Protein AF-0000000087226837 (afdb_homodimer)

Radius of gyration: 30.9 Å; Cα contacts (8 Å, |Δi|>4): 1583; chains: 2; bounding box: 68×114×97 Å

Foldseek 3Di:
DDPCPDDCVDDDDPVPPPVPPVPDPPDPPPPPPPVCPVDPVCVVVLVVCAVVNCVVLVPPPPPPDDPPPPPQEQQQLSLQPDALVCQNSQQVSLVVNLVVQQVVLVVVQVVCVVVPDDPVPRDDGDDRDDDSHHSCSNQLHLDCCQAPVDDQNHQYAAQRWGQFFFWFKFWAWKFKDFPDADWWWKADWKFKAEPRHSYTFTQAHGHDSVRTDTDGPVGRTGHTAAGSYIHGHPFKMKIFDWMWTDDPDDRPPIDTQDGDIDIDGPDPPAPDWDWDWDDGDRMIMIIIMHTHGGKWKKKKKKKWFFDAKWFKWKWKDAPPDPGIHTHDTGIDGDGIDIDMHIGIHHAQIKMKMWMDTPPDIDIDIDGQLDFDWDWPPPPVCVNTTTMIMTMDIPPSPNDPPD/DDDPVPDPPPDDDPVPPPPPPVPDPPDPPPPPLPVCPPDPVLVVVLVVQAVVNVCVLVVPPPPPDPPPPDLAAQPQLSLQVDALVCQNSQQVSLVVVLVVQQVVLVVVQVVCVVVPDDPVPRDDGDDRDDDSHHSCSNQLHLDPSQAPSDDQNHQYDEFRWGQFFFWFKFWAWKFKDFPDADWWWKAWWKFKAEPRHSYTFTQAHGHDSVRTDTDGPVGRTGHTAAGSEIHGHPFKMKIFDWMWTDDPDDRPPIDTQDGDIDIDGPDPQAPDWDWDWDDGDRMIMIIIMHTHGGKWKKKKKKKWFFDAKWFKWKWKDAPPDPGIHTHDTGIDGDGIDIDMHIGIHHAQIKMKMWMDTPPDIDIDIDGQLDWDWDWPPDPVCVNTTTMIMTMDIPPSPPPPDD

InterPro domains:
  IPR046533 Domain of unknown function DUF6598 [PF20241] (168-357)

pLDDT: mean 72.35, std 23.46, range [18.05, 97.06]

Structure (mmCIF, N/CA/C/O backbone):
data_AF-0000000087226837-model_v1
#
loop_
_entity.id
_entity.type
_entity.pdbx_description
1 polymer 'DUF6598 domain-containing protein'
#
loop_
_atom_site.group_PDB
_atom_site.id
_atom_site.type_symbol
_atom_site.label_atom_id
_atom_site.label_alt_id
_atom_site.label_comp_id
_atom_site.label_asym_id
_atom_site.label_entity_id
_atom_site.label_seq_id
_atom_site.pdbx_PDB_ins_code
_atom_site.Cartn_x
_atom_site.Cartn_y
_atom_site.Cartn_z
_atom_site.occupancy
_atom_site.B_iso_or_equiv
_atom_site.auth_seq_id
_atom_site.auth_comp_id
_atom_site.auth_asym_id
_atom_site.auth_atom_id
_atom_site.pdbx_PDB_model_num
ATOM 1 N N . MET A 1 1 ? -1.049 -71.375 11.055 1 22.59 1 MET A N 1
ATOM 2 C CA . MET A 1 1 ? 0.025 -70.5 11.508 1 22.59 1 MET A CA 1
ATOM 3 C C . MET A 1 1 ? -0.373 -69.062 11.359 1 22.59 1 MET A C 1
ATOM 5 O O . MET A 1 1 ? -0.849 -68.625 10.305 1 22.59 1 MET A O 1
ATOM 9 N N . VAL A 1 2 ? -0.577 -68.312 12.406 1 21.72 2 VAL A N 1
ATOM 10 C CA . VAL A 1 2 ? -1.498 -67.25 12.883 1 21.72 2 VAL A CA 1
ATOM 11 C C . VAL A 1 2 ? -1.12 -65.938 12.266 1 21.72 2 VAL A C 1
ATOM 13 O O . VAL A 1 2 ? 0.035 -65.5 12.352 1 21.72 2 VAL A O 1
ATOM 16 N N . ALA A 1 3 ? -1.843 -65.438 11.305 1 22.45 3 ALA A N 1
ATOM 17 C CA . ALA A 1 3 ? -2.055 -64.312 10.344 1 22.45 3 ALA A CA 1
ATOM 18 C C . ALA A 1 3 ? -2.141 -62.969 11.039 1 22.45 3 ALA A C 1
ATOM 20 O O . ALA A 1 3 ? -3.223 -62.406 11.148 1 22.45 3 ALA A O 1
ATOM 21 N N . ALA A 1 4 ? -1.572 -62.844 12.211 1 19.31 4 ALA A N 1
ATOM 22 C CA . ALA A 1 4 ? -1.814 -61.844 13.258 1 19.31 4 ALA A CA 1
ATOM 23 C C . ALA A 1 4 ? -1.438 -60.438 12.797 1 19.31 4 ALA A C 1
ATOM 25 O O . ALA A 1 4 ? -0.409 -59.906 13.211 1 19.31 4 ALA A O 1
ATOM 26 N N . ALA A 1 5 ? -1.226 -60.281 11.523 1 22.45 5 ALA A N 1
ATOM 27 C CA . ALA A 1 5 ? -0.581 -59.031 11.172 1 22.45 5 ALA A CA 1
ATOM 28 C C . ALA A 1 5 ? -1.278 -57.844 11.852 1 22.45 5 ALA A C 1
ATOM 30 O O . ALA A 1 5 ? -2.508 -57.75 11.828 1 22.45 5 ALA A O 1
ATOM 31 N N . GLU A 1 6 ? -0.767 -57.219 12.859 1 20.28 6 GLU A N 1
ATOM 32 C CA . GLU A 1 6 ? -0.882 -56.188 13.883 1 20.28 6 GLU A CA 1
ATOM 33 C C . GLU A 1 6 ? -1.591 -54.969 13.344 1 20.28 6 GLU A C 1
ATOM 35 O O . GLU A 1 6 ? -1.675 -54.781 12.133 1 20.28 6 GLU A O 1
ATOM 40 N N . GLU A 1 7 ? -1.897 -54 14.328 1 20.36 7 GLU A N 1
ATOM 41 C CA . GLU A 1 7 ? -2.76 -52.906 14.75 1 20.36 7 GLU A CA 1
ATOM 42 C C . GLU A 1 7 ? -2.51 -51.656 13.914 1 20.36 7 GLU A C 1
ATOM 44 O O . GLU A 1 7 ? -1.391 -51.125 13.883 1 20.36 7 GLU A O 1
ATOM 49 N N . LYS A 1 8 ? -3.15 -51.375 12.867 1 22.52 8 LYS A N 1
ATOM 50 C CA . LYS A 1 8 ? -3.285 -50.25 11.961 1 22.52 8 LYS A CA 1
ATOM 51 C C . LYS A 1 8 ? -3.553 -48.969 12.734 1 22.52 8 LYS A C 1
ATOM 53 O O . LYS A 1 8 ? -4.707 -48.594 12.938 1 22.52 8 LYS A O 1
ATOM 58 N N . GLN A 1 9 ? -2.947 -48.844 13.969 1 21.88 9 GLN A N 1
ATOM 59 C CA . GLN A 1 9 ? -3.271 -47.719 14.844 1 21.88 9 GLN A CA 1
ATOM 60 C C . GLN A 1 9 ? -3.15 -46.406 14.109 1 21.88 9 GLN A C 1
ATOM 62 O O . GLN A 1 9 ? -2.178 -45.656 14.305 1 21.88 9 GLN A O 1
ATOM 67 N N . GLY A 1 10 ? -3.287 -46.5 12.992 1 20.02 10 GLY A N 1
ATOM 68 C CA . GLY A 1 10 ? -2.852 -45.469 12.078 1 20.02 10 GLY A CA 1
ATOM 69 C C . GLY A 1 10 ? -3.389 -44.094 12.438 1 20.02 10 GLY A C 1
ATOM 70 O O . GLY A 1 10 ? -2.637 -43.125 12.469 1 20.02 10 GLY A O 1
ATOM 71 N N . VAL A 1 11 ? -4.625 -43.938 12.18 1 22.05 11 VAL A N 1
ATOM 72 C CA . VAL A 1 11 ? -5.09 -42.75 11.461 1 22.05 11 VAL A CA 1
ATOM 73 C C . VAL A 1 11 ? -5.316 -41.594 12.445 1 22.05 11 VAL A C 1
ATOM 75 O O . VAL A 1 11 ? -5.543 -40.469 12.039 1 22.05 11 VAL A O 1
ATOM 78 N N . GLY A 1 12 ? -5.719 -41.969 13.688 1 21.25 12 GLY A N 1
ATOM 79 C CA . GLY A 1 12 ? -6.539 -41.094 14.531 1 21.25 12 GLY A CA 1
ATOM 80 C C . GLY A 1 12 ? -5.887 -39.781 14.844 1 21.25 12 GLY A C 1
ATOM 81 O O . GLY A 1 12 ? -6.449 -38.719 14.539 1 21.25 12 GLY A O 1
ATOM 82 N N . SER A 1 13 ? -5.383 -39.719 16.156 1 21.5 13 SER A N 1
ATOM 83 C CA . SER A 1 13 ? -5.57 -38.781 17.25 1 21.5 13 SER A CA 1
ATOM 84 C C . SER A 1 13 ? -4.73 -37.531 17.062 1 21.5 13 SER A C 1
ATOM 86 O O . SER A 1 13 ? -4.605 -36.719 17.984 1 21.5 13 SER A O 1
ATOM 88 N N . ILE A 1 14 ? -3.785 -37.625 16.344 1 20.48 14 ILE A N 1
ATOM 89 C CA . ILE A 1 14 ? -2.547 -36.969 16.734 1 20.48 14 ILE A CA 1
ATOM 90 C C . ILE A 1 14 ? -2.783 -35.469 16.844 1 20.48 14 ILE A C 1
ATOM 92 O O . ILE A 1 14 ? -1.889 -34.719 17.25 1 20.48 14 ILE A O 1
ATOM 96 N N . PHE A 1 15 ? -3.729 -35.125 16.281 1 22.67 15 PHE A N 1
ATOM 97 C CA . PHE A 1 15 ? -3.668 -33.656 16.219 1 22.67 15 PHE A CA 1
ATOM 98 C C . PHE A 1 15 ? -3.889 -33.062 17.594 1 22.67 15 PHE A C 1
ATOM 100 O O . PHE A 1 15 ? -4.223 -31.875 17.719 1 22.67 15 PHE A O 1
ATOM 107 N N . SER A 1 16 ? -3.949 -33.938 18.547 1 20.95 16 SER A N 1
ATOM 108 C CA . SER A 1 16 ? -4.379 -33.531 19.891 1 20.95 16 SER A CA 1
ATOM 109 C C . SER A 1 16 ? -3.518 -32.375 20.406 1 20.95 16 SER A C 1
ATOM 111 O O . SER A 1 16 ? -4.039 -31.406 20.969 1 20.95 16 SER A O 1
ATOM 113 N N . CYS A 1 17 ? -2.369 -32.906 20.859 1 18.2 17 CYS A N 1
ATOM 114 C CA . CYS A 1 17 ? -1.691 -32.375 22.047 1 18.2 17 CYS A CA 1
ATOM 115 C C . CYS A 1 17 ? -1.163 -30.953 21.766 1 18.2 17 CYS A C 1
ATOM 117 O O . CYS A 1 17 ? -0.04 -30.797 21.281 1 18.2 17 CYS A O 1
ATOM 119 N N . ILE A 1 18 ? -1.688 -30.422 20.984 1 19.56 18 ILE A N 1
ATOM 120 C CA . ILE A 1 18 ? -1.02 -29.125 20.891 1 19.56 18 ILE A CA 1
ATOM 121 C C . ILE A 1 18 ? -0.966 -28.469 22.266 1 19.56 18 ILE A C 1
ATOM 123 O O . ILE A 1 18 ? -1.991 -28.031 22.781 1 19.56 18 ILE A O 1
ATOM 127 N N . ASP A 1 19 ? -0.394 -29.219 23.125 1 18.98 19 ASP A N 1
ATOM 128 C CA . ASP A 1 19 ? -0.133 -28.547 24.391 1 18.98 19 ASP A CA 1
ATOM 129 C C . ASP A 1 19 ? 0.398 -27.141 24.156 1 18.98 19 ASP A C 1
ATOM 131 O O . ASP A 1 19 ? 1.388 -26.953 23.453 1 18.98 19 ASP A O 1
ATOM 135 N N . LYS A 1 20 ? -0.471 -26.375 24.328 1 22.69 20 LYS A N 1
ATOM 136 C CA . LYS A 1 20 ? -0.302 -24.922 24.234 1 22.69 20 LYS A CA 1
ATOM 137 C C . LYS A 1 20 ? 0.906 -24.469 25.047 1 22.69 20 LYS A C 1
ATOM 139 O O . LYS A 1 20 ? 0.763 -24.047 26.203 1 22.69 20 LYS A O 1
ATOM 144 N N . HIS A 1 21 ? 1.908 -25.328 25.047 1 20.38 21 HIS A N 1
ATOM 145 C CA . HIS A 1 21 ? 2.941 -24.734 25.891 1 20.38 21 HIS A CA 1
ATOM 146 C C . HIS A 1 21 ? 3.223 -23.297 25.484 1 20.38 21 HIS A C 1
ATOM 148 O O . HIS A 1 21 ? 3.314 -22.984 24.297 1 20.38 21 HIS A O 1
ATOM 154 N N . GLY A 1 22 ? 2.83 -22.547 26.312 1 23.22 22 GLY A N 1
ATOM 155 C CA . GLY A 1 22 ? 2.869 -21.094 26.344 1 23.22 22 GLY A CA 1
ATOM 156 C C . GLY A 1 22 ? 4.227 -20.516 25.969 1 23.22 22 GLY A C 1
ATOM 157 O O . GLY A 1 22 ? 4.543 -19.375 26.312 1 23.22 22 GLY A O 1
ATOM 158 N N . ASP A 1 23 ? 5.008 -21.375 25.25 1 21.56 23 ASP A N 1
ATOM 159 C CA . ASP A 1 23 ? 6.281 -20.656 25.312 1 21.56 23 ASP A CA 1
ATOM 160 C C . ASP A 1 23 ? 6.148 -19.234 24.797 1 21.56 23 ASP A C 1
ATOM 162 O O . ASP A 1 23 ? 5.281 -18.938 23.969 1 21.56 23 ASP A O 1
ATOM 166 N N . GLU A 1 24 ? 6.879 -18.375 25.266 1 24.36 24 GLU A N 1
ATOM 167 C CA . GLU A 1 24 ? 7.23 -16.953 25.172 1 24.36 24 GLU A CA 1
ATOM 168 C C . GLU A 1 24 ? 7.527 -16.547 23.734 1 24.36 24 GLU A C 1
ATOM 170 O O . GLU A 1 24 ? 8.414 -17.125 23.094 1 24.36 24 GLU A O 1
ATOM 175 N N . ALA A 1 25 ? 6.449 -16.359 23.078 1 25.39 25 ALA A N 1
ATOM 176 C CA . ALA A 1 25 ? 6.473 -15.773 21.734 1 25.39 25 ALA A CA 1
ATOM 177 C C . ALA A 1 25 ? 7.738 -14.953 21.516 1 25.39 25 ALA A C 1
ATOM 179 O O . ALA A 1 25 ? 7.957 -13.953 22.203 1 25.39 25 ALA A O 1
ATOM 180 N N . SER A 1 26 ? 8.594 -15.562 21.109 1 22.02 26 SER A N 1
ATOM 181 C CA . SER A 1 26 ? 9.844 -14.891 20.797 1 22.02 26 SER A CA 1
ATOM 182 C C . SER A 1 26 ? 9.609 -13.656 19.922 1 22.02 26 SER A C 1
ATOM 184 O O . SER A 1 26 ? 8.859 -13.711 18.953 1 22.02 26 SER A O 1
ATOM 186 N N . GLU A 1 27 ? 9.578 -12.523 20.391 1 25.03 27 GLU A N 1
ATOM 187 C CA . GLU A 1 27 ? 9.516 -11.148 19.891 1 25.03 27 GLU A CA 1
ATOM 188 C C . GLU A 1 27 ? 10.117 -11.055 18.484 1 25.03 27 GLU A C 1
ATOM 190 O O . GLU A 1 27 ? 11.141 -11.68 18.188 1 25.03 27 GLU A O 1
ATOM 195 N N . PRO A 1 28 ? 9.211 -11.055 17.562 1 25.48 28 PRO A N 1
ATOM 196 C CA . PRO A 1 28 ? 10.047 -11.055 16.359 1 25.48 28 PRO A CA 1
ATOM 197 C C . PRO A 1 28 ? 11.414 -10.398 16.594 1 25.48 28 PRO A C 1
ATOM 199 O O . PRO A 1 28 ? 11.547 -9.531 17.469 1 25.48 28 PRO A O 1
ATOM 202 N N . PRO A 1 29 ? 12.32 -11.023 16.297 1 24 29 PRO A N 1
ATOM 203 C CA . PRO A 1 29 ? 13.57 -10.336 16.641 1 24 29 PRO A CA 1
ATOM 204 C C . PRO A 1 29 ? 13.555 -8.859 16.25 1 24 29 PRO A C 1
ATOM 206 O O . PRO A 1 29 ? 13.023 -8.5 15.188 1 24 29 PRO A O 1
ATOM 209 N N . ILE A 1 30 ? 13.055 -7.988 17.109 1 26.41 30 ILE A N 1
ATOM 210 C CA . ILE A 1 30 ? 13.602 -6.641 16.984 1 26.41 30 ILE A CA 1
ATOM 211 C C . ILE A 1 30 ? 14.922 -6.688 16.219 1 26.41 30 ILE A C 1
ATOM 213 O O . ILE A 1 30 ? 15.867 -7.355 16.656 1 26.41 30 ILE A O 1
ATOM 217 N N . LEU A 1 31 ? 14.805 -6.688 15.062 1 26.08 31 LEU A N 1
ATOM 218 C CA . LEU A 1 31 ? 16.172 -6.582 14.578 1 26.08 31 LEU A CA 1
ATOM 219 C C . LEU A 1 31 ? 17.031 -5.805 15.57 1 26.08 31 LEU A C 1
ATOM 221 O O . LEU A 1 31 ? 16.828 -4.605 15.773 1 26.08 31 LEU A O 1
ATOM 225 N N . HIS A 1 32 ? 17.234 -6.449 16.656 1 25.56 32 HIS A N 1
ATOM 226 C CA . HIS A 1 32 ? 18.344 -5.988 17.469 1 25.56 32 HIS A CA 1
ATOM 227 C C . HIS A 1 32 ? 19.578 -5.73 16.609 1 25.56 32 HIS A C 1
ATOM 229 O O . HIS A 1 32 ? 20.109 -6.652 15.992 1 25.56 32 HIS A O 1
ATOM 235 N N . TRP A 1 33 ? 19.625 -4.559 16.078 1 26.97 33 TRP A N 1
ATOM 236 C CA . TRP A 1 33 ? 20.891 -3.994 15.625 1 26.97 33 TRP A CA 1
ATOM 237 C C . TRP A 1 33 ? 22.062 -4.523 16.453 1 26.97 33 TRP A C 1
ATOM 239 O O . TRP A 1 33 ? 23.219 -4.164 16.219 1 26.97 33 TRP A O 1
ATOM 249 N N . ASP A 1 34 ? 21.625 -5.234 17.531 1 28.83 34 ASP A N 1
ATOM 250 C CA . ASP A 1 34 ? 22.688 -5.598 18.469 1 28.83 34 ASP A CA 1
ATOM 251 C C . ASP A 1 34 ? 23.609 -6.656 17.875 1 28.83 34 ASP A C 1
ATOM 253 O O . ASP A 1 34 ? 24.719 -6.879 18.359 1 28.83 34 ASP A O 1
ATOM 257 N N . ASP A 1 35 ? 22.906 -7.59 17.188 1 29.89 35 ASP A N 1
ATOM 258 C CA . ASP A 1 35 ? 23.938 -8.594 16.938 1 29.89 35 ASP A CA 1
ATOM 259 C C . ASP A 1 35 ? 24.984 -8.07 15.945 1 29.89 35 ASP A C 1
ATOM 261 O O . ASP A 1 35 ? 25.781 -8.844 15.422 1 29.89 35 ASP A O 1
ATOM 265 N N . VAL A 1 36 ? 24.594 -7.145 15.242 1 30.31 36 VAL A N 1
ATOM 266 C CA . VAL A 1 36 ? 25.688 -6.699 14.383 1 30.31 36 VAL A CA 1
ATOM 267 C C . VAL A 1 36 ? 26.859 -6.211 15.242 1 30.31 36 VAL A C 1
ATOM 269 O O . VAL A 1 36 ? 26.812 -5.098 15.781 1 30.31 36 VAL A O 1
ATOM 272 N N . CYS A 1 37 ? 27.156 -7.062 16.047 1 28.98 37 CYS A N 1
ATOM 273 C CA . CYS A 1 37 ? 28.484 -6.844 16.625 1 28.98 37 CYS A CA 1
ATOM 274 C C . CYS A 1 37 ? 29.5 -6.492 15.562 1 28.98 37 CYS A C 1
ATOM 276 O O . CYS A 1 37 ? 29.922 -7.359 14.789 1 28.98 37 CYS A O 1
ATOM 278 N N . LEU A 1 38 ? 29.312 -5.336 14.969 1 32.19 38 LEU A N 1
ATOM 279 C CA . LEU A 1 38 ? 30.438 -4.895 14.148 1 32.19 38 LEU A CA 1
ATOM 280 C C . LEU A 1 38 ? 31.75 -5.0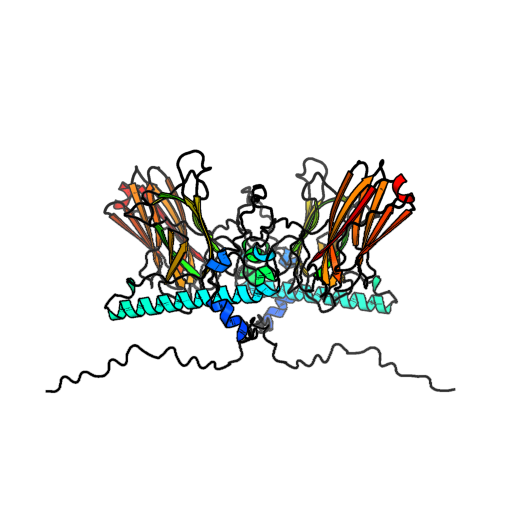59 14.898 1 32.19 38 LEU A C 1
ATOM 282 O O . LEU A 1 38 ? 31.828 -4.789 16.094 1 32.19 38 LEU A O 1
ATOM 286 N N . SER A 1 39 ? 32.406 -5.863 14.492 1 31.33 39 SER A N 1
ATOM 287 C CA . SER A 1 39 ? 33.75 -5.969 15.031 1 31.33 39 SER A CA 1
ATOM 288 C C . SER A 1 39 ? 34.438 -4.605 15.102 1 31.33 39 SER A C 1
ATOM 290 O O . SER A 1 39 ? 34.062 -3.688 14.367 1 31.33 39 SER A O 1
ATOM 292 N N . ASP A 1 40 ? 35.219 -4.305 16.062 1 37.91 40 ASP A N 1
ATOM 293 C CA . ASP A 1 40 ? 36.094 -3.182 16.406 1 37.91 40 ASP A CA 1
ATOM 294 C C . ASP A 1 40 ? 36.781 -2.621 15.172 1 37.91 40 ASP A C 1
ATOM 296 O O . ASP A 1 40 ? 37.094 -1.426 15.109 1 37.91 40 ASP A O 1
ATOM 300 N N . SER A 1 41 ? 37.188 -3.418 14.242 1 37.19 41 SER A N 1
ATOM 301 C CA . SER A 1 41 ? 38 -2.941 13.133 1 37.19 41 SER A CA 1
ATOM 302 C C . SER A 1 41 ? 37.188 -2.119 12.148 1 37.19 41 SER A C 1
ATOM 304 O O . SER A 1 41 ? 37.75 -1.356 11.352 1 37.19 41 SER A O 1
ATOM 306 N N . ASP A 1 42 ? 35.969 -2.311 11.938 1 39.81 42 ASP A N 1
ATOM 307 C CA . ASP A 1 42 ? 35.125 -1.612 10.969 1 39.81 42 ASP A CA 1
ATOM 308 C C . ASP A 1 42 ? 34.688 -0.255 11.508 1 39.81 42 ASP A C 1
ATOM 310 O O . ASP A 1 42 ? 34.062 0.525 10.789 1 39.81 42 ASP A O 1
ATOM 314 N N . ASP A 1 43 ? 34.781 0.035 12.688 1 43.22 43 ASP A N 1
ATOM 315 C CA . ASP A 1 43 ? 34.531 1.312 13.344 1 43.22 43 ASP A CA 1
ATOM 316 C C . ASP A 1 43 ? 35.406 2.42 12.766 1 43.22 43 ASP A C 1
ATOM 318 O O . ASP A 1 43 ? 34.938 3.561 12.625 1 43.22 43 ASP A O 1
ATOM 322 N N . ASP A 1 44 ? 36.562 2.07 12.43 1 44.47 44 ASP A N 1
ATOM 323 C CA . ASP A 1 44 ? 37.406 3.076 11.828 1 44.47 44 ASP A CA 1
ATOM 324 C C . ASP A 1 44 ? 36.906 3.508 10.461 1 44.47 44 ASP A C 1
ATOM 326 O O . ASP A 1 44 ? 37.031 4.668 10.078 1 44.47 44 ASP A O 1
ATOM 330 N N . LEU A 1 45 ? 36.344 2.639 9.711 1 43.78 45 LEU A N 1
ATOM 331 C CA . LEU A 1 45 ? 35.844 2.992 8.391 1 43.78 45 LEU A CA 1
ATOM 332 C C . LEU A 1 45 ? 34.562 3.824 8.508 1 43.78 45 LEU A C 1
ATOM 334 O O . LEU A 1 45 ? 34.344 4.734 7.707 1 43.78 45 LEU A O 1
ATOM 338 N N . VAL A 1 46 ? 33.75 3.529 9.445 1 47.84 46 VAL A N 1
ATOM 339 C CA . VAL A 1 46 ? 32.531 4.301 9.648 1 47.84 46 VAL A CA 1
ATOM 340 C C . VAL A 1 46 ? 32.906 5.742 10.016 1 47.84 46 VAL A C 1
ATOM 342 O O . VAL A 1 46 ? 32.25 6.684 9.57 1 47.84 46 VAL A O 1
ATOM 345 N N . ASP A 1 47 ? 33.875 6.012 10.891 1 49 47 ASP A N 1
ATOM 346 C CA . ASP A 1 47 ? 34.219 7.363 11.297 1 49 47 ASP A CA 1
ATOM 347 C C . ASP A 1 47 ? 34.719 8.18 10.102 1 49 47 ASP A C 1
ATOM 349 O O . ASP A 1 47 ? 34.656 9.414 10.117 1 49 47 ASP A O 1
ATOM 353 N N . ARG A 1 48 ? 35.312 7.539 9.195 1 47.69 48 ARG A N 1
ATOM 354 C CA . ARG A 1 48 ? 35.812 8.234 8.016 1 47.69 48 ARG A CA 1
ATOM 355 C C . ARG A 1 48 ? 34.719 8.391 6.961 1 47.69 48 ARG A C 1
ATOM 357 O O . ARG A 1 48 ? 34.875 9.156 6.008 1 47.69 48 ARG A O 1
ATOM 364 N N . LEU A 1 49 ? 33.719 7.559 6.988 1 44.66 49 LEU A N 1
ATOM 365 C CA . LEU A 1 49 ? 32.688 7.645 5.949 1 44.66 49 LEU A CA 1
ATOM 366 C C . LEU A 1 49 ? 31.578 8.594 6.355 1 44.66 49 LEU A C 1
ATOM 368 O O . LEU A 1 49 ? 30.984 8.445 7.426 1 44.66 49 LEU A O 1
ATOM 372 N N . ASN A 1 50 ? 31.641 9.812 6.188 1 42.53 50 ASN A N 1
ATOM 373 C CA . ASN A 1 50 ? 30.516 10.734 6.242 1 42.53 50 ASN A CA 1
ATOM 374 C C . ASN A 1 50 ? 29.438 10.359 5.234 1 42.53 50 ASN A C 1
ATOM 376 O O . ASN A 1 50 ? 29.719 9.789 4.184 1 42.53 50 ASN A O 1
ATOM 380 N N . LEU A 1 51 ? 28.203 10.352 5.754 1 44.59 51 LEU A N 1
ATOM 381 C CA . LEU A 1 51 ? 27.078 10.156 4.844 1 44.59 51 LEU A CA 1
ATOM 382 C C . LEU A 1 51 ? 27.297 10.906 3.533 1 44.59 51 LEU A C 1
ATOM 384 O O . LEU A 1 51 ? 26.875 10.445 2.471 1 44.59 51 LEU A O 1
ATOM 388 N N . SER A 1 52 ? 27.75 12.172 3.627 1 43.19 52 SER A N 1
ATOM 389 C CA . SER A 1 52 ? 28.094 12.906 2.416 1 43.19 52 SER A CA 1
ATOM 390 C C . SER A 1 52 ? 29.031 12.102 1.521 1 43.19 52 SER A C 1
ATOM 392 O O . SER A 1 52 ? 28.984 12.219 0.296 1 43.19 52 SER A O 1
ATOM 394 N N . ASP A 1 53 ? 29.891 11.422 2.072 1 39.75 53 ASP A N 1
ATOM 395 C CA . ASP A 1 53 ? 30.844 10.578 1.349 1 39.75 53 ASP A CA 1
ATOM 396 C C . ASP A 1 53 ? 30.188 9.305 0.843 1 39.75 53 ASP A C 1
ATOM 398 O O . ASP A 1 53 ? 30.734 8.602 -0.005 1 39.75 53 ASP A O 1
ATOM 402 N N . LEU A 1 54 ? 29.359 8.797 1.498 1 39.28 54 LEU A N 1
ATOM 403 C CA . LEU A 1 54 ? 28.406 7.828 0.939 1 39.28 54 LEU A CA 1
ATOM 404 C C . LEU A 1 54 ? 27.391 8.523 0.038 1 39.28 54 LEU A C 1
ATOM 406 O O . LEU A 1 54 ? 26.484 7.875 -0.499 1 39.28 54 LEU A O 1
ATOM 410 N N . ALA A 1 55 ? 27.141 9.781 0.119 1 36.56 55 ALA A N 1
ATOM 411 C CA . ALA A 1 55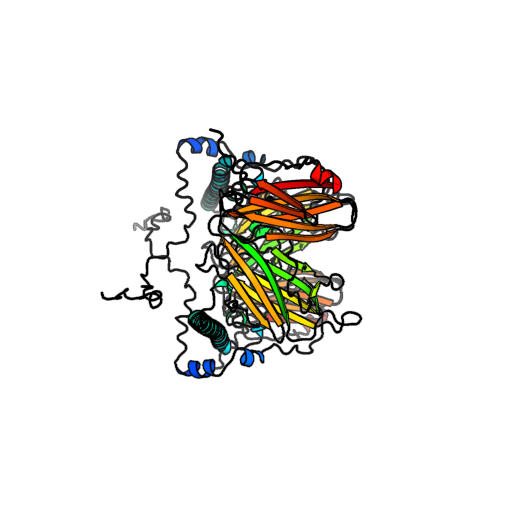 ? 26.453 10.633 -0.85 1 36.56 55 ALA A CA 1
ATOM 412 C C . ALA A 1 55 ? 26.875 10.281 -2.277 1 36.56 55 ALA A C 1
ATOM 414 O O . ALA A 1 55 ? 26.125 10.547 -3.229 1 36.56 55 ALA A O 1
ATOM 415 N N . GLY A 1 56 ? 28.141 10.117 -2.613 1 33.97 56 GLY A N 1
ATOM 416 C CA . GLY A 1 56 ? 28.531 9.562 -3.9 1 33.97 56 GLY A CA 1
ATOM 417 C C . GLY A 1 56 ? 27.828 8.266 -4.238 1 33.97 56 GLY A C 1
ATOM 418 O O . GLY A 1 56 ? 28.078 7.664 -5.281 1 33.97 56 GLY A O 1
ATOM 419 N N . LEU A 1 57 ? 27.5 7.648 -3.312 1 32.88 57 LEU A N 1
ATOM 420 C CA . LEU A 1 57 ? 26.562 6.59 -3.643 1 32.88 57 LEU A CA 1
ATOM 421 C C . LEU A 1 57 ? 25.234 7.176 -4.105 1 32.88 57 LEU A C 1
ATOM 423 O O . LEU A 1 57 ? 24.203 6.5 -4.062 1 32.88 57 LEU A O 1
ATOM 427 N N . ALA A 1 58 ? 24.969 8.43 -3.979 1 32.62 58 ALA A N 1
ATOM 428 C CA . ALA A 1 58 ? 24.016 9.07 -4.883 1 32.62 58 ALA A CA 1
ATOM 429 C C . ALA A 1 58 ? 24.125 8.492 -6.289 1 32.62 58 ALA A C 1
ATOM 431 O O . ALA A 1 58 ? 25.219 8.367 -6.832 1 32.62 58 ALA A O 1
ATOM 432 N N . LEU A 1 59 ? 23.344 7.711 -6.602 1 30.66 59 LEU A N 1
ATOM 433 C CA . LEU A 1 59 ? 23.391 7.312 -8 1 30.66 59 LEU A CA 1
ATOM 434 C C . LEU A 1 59 ? 23.844 8.477 -8.883 1 30.66 59 LEU A C 1
ATOM 436 O O . LEU A 1 59 ? 23.281 9.57 -8.805 1 30.66 59 LEU A O 1
ATOM 440 N N . ALA A 1 60 ? 25.078 8.75 -9.055 1 28.91 60 ALA A N 1
ATOM 441 C CA . ALA A 1 60 ? 25.312 9.461 -10.312 1 28.91 60 ALA A CA 1
ATOM 442 C C . ALA A 1 60 ? 24.172 9.195 -11.305 1 28.91 60 ALA A C 1
ATOM 444 O O . ALA A 1 60 ? 23.75 8.055 -11.484 1 28.91 60 ALA A O 1
ATOM 445 N N . HIS A 1 61 ? 23.281 10.234 -11.406 1 29.25 61 HIS A N 1
ATOM 446 C CA . HIS A 1 61 ? 22.578 10.125 -12.68 1 29.25 61 HIS A CA 1
ATOM 447 C C . HIS A 1 61 ? 23.469 9.523 -13.758 1 29.25 61 HIS A C 1
ATOM 449 O O . HIS A 1 61 ? 24.328 10.203 -14.312 1 29.25 61 HIS A O 1
ATOM 455 N N . SER A 1 62 ? 24.203 8.68 -13.5 1 28.75 62 SER A N 1
ATOM 456 C CA . SER A 1 62 ? 24.781 8.266 -14.781 1 28.75 62 SER A CA 1
ATOM 457 C C . SER A 1 62 ? 23.828 8.578 -15.938 1 28.75 62 SER A C 1
ATOM 459 O O . SER A 1 62 ? 22.609 8.469 -15.789 1 28.75 62 SER A O 1
ATOM 461 N N . ASP A 1 63 ? 24.25 9.484 -16.891 1 29.77 63 ASP A N 1
ATOM 462 C CA . ASP A 1 63 ? 23.812 9.648 -18.281 1 29.77 63 ASP A CA 1
ATOM 463 C C . ASP A 1 63 ? 23.219 8.352 -18.828 1 29.77 63 ASP A C 1
ATOM 465 O O . ASP A 1 63 ? 23.219 8.133 -20.031 1 29.77 63 ASP A O 1
ATOM 469 N N . ASP A 1 64 ? 23.516 7.305 -18.266 1 31.25 64 ASP A N 1
ATOM 470 C CA . ASP A 1 64 ? 22.828 6.352 -19.125 1 31.25 64 ASP A CA 1
ATOM 471 C C . ASP A 1 64 ? 21.422 6.848 -19.484 1 31.25 64 ASP A C 1
ATOM 473 O O . ASP A 1 64 ? 20.703 7.348 -18.625 1 31.25 64 ASP A O 1
ATOM 477 N N . GLU A 1 65 ? 21.125 7.117 -20.828 1 30.44 65 GLU A N 1
ATOM 478 C CA . GLU A 1 65 ? 20 7.52 -21.656 1 30.44 65 GLU A CA 1
ATOM 479 C C . GLU A 1 65 ? 18.672 7.332 -20.922 1 30.44 65 GLU A C 1
ATOM 481 O O . GLU A 1 65 ? 18.625 6.648 -19.891 1 30.44 65 GLU A O 1
ATOM 486 N N . GLU A 1 66 ? 17.516 7.484 -21.781 1 30.7 66 GLU A N 1
ATOM 487 C CA . GLU A 1 66 ? 16.141 7.828 -22.094 1 30.7 66 GLU A CA 1
ATOM 488 C C . GLU A 1 66 ? 15.164 6.91 -21.359 1 30.7 66 GLU A C 1
ATOM 490 O O . GLU A 1 66 ? 13.945 7.031 -21.531 1 30.7 66 GLU A O 1
ATOM 495 N N . GLU A 1 67 ? 15.461 5.586 -21.125 1 31.8 67 GLU A N 1
ATOM 496 C CA . GLU A 1 67 ? 14.086 5.082 -21.109 1 31.8 67 GLU A CA 1
ATOM 497 C C . GLU A 1 67 ? 13.352 5.559 -19.859 1 31.8 67 GLU A C 1
ATOM 499 O O . GLU A 1 67 ? 13.867 5.453 -18.75 1 31.8 67 GLU A O 1
ATOM 504 N N . GLY A 1 68 ? 12.625 6.699 -19.875 1 28.59 68 GLY A N 1
ATOM 505 C CA . GLY A 1 68 ? 11.617 7.285 -19 1 28.59 68 GLY A CA 1
ATOM 506 C C . GLY A 1 68 ? 11.055 6.305 -17.984 1 28.59 68 GLY A C 1
ATOM 507 O O . GLY A 1 68 ? 10.727 5.168 -18.328 1 28.59 68 GLY A O 1
ATOM 508 N N . VAL A 1 69 ? 11.477 6.418 -16.906 1 32.28 69 VAL A N 1
ATOM 509 C CA . VAL A 1 69 ? 10.727 5.742 -15.852 1 32.28 69 VAL A CA 1
ATOM 510 C C . VAL A 1 69 ? 9.227 5.922 -16.078 1 32.28 69 VAL A C 1
ATOM 512 O O . VAL A 1 69 ? 8.719 7.043 -16.031 1 32.28 69 VAL A O 1
ATOM 515 N N . THR A 1 70 ? 8.758 5.418 -17.031 1 31.91 70 THR A N 1
ATOM 516 C CA . THR A 1 70 ? 7.301 5.516 -17.125 1 31.91 70 THR A CA 1
ATOM 517 C C . THR A 1 70 ? 6.645 5.152 -15.805 1 31.91 70 THR A C 1
ATOM 519 O O . THR A 1 70 ? 7.219 4.422 -14.992 1 31.91 70 THR A O 1
ATOM 522 N N . ASP A 1 71 ? 5.719 5.855 -15.281 1 36.44 71 ASP A N 1
ATOM 523 C CA . ASP A 1 71 ? 4.859 5.719 -14.109 1 36.44 71 ASP A CA 1
ATOM 524 C C . ASP A 1 71 ? 4.723 4.258 -13.695 1 36.44 71 ASP A C 1
ATOM 526 O O . ASP A 1 71 ? 4.27 3.959 -12.594 1 36.44 71 ASP A O 1
ATOM 530 N N . GLY A 1 72 ? 4.719 3.338 -14.641 1 36.91 72 GLY A N 1
ATOM 531 C CA . GLY A 1 72 ? 4.43 1.938 -14.375 1 36.91 72 GLY A CA 1
ATOM 532 C C . GLY A 1 72 ? 5.613 1.181 -13.805 1 36.91 72 GLY A C 1
ATOM 533 O O . GLY A 1 72 ? 5.539 -0.034 -13.602 1 36.91 72 GLY A O 1
ATOM 534 N N . GLU A 1 73 ? 6.918 1.547 -14.086 1 39.41 73 GLU A N 1
ATOM 535 C CA . GLU A 1 73 ? 8.039 0.657 -13.812 1 39.41 73 GLU A CA 1
ATOM 536 C C . GLU A 1 73 ? 8.352 0.6 -12.32 1 39.41 73 GLU A C 1
ATOM 538 O O . GLU A 1 73 ? 8.078 1.554 -11.586 1 39.41 73 GLU A O 1
ATOM 543 N N . GLU A 1 74 ? 8.609 -0.605 -11.695 1 47.03 74 GLU A N 1
ATOM 544 C CA . GLU A 1 74 ? 9.047 -0.944 -10.344 1 47.03 74 GLU A CA 1
ATOM 545 C C . GLU A 1 74 ? 10.07 0.063 -9.828 1 47.03 74 GLU A C 1
ATOM 547 O O . GLU A 1 74 ? 10.977 0.462 -10.555 1 47.03 74 GLU A O 1
ATOM 552 N N . THR A 1 75 ? 9.859 0.904 -8.977 1 50.84 75 THR A N 1
ATOM 553 C CA . THR A 1 75 ? 10.844 1.745 -8.305 1 50.84 75 THR A CA 1
ATOM 554 C C . THR A 1 75 ? 12.078 0.933 -7.922 1 50.84 75 THR A C 1
ATOM 556 O O . THR A 1 75 ? 11.969 -0.069 -7.211 1 50.84 75 THR A O 1
ATOM 559 N N . ASN A 1 76 ? 13.078 0.695 -8.773 1 55.69 76 ASN A N 1
ATOM 560 C CA . ASN A 1 76 ? 14.438 0.196 -8.617 1 55.69 76 ASN A CA 1
ATOM 561 C C . ASN A 1 76 ? 15.102 0.761 -7.359 1 55.69 76 ASN A C 1
ATOM 563 O O . ASN A 1 76 ? 15.266 1.975 -7.234 1 55.69 76 ASN A O 1
ATOM 567 N N . CYS A 1 77 ? 14.922 -0.054 -6.277 1 69.25 77 CYS A N 1
ATOM 568 C CA . CYS A 1 77 ? 15.758 0.265 -5.125 1 69.25 77 CYS A CA 1
ATOM 569 C C . CYS A 1 77 ? 17.172 0.622 -5.559 1 69.25 77 CYS A C 1
ATOM 571 O O . CYS A 1 77 ? 17.875 -0.213 -6.121 1 69.25 77 CYS A O 1
ATOM 573 N N . PRO A 1 78 ? 17.531 1.892 -5.574 1 67.25 78 PRO A N 1
ATOM 574 C CA . PRO A 1 78 ? 18.891 2.273 -5.973 1 67.25 78 PRO A CA 1
ATOM 575 C C . PRO A 1 78 ? 19.969 1.502 -5.215 1 67.25 78 PRO A C 1
ATOM 577 O O . PRO A 1 78 ? 21.094 1.348 -5.711 1 67.25 78 PRO A O 1
ATOM 580 N N . GLY A 1 79 ? 19.594 1.017 -4.07 1 69.06 79 GLY A N 1
ATOM 581 C CA . GLY A 1 79 ? 20.547 0.323 -3.221 1 69.06 79 GLY A CA 1
ATOM 582 C C . GLY A 1 79 ? 20.922 -1.051 -3.742 1 69.06 79 GLY A C 1
ATOM 583 O O . GLY A 1 79 ? 21.906 -1.641 -3.299 1 69.06 79 GLY A O 1
ATOM 584 N N . LYS A 1 80 ? 20.25 -1.465 -4.766 1 67.25 80 LYS A N 1
ATOM 585 C CA . LYS A 1 80 ? 20.5 -2.812 -5.266 1 67.25 80 LYS A CA 1
ATOM 586 C C . LYS A 1 80 ? 21.844 -2.883 -5.992 1 67.25 80 LYS A C 1
ATOM 588 O O . LYS A 1 80 ? 22.406 -3.967 -6.176 1 67.25 80 LYS A O 1
ATOM 593 N N . LYS A 1 81 ? 22.344 -1.747 -6.293 1 66.75 81 LYS A N 1
ATOM 594 C CA . LYS A 1 81 ? 23.578 -1.692 -7.066 1 66.75 81 LYS A CA 1
ATOM 595 C C . LYS A 1 81 ? 24.797 -1.811 -6.16 1 66.75 81 LYS A C 1
ATOM 597 O O . LYS A 1 81 ? 25.906 -2.057 -6.633 1 66.75 81 LYS A O 1
ATOM 602 N N . PHE A 1 82 ? 24.625 -1.821 -4.879 1 72.25 82 PHE A N 1
ATOM 603 C CA . PHE A 1 82 ? 25.734 -1.873 -3.938 1 72.25 82 PHE A CA 1
ATOM 604 C C . PHE A 1 82 ? 26.078 -3.316 -3.592 1 72.25 82 PHE A C 1
ATOM 606 O O . PHE A 1 82 ? 25.203 -4.172 -3.502 1 72.25 82 PHE A O 1
ATOM 613 N N . PRO A 1 83 ? 27.422 -3.549 -3.516 1 70.19 83 PRO A N 1
ATOM 614 C CA . PRO A 1 83 ? 27.828 -4.898 -3.107 1 70.19 83 PRO A CA 1
ATOM 615 C C . PRO A 1 83 ? 27.297 -5.281 -1.73 1 70.19 83 PRO A C 1
ATOM 617 O O . PRO A 1 83 ? 27.188 -4.43 -0.844 1 70.19 83 PRO A O 1
ATOM 620 N N . ARG A 1 84 ? 27.125 -6.531 -1.497 1 73.62 84 ARG A N 1
ATOM 621 C CA . ARG A 1 84 ? 26.547 -7.074 -0.275 1 73.62 84 ARG A CA 1
ATOM 622 C C . ARG A 1 84 ? 27.406 -6.734 0.941 1 73.62 84 ARG A C 1
ATOM 624 O O . ARG A 1 84 ? 26.875 -6.477 2.025 1 73.62 84 ARG A O 1
ATOM 631 N N . GLU A 1 85 ? 28.703 -6.773 0.74 1 74.38 85 GLU A N 1
ATOM 632 C CA . GLU A 1 85 ? 29.625 -6.535 1.854 1 74.38 85 GLU A CA 1
ATOM 633 C C . GLU A 1 85 ? 29.484 -5.113 2.391 1 74.38 85 GLU A C 1
ATOM 635 O O . GLU A 1 85 ? 29.828 -4.84 3.539 1 74.38 85 GLU A O 1
ATOM 640 N N . LYS A 1 86 ? 28.859 -4.297 1.55 1 76.56 86 LYS A N 1
ATOM 641 C CA . LYS A 1 86 ? 28.734 -2.889 1.921 1 76.56 86 LYS A CA 1
ATOM 642 C C . LYS A 1 86 ? 27.453 -2.631 2.705 1 76.56 86 LYS A C 1
ATOM 644 O O . LYS A 1 86 ? 27.297 -1.576 3.324 1 76.56 86 LYS A O 1
ATOM 649 N N . ALA A 1 87 ? 26.578 -3.584 2.756 1 78.12 87 ALA A N 1
ATOM 650 C CA . ALA A 1 87 ? 25.25 -3.385 3.33 1 78.12 87 ALA A CA 1
ATOM 651 C C . ALA A 1 87 ? 25.344 -2.934 4.785 1 78.12 87 ALA A C 1
ATOM 653 O O . ALA A 1 87 ? 24.703 -1.958 5.18 1 78.12 87 ALA A O 1
ATOM 654 N N . LYS A 1 88 ? 26.156 -3.607 5.488 1 79.88 88 LYS A N 1
ATOM 655 C CA . LYS A 1 88 ? 26.281 -3.303 6.91 1 79.88 88 LYS A CA 1
ATOM 656 C C . LYS A 1 88 ? 26.906 -1.933 7.125 1 79.88 88 LYS A C 1
ATOM 658 O O . LYS A 1 88 ? 26.5 -1.188 8.016 1 79.88 88 LYS A O 1
ATOM 663 N N . LEU A 1 89 ? 27.906 -1.727 6.316 1 81.81 89 LEU A N 1
ATOM 664 C CA . LEU A 1 89 ? 28.594 -0.445 6.422 1 81.81 89 LEU A CA 1
ATOM 665 C C . LEU A 1 89 ? 27.641 0.709 6.133 1 81.81 89 LEU A C 1
ATOM 667 O O . LEU A 1 89 ? 27.594 1.686 6.887 1 81.81 89 LEU A O 1
ATOM 671 N N . ILE A 1 90 ? 26.875 0.561 5.145 1 81.69 90 ILE A N 1
ATOM 672 C CA . ILE A 1 90 ? 25.938 1.601 4.742 1 81.69 90 ILE A CA 1
ATOM 673 C C . ILE A 1 90 ? 24.906 1.826 5.852 1 81.69 90 ILE A C 1
ATOM 675 O O . ILE A 1 90 ? 24.609 2.969 6.207 1 81.69 90 ILE A O 1
ATOM 679 N N . GLN A 1 91 ? 24.406 0.808 6.355 1 84.62 91 GLN A N 1
ATOM 680 C CA . GLN A 1 91 ? 23.438 0.892 7.434 1 84.62 91 GLN A CA 1
ATOM 681 C C . GLN A 1 91 ? 24.016 1.592 8.656 1 84.62 91 GLN A C 1
ATOM 683 O O . GLN A 1 91 ? 23.359 2.451 9.258 1 84.62 91 GLN A O 1
ATOM 688 N N . ARG A 1 92 ? 25.203 1.268 9.008 1 82.06 92 ARG A N 1
ATOM 689 C CA . ARG A 1 92 ? 25.859 1.845 10.188 1 82.06 92 ARG A CA 1
ATOM 690 C C . ARG A 1 92 ? 26.094 3.342 10 1 82.06 92 ARG A C 1
ATOM 692 O O . ARG A 1 92 ? 25.859 4.129 10.922 1 82.06 92 ARG A O 1
ATOM 699 N N . VAL A 1 93 ? 26.547 3.621 8.867 1 82.31 93 VAL A N 1
ATOM 700 C CA . VAL A 1 93 ? 26.812 5.027 8.578 1 82.31 93 VAL A CA 1
ATOM 701 C C . VAL A 1 93 ? 25.516 5.828 8.672 1 82.31 93 VAL A C 1
ATOM 703 O O . VAL A 1 93 ? 25.5 6.934 9.219 1 82.31 93 VAL A O 1
ATOM 706 N N . TRP A 1 94 ? 24.484 5.328 8.172 1 85.06 94 TRP A N 1
ATOM 707 C CA . TRP A 1 94 ? 23.188 6.004 8.203 1 85.06 94 TRP A CA 1
ATOM 708 C C . TRP A 1 94 ? 22.719 6.227 9.641 1 85.06 94 TRP A C 1
ATOM 710 O O . TRP A 1 94 ? 22.344 7.34 10.016 1 85.06 94 TRP A O 1
ATOM 720 N N . VAL A 1 95 ? 22.781 5.195 10.422 1 83.94 95 VAL A N 1
ATOM 721 C CA . VAL A 1 95 ? 22.328 5.266 11.812 1 83.94 95 VAL A CA 1
ATOM 722 C C . VAL A 1 95 ? 23.219 6.223 12.594 1 83.94 95 VAL A C 1
ATOM 724 O O . VAL A 1 95 ? 22.719 7.062 13.352 1 83.94 95 VAL A O 1
ATOM 727 N N . ARG A 1 96 ? 24.5 6.156 12.414 1 81.81 96 ARG A N 1
ATOM 728 C CA . ARG A 1 96 ? 25.438 7 13.141 1 81.81 96 ARG A CA 1
ATOM 729 C C . ARG A 1 96 ? 25.234 8.469 12.781 1 81.81 96 ARG A C 1
ATOM 731 O O . ARG A 1 96 ? 25.359 9.344 13.641 1 81.81 96 ARG A O 1
ATOM 738 N N . SER A 1 97 ? 25.078 8.664 11.508 1 83.25 97 SER A N 1
ATOM 739 C CA . SER A 1 97 ? 24.828 10.031 11.078 1 83.25 97 SER A CA 1
ATOM 740 C C . SER A 1 97 ? 23.594 10.609 11.75 1 83.25 97 SER A C 1
ATOM 742 O O . SER A 1 97 ? 23.594 11.781 12.156 1 83.25 97 SER A O 1
ATOM 744 N N . ASP A 1 98 ? 22.594 9.859 11.883 1 84.19 98 ASP A N 1
ATOM 745 C CA . ASP A 1 98 ? 21.359 10.289 12.547 1 84.19 98 ASP A CA 1
ATOM 746 C C . ASP A 1 98 ? 21.625 10.602 14.016 1 84.19 98 ASP A C 1
ATOM 748 O O . ASP A 1 98 ? 21.203 11.648 14.516 1 84.19 98 ASP A O 1
ATOM 752 N N . ILE A 1 99 ? 22.328 9.695 14.609 1 84.06 99 ILE A N 1
ATOM 753 C CA . ILE A 1 99 ? 22.641 9.867 16.031 1 84.06 99 ILE A CA 1
ATOM 754 C C . ILE A 1 99 ? 23.484 11.133 16.219 1 84.06 99 ILE A C 1
ATOM 756 O O . ILE A 1 99 ? 23.203 11.945 17.094 1 84.06 99 ILE A O 1
ATOM 760 N N . LYS A 1 100 ? 24.484 11.273 15.398 1 85.81 100 LYS A N 1
ATOM 761 C CA . LYS A 1 100 ? 25.375 12.43 15.492 1 85.81 100 LYS A CA 1
ATOM 762 C C . LYS A 1 100 ? 24.609 13.734 15.312 1 85.81 100 LYS A C 1
ATOM 764 O O . LYS A 1 100 ? 24.797 14.68 16.078 1 85.81 100 LYS A O 1
ATOM 769 N N . GLN A 1 101 ? 23.781 13.836 14.32 1 87.62 101 GLN A N 1
ATOM 770 C CA . GLN A 1 101 ? 23 15.039 14.062 1 87.62 101 GLN A CA 1
ATOM 771 C C . GLN A 1 101 ? 22.094 15.375 15.242 1 87.62 101 GLN A C 1
ATOM 773 O O . GLN A 1 101 ? 21.953 16.531 15.617 1 87.62 101 GLN A O 1
ATOM 778 N N . ASN A 1 102 ? 21.516 14.359 15.789 1 87.69 102 ASN A N 1
ATOM 779 C CA . ASN A 1 102 ? 20.641 14.57 16.938 1 87.69 102 ASN A CA 1
ATOM 780 C C . ASN A 1 102 ? 21.438 15.016 18.172 1 87.69 102 ASN A C 1
ATOM 782 O O . ASN A 1 102 ? 20.969 15.859 18.938 1 87.69 102 ASN A O 1
ATOM 786 N N . GLU A 1 103 ? 22.594 14.438 18.359 1 89.06 103 GLU A N 1
ATOM 787 C CA . GLU A 1 103 ? 23.438 14.836 19.469 1 89.06 103 GLU A CA 1
ATOM 788 C C . GLU A 1 103 ? 23.891 16.297 19.328 1 89.06 103 GLU A C 1
ATOM 790 O O . GLU A 1 103 ? 23.844 17.062 20.297 1 89.06 103 GLU A O 1
ATOM 795 N N . GLU A 1 104 ? 24.312 16.625 18.141 1 90.81 104 GLU A N 1
ATOM 796 C CA . GLU A 1 104 ? 24.703 18.016 17.875 1 90.81 104 GLU A CA 1
ATOM 797 C C . GLU A 1 104 ? 23.547 18.969 18.094 1 90.81 104 GLU A C 1
ATOM 799 O O . GLU A 1 104 ? 23.75 20.062 18.625 1 90.81 104 GLU A O 1
ATOM 804 N N . HIS A 1 105 ? 22.422 18.625 17.688 1 90.88 105 HIS A N 1
ATOM 805 C CA . HIS A 1 105 ? 21.234 19.438 17.906 1 90.88 105 HIS A CA 1
ATOM 806 C C . HIS A 1 105 ? 20.953 19.609 19.406 1 90.88 105 HIS A C 1
ATOM 808 O O . HIS A 1 105 ? 20.625 20.719 19.859 1 90.88 105 HIS A O 1
ATOM 814 N N . ARG A 1 106 ? 21.062 18.547 20.125 1 91.75 106 ARG A N 1
ATOM 815 C CA . ARG A 1 106 ? 20.828 18.594 21.562 1 91.75 106 ARG A CA 1
ATOM 816 C C . ARG A 1 106 ? 21.828 19.531 22.25 1 91.75 106 ARG A C 1
ATOM 818 O O . ARG A 1 106 ? 21.438 20.312 23.125 1 91.75 106 ARG A O 1
ATOM 825 N N . GLU A 1 107 ? 23.031 19.391 21.859 1 93.06 107 GLU A N 1
ATOM 826 C CA . GLU A 1 107 ? 24.047 20.266 22.406 1 93.06 107 GLU A CA 1
ATOM 827 C C . GLU A 1 107 ? 23.766 21.734 22.078 1 93.06 107 GLU A C 1
ATOM 829 O O . GLU A 1 107 ? 23.922 22.609 22.922 1 93.06 107 GLU A O 1
ATOM 834 N N . LEU A 1 108 ? 23.375 21.906 20.859 1 93.25 108 LEU A N 1
ATOM 835 C CA . LEU A 1 108 ? 23.031 23.266 20.438 1 93.25 108 LEU A CA 1
ATOM 836 C C . LEU A 1 108 ? 21.859 23.797 21.266 1 93.25 108 LEU A C 1
ATOM 838 O O . LEU A 1 108 ? 21.891 24.953 21.703 1 93.25 108 LEU A O 1
ATOM 842 N N . CYS A 1 109 ? 20.828 23.031 21.422 1 91.94 109 CYS A N 1
ATOM 843 C CA . CYS A 1 109 ? 19.672 23.438 22.203 1 91.94 109 CYS A CA 1
ATOM 844 C C . CYS A 1 109 ? 20.062 23.766 23.641 1 91.94 109 CYS A C 1
ATOM 846 O O . CYS A 1 109 ? 19.625 24.766 24.203 1 91.94 109 CYS A O 1
ATOM 848 N N . LYS A 1 110 ? 20.906 22.891 24.25 1 92.81 110 LYS A N 1
ATOM 849 C CA . LYS A 1 110 ? 21.375 23.141 25.609 1 92.81 110 LYS A CA 1
ATOM 850 C C . LYS A 1 110 ? 22.125 24.469 25.703 1 92.81 110 LYS A C 1
ATOM 852 O O . LYS A 1 110 ? 21.906 25.234 26.641 1 92.81 110 LYS A O 1
ATOM 857 N N . MET A 1 111 ? 22.969 24.672 24.781 1 93.88 111 MET A N 1
ATOM 858 C CA . MET A 1 111 ? 23.734 25.922 24.734 1 93.88 111 MET A CA 1
ATOM 859 C C . MET A 1 111 ? 22.812 27.125 24.656 1 93.88 111 MET A C 1
ATOM 861 O O . MET A 1 111 ? 23.016 28.109 25.359 1 93.88 111 MET A O 1
ATOM 865 N N . LEU A 1 112 ? 21.828 27 23.828 1 93.25 112 LEU A N 1
ATOM 866 C CA . LEU A 1 112 ? 20.906 28.109 23.625 1 93.25 112 LEU A CA 1
ATOM 867 C C . LEU A 1 112 ? 20.062 28.344 24.875 1 93.25 112 LEU A C 1
ATOM 869 O O . LEU A 1 112 ? 19.812 29.484 25.266 1 93.25 112 LEU A O 1
ATOM 873 N N . LEU A 1 113 ? 19.688 27.281 25.438 1 92.94 113 LEU A N 1
ATOM 874 C CA . LEU A 1 113 ? 18.938 27.391 26.688 1 92.94 113 LEU A CA 1
ATOM 875 C C . LEU A 1 113 ? 19.781 28.016 27.781 1 92.94 113 LEU A C 1
ATOM 877 O O . LEU A 1 113 ? 19.312 28.844 28.562 1 92.94 113 LEU A O 1
ATOM 881 N N . ASP A 1 114 ? 21.016 27.641 27.891 1 93.25 114 ASP A N 1
ATOM 882 C CA . ASP A 1 114 ? 21.953 28.188 28.875 1 93.25 114 ASP A CA 1
ATOM 883 C C . ASP A 1 114 ? 22.172 29.672 28.656 1 93.25 114 ASP A C 1
ATOM 885 O O . ASP A 1 114 ? 22.422 30.422 29.594 1 93.25 114 ASP A O 1
ATOM 889 N N . LEU A 1 115 ? 22.031 30.094 27.438 1 94.25 115 LEU A N 1
ATOM 890 C CA . LEU A 1 115 ? 22.203 31.5 27.078 1 94.25 115 LEU A CA 1
ATOM 891 C C . LEU A 1 115 ? 20.922 32.281 27.328 1 94.25 115 LEU A C 1
ATOM 893 O O . LEU A 1 115 ? 20.875 33.5 27.109 1 94.25 115 LEU A O 1
ATOM 897 N N . GLY A 1 116 ? 19.812 31.562 27.703 1 91.88 116 GLY A N 1
ATOM 898 C CA . GLY A 1 116 ? 18.594 32.25 28.125 1 91.88 116 GLY A CA 1
ATOM 899 C C . GLY A 1 116 ? 17.516 32.219 27.062 1 91.88 116 GLY A C 1
ATOM 900 O O . GLY A 1 116 ? 16.469 32.875 27.219 1 91.88 116 GLY A O 1
ATOM 901 N N . HIS A 1 117 ? 17.797 31.516 25.969 1 89.38 117 HIS A N 1
ATOM 902 C CA . HIS A 1 117 ? 16.781 31.422 24.953 1 89.38 117 HIS A CA 1
ATOM 903 C C . HIS A 1 117 ? 15.586 30.594 25.422 1 89.38 117 HIS A C 1
ATOM 905 O O . HIS A 1 117 ? 15.75 29.672 26.234 1 89.38 117 HIS A O 1
ATOM 911 N N . GLU A 1 118 ? 14.406 31.016 24.953 1 87.94 118 GLU A N 1
ATOM 912 C CA . GLU A 1 118 ? 13.188 30.281 25.281 1 87.94 118 GLU A CA 1
ATOM 913 C C . GLU A 1 118 ? 13.055 29.016 24.453 1 87.94 118 GLU A C 1
ATOM 915 O O . GLU A 1 118 ? 13.633 28.922 23.359 1 87.94 118 GLU A O 1
ATOM 920 N N . TRP A 1 119 ? 12.336 28.078 24.938 1 81.56 119 TRP A N 1
ATOM 921 C CA . TRP A 1 119 ? 12.086 26.797 24.281 1 81.56 119 TRP A CA 1
ATOM 922 C C . TRP A 1 119 ? 11.5 27.016 22.891 1 81.56 119 TRP A C 1
ATOM 924 O O . TRP A 1 119 ? 11.828 26.281 21.953 1 81.56 119 TRP A O 1
ATOM 934 N N . SER A 1 120 ? 10.68 28 22.781 1 79.12 120 SER A N 1
ATOM 935 C CA . SER A 1 120 ? 10 28.281 21.531 1 79.12 120 SER A CA 1
ATOM 936 C C . SER A 1 120 ? 10.977 28.75 20.453 1 79.12 120 S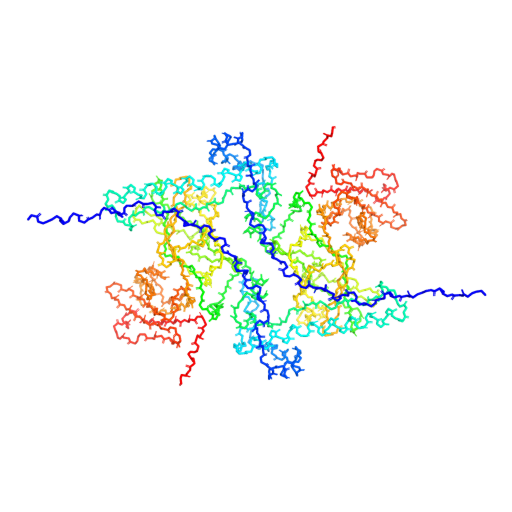ER A C 1
ATOM 938 O O . SER A 1 120 ? 10.664 28.734 19.266 1 79.12 120 SER A O 1
ATOM 940 N N . ALA A 1 121 ? 12.148 29.156 20.922 1 83.5 121 ALA A N 1
ATOM 941 C CA . ALA A 1 121 ? 13.133 29.703 20 1 83.5 121 ALA A CA 1
ATOM 942 C C . ALA A 1 121 ? 14.148 28.641 19.578 1 83.5 121 ALA A C 1
ATOM 944 O O . ALA A 1 121 ? 15.055 28.922 18.781 1 83.5 121 ALA A O 1
ATOM 945 N N . LEU A 1 122 ? 13.984 27.531 20.109 1 89.5 122 LEU A N 1
ATOM 946 C CA . LEU A 1 122 ? 14.945 26.484 19.781 1 89.5 122 LEU A CA 1
ATOM 947 C C . LEU A 1 122 ? 14.82 26.047 18.328 1 89.5 122 LEU A C 1
ATOM 949 O O . LEU A 1 122 ? 13.727 26.094 17.766 1 89.5 122 LEU A O 1
ATOM 953 N N . PRO A 1 123 ? 15.938 25.75 17.719 1 91.38 123 PRO A N 1
ATOM 954 C CA . PRO A 1 123 ? 15.898 25.281 16.328 1 91.38 123 PRO A CA 1
ATOM 955 C C . PRO A 1 123 ? 15.164 23.953 16.172 1 91.38 123 PRO A C 1
ATOM 957 O O . PRO A 1 123 ? 15.078 23.172 17.125 1 91.38 123 PRO A O 1
ATOM 960 N N . PRO A 1 124 ? 14.609 23.766 14.984 1 93 124 PRO A N 1
ATOM 961 C CA . PRO A 1 124 ? 13.977 22.469 14.727 1 93 124 PRO A CA 1
ATOM 962 C C . PRO A 1 124 ? 14.961 21.312 14.773 1 93 124 PRO A C 1
ATOM 964 O O . PRO A 1 124 ? 16.141 21.484 14.492 1 93 124 PRO A O 1
ATOM 967 N N . PHE A 1 125 ? 14.5 20.219 15.227 1 92.06 125 PHE A N 1
ATOM 968 C CA . PHE A 1 125 ? 15.383 19.062 15.258 1 92.06 125 PHE A CA 1
ATOM 969 C C . PHE A 1 125 ? 15.555 18.469 13.859 1 92.06 125 PHE A C 1
ATOM 971 O O . PHE A 1 125 ? 14.672 18.609 13.008 1 92.06 125 PHE A O 1
ATOM 978 N N . PRO A 1 126 ? 16.703 17.844 13.656 1 92.12 126 PRO A N 1
ATOM 979 C CA . PRO A 1 126 ? 16.906 17.188 12.359 1 92.12 126 PRO A CA 1
ATOM 980 C C . PRO A 1 126 ? 16.062 15.93 12.195 1 92.12 126 PRO A C 1
ATOM 982 O O . PRO A 1 126 ? 16.125 15.023 13.039 1 92.12 126 PRO A O 1
ATOM 985 N N . MET A 1 127 ? 15.32 15.852 11.133 1 92.25 127 MET A N 1
ATOM 986 C CA . MET A 1 127 ? 14.523 14.656 10.875 1 92.25 127 MET A CA 1
ATOM 987 C C . MET A 1 127 ? 15.383 13.547 10.281 1 92.25 127 MET A C 1
ATOM 989 O O . MET A 1 127 ? 16.391 13.82 9.633 1 92.25 127 MET A O 1
ATOM 993 N N . LYS A 1 128 ? 14.938 12.398 10.57 1 88.75 128 LYS A N 1
ATOM 994 C CA . LYS A 1 128 ? 15.641 11.234 10.039 1 88.75 128 LYS A CA 1
ATOM 995 C C . LYS A 1 128 ? 15.281 11 8.57 1 88.75 128 LYS A C 1
ATOM 997 O O . LYS A 1 128 ? 14.242 10.406 8.266 1 88.75 128 LYS A O 1
ATOM 1002 N N . VAL A 1 129 ? 16.156 11.344 7.703 1 90.69 129 VAL A N 1
ATOM 1003 C CA . VAL A 1 129 ? 15.922 11.219 6.27 1 90.69 129 VAL A CA 1
ATOM 1004 C C . VAL A 1 129 ? 16.516 9.898 5.77 1 90.69 129 VAL A C 1
ATOM 1006 O O . VAL A 1 129 ? 17.641 9.547 6.117 1 90.69 129 VAL A O 1
ATOM 1009 N N . PHE A 1 130 ? 15.695 9.18 5 1 87.81 130 PHE A N 1
ATOM 1010 C CA . PHE A 1 130 ? 16.203 7.945 4.414 1 87.81 130 PHE A CA 1
ATOM 1011 C C . PHE A 1 130 ? 17.188 8.242 3.297 1 87.81 130 PHE A C 1
ATOM 1013 O O . PHE A 1 130 ? 16.922 9.078 2.43 1 87.81 130 PHE A O 1
ATOM 1020 N N . PRO A 1 131 ? 18.297 7.574 3.432 1 84.5 131 PRO A N 1
ATOM 1021 C CA . PRO A 1 131 ? 19.266 7.762 2.357 1 84.5 131 PRO A CA 1
ATOM 1022 C C . PRO A 1 131 ? 18.875 7.047 1.067 1 84.5 131 PRO A C 1
ATOM 1024 O O . PRO A 1 131 ? 17.844 6.383 1.019 1 84.5 131 PRO A O 1
ATOM 1027 N N . GLN A 1 132 ? 19.609 7.25 0.091 1 76.75 132 GLN A N 1
ATOM 1028 C CA . GLN A 1 132 ? 19.344 6.629 -1.202 1 76.75 132 GLN A CA 1
ATOM 1029 C C . GLN A 1 132 ? 19.438 5.109 -1.113 1 76.75 132 GLN A C 1
ATOM 1031 O O . GLN A 1 132 ? 18.797 4.395 -1.882 1 76.75 132 GLN A O 1
ATOM 1036 N N . ALA A 1 133 ? 20.297 4.703 -0.182 1 80.69 133 ALA A N 1
ATOM 1037 C CA . ALA A 1 133 ? 20.438 3.264 0.031 1 80.69 133 ALA A CA 1
ATOM 1038 C C . ALA A 1 133 ? 20.688 2.949 1.503 1 80.69 133 ALA A C 1
ATOM 1040 O O . ALA A 1 133 ? 21.422 3.678 2.184 1 80.69 133 ALA A O 1
ATOM 1041 N N . ILE A 1 134 ? 20.094 1.968 1.934 1 82.75 134 ILE A N 1
ATOM 1042 C CA . ILE A 1 134 ? 20.375 1.438 3.266 1 82.75 134 ILE A CA 1
ATOM 1043 C C . ILE A 1 134 ? 20.75 -0.038 3.168 1 82.75 134 ILE A C 1
ATOM 1045 O O . ILE A 1 134 ? 20.734 -0.619 2.08 1 82.75 134 ILE A O 1
ATOM 1049 N N . GLY A 1 135 ? 21.125 -0.552 4.297 1 80.56 135 GLY A N 1
ATOM 1050 C CA . GLY A 1 135 ? 21.516 -1.953 4.305 1 80.56 135 GLY A CA 1
ATOM 1051 C C . GLY A 1 135 ? 20.469 -2.869 3.711 1 80.56 135 GLY A C 1
ATOM 1052 O O . GLY A 1 135 ? 20.781 -3.791 2.961 1 80.56 135 GLY A O 1
ATOM 1053 N N . ALA A 1 136 ? 19.234 -2.533 4.012 1 80.81 136 ALA A N 1
ATOM 1054 C CA . ALA A 1 136 ? 18.125 -3.367 3.527 1 80.81 136 ALA A CA 1
ATOM 1055 C C . ALA A 1 136 ? 18.031 -3.305 2.006 1 80.81 136 ALA A C 1
ATOM 1057 O O . ALA A 1 136 ? 17.641 -4.289 1.364 1 80.81 136 ALA A O 1
ATOM 1058 N N . CYS A 1 137 ? 18.344 -2.18 1.461 1 78.62 137 CYS A N 1
ATOM 1059 C CA . CYS A 1 137 ? 18.359 -2.057 0.008 1 78.62 137 CYS A CA 1
ATOM 1060 C C . CYS A 1 137 ? 19.391 -3 -0.608 1 78.62 137 CYS A C 1
ATOM 1062 O O . CYS A 1 137 ? 19.094 -3.697 -1.58 1 78.62 137 CYS A O 1
ATOM 1064 N N . VAL A 1 138 ? 20.5 -3.027 0.012 1 74.38 138 VAL A N 1
ATOM 1065 C CA . VAL A 1 138 ? 21.625 -3.814 -0.493 1 74.38 138 VAL A CA 1
ATOM 1066 C C . VAL A 1 138 ? 21.297 -5.305 -0.381 1 74.38 138 VAL A C 1
ATOM 1068 O O . VAL A 1 138 ? 21.609 -6.082 -1.284 1 74.38 138 VAL A O 1
ATOM 1071 N N . LEU A 1 139 ? 20.609 -5.566 0.641 1 74.31 139 LEU A N 1
ATOM 1072 C CA . LEU A 1 139 ? 20.266 -6.957 0.89 1 74.31 139 LEU A CA 1
ATOM 1073 C C . LEU A 1 139 ? 19 -7.344 0.122 1 74.31 139 LEU A C 1
ATOM 1075 O O . LEU A 1 139 ? 18.578 -8.5 0.159 1 74.31 139 LEU A O 1
ATOM 1079 N N . ARG A 1 140 ? 18.406 -6.367 -0.544 1 74 140 ARG A N 1
ATOM 1080 C CA . ARG A 1 140 ? 17.172 -6.543 -1.294 1 74 140 ARG A CA 1
ATOM 1081 C C . ARG A 1 140 ? 16.047 -7.031 -0.386 1 74 140 ARG A C 1
ATOM 1083 O O . ARG A 1 140 ? 15.312 -7.953 -0.742 1 74 140 ARG A O 1
ATOM 1090 N N . GLY A 1 141 ? 16.156 -6.504 0.846 1 72.19 141 GLY A N 1
ATOM 1091 C CA . GLY A 1 141 ? 15.141 -6.793 1.837 1 72.19 141 GLY A CA 1
ATOM 1092 C C . GLY A 1 141 ? 14.039 -5.754 1.877 1 72.19 141 GLY A C 1
ATOM 1093 O O . GLY A 1 141 ? 13.734 -5.125 0.861 1 72.19 141 GLY A O 1
ATOM 1094 N N . TYR A 1 142 ? 13.336 -5.805 3.004 1 74.62 142 TYR A N 1
ATOM 1095 C CA . TYR A 1 142 ? 12.273 -4.828 3.199 1 74.62 142 TYR A CA 1
ATOM 1096 C C . TYR A 1 142 ? 12.844 -3.434 3.432 1 74.62 142 TYR A C 1
ATOM 1098 O O . TYR A 1 142 ? 13.141 -3.061 4.566 1 74.62 142 TYR A O 1
ATOM 1106 N N . CYS A 1 143 ? 13 -2.779 2.268 1 77.88 143 CYS A N 1
ATOM 1107 C CA . CYS A 1 143 ? 13.547 -1.431 2.357 1 77.88 143 CYS A CA 1
ATOM 1108 C C . CYS A 1 143 ? 12.469 -0.385 2.117 1 77.88 143 CYS A C 1
ATOM 1110 O O . CYS A 1 143 ? 11.352 -0.721 1.707 1 77.88 143 CYS A O 1
ATOM 1112 N N . HIS A 1 144 ? 12.773 0.89 2.414 1 76.31 144 HIS A N 1
ATOM 1113 C CA . HIS A 1 144 ? 11.812 1.977 2.316 1 76.31 144 HIS A CA 1
ATOM 1114 C C . HIS A 1 144 ? 11.367 2.197 0.873 1 76.31 144 HIS A C 1
ATOM 1116 O O . HIS A 1 144 ? 10.258 2.668 0.623 1 76.31 144 HIS A O 1
ATOM 1122 N N . HIS A 1 145 ? 12.219 1.849 -0.075 1 76.5 145 HIS A N 1
ATOM 1123 C CA . HIS A 1 145 ? 11.805 1.964 -1.47 1 76.5 145 HIS A CA 1
ATOM 1124 C C . HIS A 1 145 ? 10.664 1.011 -1.789 1 76.5 145 HIS A C 1
ATOM 1126 O O . HIS A 1 145 ? 9.695 1.396 -2.451 1 76.5 145 HIS A O 1
ATOM 1132 N N . ARG A 1 146 ? 10.781 -0.155 -1.26 1 74.25 146 ARG A N 1
ATOM 1133 C CA . ARG A 1 146 ? 9.758 -1.163 -1.499 1 74.25 146 ARG A CA 1
ATOM 1134 C C . ARG A 1 146 ? 8.469 -0.819 -0.756 1 74.25 146 ARG A C 1
ATOM 1136 O O . ARG A 1 146 ? 7.371 -0.985 -1.294 1 74.25 146 ARG A O 1
ATOM 1143 N N . ILE A 1 147 ? 8.688 -0.331 0.373 1 72.31 147 ILE A N 1
ATOM 1144 C CA . ILE A 1 147 ? 7.539 -0.079 1.241 1 72.31 147 ILE A CA 1
ATOM 1145 C C . ILE A 1 147 ? 6.785 1.156 0.755 1 72.31 147 ILE A C 1
ATOM 1147 O O . ILE A 1 147 ? 5.555 1.155 0.696 1 72.31 147 ILE A O 1
ATOM 1151 N N . TYR A 1 148 ? 7.562 2.057 0.302 1 72.88 148 TYR A N 1
ATOM 1152 C CA . TYR A 1 148 ? 6.891 3.342 0.14 1 72.88 148 TYR A CA 1
ATOM 1153 C C . TYR A 1 148 ? 6.812 3.736 -1.33 1 72.88 148 TYR A C 1
ATOM 1155 O O . TYR A 1 148 ? 6.039 4.621 -1.702 1 72.88 148 TYR A O 1
ATOM 1163 N N . LYS A 1 149 ? 7.559 3.137 -2.119 1 71.69 149 LYS A N 1
ATOM 1164 C CA . LYS A 1 149 ? 7.566 3.545 -3.521 1 71.69 149 LYS A CA 1
ATOM 1165 C C . LYS A 1 149 ? 6.824 2.533 -4.391 1 71.69 149 LYS A C 1
ATOM 1167 O O . LYS A 1 149 ? 6.582 2.783 -5.57 1 71.69 149 LYS A O 1
ATOM 1172 N N . THR A 1 150 ? 6.469 1.436 -3.736 1 73.62 150 THR A N 1
ATOM 1173 C CA . THR A 1 150 ? 5.73 0.43 -4.492 1 73.62 150 THR A CA 1
ATOM 1174 C C . THR A 1 150 ? 4.227 0.697 -4.422 1 73.62 150 THR A C 1
ATOM 1176 O O . THR A 1 150 ? 3.678 0.901 -3.338 1 73.62 150 THR A O 1
ATOM 1179 N N . HIS A 1 151 ? 3.658 0.743 -5.629 1 72.69 151 HIS A N 1
ATOM 1180 C CA . HIS A 1 151 ? 2.211 0.89 -5.742 1 72.69 151 HIS A CA 1
ATOM 1181 C C . HIS A 1 151 ? 1.548 -0.437 -6.094 1 72.69 151 HIS A C 1
ATOM 1183 O O . HIS A 1 151 ? 2.209 -1.357 -6.578 1 72.69 151 HIS A O 1
ATOM 1189 N N . ASP A 1 152 ? 0.249 -0.493 -5.805 1 71.06 152 ASP A N 1
ATOM 1190 C CA . ASP A 1 152 ? -0.466 -1.74 -6.059 1 71.06 152 ASP A CA 1
ATOM 1191 C C . ASP A 1 152 ? -0.441 -2.094 -7.543 1 71.06 152 ASP A C 1
ATOM 1193 O O . ASP A 1 152 ? -0.534 -3.266 -7.91 1 71.06 152 ASP A O 1
ATOM 1197 N N . THR A 1 153 ? -0.266 -1.04 -8.32 1 69.38 153 THR A N 1
ATOM 1198 C CA . THR A 1 153 ? -0.298 -1.294 -9.758 1 69.38 153 THR A CA 1
ATOM 1199 C C . THR A 1 153 ? 1.108 -1.245 -10.352 1 69.38 153 THR A C 1
ATOM 1201 O O . THR A 1 153 ? 1.276 -1.269 -11.57 1 69.38 153 THR A O 1
ATOM 1204 N N . SER A 1 154 ? 2.047 -1.103 -9.414 1 70.38 154 SER A N 1
ATOM 1205 C CA . SER A 1 154 ? 3.422 -1.056 -9.906 1 70.38 154 SER A CA 1
ATOM 1206 C C . SER A 1 154 ? 3.773 -2.318 -10.688 1 70.38 154 SER A C 1
ATOM 1208 O O . SER A 1 154 ? 3.266 -3.402 -10.383 1 70.38 154 SER A O 1
ATOM 1210 N N . THR A 1 155 ? 4.336 -2.068 -11.844 1 63.94 155 THR A N 1
ATOM 1211 C CA . THR A 1 155 ? 4.898 -3.193 -12.586 1 63.94 155 THR A CA 1
ATOM 1212 C C . THR A 1 155 ? 6.41 -3.266 -12.391 1 63.94 155 THR A C 1
ATOM 1214 O O . THR A 1 155 ? 7.078 -2.234 -12.281 1 63.94 155 THR A O 1
ATOM 1217 N N . THR A 1 156 ? 6.906 -4.129 -11.438 1 57.06 156 THR A N 1
ATOM 1218 C CA . THR A 1 156 ? 8.352 -4.207 -11.242 1 57.06 156 THR A CA 1
ATOM 1219 C C . THR A 1 156 ? 8.953 -5.324 -12.086 1 57.06 156 THR A C 1
ATOM 1221 O O . THR A 1 156 ? 8.383 -6.414 -12.172 1 57.06 156 THR A O 1
ATOM 1224 N N . LYS A 1 157 ? 9.844 -4.828 -12.969 1 51.66 157 LYS A N 1
ATOM 1225 C CA . LYS A 1 157 ? 10.602 -5.906 -13.602 1 51.66 157 LYS A CA 1
ATOM 1226 C C . LYS A 1 157 ? 11.406 -6.691 -12.57 1 51.66 157 LYS A C 1
ATOM 1228 O O . LYS A 1 157 ? 11.75 -6.164 -11.508 1 51.66 157 LYS A O 1
ATOM 1233 N N . SER A 1 158 ? 11.359 -8.07 -12.508 1 49.28 158 SER A N 1
ATOM 1234 C CA . SER A 1 158 ? 11.75 -9.25 -11.742 1 49.28 158 SER A CA 1
ATOM 1235 C C . SER A 1 158 ? 13.078 -9.023 -11.023 1 49.28 158 SER A C 1
ATOM 1237 O O . SER A 1 158 ? 13.539 -9.891 -10.281 1 49.28 158 SER A O 1
ATOM 1239 N N . THR A 1 159 ? 13.945 -8.078 -11.375 1 50.25 159 THR A N 1
ATOM 1240 C CA . THR A 1 159 ? 15.273 -8.414 -10.883 1 50.25 159 THR A CA 1
ATOM 1241 C C . THR A 1 159 ? 15.359 -8.203 -9.375 1 50.25 159 THR A C 1
ATOM 1243 O O . THR A 1 159 ? 16.453 -8.18 -8.805 1 50.25 159 THR A O 1
ATOM 1246 N N . LEU A 1 160 ? 14.211 -8.086 -8.68 1 54.34 160 LEU A N 1
ATOM 1247 C CA . LEU A 1 160 ? 14.344 -7.559 -7.328 1 54.34 160 LEU A CA 1
ATOM 1248 C C . LEU A 1 160 ? 14.102 -8.648 -6.293 1 54.34 160 LEU A C 1
ATOM 1250 O O . LEU A 1 160 ? 13.789 -8.352 -5.137 1 54.34 160 LEU A O 1
ATOM 1254 N N . GLY A 1 161 ? 14.469 -9.898 -6.602 1 61.66 161 GLY A N 1
ATOM 1255 C CA . GLY A 1 161 ? 14.203 -10.852 -5.535 1 61.66 161 GLY A CA 1
ATOM 1256 C C . GLY A 1 161 ? 15.133 -10.688 -4.348 1 61.66 161 GLY A C 1
ATOM 1257 O O . GLY A 1 161 ? 16.062 -9.875 -4.379 1 61.66 161 GLY A O 1
ATOM 1258 N N . TYR A 1 162 ? 14.789 -11.164 -3.109 1 68.5 162 TYR A N 1
ATOM 1259 C CA . TYR A 1 162 ? 15.594 -11.188 -1.891 1 68.5 162 TYR A CA 1
ATOM 1260 C C . TYR A 1 162 ? 16.875 -11.969 -2.096 1 68.5 162 TYR A C 1
ATOM 1262 O O . TYR A 1 162 ? 16.922 -12.922 -2.885 1 68.5 162 TYR A O 1
ATOM 1270 N N . ARG A 1 163 ? 17.953 -11.531 -1.494 1 69.81 163 ARG A N 1
ATOM 1271 C CA . ARG A 1 163 ? 19.234 -12.195 -1.633 1 69.81 163 ARG A CA 1
ATOM 1272 C C . ARG A 1 163 ? 19.234 -13.547 -0.926 1 69.81 163 ARG A C 1
ATOM 1274 O O . ARG A 1 163 ? 20.016 -14.438 -1.27 1 69.81 163 ARG A O 1
ATOM 1281 N N . GLU A 1 164 ? 18.359 -13.695 0.095 1 76.06 164 GLU A N 1
ATOM 1282 C CA . GLU A 1 164 ? 18.281 -14.953 0.843 1 76.06 164 GLU A CA 1
ATOM 1283 C C . GLU A 1 164 ? 16.984 -15.695 0.524 1 76.06 164 GLU A C 1
ATOM 1285 O O . GLU A 1 164 ? 15.953 -15.078 0.243 1 76.06 164 GLU A O 1
ATOM 1290 N N . PRO A 1 165 ? 17.141 -17.062 0.504 1 82.44 165 PRO A N 1
ATOM 1291 C CA . PRO A 1 165 ? 15.914 -17.844 0.298 1 82.44 165 PRO A CA 1
ATOM 1292 C C . PRO A 1 165 ? 14.828 -17.531 1.319 1 82.44 165 PRO A C 1
ATOM 1294 O O . PRO A 1 165 ? 15.125 -17.281 2.492 1 82.44 165 PRO A O 1
ATOM 1297 N N . ASN A 1 166 ? 13.602 -17.516 0.841 1 84.25 166 ASN A N 1
ATOM 1298 C CA . ASN A 1 166 ? 12.453 -17.172 1.67 1 84.25 166 ASN A CA 1
ATOM 1299 C C . ASN A 1 166 ? 11.273 -18.094 1.398 1 84.25 166 ASN A C 1
ATOM 1301 O O . ASN A 1 166 ? 11.328 -18.938 0.491 1 84.25 166 ASN A O 1
ATOM 1305 N N . ARG A 1 167 ? 10.273 -17.984 2.271 1 88 167 ARG A N 1
ATOM 1306 C CA . ARG A 1 167 ? 9 -18.625 1.97 1 88 167 ARG A CA 1
ATOM 1307 C C . ARG A 1 167 ? 8.281 -17.922 0.827 1 88 167 ARG A C 1
ATOM 1309 O O . ARG A 1 167 ? 8.156 -16.688 0.834 1 88 167 ARG A O 1
ATOM 1316 N N . MET A 1 168 ? 7.887 -18.688 -0.137 1 89.38 168 MET A N 1
ATOM 1317 C CA . MET A 1 168 ? 7.277 -18.094 -1.318 1 89.38 168 MET A CA 1
ATOM 1318 C C . MET A 1 168 ? 6.055 -18.875 -1.767 1 89.38 168 MET A C 1
ATOM 1320 O O . MET A 1 168 ? 5.945 -20.078 -1.477 1 89.38 168 MET A O 1
ATOM 1324 N N . LEU A 1 169 ? 5.188 -18.203 -2.43 1 92.44 169 LEU A N 1
ATOM 1325 C CA . LEU A 1 169 ? 3.973 -18.812 -2.961 1 92.44 169 LEU A CA 1
ATOM 1326 C C . LEU A 1 169 ? 4.07 -19 -4.473 1 92.44 169 LEU A C 1
ATOM 1328 O O . LEU A 1 169 ? 4.539 -18.109 -5.18 1 92.44 169 LEU A O 1
ATOM 1332 N N . GLN A 1 170 ? 3.766 -20.203 -4.945 1 93.69 170 GLN A N 1
ATOM 1333 C CA . GLN A 1 170 ? 3.658 -20.484 -6.375 1 93.69 170 GLN A CA 1
ATOM 1334 C C . GLN A 1 170 ? 2.266 -21 -6.73 1 93.69 170 GLN A C 1
ATOM 1336 O O . GLN A 1 170 ? 1.782 -21.969 -6.137 1 93.69 170 GLN A O 1
ATOM 1341 N N . VAL A 1 171 ? 1.628 -20.312 -7.645 1 94.5 171 VAL A N 1
ATOM 1342 C CA . VAL A 1 171 ? 0.344 -20.766 -8.164 1 94.5 171 VAL A CA 1
ATOM 1343 C C . VAL A 1 171 ? 0.569 -21.672 -9.375 1 94.5 171 VAL A C 1
ATOM 1345 O O . VAL A 1 171 ? 1.348 -21.344 -10.273 1 94.5 171 VAL A O 1
ATOM 1348 N N . PHE A 1 172 ? -0.185 -22.781 -9.406 1 94.75 172 PHE A N 1
ATOM 1349 C CA . PHE A 1 172 ? 0.029 -23.781 -10.461 1 94.75 172 PHE A CA 1
ATOM 1350 C C . PHE A 1 172 ? -1.182 -23.859 -11.375 1 94.75 172 PHE A C 1
ATOM 1352 O O . PHE A 1 172 ? -1.056 -24.234 -12.547 1 94.75 172 PHE A O 1
ATOM 1359 N N . SER A 1 173 ? -2.25 -23.562 -10.758 1 94.31 173 SER A N 1
ATOM 1360 C CA . SER A 1 173 ? -3.428 -23.75 -11.602 1 94.31 173 SER A CA 1
ATOM 1361 C C . SER A 1 173 ? -4.598 -22.906 -11.094 1 94.31 173 SER A C 1
ATOM 1363 O O . SER A 1 173 ? -4.68 -22.594 -9.898 1 94.31 173 SER A O 1
ATOM 1365 N N . LEU A 1 174 ? -5.445 -22.5 -12.031 1 96.31 174 LEU A N 1
ATOM 1366 C CA . LEU A 1 174 ? -6.75 -21.891 -11.828 1 96.31 174 LEU A CA 1
ATOM 1367 C C . LEU A 1 174 ? -7.828 -22.609 -12.625 1 96.31 174 LEU A C 1
ATOM 1369 O O . LEU A 1 174 ? -7.656 -22.859 -13.82 1 96.31 174 LEU A O 1
ATOM 1373 N N . ARG A 1 175 ? -8.836 -22.984 -11.938 1 95.31 175 ARG A N 1
ATOM 1374 C CA . ARG A 1 175 ? -9.945 -23.656 -12.609 1 95.31 175 ARG A CA 1
ATOM 1375 C C . ARG A 1 175 ? -11.273 -23 -12.25 1 95.31 175 ARG A C 1
ATOM 1377 O O . ARG A 1 175 ? -11.562 -22.781 -11.07 1 95.31 175 ARG A O 1
ATOM 1384 N N . LEU A 1 176 ? -12 -22.641 -13.234 1 95.81 176 LEU A N 1
ATOM 1385 C CA . LEU A 1 176 ? -13.32 -22.047 -13.039 1 95.81 176 LEU A CA 1
ATOM 1386 C C . LEU A 1 176 ? -14.406 -22.969 -13.57 1 95.81 176 LEU A C 1
ATOM 1388 O O . LEU A 1 176 ? -14.438 -23.297 -14.758 1 95.81 176 LEU A O 1
ATOM 1392 N N . SER A 1 177 ? -15.234 -23.422 -12.68 1 92.38 177 SER A N 1
ATOM 1393 C CA . SER A 1 177 ? -16.344 -24.266 -13.086 1 92.38 177 SER A CA 1
ATOM 1394 C C . SER A 1 177 ? -17.688 -23.578 -12.828 1 92.38 177 SER A C 1
ATOM 1396 O O . SER A 1 177 ? -17.766 -22.641 -12.031 1 92.38 177 SER A O 1
ATOM 1398 N N . SER A 1 178 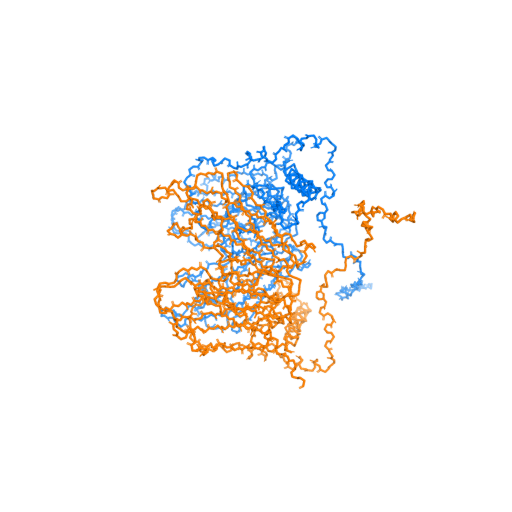? -18.578 -23.906 -13.641 1 88.5 178 SER A N 1
ATOM 1399 C CA . SER A 1 178 ? -19.922 -23.344 -13.516 1 88.5 178 SER A CA 1
ATOM 1400 C C . SER A 1 178 ? -20.984 -24.406 -13.734 1 88.5 178 SER A C 1
ATOM 1402 O O . SER A 1 178 ? -20.766 -25.375 -14.461 1 88.5 178 SER A O 1
ATOM 1404 N N . SER A 1 179 ? -22.094 -24.219 -13.078 1 84.06 179 SER A N 1
ATOM 1405 C CA . SER A 1 179 ? -23.25 -25.078 -13.32 1 84.06 179 SER A CA 1
ATOM 1406 C C . SER A 1 179 ? -24.109 -24.547 -14.453 1 84.06 179 SER A C 1
ATOM 1408 O O . SER A 1 179 ? -25.125 -25.141 -14.797 1 84.06 179 SER A O 1
ATOM 1410 N N . THR A 1 180 ? -23.672 -23.469 -15 1 79.5 180 THR A N 1
ATOM 1411 C CA . THR A 1 180 ? -24.391 -22.906 -16.125 1 79.5 180 THR A CA 1
ATOM 1412 C C . THR A 1 180 ? -24.016 -23.594 -17.438 1 79.5 180 THR A C 1
ATOM 1414 O O . THR A 1 180 ? -23.172 -24.5 -17.438 1 79.5 180 THR A O 1
ATOM 1417 N N . SER A 1 181 ? -24.641 -23.094 -18.484 1 82.94 181 SER A N 1
ATOM 1418 C CA . SER A 1 181 ? -24.359 -23.656 -19.812 1 82.94 181 SER A CA 1
ATOM 1419 C C . SER A 1 181 ? -23.016 -23.156 -20.344 1 82.94 181 SER A C 1
ATOM 1421 O O . SER A 1 181 ? -22.641 -22.016 -20.094 1 82.94 181 SER A O 1
ATOM 1423 N N . TYR A 1 182 ? -22.406 -24.031 -20.953 1 87.5 182 TYR A N 1
ATOM 1424 C CA . TYR A 1 182 ? -21.125 -23.734 -21.609 1 87.5 182 TYR A CA 1
ATOM 1425 C C . TYR A 1 182 ? -21.328 -23.5 -23.094 1 87.5 182 TYR A C 1
ATOM 1427 O O . TYR A 1 182 ? -22.312 -23.969 -23.688 1 87.5 182 TYR A O 1
ATOM 1435 N N . PRO A 1 183 ? -20.484 -22.812 -23.781 1 90.5 183 PRO A N 1
ATOM 1436 C CA . PRO A 1 183 ? -19.281 -22.156 -23.281 1 90.5 183 PRO A CA 1
ATOM 1437 C C . PRO A 1 183 ? -19.562 -20.828 -22.594 1 90.5 183 PRO A C 1
ATOM 1439 O O . PRO A 1 183 ? -20.625 -20.219 -22.828 1 90.5 183 PRO A O 1
ATOM 1442 N N . VAL A 1 184 ? -18.719 -20.391 -21.688 1 91.94 184 VAL A N 1
ATOM 1443 C CA . VAL A 1 184 ? -18.781 -19.094 -21 1 91.94 184 VAL A CA 1
ATOM 1444 C C . VAL A 1 184 ? -17.516 -18.297 -21.266 1 91.94 184 VAL A C 1
ATOM 1446 O O . VAL A 1 184 ? -16.406 -18.828 -21.172 1 91.94 184 VAL A O 1
ATOM 1449 N N . GLY A 1 185 ? -17.672 -17 -21.75 1 93.38 185 GLY A N 1
ATOM 1450 C CA . GLY A 1 185 ? -16.547 -16.094 -21.906 1 93.38 185 GLY A CA 1
ATOM 1451 C C . GLY A 1 185 ? -16.234 -15.305 -20.641 1 93.38 185 GLY A C 1
ATOM 1452 O O . GLY A 1 185 ? -17.078 -14.523 -20.172 1 93.38 185 GLY A O 1
ATOM 1453 N N . VAL A 1 186 ? -15.039 -15.547 -20.141 1 95.56 186 VAL A N 1
ATOM 1454 C CA . VAL A 1 186 ? -14.703 -14.953 -18.844 1 95.56 186 VAL A CA 1
ATOM 1455 C C . VAL A 1 186 ? -13.562 -13.953 -19.016 1 95.56 186 VAL A C 1
ATOM 1457 O O . VAL A 1 186 ? -12.617 -14.203 -19.766 1 95.56 186 VAL A O 1
ATOM 1460 N N . TYR A 1 187 ? -13.688 -12.773 -18.453 1 96.88 187 TYR A N 1
ATOM 1461 C CA . TYR A 1 187 ? -12.617 -11.797 -18.344 1 96.88 187 TYR A CA 1
ATOM 1462 C C . TYR A 1 187 ? -12.508 -11.25 -16.938 1 96.88 187 TYR A C 1
ATOM 1464 O O . TYR A 1 187 ? -13.383 -11.484 -16.094 1 96.88 187 TYR A O 1
ATOM 1472 N N . GLY A 1 188 ? -11.383 -10.633 -16.609 1 96.88 188 GLY A N 1
ATOM 1473 C CA . GLY A 1 188 ? -11.125 -10.117 -15.273 1 96.88 188 GLY A CA 1
ATOM 1474 C C . GLY A 1 188 ? -9.719 -10.414 -14.781 1 96.88 188 GLY A C 1
ATOM 1475 O O . GLY A 1 188 ? -8.797 -10.555 -15.586 1 96.88 188 GLY A O 1
ATOM 1476 N N . ILE A 1 189 ? -9.625 -10.359 -13.43 1 95.94 189 ILE A N 1
ATOM 1477 C CA . ILE A 1 189 ? -8.273 -10.531 -12.898 1 95.94 189 ILE A CA 1
ATOM 1478 C C . ILE A 1 189 ? -8.312 -11.438 -11.672 1 95.94 189 ILE A C 1
ATOM 1480 O O . ILE A 1 189 ? -9.328 -11.516 -10.977 1 95.94 189 ILE A O 1
ATOM 1484 N N . ILE A 1 190 ? -7.254 -12.164 -11.461 1 96.62 190 ILE A N 1
ATOM 1485 C CA . ILE A 1 190 ? -6.891 -12.859 -10.234 1 96.62 190 ILE A CA 1
ATOM 1486 C C . ILE A 1 190 ? -5.465 -12.484 -9.828 1 96.62 190 ILE A C 1
ATOM 1488 O O . ILE A 1 190 ? -4.531 -12.633 -10.617 1 96.62 190 ILE A O 1
ATOM 1492 N N . ALA A 1 191 ? -5.34 -11.984 -8.656 1 94.06 191 ALA A N 1
ATOM 1493 C CA . ALA A 1 191 ? -4.023 -11.523 -8.219 1 94.06 191 ALA A CA 1
ATOM 1494 C C . ALA A 1 191 ? -3.766 -11.93 -6.766 1 94.06 191 ALA A C 1
ATOM 1496 O O . ALA A 1 191 ? -4.703 -12.102 -5.984 1 94.06 191 ALA A O 1
ATOM 1497 N N . VAL A 1 192 ? -2.518 -12.094 -6.5 1 92.56 192 VAL A N 1
ATOM 1498 C CA . VAL A 1 192 ? -2.086 -12.367 -5.137 1 92.56 192 VAL A CA 1
ATOM 1499 C C . VAL A 1 192 ? -1.284 -11.188 -4.598 1 92.56 192 VAL A C 1
ATOM 1501 O O . VAL A 1 192 ? -0.387 -10.68 -5.277 1 92.56 192 VAL A O 1
ATOM 1504 N N . ARG A 1 193 ? -1.672 -10.781 -3.455 1 86.62 193 ARG A N 1
ATOM 1505 C CA . ARG A 1 193 ? -0.907 -9.766 -2.74 1 86.62 193 ARG A CA 1
ATOM 1506 C C . ARG A 1 193 ? -0.208 -10.359 -1.522 1 86.62 193 ARG A C 1
ATOM 1508 O O . ARG A 1 193 ? -0.857 -10.938 -0.651 1 86.62 193 ARG A O 1
ATOM 1515 N N . ASP A 1 194 ? 1.048 -10.234 -1.552 1 78.88 194 ASP A N 1
ATOM 1516 C CA . ASP A 1 194 ? 1.76 -10.805 -0.41 1 78.88 194 ASP A CA 1
ATOM 1517 C C . ASP A 1 194 ? 1.919 -9.766 0.704 1 78.88 194 ASP A C 1
ATOM 1519 O O . ASP A 1 194 ? 1.436 -8.641 0.585 1 78.88 194 ASP A O 1
ATOM 1523 N N . SER A 1 195 ? 2.438 -10.203 1.866 1 68.19 195 SER A N 1
ATOM 1524 C CA . SER A 1 195 ? 2.469 -9.398 3.082 1 68.19 195 SER A CA 1
ATOM 1525 C C . SER A 1 195 ? 3.566 -8.336 3.018 1 68.19 195 SER A C 1
ATOM 1527 O O . SER A 1 195 ? 3.582 -7.402 3.82 1 68.19 195 SER A O 1
ATOM 1529 N N . LEU A 1 196 ? 4.402 -8.484 2.012 1 66 196 LEU A N 1
ATOM 1530 C CA . LEU A 1 196 ? 5.57 -7.609 2.02 1 66 196 LEU A CA 1
ATOM 1531 C C . LEU A 1 196 ? 5.316 -6.352 1.2 1 66 196 LEU A C 1
ATOM 1533 O O . LEU A 1 196 ? 5.855 -5.285 1.507 1 66 196 LEU A O 1
ATOM 1537 N N . GLU A 1 197 ? 4.57 -6.508 0.188 1 67.31 197 GLU A N 1
ATOM 1538 C CA . GLU A 1 197 ? 4.316 -5.375 -0.694 1 67.31 197 GLU A CA 1
ATOM 1539 C C . GLU A 1 197 ? 2.859 -5.34 -1.144 1 67.31 197 GLU A C 1
ATOM 1541 O O . GLU A 1 197 ? 2.213 -6.383 -1.253 1 67.31 197 GLU A O 1
ATOM 1546 N N . PRO A 1 198 ? 2.391 -4.102 -1.338 1 70 198 PRO A N 1
ATOM 1547 C CA . PRO A 1 198 ? 0.996 -3.992 -1.772 1 70 198 PRO A CA 1
ATOM 1548 C C . PRO A 1 198 ? 0.804 -4.359 -3.242 1 70 198 PRO A C 1
ATOM 1550 O O . PRO A 1 198 ? -0.307 -4.254 -3.77 1 70 198 PRO A O 1
ATOM 1553 N N . LEU A 1 199 ? 1.745 -4.887 -3.809 1 78.62 199 LEU A N 1
ATO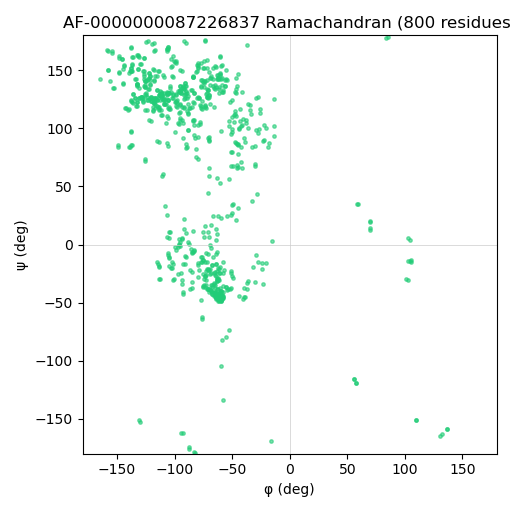M 1554 C CA . LEU A 1 199 ? 1.755 -5.16 -5.242 1 78.62 199 LEU A CA 1
ATOM 1555 C C . LEU A 1 199 ? 0.756 -6.258 -5.59 1 78.62 199 LEU A C 1
ATOM 1557 O O . LEU A 1 199 ? 0.66 -7.266 -4.883 1 78.62 199 LEU A O 1
ATOM 1561 N N . ARG A 1 200 ? 0.031 -5.977 -6.734 1 86.06 200 ARG A N 1
ATOM 1562 C CA . ARG A 1 200 ? -0.817 -7.023 -7.297 1 86.06 200 ARG A CA 1
ATOM 1563 C C . ARG A 1 200 ? -0.011 -7.957 -8.195 1 86.06 200 ARG A C 1
ATOM 1565 O O . ARG A 1 200 ? 0.398 -7.574 -9.289 1 86.06 200 ARG A O 1
ATOM 1572 N N . ASN A 1 201 ? 0.197 -9.094 -7.652 1 90.12 201 ASN A N 1
ATOM 1573 C CA . ASN A 1 201 ? 0.8 -10.125 -8.492 1 90.12 201 ASN A CA 1
ATOM 1574 C C . ASN A 1 201 ? -0.258 -10.922 -9.25 1 90.12 201 ASN A C 1
ATOM 1576 O O . ASN A 1 201 ? -0.812 -11.883 -8.719 1 90.12 201 ASN A O 1
ATOM 1580 N N . TYR A 1 202 ? -0.426 -10.531 -10.461 1 93.12 202 TYR A N 1
ATOM 1581 C CA . TYR A 1 202 ? -1.462 -11.164 -11.266 1 93.12 202 TYR A CA 1
ATOM 1582 C C . TYR A 1 202 ? -1.071 -12.594 -11.625 1 93.12 202 TYR A C 1
ATOM 1584 O O . TYR A 1 202 ? 0.065 -12.844 -12.031 1 93.12 202 TYR A O 1
ATOM 1592 N N . VAL A 1 203 ? -2.014 -13.406 -11.422 1 95.12 203 VAL A N 1
ATOM 1593 C CA . VAL A 1 203 ? -1.823 -14.773 -11.906 1 95.12 203 VAL A CA 1
ATOM 1594 C C . VAL A 1 203 ? -2.805 -15.062 -13.039 1 95.12 203 VAL A C 1
ATOM 1596 O O . VAL A 1 203 ? -2.641 -16.047 -13.773 1 95.12 203 VAL A O 1
ATOM 1599 N N . PHE A 1 204 ? -3.785 -14.328 -13.148 1 96.06 204 PHE A N 1
ATOM 1600 C CA . PHE A 1 204 ? -4.699 -14.203 -14.273 1 96.06 204 PHE A CA 1
ATOM 1601 C C . PHE A 1 204 ? -5.023 -12.742 -14.555 1 96.06 204 PHE A C 1
ATOM 1603 O O . PHE A 1 204 ? -5.477 -12.016 -13.664 1 96.06 204 PHE A O 1
ATOM 1610 N N . ASN A 1 205 ? -4.746 -12.297 -15.812 1 93.5 205 ASN A N 1
ATOM 1611 C CA . ASN A 1 205 ? -4.879 -10.867 -16.094 1 93.5 205 ASN A CA 1
ATOM 1612 C C . ASN A 1 205 ? -5.496 -10.625 -17.469 1 93.5 205 ASN A C 1
ATOM 1614 O O . ASN A 1 205 ? -4.777 -10.414 -18.438 1 93.5 205 ASN A O 1
ATOM 1618 N N . ARG A 1 206 ? -6.758 -10.664 -17.469 1 95.06 206 ARG A N 1
ATOM 1619 C CA . ARG A 1 206 ? -7.555 -10.305 -18.641 1 95.06 206 ARG A CA 1
ATOM 1620 C C . ARG A 1 206 ? -8.586 -9.234 -18.297 1 95.06 206 ARG A C 1
ATOM 1622 O O . ARG A 1 206 ? -9.789 -9.5 -18.312 1 95.06 206 ARG A O 1
ATOM 1629 N N . PRO A 1 207 ? -8.133 -8.008 -18.078 1 92.38 207 PRO A N 1
ATOM 1630 C CA . PRO A 1 207 ? -9.008 -6.98 -17.516 1 92.38 207 PRO A CA 1
ATOM 1631 C C . PRO A 1 207 ? -10 -6.43 -18.547 1 92.38 207 PRO A C 1
ATOM 1633 O O . PRO A 1 207 ? -10.969 -5.766 -18.172 1 92.38 207 PRO A O 1
ATOM 1636 N N . CYS A 1 208 ? -9.734 -6.711 -19.781 1 92.25 208 CYS A N 1
ATOM 1637 C CA . CYS A 1 208 ? -10.562 -6.109 -20.828 1 92.25 208 CYS A CA 1
ATOM 1638 C C . CYS A 1 208 ? -11.57 -7.109 -21.359 1 92.25 208 CYS A C 1
ATOM 1640 O O . CYS A 1 208 ? -11.242 -8.273 -21.594 1 92.25 208 CYS A O 1
ATOM 1642 N N . ARG A 1 209 ? -12.703 -6.691 -21.703 1 93.12 209 ARG A N 1
ATOM 1643 C CA . ARG A 1 209 ? -13.805 -7.492 -22.234 1 93.12 209 ARG A CA 1
ATOM 1644 C C . ARG A 1 209 ? -13.43 -8.117 -23.562 1 93.12 209 ARG A C 1
ATOM 1646 O O . ARG A 1 209 ? -13.93 -9.18 -23.922 1 93.12 209 ARG A O 1
ATOM 1653 N N . ASP A 1 210 ? -12.656 -7.426 -24.188 1 91.69 210 ASP A N 1
ATOM 1654 C CA . ASP A 1 210 ? -12.281 -7.887 -25.531 1 91.69 210 ASP A CA 1
ATOM 1655 C C . ASP A 1 210 ? -11.297 -9.047 -25.453 1 91.69 210 ASP A C 1
ATOM 1657 O O . ASP A 1 210 ? -11.062 -9.742 -26.438 1 91.69 210 ASP A O 1
ATOM 1661 N N . ASP A 1 211 ? -10.703 -9.336 -24.344 1 91.75 211 ASP A N 1
ATOM 1662 C CA . ASP A 1 211 ? -9.727 -10.406 -24.156 1 91.75 211 ASP A CA 1
ATOM 1663 C C . ASP A 1 211 ? -10.305 -11.523 -23.297 1 91.75 211 ASP A C 1
ATOM 1665 O O . ASP A 1 211 ? -9.703 -11.914 -22.297 1 91.75 211 ASP A O 1
ATOM 1669 N N . VAL A 1 212 ? -11.406 -12.102 -23.781 1 93.19 212 VAL A N 1
ATOM 1670 C CA . VAL A 1 212 ? -12.133 -13.094 -22.984 1 93.19 212 VAL A CA 1
ATOM 1671 C C . VAL A 1 212 ? -11.484 -14.461 -23.156 1 93.19 212 VAL A C 1
ATOM 1673 O O . VAL A 1 212 ? -10.938 -14.773 -24.219 1 93.19 212 VAL A O 1
ATOM 1676 N N . VAL A 1 213 ? -11.484 -15.211 -22.109 1 92.62 213 VAL A N 1
ATOM 1677 C CA . VAL A 1 213 ? -11.133 -16.625 -22.141 1 92.62 213 VAL A CA 1
ATOM 1678 C C . VAL A 1 213 ? -12.406 -17.469 -22.172 1 92.62 213 VAL A C 1
ATOM 1680 O O . VAL A 1 213 ? -13.305 -17.281 -21.359 1 92.62 213 VAL A O 1
ATOM 1683 N N . THR A 1 214 ? -12.43 -18.344 -23.094 1 91.62 214 THR A N 1
ATOM 1684 C CA . THR A 1 214 ? -13.602 -19.219 -23.219 1 91.62 214 THR A CA 1
ATOM 1685 C C . THR A 1 214 ? -13.406 -20.5 -22.422 1 91.62 214 THR A C 1
ATOM 1687 O O . THR A 1 214 ? -12.43 -21.219 -22.625 1 91.62 214 THR A O 1
ATOM 1690 N N . ILE A 1 215 ? -14.25 -20.625 -21.531 1 90.75 215 ILE A N 1
ATOM 1691 C CA . ILE A 1 215 ? -14.289 -21.875 -20.766 1 90.75 215 ILE A CA 1
ATOM 1692 C C . ILE A 1 215 ? -15.344 -22.812 -21.344 1 90.75 215 ILE A C 1
ATOM 1694 O O . ILE A 1 215 ? -16.484 -22.406 -21.578 1 90.75 215 ILE A O 1
ATOM 1698 N N . ASP A 1 216 ? -14.922 -24.047 -21.531 1 89.06 216 ASP A N 1
ATOM 1699 C CA . ASP A 1 216 ? -15.836 -25.031 -22.094 1 89.06 216 ASP A CA 1
ATOM 1700 C C . ASP A 1 216 ? -16.047 -26.188 -21.125 1 89.06 216 ASP A C 1
ATOM 1702 O O . ASP A 1 216 ? -15.414 -26.25 -20.062 1 89.06 216 ASP A O 1
ATOM 1706 N N . GLN A 1 217 ? -16.984 -27.031 -21.516 1 83.31 217 GLN A N 1
ATOM 1707 C CA . GLN A 1 217 ? -17.375 -28.156 -20.656 1 83.31 217 GLN A CA 1
ATOM 1708 C C . GLN A 1 217 ? -16.188 -29.094 -20.422 1 83.31 217 GLN A C 1
ATOM 1710 O O . GLN A 1 217 ? -16.141 -29.797 -19.406 1 83.31 217 GLN A O 1
ATOM 1715 N N . ASP A 1 218 ? -15.25 -29.016 -21.281 1 83.38 218 ASP A N 1
ATOM 1716 C CA . ASP A 1 218 ? -14.148 -29.984 -21.219 1 83.38 218 ASP A CA 1
ATOM 1717 C C . ASP A 1 218 ? -12.914 -29.344 -20.578 1 83.38 218 ASP A C 1
ATOM 1719 O O . ASP A 1 218 ? -11.961 -30.047 -20.234 1 83.38 218 ASP A O 1
ATOM 1723 N N . SER A 1 219 ? -12.906 -28.109 -20.484 1 83.75 219 SER A N 1
ATOM 1724 C CA . SER A 1 219 ? -11.727 -27.469 -19.906 1 83.75 219 SER A CA 1
ATOM 1725 C C . SER A 1 219 ? -12.117 -26.266 -19.047 1 83.75 219 SER A C 1
ATOM 1727 O O . SER A 1 219 ? -12.609 -25.266 -19.578 1 83.75 219 SER A O 1
ATOM 1729 N N . PHE A 1 220 ? -11.812 -26.344 -17.766 1 89 220 PHE A N 1
ATOM 1730 C CA . PHE A 1 220 ? -12.164 -25.297 -16.812 1 89 220 PHE A CA 1
ATOM 1731 C C . PHE A 1 220 ? -10.953 -24.469 -16.438 1 89 220 PHE A C 1
ATOM 1733 O O . PHE A 1 220 ? -11.023 -23.594 -15.562 1 89 220 PHE A O 1
ATOM 1740 N N . THR A 1 221 ? -9.953 -24.734 -17.219 1 90.94 221 THR A N 1
ATOM 1741 C CA . THR A 1 221 ? -8.695 -24.125 -16.797 1 90.94 221 THR A CA 1
ATOM 1742 C C . THR A 1 221 ? -8.594 -22.688 -17.266 1 90.94 221 THR A C 1
ATOM 1744 O O . THR A 1 221 ? -8.898 -22.375 -18.422 1 90.94 221 THR A O 1
ATOM 1747 N N . LEU A 1 222 ? -8.266 -21.781 -16.391 1 94 222 LEU A N 1
ATOM 1748 C CA . LEU A 1 222 ? -7.898 -20.406 -16.75 1 94 222 LEU A CA 1
ATOM 1749 C C . LEU A 1 222 ? -6.398 -20.297 -17 1 94 222 LEU A C 1
ATOM 1751 O O . LEU A 1 222 ? -5.598 -20.781 -16.188 1 94 222 LEU A O 1
ATOM 1755 N N . PRO A 1 223 ? -6.004 -19.688 -18.141 1 92.06 223 PRO A N 1
ATOM 1756 C CA . PRO A 1 223 ? -4.57 -19.547 -18.406 1 92.06 223 PRO A CA 1
ATOM 1757 C C . PRO A 1 223 ? -3.867 -18.641 -17.391 1 92.06 223 PRO A C 1
ATOM 1759 O O . PRO A 1 223 ? -4.355 -17.547 -17.094 1 92.06 223 PRO A O 1
ATOM 1762 N N . LEU A 1 224 ? -2.764 -19.078 -16.922 1 93.12 224 LEU A N 1
ATOM 1763 C CA . LEU A 1 224 ? -1.973 -18.297 -15.977 1 93.12 224 LEU A CA 1
ATOM 1764 C C . LEU A 1 224 ? -1.149 -17.234 -16.703 1 93.12 224 LEU A C 1
ATOM 1766 O O . LEU A 1 224 ? -0.81 -17.391 -17.875 1 93.12 224 LEU A O 1
ATOM 1770 N N . CYS A 1 225 ? -0.949 -16.188 -16.031 1 92 225 CYS A N 1
ATOM 1771 C CA . CYS A 1 225 ? 0.059 -15.219 -16.453 1 92 225 CYS A CA 1
ATOM 1772 C C . CYS A 1 225 ? 1.161 -15.078 -15.414 1 92 225 CYS A C 1
ATOM 1774 O O . CYS A 1 225 ? 1.047 -15.617 -14.305 1 92 225 CYS A O 1
ATOM 1776 N N . SER A 1 226 ? 2.221 -14.445 -15.852 1 90.31 226 SER A N 1
ATOM 1777 C CA . SER A 1 226 ? 3.357 -14.297 -14.953 1 90.31 226 SER A CA 1
ATOM 1778 C C . SER A 1 226 ? 3.123 -13.164 -13.953 1 90.31 226 SER A C 1
ATOM 1780 O O . SER A 1 226 ? 2.756 -12.055 -14.336 1 90.31 226 SER A O 1
ATOM 1782 N N . PRO A 1 227 ? 3.271 -13.508 -12.672 1 89.12 227 PRO A N 1
ATOM 1783 C CA . PRO A 1 227 ? 3.314 -12.383 -11.734 1 89.12 227 PRO A CA 1
ATOM 1784 C C . PRO A 1 227 ? 4.477 -11.43 -12.008 1 89.12 227 PRO A C 1
ATOM 1786 O O . PRO A 1 227 ? 5.395 -11.773 -12.758 1 89.12 227 PRO A O 1
ATOM 1789 N N . CYS A 1 228 ? 4.34 -10.258 -11.469 1 81.88 228 CYS A N 1
ATOM 1790 C CA . CYS A 1 228 ? 5.387 -9.266 -11.703 1 81.88 228 CYS A CA 1
ATOM 1791 C C . CYS A 1 228 ? 6.621 -9.57 -10.859 1 81.88 228 CYS A C 1
ATOM 1793 O O . CYS A 1 228 ? 7.73 -9.156 -11.211 1 81.88 228 CYS A O 1
ATOM 1795 N N . ARG A 1 229 ? 6.426 -10.273 -9.734 1 82.75 229 ARG A N 1
ATOM 1796 C CA . ARG A 1 229 ? 7.5 -10.641 -8.82 1 82.75 229 ARG A CA 1
ATOM 1797 C C . ARG A 1 229 ? 7.148 -11.898 -8.031 1 82.75 229 ARG A C 1
ATOM 1799 O O . ARG A 1 229 ? 6.02 -12.391 -8.109 1 82.75 229 ARG A O 1
ATOM 1806 N N . GLY A 1 230 ? 8.258 -12.383 -7.473 1 84.69 230 GLY A N 1
ATOM 1807 C CA . GLY A 1 230 ? 7.977 -13.484 -6.566 1 84.69 230 GLY A CA 1
ATOM 1808 C C . GLY A 1 230 ? 7.059 -13.094 -5.422 1 84.69 230 GLY A C 1
ATOM 1809 O O . GLY A 1 230 ? 7.102 -11.953 -4.945 1 84.69 230 GLY A O 1
ATOM 1810 N N . MET A 1 231 ? 6.219 -14.008 -5.082 1 87.5 231 MET A N 1
ATOM 1811 C CA . MET A 1 231 ? 5.285 -13.781 -3.984 1 87.5 231 MET A CA 1
ATOM 1812 C C . MET A 1 231 ? 5.828 -14.352 -2.68 1 87.5 231 MET A C 1
ATOM 1814 O O . MET A 1 231 ? 5.891 -15.57 -2.506 1 87.5 231 MET A O 1
ATOM 1818 N N . TYR A 1 232 ? 6.234 -13.461 -1.812 1 83.94 232 TYR A N 1
ATOM 1819 C CA . TYR A 1 232 ? 6.891 -13.844 -0.566 1 83.94 232 TYR A CA 1
ATOM 1820 C C . TYR A 1 232 ? 5.883 -13.922 0.576 1 83.94 232 TYR A C 1
ATOM 1822 O O . TYR A 1 232 ? 5.062 -13.023 0.754 1 83.94 232 TYR A O 1
ATOM 1830 N N . LEU A 1 233 ? 5.941 -15.023 1.314 1 82 233 LEU A N 1
ATOM 1831 C CA . LEU A 1 233 ? 4.965 -15.273 2.371 1 82 233 LEU A CA 1
ATOM 1832 C C . LEU A 1 233 ? 5.594 -15.07 3.748 1 82 233 LEU A C 1
ATOM 1834 O O . LEU A 1 233 ? 6.242 -15.969 4.277 1 82 233 LEU A O 1
ATOM 1838 N N . ARG A 1 234 ? 5.598 -13.922 4.27 1 72.5 234 ARG A N 1
ATOM 1839 C CA . ARG A 1 234 ? 5.992 -13.703 5.656 1 72.5 234 ARG A CA 1
ATOM 1840 C C . ARG A 1 234 ? 4.805 -13.875 6.598 1 72.5 234 ARG A C 1
ATOM 1842 O O . ARG A 1 234 ? 4.953 -14.391 7.707 1 72.5 234 ARG A O 1
ATOM 1849 N N . GLN A 1 235 ? 3.697 -13.414 6.113 1 75.31 235 GLN A N 1
ATOM 1850 C CA . GLN A 1 235 ? 2.398 -13.586 6.758 1 75.31 235 GLN A CA 1
ATOM 1851 C C . GLN A 1 235 ? 1.364 -14.125 5.773 1 75.31 235 GLN A C 1
ATOM 1853 O O . GLN A 1 235 ? 1.704 -14.883 4.855 1 75.31 235 GLN A O 1
ATOM 1858 N N . ASP A 1 236 ? 0.13 -13.812 6.023 1 78.44 236 ASP A N 1
ATOM 1859 C CA . ASP A 1 236 ? -0.942 -14.242 5.133 1 78.44 236 ASP A CA 1
ATOM 1860 C C . ASP A 1 236 ? -0.928 -13.445 3.83 1 78.44 236 ASP A C 1
ATOM 1862 O O . ASP A 1 236 ? -0.468 -12.305 3.801 1 78.44 236 ASP A O 1
ATOM 1866 N N . ALA A 1 237 ? -1.193 -14.172 2.801 1 87.56 237 ALA A N 1
ATOM 1867 C CA . ALA A 1 237 ? -1.359 -13.508 1.511 1 87.56 237 ALA A CA 1
ATOM 1868 C C . ALA A 1 237 ? -2.836 -13.312 1.179 1 87.56 237 ALA A C 1
ATOM 1870 O O . ALA A 1 237 ? -3.701 -13.961 1.775 1 87.56 237 ALA A O 1
ATOM 1871 N N . LEU A 1 238 ? -3.043 -12.398 0.347 1 89.75 238 LEU A N 1
ATOM 1872 C CA . LEU A 1 238 ? -4.406 -12.094 -0.074 1 89.75 238 LEU A CA 1
ATOM 1873 C C . LEU A 1 238 ? -4.629 -12.492 -1.529 1 89.75 238 LEU A C 1
ATOM 1875 O O . LEU A 1 238 ? -3.846 -12.109 -2.406 1 89.75 238 LEU A O 1
ATOM 1879 N N . LEU A 1 239 ? -5.652 -13.227 -1.694 1 93.44 239 LEU A N 1
ATOM 1880 C CA . LEU A 1 239 ? -6.121 -13.508 -3.047 1 93.44 239 LEU A CA 1
ATOM 1881 C C . LEU A 1 239 ? -7.227 -12.539 -3.453 1 93.44 239 LEU A C 1
ATOM 1883 O O . LEU A 1 239 ? -8.258 -12.445 -2.777 1 93.44 239 LEU A O 1
ATOM 1887 N N . GLU A 1 240 ? -6.965 -11.82 -4.516 1 92.44 240 GLU A N 1
ATOM 1888 C CA . GLU A 1 240 ? -7.934 -10.891 -5.09 1 92.44 240 GLU A CA 1
ATOM 1889 C C . GLU A 1 240 ? -8.531 -11.445 -6.379 1 92.44 240 GLU A C 1
ATOM 1891 O O . GLU A 1 240 ? -7.801 -11.797 -7.309 1 92.44 240 GLU A O 1
ATOM 1896 N N . VAL A 1 241 ? -9.883 -11.523 -6.383 1 95.38 241 VAL A N 1
ATOM 1897 C CA . VAL A 1 241 ? -10.547 -12.094 -7.555 1 95.38 241 VAL A CA 1
ATOM 1898 C C . VAL A 1 241 ? -11.633 -11.133 -8.047 1 95.38 241 VAL A C 1
ATOM 1900 O O . VAL A 1 241 ? -12.469 -10.68 -7.262 1 95.38 241 VAL A O 1
ATOM 1903 N N . ASP A 1 242 ? -11.578 -10.773 -9.281 1 94.25 242 ASP A N 1
ATOM 1904 C CA . ASP A 1 242 ? -12.609 -10.008 -9.969 1 94.25 242 ASP A CA 1
ATOM 1905 C C . ASP A 1 242 ? -12.859 -10.562 -11.375 1 94.25 242 ASP A C 1
ATOM 1907 O O . ASP A 1 242 ? -12.109 -10.273 -12.305 1 94.25 242 ASP A O 1
ATOM 1911 N N . LEU A 1 243 ? -13.891 -11.367 -11.469 1 96.25 243 LEU A N 1
ATOM 1912 C CA . LEU A 1 243 ? -14.164 -12.062 -12.719 1 96.25 243 LEU A CA 1
ATOM 1913 C C . LEU A 1 243 ? -15.555 -11.719 -13.242 1 96.25 243 LEU A C 1
ATOM 1915 O O . LEU A 1 243 ? -16.5 -11.594 -12.461 1 96.25 243 LEU A O 1
ATOM 1919 N N . TRP A 1 244 ? -15.633 -11.656 -14.531 1 95.75 244 TRP A N 1
ATOM 1920 C CA . TRP A 1 244 ? -16.859 -11.32 -15.234 1 95.75 244 TRP A CA 1
ATOM 1921 C C . TRP A 1 244 ? -17.141 -12.312 -16.359 1 95.75 244 TRP A C 1
ATOM 1923 O O . TRP A 1 244 ? -16.219 -12.867 -16.938 1 95.75 244 TRP A O 1
ATOM 1933 N N . VAL A 1 245 ? -18.391 -12.484 -16.641 1 94.69 245 VAL A N 1
ATOM 1934 C CA . VAL A 1 245 ? -18.812 -13.242 -17.812 1 94.69 245 VAL A CA 1
ATOM 1935 C C . VAL A 1 245 ? -19.312 -12.289 -18.906 1 94.69 245 VAL A C 1
ATOM 1937 O O . VAL A 1 245 ? -20.109 -11.391 -18.641 1 94.69 245 VAL A O 1
ATOM 1940 N N . LYS A 1 246 ? -18.781 -12.539 -20.016 1 94.06 246 LYS A N 1
ATOM 1941 C CA . LYS A 1 246 ? -19.188 -11.734 -21.156 1 94.06 246 LYS A CA 1
ATOM 1942 C C . LYS A 1 246 ? -20.516 -12.219 -21.734 1 94.06 246 LYS A C 1
ATOM 1944 O O . LYS A 1 246 ? -20.656 -13.391 -22.078 1 94.06 246 LYS A O 1
ATOM 1949 N N . GLU A 1 247 ? -21.406 -11.336 -21.844 1 92 247 GLU A N 1
ATOM 1950 C CA . GLU A 1 247 ? -22.688 -11.602 -22.5 1 92 247 GLU A CA 1
ATOM 1951 C C . GLU A 1 247 ? -22.75 -10.938 -23.875 1 92 247 GLU A C 1
ATOM 1953 O O . GLU A 1 247 ? -21.844 -10.195 -24.25 1 92 247 GLU A O 1
ATOM 1958 N N . GLU A 1 248 ? -23.766 -11.375 -24.562 1 89.69 248 GLU A N 1
ATOM 1959 C CA . GLU A 1 248 ? -23.953 -10.789 -25.891 1 89.69 248 GLU A CA 1
ATOM 1960 C C . GLU A 1 248 ? -24.219 -9.289 -25.797 1 89.69 248 GLU A C 1
ATOM 1962 O O . GLU A 1 248 ? -24.844 -8.828 -24.828 1 89.69 248 GLU A O 1
ATOM 1967 N N . GLY A 1 249 ? -23.656 -8.516 -26.797 1 87.69 249 GLY A N 1
ATOM 1968 C CA . GLY A 1 249 ? -23.953 -7.094 -26.828 1 87.69 249 GLY A CA 1
ATOM 1969 C C . GLY A 1 249 ? -22.766 -6.227 -26.453 1 87.69 249 GLY A C 1
ATOM 1970 O O . GLY A 1 249 ? -21.609 -6.586 -26.719 1 87.69 249 GLY A O 1
ATOM 1971 N N . ASP A 1 250 ? -23.016 -4.977 -25.844 1 87.5 250 ASP A N 1
ATOM 1972 C CA . ASP A 1 250 ? -22.016 -3.936 -25.625 1 87.5 250 ASP A CA 1
ATOM 1973 C C . ASP A 1 250 ? -21.391 -4.039 -24.234 1 87.5 250 ASP A C 1
ATOM 1975 O O . ASP A 1 250 ? -20.578 -3.201 -23.859 1 87.5 250 ASP A O 1
ATOM 1979 N N . GLY A 1 251 ? -21.766 -5.062 -23.547 1 86.38 251 GLY A N 1
ATOM 1980 C CA . GLY A 1 251 ? -21.141 -5.23 -22.25 1 86.38 251 GLY A CA 1
ATOM 1981 C C . GLY A 1 251 ? -22.047 -4.871 -21.094 1 86.38 251 GLY A C 1
ATOM 1982 O O . GLY A 1 251 ? -21.766 -5.215 -19.938 1 86.38 251 GLY A O 1
ATOM 1983 N N . SER A 1 252 ? -23.172 -4.207 -21.281 1 85.81 252 SER A N 1
ATOM 1984 C CA . SER A 1 252 ? -24.078 -3.781 -20.219 1 85.81 252 SER A CA 1
ATOM 1985 C C . SER A 1 252 ? -24.703 -4.98 -19.516 1 85.81 252 SER A C 1
ATOM 1987 O O . SER A 1 252 ? -25.062 -4.895 -18.344 1 85.81 252 SER A O 1
ATOM 1989 N N . ALA A 1 253 ? -24.75 -6.062 -20.234 1 88.88 253 ALA A N 1
ATOM 1990 C CA . ALA A 1 253 ? -25.391 -7.25 -19.672 1 88.88 253 ALA A CA 1
ATOM 1991 C C . ALA A 1 253 ? -24.359 -8.18 -19.047 1 88.88 253 ALA A C 1
ATOM 1993 O O . ALA A 1 253 ? -24.719 -9.219 -18.484 1 88.88 253 ALA A O 1
ATOM 1994 N N . ASP A 1 254 ? -23.125 -7.773 -19.109 1 92.75 254 ASP A N 1
ATOM 1995 C CA . ASP A 1 254 ? -22.094 -8.617 -18.516 1 92.75 254 ASP A CA 1
ATOM 1996 C C . ASP A 1 254 ? -22.328 -8.82 -17.016 1 92.75 254 ASP A C 1
ATOM 1998 O O . ASP A 1 254 ? -22.891 -7.945 -16.359 1 92.75 254 ASP A O 1
ATOM 2002 N N . LYS A 1 255 ? -21.984 -9.93 -16.516 1 90.19 255 LYS A N 1
ATOM 2003 C CA . LYS A 1 255 ? -22.234 -10.266 -15.125 1 90.19 255 LYS A CA 1
ATOM 2004 C C . LYS A 1 255 ? -20.938 -10.492 -14.367 1 90.19 255 LYS A C 1
ATOM 2006 O O . LYS A 1 255 ? -20.078 -11.258 -14.812 1 90.19 255 LYS A O 1
ATOM 2011 N N . GLN A 1 256 ? -20.812 -9.789 -13.297 1 91.44 256 GLN A N 1
ATOM 2012 C CA . GLN A 1 256 ? -19.719 -10.086 -12.375 1 91.44 256 GLN A CA 1
ATOM 2013 C C . GLN A 1 256 ? -19.984 -11.375 -11.602 1 91.44 256 GLN A C 1
ATOM 2015 O O . GLN A 1 256 ? -20.984 -11.469 -10.875 1 91.44 256 GLN A O 1
ATOM 2020 N N . ILE A 1 257 ? -19.172 -12.391 -11.727 1 91.19 257 ILE A N 1
ATOM 2021 C CA . ILE A 1 257 ? -19.469 -13.688 -11.141 1 91.19 257 ILE A CA 1
ATOM 2022 C C . ILE A 1 257 ? -18.672 -13.875 -9.859 1 91.19 257 ILE A C 1
ATOM 2024 O O . ILE A 1 257 ? -19.078 -14.609 -8.961 1 91.19 257 ILE A O 1
ATOM 2028 N N . LEU A 1 258 ? -17.516 -13.273 -9.812 1 92.38 258 LEU A N 1
ATOM 2029 C CA . LEU A 1 258 ? -16.719 -13.305 -8.602 1 92.38 258 LEU A CA 1
ATOM 2030 C C . LEU A 1 258 ? -16.109 -11.938 -8.312 1 92.38 258 LEU A C 1
ATOM 2032 O O . LEU A 1 258 ? -15.516 -11.32 -9.203 1 92.38 258 LEU A O 1
ATOM 2036 N N . SER A 1 259 ? -16.297 -11.359 -7.199 1 89 259 SER A N 1
ATOM 2037 C CA . SER A 1 259 ? -15.656 -10.18 -6.633 1 89 259 SER A CA 1
ATOM 2038 C C . SER A 1 259 ? -15.344 -10.375 -5.152 1 89 259 SER A C 1
ATOM 2040 O O . SER A 1 259 ? -16.141 -10.008 -4.289 1 89 259 SER A O 1
ATOM 2042 N N . VAL A 1 260 ? -14.148 -11.008 -4.945 1 90.5 260 VAL A N 1
ATOM 2043 C CA . VAL A 1 260 ? -13.914 -11.43 -3.566 1 90.5 260 VAL A CA 1
ATOM 2044 C C . VAL A 1 260 ? -12.43 -11.266 -3.225 1 90.5 260 VAL A C 1
ATOM 2046 O O . VAL A 1 260 ? -11.586 -11.219 -4.117 1 90.5 260 VAL A O 1
ATOM 2049 N N . TYR A 1 261 ? -12.211 -11.094 -1.956 1 88.31 261 TYR A N 1
ATOM 2050 C CA . TYR A 1 261 ? -10.898 -11.234 -1.332 1 88.31 261 TYR A CA 1
ATOM 2051 C C . TYR A 1 261 ? -10.859 -12.453 -0.42 1 88.31 261 TYR A C 1
ATOM 2053 O O . TYR A 1 261 ? -11.773 -12.672 0.382 1 88.31 261 TYR A O 1
ATOM 2061 N N . ALA A 1 262 ? -9.875 -13.234 -0.627 1 90.94 262 ALA A N 1
ATOM 2062 C CA . ALA A 1 262 ? -9.703 -14.422 0.212 1 90.94 262 ALA A CA 1
ATOM 2063 C C . ALA A 1 262 ? -8.305 -14.477 0.806 1 90.94 262 ALA A C 1
ATOM 2065 O O . ALA A 1 262 ? -7.34 -14.016 0.189 1 90.94 262 ALA A O 1
ATOM 2066 N N . GLU A 1 263 ? -8.219 -15.055 1.968 1 87.56 263 GLU A N 1
ATOM 2067 C CA . GLU A 1 263 ? -6.926 -15.18 2.631 1 87.56 263 GLU A CA 1
ATOM 2068 C C . GLU A 1 263 ? -6.254 -16.5 2.273 1 87.56 263 GLU A C 1
ATOM 2070 O O . GLU A 1 263 ? -6.906 -17.547 2.252 1 87.56 263 GLU A O 1
ATOM 2075 N N . ILE A 1 264 ? -5.039 -16.344 1.861 1 88.44 264 ILE A N 1
ATOM 2076 C CA . ILE A 1 264 ? -4.172 -17.516 1.789 1 88.44 264 ILE A CA 1
ATOM 2077 C C . ILE A 1 264 ? -3.328 -17.609 3.059 1 88.44 264 ILE A C 1
ATOM 2079 O O . ILE A 1 264 ? -2.406 -16.812 3.262 1 88.44 264 ILE A O 1
ATOM 2083 N N . GLU A 1 265 ? -3.711 -18.484 3.881 1 78.31 265 GLU A N 1
ATOM 2084 C CA . GLU A 1 265 ? -3.062 -18.594 5.184 1 78.31 265 GLU A CA 1
ATOM 2085 C C . GLU A 1 265 ? -1.684 -19.234 5.066 1 78.31 265 GLU A C 1
ATOM 2087 O O . GLU A 1 265 ? -1.477 -20.109 4.23 1 78.31 265 GLU A O 1
ATOM 2092 N N . SER A 1 266 ? -0.783 -18.641 5.832 1 68.31 266 SER A N 1
ATOM 2093 C CA . SER A 1 266 ? 0.54 -19.266 5.918 1 68.31 266 SER A CA 1
ATOM 2094 C C . SER A 1 266 ? 0.491 -20.578 6.684 1 68.31 266 SER A C 1
ATOM 2096 O O . SER A 1 266 ? 0.349 -20.578 7.906 1 68.31 266 SER A O 1
ATOM 2098 N N . CYS A 1 267 ? -0.304 -21.516 6.207 1 61.97 267 CYS A N 1
ATOM 2099 C CA . CYS A 1 267 ? -0.551 -22.797 6.863 1 61.97 267 CYS A CA 1
ATOM 2100 C C . CYS A 1 267 ? 0.712 -23.641 6.887 1 61.97 267 CYS A C 1
ATOM 2102 O O . CYS A 1 267 ? 1.597 -23.484 6.043 1 61.97 267 CYS A O 1
ATOM 2104 N N . PRO A 1 268 ? 0.764 -24.469 7.902 1 60 268 PRO A N 1
ATOM 2105 C CA . PRO A 1 268 ? 1.918 -25.359 8.102 1 60 268 PRO A CA 1
ATOM 2106 C C . PRO A 1 268 ? 2.1 -26.359 6.965 1 60 268 PRO A C 1
ATOM 2108 O O . PRO A 1 268 ? 3.115 -27.047 6.906 1 60 268 PRO A O 1
ATOM 2111 N N . ALA A 1 269 ? 1.172 -26.453 5.988 1 72.69 269 ALA A N 1
ATOM 2112 C CA . ALA A 1 269 ? 1.405 -27.422 4.91 1 72.69 269 ALA A CA 1
ATOM 2113 C C . ALA A 1 269 ? 2.346 -26.844 3.857 1 72.69 269 ALA A C 1
ATOM 2115 O O . ALA A 1 269 ? 1.956 -26.656 2.701 1 72.69 269 ALA A O 1
ATOM 2116 N N . TYR A 1 270 ? 3.598 -26.828 4.289 1 84.06 270 TYR A N 1
ATOM 2117 C CA . TYR A 1 270 ? 4.605 -26.281 3.385 1 84.06 270 TYR A CA 1
ATOM 2118 C C . TYR A 1 270 ? 5.082 -27.344 2.402 1 84.06 270 TYR A C 1
ATOM 2120 O O . TYR A 1 270 ? 5.078 -28.531 2.721 1 84.06 270 TYR A O 1
ATOM 2128 N N . ASP A 1 271 ? 5.328 -26.922 1.26 1 87.19 271 ASP A N 1
ATOM 2129 C CA . ASP A 1 271 ? 5.949 -27.734 0.217 1 87.19 271 ASP A CA 1
ATOM 2130 C C . ASP A 1 271 ? 4.996 -28.828 -0.276 1 87.19 271 ASP A C 1
ATOM 2132 O O . ASP A 1 271 ? 5.434 -29.906 -0.677 1 87.19 271 ASP A O 1
ATOM 2136 N N . GLU A 1 272 ? 3.742 -28.625 -0.028 1 87.06 272 GLU A N 1
ATOM 2137 C CA . GLU A 1 272 ? 2.707 -29.516 -0.54 1 87.06 272 GLU A CA 1
ATOM 2138 C C . GLU A 1 272 ? 1.7 -28.766 -1.399 1 87.06 272 GLU A C 1
ATOM 2140 O O . GLU A 1 272 ? 1.409 -27.594 -1.139 1 87.06 272 GLU A O 1
ATOM 2145 N N . MET A 1 273 ? 1.264 -29.578 -2.355 1 90.56 273 MET A N 1
ATOM 2146 C CA . MET A 1 273 ? 0.239 -28.984 -3.207 1 90.56 273 MET A CA 1
ATOM 2147 C C . MET A 1 273 ? -1.072 -28.812 -2.445 1 90.56 273 MET A C 1
ATOM 2149 O O . MET A 1 273 ? -1.549 -29.75 -1.81 1 90.56 273 MET A O 1
ATOM 2153 N N . LEU A 1 274 ? -1.595 -27.609 -2.459 1 90.94 274 LEU A N 1
ATOM 2154 C CA . LEU A 1 274 ? -2.891 -27.312 -1.863 1 90.94 274 LEU A CA 1
ATOM 2155 C C . LEU A 1 274 ? -3.871 -26.812 -2.918 1 90.94 274 LEU A C 1
ATOM 2157 O O . LEU A 1 274 ? -3.471 -26.141 -3.875 1 90.94 274 LEU A O 1
ATOM 2161 N N . TYR A 1 275 ? -5.055 -27.266 -2.711 1 93 275 TYR A N 1
ATOM 2162 C CA . TYR A 1 275 ? -6.121 -26.781 -3.582 1 93 275 TYR A CA 1
ATOM 2163 C C . TYR A 1 275 ? -7.191 -26.047 -2.781 1 93 275 TYR A C 1
ATOM 2165 O O . TYR A 1 275 ? -7.812 -26.641 -1.889 1 93 275 TYR A O 1
ATOM 2173 N N . GLY A 1 276 ? -7.289 -24.734 -3.104 1 94.56 276 GLY A N 1
ATOM 2174 C CA . GLY A 1 276 ? -8.336 -23.922 -2.488 1 94.56 276 GLY A CA 1
ATOM 2175 C C . GLY A 1 276 ? -9.5 -23.656 -3.416 1 94.56 276 GLY A C 1
ATOM 2176 O O . GLY A 1 276 ? -9.336 -23.625 -4.637 1 94.56 276 GLY A O 1
ATOM 2177 N N . GLN A 1 277 ? -10.664 -23.453 -2.76 1 95.06 277 GLN A N 1
ATOM 2178 C CA . GLN A 1 277 ? -11.859 -23.203 -3.561 1 95.06 277 GLN A CA 1
ATOM 2179 C C . GLN A 1 277 ? -12.641 -22 -3.035 1 95.06 277 GLN A C 1
ATOM 2181 O O . GLN A 1 277 ? -12.773 -21.828 -1.822 1 95.06 277 GLN A O 1
ATOM 2186 N N . ILE A 1 278 ? -13.109 -21.203 -3.943 1 94.56 278 ILE A N 1
ATOM 2187 C CA . ILE A 1 278 ? -14.07 -20.141 -3.688 1 94.56 278 ILE A CA 1
ATOM 2188 C C . ILE A 1 278 ? -15.367 -20.406 -4.457 1 94.56 278 ILE A C 1
ATOM 2190 O O . ILE A 1 278 ? -15.344 -20.578 -5.676 1 94.56 278 ILE A O 1
ATOM 2194 N N . ARG A 1 279 ? -16.422 -20.422 -3.703 1 89.62 279 ARG A N 1
ATOM 2195 C CA . ARG A 1 279 ? -17.719 -20.641 -4.336 1 89.62 279 ARG A CA 1
ATOM 2196 C C . ARG A 1 279 ? -18.609 -19.406 -4.238 1 89.62 279 ARG A C 1
ATOM 2198 O O . ARG A 1 279 ? -18.719 -18.797 -3.172 1 89.62 279 ARG A O 1
ATOM 2205 N N . THR A 1 280 ? -19.125 -19.016 -5.387 1 85 280 THR A N 1
ATOM 2206 C CA . THR A 1 280 ? -20.094 -17.922 -5.457 1 85 280 THR A CA 1
ATOM 2207 C C . THR A 1 280 ? -21.188 -18.25 -6.461 1 85 280 THR A C 1
ATOM 2209 O O . THR A 1 280 ? -20.938 -18.328 -7.664 1 85 280 THR A O 1
ATOM 2212 N N . GLY A 1 281 ? -22.406 -18.359 -5.961 1 83.75 281 GLY A N 1
ATOM 2213 C CA . GLY A 1 281 ? -23.5 -18.688 -6.855 1 83.75 281 GLY A CA 1
ATOM 2214 C C . GLY A 1 281 ? -23.281 -20 -7.602 1 83.75 281 GLY A C 1
ATOM 2215 O O . GLY A 1 281 ? -23.078 -21.047 -6.984 1 83.75 281 GLY A O 1
ATOM 2216 N N . LEU A 1 282 ? -23.25 -19.859 -8.93 1 89.31 282 LEU A N 1
ATOM 2217 C CA . LEU A 1 282 ? -23.156 -21.031 -9.789 1 89.31 282 LEU A CA 1
ATOM 2218 C C . LEU A 1 282 ? -21.703 -21.312 -10.18 1 89.31 282 LEU A C 1
ATOM 2220 O O . LEU A 1 282 ? -21.422 -22.234 -10.93 1 89.31 282 LEU A O 1
ATOM 2224 N N . PHE A 1 283 ? -20.859 -20.469 -9.617 1 92.12 283 PHE A N 1
ATOM 2225 C CA . PHE A 1 283 ? -19.469 -20.578 -10.07 1 92.12 283 PHE A CA 1
ATOM 2226 C C . PHE A 1 283 ? -18.562 -21.031 -8.93 1 92.12 283 PHE A C 1
ATOM 2228 O O . PHE A 1 283 ? -18.828 -20.719 -7.762 1 92.12 283 PHE A O 1
ATOM 2235 N N . SER A 1 284 ? -17.594 -21.797 -9.281 1 93.25 284 SER A N 1
ATOM 2236 C CA . SER A 1 284 ? -16.547 -22.234 -8.359 1 93.25 284 SER A CA 1
ATOM 2237 C C . SER A 1 284 ? -15.164 -22.016 -8.953 1 93.25 284 SER A C 1
ATOM 2239 O O . SER A 1 284 ? -14.898 -22.406 -10.094 1 93.25 284 SER A O 1
ATOM 2241 N N . LEU A 1 285 ? -14.375 -21.328 -8.211 1 96.81 285 LEU A N 1
ATOM 2242 C CA . LEU A 1 285 ? -12.984 -21.109 -8.609 1 96.81 285 LEU A CA 1
ATOM 2243 C C . LEU A 1 285 ? -12.039 -21.922 -7.742 1 96.81 285 LEU A C 1
ATOM 2245 O O . LEU A 1 285 ? -12.031 -21.781 -6.52 1 96.81 285 LEU A O 1
ATOM 2249 N N . ASP A 1 286 ? -11.281 -22.781 -8.383 1 95.81 286 ASP A N 1
ATOM 2250 C CA . ASP A 1 286 ? -10.242 -23.547 -7.707 1 95.81 286 ASP A CA 1
ATOM 2251 C C . ASP A 1 286 ? -8.852 -22.984 -8.008 1 95.81 286 ASP A C 1
ATOM 2253 O O . ASP A 1 286 ? -8.562 -22.625 -9.156 1 95.81 286 ASP A O 1
ATOM 2257 N N . ILE A 1 287 ? -8.094 -22.906 -6.973 1 96.44 287 ILE A N 1
ATOM 2258 C CA . ILE A 1 287 ? -6.707 -22.469 -7.125 1 96.44 287 ILE A CA 1
ATOM 2259 C C . ILE A 1 287 ? -5.766 -23.516 -6.559 1 96.44 287 ILE A C 1
ATOM 2261 O O . ILE A 1 287 ? -5.953 -23.984 -5.434 1 96.44 287 ILE A O 1
ATOM 2265 N N . GLY A 1 288 ? -4.828 -24 -7.348 1 94.44 288 GLY A N 1
ATOM 2266 C CA . GLY A 1 288 ? -3.754 -24.875 -6.902 1 94.44 288 GLY A CA 1
ATOM 2267 C C . GLY A 1 288 ? -2.451 -24.125 -6.656 1 94.44 288 GLY A C 1
ATOM 2268 O O . GLY A 1 288 ? -1.959 -23.422 -7.539 1 94.44 288 GLY A O 1
ATOM 2269 N N . TYR A 1 289 ? -1.961 -24.266 -5.453 1 93.5 289 TYR A N 1
ATOM 2270 C CA . TYR A 1 289 ? -0.743 -23.547 -5.129 1 93.5 289 TYR A CA 1
ATOM 2271 C C . TYR A 1 289 ? 0.103 -24.312 -4.117 1 93.5 289 TYR A C 1
ATOM 2273 O O . TYR A 1 289 ? -0.378 -25.25 -3.486 1 93.5 289 TYR A O 1
ATOM 2281 N N . ILE A 1 290 ? 1.381 -23.953 -4.027 1 92.19 290 ILE A N 1
ATOM 2282 C CA . ILE A 1 290 ? 2.312 -24.453 -3.021 1 92.19 290 ILE A CA 1
ATOM 2283 C C . ILE A 1 290 ? 2.963 -23.281 -2.291 1 92.19 290 ILE A C 1
ATOM 2285 O O . ILE A 1 290 ? 3.35 -22.297 -2.914 1 92.19 290 ILE A O 1
ATOM 2289 N N . SER A 1 291 ? 2.934 -23.344 -0.972 1 91.06 291 SER A N 1
ATOM 2290 C CA . SER A 1 291 ? 3.783 -22.484 -0.155 1 91.06 291 SER A CA 1
ATOM 2291 C C . SER A 1 291 ? 5.141 -23.125 0.102 1 91.06 291 SER A C 1
ATOM 2293 O O . SER A 1 291 ? 5.242 -24.078 0.874 1 91.06 291 SER A O 1
ATOM 2295 N N . PHE A 1 292 ? 6.141 -22.484 -0.502 1 89.31 292 PHE A N 1
ATOM 2296 C CA . PHE A 1 292 ? 7.48 -23.047 -0.401 1 89.31 292 PHE A CA 1
ATOM 2297 C C . PHE A 1 292 ? 8.227 -22.453 0.788 1 89.31 292 PHE A C 1
ATOM 2299 O O . PHE A 1 292 ? 8.133 -21.266 1.056 1 89.31 292 PHE A O 1
ATOM 2306 N N . THR A 1 293 ? 8.93 -23.203 1.593 1 86 293 THR A N 1
ATOM 2307 C CA . THR A 1 293 ? 9.672 -22.719 2.754 1 86 293 THR A CA 1
ATOM 2308 C C . THR A 1 293 ? 10.969 -22.031 2.322 1 86 293 THR A C 1
ATOM 2310 O O . THR A 1 293 ? 11.266 -20.922 2.766 1 86 293 THR A O 1
ATOM 2313 N N . ARG A 1 294 ? 11.984 -22.672 1.695 1 87.38 294 ARG A N 1
ATOM 2314 C CA . ARG A 1 294 ? 13.297 -22.141 1.314 1 87.38 294 ARG A CA 1
ATOM 2315 C C . ARG A 1 294 ? 13.438 -22.094 -0.203 1 87.38 294 ARG A C 1
ATOM 2317 O O . ARG A 1 294 ? 14 -23 -0.814 1 87.38 294 ARG A O 1
ATOM 2324 N N . SER A 1 295 ? 12.945 -20.875 -0.654 1 86.94 295 SER A N 1
ATOM 2325 C CA . SER A 1 295 ? 12.875 -20.781 -2.109 1 86.94 295 SER A CA 1
ATOM 2326 C C . SER A 1 295 ? 13.383 -19.422 -2.605 1 86.94 295 SER A C 1
ATOM 2328 O O . SER A 1 295 ? 13.531 -18.484 -1.823 1 86.94 295 SER A O 1
ATOM 2330 N N . ILE A 1 296 ? 13.703 -19.422 -3.865 1 84.12 296 ILE A N 1
ATOM 2331 C CA . ILE A 1 296 ? 14.188 -18.203 -4.512 1 84.12 296 ILE A CA 1
ATOM 2332 C C . ILE A 1 296 ? 13.352 -17.906 -5.758 1 84.12 296 ILE A C 1
ATOM 2334 O O . ILE A 1 296 ? 12.672 -18.797 -6.273 1 84.12 296 ILE A O 1
ATOM 2338 N N . GLU A 1 297 ? 13.469 -16.672 -6.125 1 85.75 297 GLU A N 1
ATOM 2339 C CA . GLU A 1 297 ? 12.797 -16.219 -7.34 1 85.75 297 GLU A CA 1
ATOM 2340 C C . GLU A 1 297 ? 13.648 -16.484 -8.578 1 85.75 297 GLU A C 1
ATOM 2342 O O . GLU A 1 297 ? 14.859 -16.266 -8.555 1 85.75 297 GLU A O 1
ATOM 2347 N N . ALA A 1 298 ? 13.039 -17.031 -9.594 1 85.44 298 ALA A N 1
ATOM 2348 C CA . ALA A 1 298 ? 13.68 -17.188 -10.898 1 85.44 298 ALA A CA 1
ATOM 2349 C C . ALA A 1 298 ? 12.859 -16.5 -11.992 1 85.44 298 ALA A C 1
ATOM 2351 O O . ALA A 1 298 ? 11.641 -16.641 -12.039 1 85.44 298 ALA A O 1
ATOM 2352 N N . VAL A 1 299 ? 13.57 -15.773 -12.789 1 84.31 299 VAL A N 1
ATOM 2353 C CA . VAL A 1 299 ? 12.938 -15.141 -13.945 1 84.31 299 VAL A CA 1
ATOM 2354 C C . VAL A 1 299 ? 13.328 -15.883 -15.219 1 84.31 299 VAL A C 1
ATOM 2356 O O . VAL A 1 299 ? 14.508 -15.938 -15.578 1 84.31 299 VAL A O 1
ATOM 2359 N N . ILE A 1 300 ? 12.312 -16.406 -15.844 1 86.44 300 ILE A N 1
ATOM 2360 C CA . ILE A 1 300 ? 12.523 -17.109 -17.109 1 86.44 300 ILE A CA 1
ATOM 2361 C C . ILE A 1 300 ? 12.164 -16.188 -18.266 1 86.44 300 ILE A C 1
ATOM 2363 O O . ILE A 1 300 ? 11.055 -15.664 -18.328 1 86.44 300 ILE A O 1
ATOM 2367 N N . GLU A 1 301 ? 13.109 -16 -19.094 1 84.38 301 GLU A N 1
ATOM 2368 C CA . GLU A 1 301 ? 12.883 -15.234 -20.312 1 84.38 301 GLU A CA 1
ATOM 2369 C C . GLU A 1 301 ? 12.984 -16.125 -21.547 1 84.38 301 GLU A C 1
ATOM 2371 O O . GLU A 1 301 ? 13.961 -16.859 -21.703 1 84.38 301 GLU A O 1
ATOM 2376 N N . VAL A 1 302 ? 11.977 -16.047 -22.344 1 85.75 302 VAL A N 1
ATOM 2377 C CA . VAL A 1 302 ? 11.977 -16.844 -23.562 1 85.75 302 VAL A CA 1
ATOM 2378 C C . VAL A 1 302 ? 11.859 -15.922 -24.781 1 85.75 302 VAL A C 1
ATOM 2380 O O . VAL A 1 302 ? 11 -15.031 -24.812 1 85.75 302 VAL A O 1
ATOM 2383 N N . LEU A 1 303 ? 12.766 -16.078 -25.609 1 83.31 303 LEU A N 1
ATOM 2384 C CA . LEU A 1 303 ? 12.719 -15.469 -26.938 1 83.31 303 LEU A CA 1
ATOM 2385 C C . LEU A 1 303 ? 12.695 -16.531 -28.031 1 83.31 303 LEU A C 1
ATOM 2387 O O . LEU A 1 303 ? 13.609 -17.359 -28.109 1 83.31 303 LEU A O 1
ATOM 2391 N N . ALA A 1 304 ? 11.555 -16.5 -28.781 1 80.12 304 ALA A N 1
ATOM 2392 C CA . ALA A 1 304 ? 11.469 -17.547 -29.797 1 80.12 304 ALA A CA 1
ATOM 2393 C C . ALA A 1 304 ? 11.055 -16.953 -31.141 1 80.12 304 ALA A C 1
ATOM 2395 O O . ALA A 1 304 ? 10.305 -15.977 -31.203 1 80.12 304 ALA A O 1
ATOM 2396 N N . LYS A 1 305 ? 11.695 -17.391 -32.125 1 78.12 305 LYS A N 1
ATOM 2397 C CA . LYS A 1 305 ? 11.266 -17.188 -33.5 1 78.12 305 LYS A CA 1
ATOM 2398 C C . LYS A 1 305 ? 10.711 -18.484 -34.094 1 78.12 305 LYS A C 1
ATOM 2400 O O . LYS A 1 305 ? 11.406 -19.5 -34.125 1 78.12 305 LYS A O 1
ATOM 2405 N N . VAL A 1 306 ? 9.422 -18.484 -34.312 1 73.62 306 VAL A N 1
ATOM 2406 C CA . VAL A 1 306 ? 8.781 -19.703 -34.781 1 73.62 306 VAL A CA 1
ATOM 2407 C C . VAL A 1 306 ? 8.328 -19.516 -36.219 1 73.62 306 VAL A C 1
ATOM 2409 O O . VAL A 1 306 ? 7.773 -18.484 -36.594 1 73.62 306 VAL A O 1
ATOM 2412 N N . ASP A 1 307 ? 8.719 -20.5 -36.938 1 74.38 307 ASP A N 1
ATOM 2413 C CA . ASP A 1 307 ? 8.297 -20.484 -38.344 1 74.38 307 ASP A CA 1
ATOM 2414 C C . ASP A 1 307 ? 6.883 -21.047 -38.5 1 74.38 307 ASP A C 1
ATOM 2416 O O . ASP A 1 307 ? 6.672 -22.25 -38.406 1 74.38 307 ASP A O 1
ATOM 2420 N N . GLY A 1 308 ? 5.859 -20.188 -38.688 1 73.5 308 GLY A N 1
ATOM 2421 C CA . GLY A 1 308 ? 4.48 -20.578 -38.906 1 73.5 308 GLY A CA 1
ATOM 2422 C C . GLY A 1 308 ? 3.707 -20.812 -37.625 1 73.5 308 GLY A C 1
ATOM 2423 O O . GLY A 1 308 ? 4.25 -20.625 -36.531 1 73.5 308 GLY A O 1
ATOM 2424 N N . PRO A 1 309 ? 2.502 -21.125 -37.875 1 77.94 309 PRO A N 1
ATOM 2425 C CA . PRO A 1 309 ? 1.65 -21.344 -36.719 1 77.94 309 PRO A CA 1
ATOM 2426 C C . PRO A 1 309 ? 1.896 -22.703 -36.062 1 77.94 309 PRO A C 1
ATOM 2428 O O . PRO A 1 309 ? 1.906 -23.734 -36.75 1 77.94 309 PRO A O 1
ATOM 2431 N N . HIS A 1 310 ? 2.34 -22.766 -34.812 1 82.62 310 HIS A N 1
ATOM 2432 C CA . HIS A 1 310 ? 2.537 -23.969 -34.031 1 82.62 310 HIS A CA 1
ATOM 2433 C C . HIS A 1 310 ? 1.969 -23.812 -32.625 1 82.62 310 HIS A C 1
ATOM 2435 O O . HIS A 1 310 ? 1.978 -22.703 -32.062 1 82.62 310 HIS A O 1
ATOM 2441 N N . HIS A 1 311 ? 1.427 -24.906 -32.219 1 86.81 311 HIS A N 1
ATOM 2442 C CA . HIS A 1 311 ? 1.107 -24.922 -30.797 1 86.81 311 HIS A CA 1
ATOM 2443 C C . HIS A 1 311 ? 2.369 -25.078 -29.938 1 86.81 311 HIS A C 1
ATOM 2445 O O . HIS A 1 311 ? 3.17 -25.984 -30.172 1 86.81 311 HIS A O 1
ATOM 2451 N N . VAL A 1 312 ? 2.568 -24.141 -29.156 1 85.12 312 VAL A N 1
ATOM 2452 C CA . VAL A 1 312 ? 3.777 -24.078 -28.344 1 85.12 312 VAL A CA 1
ATOM 2453 C C . VAL A 1 312 ? 3.404 -24.125 -26.859 1 85.12 312 VAL A C 1
ATOM 2455 O O . VAL A 1 312 ? 2.523 -23.391 -26.422 1 85.12 312 VAL A O 1
ATOM 2458 N N . ARG A 1 313 ? 4.02 -25.094 -26.156 1 89.44 313 ARG A N 1
ATOM 2459 C CA . ARG A 1 313 ? 3.814 -25.188 -24.719 1 89.44 313 ARG A CA 1
ATOM 2460 C C . ARG A 1 313 ? 5.145 -25.141 -23.969 1 89.44 313 ARG A C 1
ATOM 2462 O O . ARG A 1 313 ? 6.004 -26 -24.172 1 89.44 313 ARG A O 1
ATOM 2469 N N . PHE A 1 314 ? 5.316 -24.094 -23.188 1 91.19 314 PHE A N 1
ATOM 2470 C CA . PHE A 1 314 ? 6.465 -23.984 -22.297 1 91.19 314 PHE A CA 1
ATOM 2471 C C . PHE A 1 314 ? 6.07 -24.328 -20.859 1 91.19 314 PHE A C 1
ATOM 2473 O O . PHE A 1 314 ? 5.055 -23.859 -20.359 1 91.19 314 PHE A O 1
ATOM 2480 N N . GLY A 1 315 ? 6.812 -25.219 -20.25 1 92.56 315 GLY A N 1
ATOM 2481 C CA . GLY A 1 315 ? 6.637 -25.562 -18.844 1 92.56 315 GLY A CA 1
ATOM 2482 C C . GLY A 1 315 ? 7.926 -25.516 -18.047 1 92.56 315 GLY A C 1
ATOM 2483 O O . GLY A 1 315 ? 9.016 -25.562 -18.625 1 92.56 315 GLY A O 1
ATOM 2484 N N . ALA A 1 316 ? 7.793 -25.312 -16.766 1 93 316 ALA A N 1
ATOM 2485 C CA . ALA A 1 316 ? 8.945 -25.297 -15.859 1 93 316 ALA A CA 1
ATOM 2486 C C . ALA A 1 316 ? 8.734 -26.266 -14.703 1 93 316 ALA A C 1
ATOM 2488 O O . ALA A 1 316 ? 7.598 -26.469 -14.258 1 93 316 ALA A O 1
ATOM 2489 N N . PHE A 1 317 ? 9.867 -26.875 -14.281 1 90.31 317 PHE A N 1
ATOM 2490 C CA . PHE A 1 317 ? 9.875 -27.812 -13.156 1 90.31 317 PHE A CA 1
ATOM 2491 C C . PHE A 1 317 ? 11.008 -27.484 -12.195 1 90.31 317 PHE A C 1
ATOM 2493 O O . PHE A 1 317 ? 12.156 -27.297 -12.609 1 90.31 317 PHE A O 1
ATOM 2500 N N . SER A 1 318 ? 10.609 -27.25 -11 1 84.19 318 SER A N 1
ATOM 2501 C CA . SER A 1 318 ? 11.648 -27.172 -9.977 1 84.19 318 SER A CA 1
ATOM 2502 C C . SER A 1 318 ? 11.891 -28.516 -9.32 1 84.19 318 SER A C 1
ATOM 2504 O O . SER A 1 318 ? 10.945 -29.25 -9.031 1 84.19 318 SER A O 1
ATOM 2506 N N . SER A 1 319 ? 13.164 -28.812 -9.211 1 78.31 319 SER A N 1
ATOM 2507 C CA . SER A 1 319 ? 13.492 -30.094 -8.57 1 78.31 319 SER A CA 1
ATOM 2508 C C . SER A 1 319 ? 12.883 -30.172 -7.176 1 78.31 319 SER A C 1
ATOM 2510 O O . SER A 1 319 ? 12.859 -29.188 -6.438 1 78.31 319 SER A O 1
ATOM 2512 N N . GLY A 1 320 ? 12.344 -31.25 -6.879 1 69.06 320 GLY A N 1
ATOM 2513 C CA . GLY A 1 320 ? 11.734 -31.484 -5.574 1 69.06 320 GLY A CA 1
ATOM 2514 C C . GLY A 1 320 ? 10.219 -31.438 -5.602 1 69.06 320 GLY A C 1
ATOM 2515 O O . GLY A 1 320 ? 9.57 -31.828 -4.629 1 69.06 320 GLY A O 1
ATOM 2516 N N . PHE A 1 321 ? 9.812 -30.891 -6.754 1 77.12 321 PHE A N 1
ATOM 2517 C CA . PHE A 1 321 ? 8.359 -30.875 -6.844 1 77.12 321 PHE A CA 1
ATOM 2518 C C . PHE A 1 321 ? 7.895 -31.406 -8.203 1 77.12 321 PHE A C 1
ATOM 2520 O O . PHE A 1 321 ? 8.539 -31.141 -9.219 1 77.12 321 PHE A O 1
ATOM 2527 N N . ASP A 1 322 ? 6.863 -32.219 -8.211 1 77.75 322 ASP A N 1
ATOM 2528 C CA . ASP A 1 322 ? 6.422 -32.938 -9.406 1 77.75 322 ASP A CA 1
ATOM 2529 C C . ASP A 1 322 ? 5.355 -32.125 -10.156 1 77.75 322 ASP A C 1
ATOM 2531 O O . ASP A 1 322 ? 4.742 -32.656 -11.094 1 77.75 322 ASP A O 1
ATOM 2535 N N . HIS A 1 323 ? 5.203 -30.938 -9.836 1 87.38 323 HIS A N 1
ATOM 2536 C CA . HIS A 1 323 ? 4.148 -30.203 -10.508 1 87.38 323 HIS A CA 1
ATOM 2537 C C . HIS A 1 323 ? 4.727 -29.219 -11.523 1 87.38 323 HIS A C 1
ATOM 2539 O O . HIS A 1 323 ? 5.711 -28.531 -11.234 1 87.38 323 HIS A O 1
ATOM 2545 N N . GLU A 1 324 ? 4.18 -29.266 -12.68 1 90.56 324 GLU A N 1
ATOM 2546 C CA . GLU A 1 324 ? 4.594 -28.375 -13.75 1 90.56 324 GLU A CA 1
ATOM 2547 C C . GLU A 1 324 ? 4.02 -26.969 -13.555 1 90.56 324 GLU A C 1
ATOM 2549 O O . GLU A 1 324 ? 2.854 -26.828 -13.188 1 90.56 324 GLU A O 1
ATOM 2554 N N . ILE A 1 325 ? 4.895 -26.031 -13.766 1 90.81 325 ILE A N 1
ATOM 2555 C CA . ILE A 1 325 ? 4.434 -24.656 -13.906 1 90.81 325 ILE A CA 1
ATOM 2556 C C . ILE A 1 325 ? 4.262 -24.312 -15.383 1 90.81 325 ILE A C 1
ATOM 2558 O O . ILE A 1 325 ? 5.242 -24.25 -16.125 1 90.81 325 ILE A O 1
ATOM 2562 N N . VAL A 1 326 ? 3.09 -24.094 -15.766 1 91.31 326 VAL A N 1
ATOM 2563 C CA . VAL A 1 326 ? 2.844 -23.766 -17.172 1 91.31 326 VAL A CA 1
ATOM 2564 C C . VAL A 1 326 ? 3.213 -22.297 -17.406 1 91.31 326 VAL A C 1
ATOM 2566 O O . VAL A 1 326 ? 2.646 -21.391 -16.797 1 91.31 326 VAL A O 1
ATOM 2569 N N . LEU A 1 327 ? 4.137 -22.078 -18.281 1 92.12 327 LEU A N 1
ATOM 2570 C CA . LEU A 1 327 ? 4.594 -20.734 -18.594 1 92.12 327 LEU A CA 1
ATOM 2571 C C . LEU A 1 327 ? 3.824 -20.156 -19.781 1 92.12 327 LEU A C 1
ATOM 2573 O O . LEU A 1 327 ? 3.543 -18.969 -19.828 1 92.12 327 LEU A O 1
ATOM 2577 N N . PHE A 1 328 ? 3.637 -20.984 -20.688 1 88.56 328 PHE A N 1
ATOM 2578 C CA . PHE A 1 328 ? 2.943 -20.625 -21.922 1 88.56 328 PHE A CA 1
ATOM 2579 C C . PHE A 1 328 ? 2.281 -21.844 -22.547 1 88.56 328 PHE A C 1
ATOM 2581 O O . PHE A 1 328 ? 2.873 -22.922 -22.594 1 88.56 328 PHE A O 1
ATOM 2588 N N . ASP A 1 329 ? 1.039 -21.672 -22.969 1 86.94 329 ASP A N 1
ATOM 2589 C CA . ASP A 1 329 ? 0.309 -22.734 -23.641 1 86.94 329 ASP A CA 1
ATOM 2590 C C . ASP A 1 329 ? -0.694 -22.172 -24.656 1 86.94 329 ASP A C 1
ATOM 2592 O O . ASP A 1 329 ? -1.857 -21.938 -24.312 1 86.94 329 ASP A O 1
ATOM 2596 N N . ASP A 1 330 ? -0.186 -21.922 -25.766 1 81.56 330 ASP A N 1
ATOM 2597 C CA . ASP A 1 330 ? -1.049 -21.344 -26.797 1 81.56 330 ASP A CA 1
ATOM 2598 C C . ASP A 1 330 ? -0.494 -21.594 -28.188 1 81.56 330 ASP A C 1
ATOM 2600 O O . ASP A 1 330 ? 0.613 -22.109 -28.344 1 81.56 330 ASP A O 1
ATOM 2604 N N . THR A 1 331 ? -1.37 -21.344 -29.188 1 81.75 331 THR A N 1
ATOM 2605 C CA . THR A 1 331 ? -0.938 -21.406 -30.578 1 81.75 331 THR A CA 1
ATOM 2606 C C . THR A 1 331 ? -0.285 -20.094 -31 1 81.75 331 THR A C 1
ATOM 2608 O O . THR A 1 331 ? -0.868 -19.016 -30.828 1 81.75 331 THR A O 1
ATOM 2611 N N . PHE A 1 332 ? 0.885 -20.25 -31.406 1 77.62 332 PHE A N 1
ATOM 2612 C CA . PHE A 1 332 ? 1.635 -19.078 -31.828 1 77.62 332 PHE A CA 1
ATOM 2613 C C . PHE A 1 332 ? 1.601 -18.922 -33.344 1 77.62 332 PHE A C 1
ATOM 2615 O O . PHE A 1 332 ? 1.978 -19.828 -34.062 1 77.62 332 PHE A O 1
ATOM 2622 N N . SER A 1 333 ? 1.059 -17.859 -33.844 1 73.81 333 SER A N 1
ATOM 2623 C CA . SER A 1 333 ? 0.944 -17.625 -35.281 1 73.81 333 SER A CA 1
ATOM 2624 C C . SER A 1 333 ? 1.972 -16.594 -35.75 1 73.81 333 SER A C 1
ATOM 2626 O O . SER A 1 333 ? 2.18 -16.422 -36.969 1 73.81 333 SER A O 1
ATOM 2628 N N . GLY A 1 334 ? 2.643 -15.914 -34.875 1 69.69 334 GLY A N 1
ATOM 2629 C CA . GLY A 1 334 ? 3.594 -14.891 -35.281 1 69.69 334 GLY A CA 1
ATOM 2630 C C . GLY A 1 334 ? 4.988 -15.438 -35.531 1 69.69 334 GLY A C 1
ATOM 2631 O O . GLY A 1 334 ? 5.168 -16.641 -35.688 1 69.69 334 GLY A O 1
ATOM 2632 N N . THR A 1 335 ? 5.852 -14.422 -35.812 1 73.75 335 THR A N 1
ATOM 2633 C CA . THR A 1 335 ? 7.234 -14.781 -36.094 1 73.75 335 THR A CA 1
ATOM 2634 C C . THR A 1 335 ? 8.094 -14.688 -34.844 1 73.75 335 THR A C 1
ATOM 2636 O O . THR A 1 335 ? 9.125 -15.359 -34.719 1 73.75 335 THR A O 1
ATOM 2639 N N . LYS A 1 336 ? 7.641 -13.875 -33.938 1 79.38 336 LYS A N 1
ATOM 2640 C CA . LYS A 1 336 ? 8.461 -13.68 -32.75 1 79.38 336 LYS A CA 1
ATOM 2641 C C . LYS A 1 336 ? 7.617 -13.75 -31.484 1 79.38 336 LYS A C 1
ATOM 2643 O O . LYS A 1 336 ? 6.5 -13.234 -31.438 1 79.38 336 LYS A O 1
ATOM 2648 N N . MET A 1 337 ? 8.078 -14.641 -30.594 1 80.38 337 MET A N 1
ATOM 2649 C CA . MET A 1 337 ? 7.465 -14.758 -29.281 1 80.38 337 MET A CA 1
ATOM 2650 C C . MET A 1 337 ? 8.43 -14.305 -28.188 1 80.38 337 MET A C 1
ATOM 2652 O O . MET A 1 337 ? 9.609 -14.648 -28.203 1 80.38 337 MET A O 1
ATOM 2656 N N . GLN A 1 338 ? 7.984 -13.352 -27.391 1 85.06 338 GLN A N 1
ATOM 2657 C CA . GLN A 1 338 ? 8.773 -12.953 -26.234 1 85.06 338 GLN A CA 1
ATOM 2658 C C . GLN A 1 338 ? 7.91 -12.867 -24.969 1 85.06 338 GLN A C 1
ATOM 2660 O O . GLN A 1 338 ? 6.848 -12.25 -24.984 1 85.06 338 GLN A O 1
ATOM 2665 N N . PHE A 1 339 ? 8.32 -13.703 -24.016 1 84.94 339 PHE A N 1
ATOM 2666 C CA . PHE A 1 339 ? 7.617 -13.562 -22.734 1 84.94 339 PHE A CA 1
ATOM 2667 C C . PHE A 1 339 ? 8.555 -13.836 -21.562 1 84.94 339 PHE A C 1
ATOM 2669 O O . PHE A 1 339 ? 9.656 -14.344 -21.75 1 84.94 339 PHE A O 1
ATOM 2676 N N . GLN A 1 340 ? 8.141 -13.344 -20.453 1 85.88 340 GLN A N 1
ATOM 2677 C CA . GLN A 1 340 ? 8.836 -13.555 -19.188 1 85.88 340 GLN A CA 1
ATOM 2678 C C . GLN A 1 340 ? 7.898 -14.133 -18.125 1 85.88 340 GLN A C 1
ATOM 2680 O O . GLN A 1 340 ? 6.707 -13.82 -18.109 1 85.88 340 GLN A O 1
ATOM 2685 N N . HIS A 1 341 ? 8.461 -15.047 -17.359 1 89.94 341 HIS A N 1
ATOM 2686 C CA . HIS A 1 341 ? 7.68 -15.617 -16.266 1 89.94 341 HIS A CA 1
ATOM 2687 C C . HIS A 1 341 ? 8.508 -15.711 -14.992 1 89.94 341 HIS A C 1
ATOM 2689 O O . HIS A 1 341 ? 9.648 -16.188 -15.016 1 89.94 341 HIS A O 1
ATOM 2695 N N . VAL A 1 342 ? 7.945 -15.203 -13.945 1 88.69 342 VAL A N 1
ATOM 2696 C CA . VAL A 1 342 ? 8.57 -15.32 -12.633 1 88.69 342 VAL A CA 1
ATOM 2697 C C . VAL A 1 342 ? 8.078 -16.578 -11.93 1 88.69 342 VAL A C 1
ATOM 2699 O O . VAL A 1 342 ? 6.867 -16.797 -11.812 1 88.69 342 VAL A O 1
ATOM 2702 N N . VAL A 1 343 ? 9.039 -17.422 -11.5 1 90.38 343 VAL A N 1
ATOM 2703 C CA . VAL A 1 343 ? 8.664 -18.672 -10.844 1 90.38 343 VAL A CA 1
ATOM 2704 C C . VAL A 1 343 ? 9.461 -18.844 -9.555 1 90.38 343 VAL A C 1
ATOM 2706 O O . VAL A 1 343 ? 10.461 -18.156 -9.344 1 90.38 343 VAL A O 1
ATOM 2709 N N . VAL A 1 344 ? 8.938 -19.719 -8.727 1 89.69 344 VAL A N 1
ATOM 2710 C CA . VAL A 1 344 ? 9.602 -20.062 -7.48 1 89.69 344 VAL A CA 1
ATOM 2711 C C . VAL A 1 344 ? 10.445 -21.328 -7.68 1 89.69 344 VAL A C 1
ATOM 2713 O O . VAL A 1 344 ? 9.992 -22.281 -8.297 1 89.69 344 VAL A O 1
ATOM 2716 N N . VAL A 1 345 ? 11.656 -21.266 -7.207 1 88.12 345 VAL A N 1
ATOM 2717 C CA . VAL A 1 345 ? 12.547 -22.422 -7.219 1 88.12 345 VAL A CA 1
ATOM 2718 C C . VAL A 1 345 ? 13.07 -22.672 -5.805 1 88.12 345 VAL A C 1
ATOM 2720 O O . VAL A 1 345 ? 13.438 -21.734 -5.094 1 88.12 345 VAL A O 1
ATOM 2723 N N . LYS A 1 346 ? 13.047 -23.906 -5.469 1 85.38 346 LYS A N 1
ATOM 2724 C CA . LYS A 1 346 ? 13.672 -24.234 -4.188 1 85.38 346 LYS A CA 1
ATOM 2725 C C . LYS A 1 346 ? 15.156 -23.906 -4.203 1 85.38 346 LYS A C 1
ATOM 2727 O O . LYS A 1 346 ? 15.844 -24.156 -5.199 1 85.38 346 LYS A O 1
ATOM 2732 N N . ALA A 1 347 ? 15.562 -23.438 -3.018 1 81.88 347 ALA A N 1
ATOM 2733 C CA . ALA A 1 347 ? 16.969 -23.062 -2.916 1 81.88 347 ALA A CA 1
ATOM 2734 C C . ALA A 1 347 ? 17.891 -24.25 -3.17 1 81.88 347 ALA A C 1
ATOM 2736 O O . ALA A 1 347 ? 17.625 -25.359 -2.688 1 81.88 347 ALA A O 1
ATOM 2737 N N . GLU A 1 348 ? 18.922 -24.062 -3.975 1 78.12 348 GLU A N 1
ATOM 2738 C CA . GLU A 1 348 ? 19.953 -25.031 -4.289 1 78.12 348 GLU A CA 1
ATOM 2739 C C . GLU A 1 348 ? 19.406 -26.172 -5.141 1 78.12 348 GLU A C 1
ATOM 2741 O O . GLU A 1 348 ? 20.016 -27.25 -5.215 1 78.12 348 GLU A O 1
ATOM 2746 N N . GLU A 1 349 ? 18.219 -26 -5.707 1 82.44 349 GLU A N 1
ATOM 2747 C CA . GLU A 1 349 ? 17.641 -27 -6.605 1 82.44 349 GLU A CA 1
ATOM 2748 C C . GLU A 1 349 ? 17.703 -26.531 -8.055 1 82.44 349 GLU A C 1
ATOM 2750 O O . GLU A 1 349 ? 18.094 -25.391 -8.336 1 82.44 349 GLU A O 1
ATOM 2755 N N . LYS A 1 350 ? 17.391 -27.469 -8.82 1 84 350 LYS A N 1
ATOM 2756 C CA . LYS A 1 350 ? 17.453 -27.188 -10.25 1 84 350 LYS A CA 1
ATOM 2757 C C . LYS A 1 350 ? 16.094 -26.781 -10.805 1 84 350 LYS A C 1
ATOM 2759 O O . LYS A 1 350 ? 15.062 -27.125 -10.227 1 84 350 LYS A O 1
ATOM 2764 N N . LEU A 1 351 ? 16.203 -25.938 -11.844 1 89.5 351 LEU A N 1
ATOM 2765 C CA . LEU A 1 351 ? 15.023 -25.547 -12.602 1 89.5 351 LEU A CA 1
ATOM 2766 C C . LEU A 1 351 ? 15.102 -26.062 -14.039 1 89.5 351 LEU A C 1
ATOM 2768 O O . LEU A 1 351 ? 16.062 -25.766 -14.758 1 89.5 351 LEU A O 1
ATOM 2772 N N . ASP A 1 352 ? 14.133 -26.875 -14.344 1 89.56 352 ASP A N 1
ATOM 2773 C CA . ASP A 1 352 ? 14.047 -27.375 -15.711 1 89.56 352 ASP A CA 1
ATOM 2774 C C . ASP A 1 352 ? 12.961 -26.641 -16.5 1 89.56 352 ASP A C 1
ATOM 2776 O O . ASP A 1 352 ? 11.828 -26.5 -16.031 1 89.56 352 ASP A O 1
ATOM 2780 N N . VAL A 1 353 ? 13.375 -26.109 -17.625 1 90.81 353 VAL A N 1
ATOM 2781 C CA . VAL A 1 353 ? 12.406 -25.516 -18.547 1 90.81 353 VAL A CA 1
ATOM 2782 C C . VAL A 1 353 ? 12.219 -26.406 -19.766 1 90.81 353 VAL A C 1
ATOM 2784 O O . VAL A 1 353 ? 13.195 -26.859 -20.375 1 90.81 353 VAL A O 1
ATOM 2787 N N . CYS A 1 354 ? 10.945 -26.688 -20.062 1 90.31 354 CYS A N 1
ATOM 2788 C CA . CYS A 1 354 ? 10.648 -27.625 -21.141 1 90.31 354 CYS A CA 1
ATOM 2789 C C . CYS A 1 354 ? 9.781 -26.969 -22.203 1 90.31 354 CYS A C 1
ATOM 2791 O O . CYS A 1 354 ? 8.945 -26.125 -21.891 1 90.31 354 CYS A O 1
ATOM 2793 N N . LEU A 1 355 ? 10.039 -27.312 -23.453 1 89.94 355 LEU A N 1
ATOM 2794 C CA . LEU A 1 355 ? 9.25 -26.891 -24.594 1 89.94 355 LEU A CA 1
ATOM 2795 C C . LEU A 1 355 ? 8.656 -28.094 -25.312 1 89.94 355 LEU A C 1
ATOM 2797 O O . LEU A 1 355 ? 9.375 -29.031 -25.672 1 89.94 355 LEU A O 1
ATOM 2801 N N . LYS A 1 356 ? 7.383 -28.078 -25.406 1 87.56 356 LYS A N 1
ATOM 2802 C CA . LYS A 1 356 ? 6.684 -29.078 -26.203 1 87.56 356 LYS A CA 1
ATOM 2803 C C . LYS A 1 356 ? 6.203 -28.469 -27.531 1 87.56 356 LYS A C 1
ATOM 2805 O O . LYS A 1 356 ? 5.41 -27.531 -27.531 1 87.56 356 LYS A O 1
ATOM 2810 N N . LEU A 1 357 ? 6.719 -28.984 -28.609 1 83.31 357 LEU A N 1
ATOM 2811 C CA . LEU A 1 357 ? 6.336 -28.594 -29.969 1 83.31 357 LEU A CA 1
ATOM 2812 C C . LEU A 1 357 ? 5.844 -29.812 -30.75 1 83.31 357 LEU A C 1
ATOM 2814 O O . LEU A 1 357 ? 6.648 -30.609 -31.234 1 83.31 357 LEU A O 1
ATOM 2818 N N . GLY A 1 358 ? 4.555 -29.844 -30.953 1 75.94 358 GLY A N 1
ATOM 2819 C CA . GLY A 1 358 ? 4.035 -31.062 -31.547 1 75.94 358 GLY A CA 1
ATOM 2820 C C . GLY A 1 358 ? 4.398 -32.312 -30.766 1 75.94 358 GLY A C 1
ATOM 2821 O O . GLY A 1 358 ? 4.09 -32.438 -29.578 1 75.94 358 GLY A O 1
ATOM 2822 N N . GLU A 1 359 ? 5.184 -33.188 -31.391 1 79.5 359 GLU A N 1
ATOM 2823 C CA . GLU A 1 359 ? 5.578 -34.438 -30.766 1 79.5 359 GLU A CA 1
ATOM 2824 C C . GLU A 1 359 ? 6.98 -34.312 -30.172 1 79.5 359 GLU A C 1
ATOM 2826 O O . GLU A 1 359 ? 7.441 -35.25 -29.484 1 79.5 359 GLU A O 1
ATOM 2831 N N . SER A 1 360 ? 7.586 -33.219 -30.391 1 80.81 360 SER A N 1
ATOM 2832 C CA . SER A 1 360 ? 8.961 -33.062 -29.938 1 80.81 360 SER A CA 1
ATOM 2833 C C . SER A 1 360 ? 9.016 -32.375 -28.562 1 80.81 360 SER A C 1
ATOM 2835 O O . SER A 1 360 ? 8.227 -31.484 -28.281 1 80.81 360 SER A O 1
ATOM 2837 N N . LEU A 1 361 ? 9.867 -32.906 -27.703 1 86.88 361 LEU A N 1
ATOM 2838 C CA . LEU A 1 361 ? 10.109 -32.344 -26.391 1 86.88 361 LEU A CA 1
ATOM 2839 C C . LEU A 1 361 ? 11.539 -31.844 -26.266 1 86.88 361 LEU A C 1
ATOM 2841 O O . LEU A 1 361 ? 12.484 -32.562 -26.578 1 86.88 361 LEU A O 1
ATOM 2845 N N . PHE A 1 362 ? 11.719 -30.609 -25.922 1 84.88 362 PHE A N 1
ATOM 2846 C CA . PHE A 1 362 ? 13.023 -30.016 -25.656 1 84.88 362 PHE A CA 1
ATOM 2847 C C . PHE A 1 362 ? 13.125 -29.531 -24.219 1 84.88 362 PHE A C 1
ATOM 2849 O O . PHE A 1 362 ? 12.109 -29.234 -23.578 1 84.88 362 PHE A O 1
ATOM 2856 N N . GLY A 1 363 ? 14.344 -29.547 -23.672 1 86.94 363 GLY A N 1
ATOM 2857 C CA . GLY A 1 363 ? 14.477 -29.141 -22.281 1 86.94 363 GLY A CA 1
ATOM 2858 C C . GLY A 1 363 ? 15.805 -28.469 -21.984 1 86.94 363 GLY A C 1
ATOM 2859 O O . GLY A 1 363 ? 16.797 -28.734 -22.656 1 86.94 363 GLY A O 1
ATOM 2860 N N . TRP A 1 364 ? 15.781 -27.578 -21.078 1 86.12 364 TRP A N 1
ATOM 2861 C CA . TRP A 1 364 ? 16.938 -26.891 -20.531 1 86.12 364 TRP A CA 1
ATOM 2862 C C . TRP A 1 364 ? 16.969 -27 -19.016 1 86.12 364 TRP A C 1
ATOM 2864 O O . TRP A 1 364 ? 15.922 -26.906 -18.359 1 86.12 364 TRP A O 1
ATOM 2874 N N . ALA A 1 365 ? 18.125 -27.266 -18.453 1 85.56 365 ALA A N 1
ATOM 2875 C CA . ALA A 1 365 ? 18.297 -27.312 -17.016 1 85.56 365 ALA A CA 1
ATOM 2876 C C . ALA A 1 365 ? 19.172 -26.172 -16.516 1 85.56 365 ALA A C 1
ATOM 2878 O O . ALA A 1 365 ? 20.188 -25.844 -17.125 1 85.56 365 ALA A O 1
ATOM 2879 N N . PHE A 1 366 ? 18.656 -25.547 -15.523 1 83.94 366 PHE A N 1
ATOM 2880 C CA . PHE A 1 366 ? 19.359 -24.406 -14.945 1 83.94 366 PHE A CA 1
ATOM 2881 C C . PHE A 1 366 ? 19.578 -24.609 -13.453 1 83.94 366 PHE A C 1
ATOM 2883 O O . PHE A 1 366 ? 18.797 -25.281 -12.789 1 83.94 366 PHE A O 1
ATOM 2890 N N . GLN A 1 367 ? 20.672 -24.234 -12.984 1 76.12 367 GLN A N 1
ATOM 2891 C CA . GLN A 1 367 ? 20.969 -24.234 -11.555 1 76.12 367 GLN A CA 1
ATOM 2892 C C . GLN A 1 367 ? 21.375 -22.844 -11.078 1 76.12 367 GLN A C 1
ATOM 2894 O O . GLN A 1 367 ? 21.984 -22.078 -11.828 1 76.12 367 GLN A O 1
ATOM 2899 N N . ASP A 1 368 ? 20.875 -22.609 -9.836 1 63.84 368 ASP A N 1
ATOM 2900 C CA . ASP A 1 368 ? 21.203 -21.328 -9.242 1 63.84 368 ASP A CA 1
ATOM 2901 C C . ASP A 1 368 ? 22.703 -21.031 -9.398 1 63.84 368 ASP A C 1
ATOM 2903 O O . ASP A 1 368 ? 23.547 -21.875 -9.109 1 63.84 368 ASP A O 1
ATOM 2907 N N . GLY A 1 369 ? 23.094 -19.844 -9.883 1 56.75 369 GLY A N 1
ATOM 2908 C CA . GLY A 1 369 ? 24.484 -19.469 -10.148 1 56.75 369 GLY A CA 1
ATOM 2909 C C . GLY A 1 369 ? 24.844 -19.531 -11.617 1 56.75 369 GLY A C 1
ATOM 2910 O O . GLY A 1 369 ? 25.859 -18.984 -12.031 1 56.75 369 GLY A O 1
ATOM 2911 N N . HIS A 1 370 ? 24.266 -20.375 -12.359 1 50.34 370 HIS A N 1
ATOM 2912 C CA . HIS A 1 370 ? 24.594 -20.469 -13.773 1 50.34 370 HIS A CA 1
ATOM 2913 C C . HIS A 1 370 ? 23.719 -19.562 -14.617 1 50.34 370 HIS A C 1
ATOM 2915 O O . HIS A 1 370 ? 22.484 -19.703 -14.609 1 50.34 370 HIS A O 1
ATOM 2921 N N . VAL A 1 371 ? 24.078 -18.328 -14.711 1 48.78 371 VAL A N 1
ATOM 2922 C CA . VAL A 1 371 ? 23.422 -17.25 -15.445 1 48.78 371 VAL A CA 1
ATOM 2923 C C . VAL A 1 371 ? 23.812 -17.312 -16.922 1 48.78 371 VAL A C 1
ATOM 2925 O O . VAL A 1 371 ? 25 -17.391 -17.25 1 48.78 371 VAL A O 1
ATOM 2928 N N . GLY A 1 372 ? 23.266 -18.109 -17.891 1 52.16 372 GLY A N 1
ATOM 2929 C CA . GLY A 1 372 ? 23.469 -17.828 -19.297 1 52.16 372 GLY A CA 1
ATOM 2930 C C . GLY A 1 372 ? 22.375 -18.406 -20.188 1 52.16 372 GLY A C 1
ATOM 2931 O O . GLY A 1 372 ? 21.656 -19.312 -19.766 1 52.16 372 GLY A O 1
ATOM 2932 N N . PRO A 1 373 ? 22.109 -17.531 -21.141 1 55.75 373 PRO A N 1
ATOM 2933 C CA . PRO A 1 373 ? 21.172 -18.031 -22.141 1 55.75 373 PRO A CA 1
ATOM 2934 C C . PRO A 1 373 ? 21.578 -19.406 -22.688 1 55.75 373 PRO A C 1
ATOM 2936 O O . PRO A 1 373 ? 22.766 -19.688 -22.859 1 55.75 373 PRO A O 1
ATOM 2939 N N . VAL A 1 374 ? 20.703 -20.297 -22.578 1 61.06 374 VAL A N 1
ATOM 2940 C CA . VAL A 1 374 ? 20.938 -21.531 -23.312 1 61.06 374 VAL A CA 1
ATOM 2941 C C . VAL A 1 374 ? 20.266 -21.453 -24.688 1 61.06 374 VAL A C 1
ATOM 2943 O O . VAL A 1 374 ? 19.094 -21.094 -24.797 1 61.06 374 VAL A O 1
ATOM 2946 N N . ARG A 1 375 ? 21.234 -21.25 -25.625 1 57.44 375 ARG A N 1
ATOM 2947 C CA . ARG A 1 375 ? 20.75 -21.375 -27 1 57.44 375 ARG A CA 1
ATOM 2948 C C . ARG A 1 375 ? 20.766 -22.828 -27.453 1 57.44 375 ARG A C 1
ATOM 2950 O O . ARG A 1 375 ? 21.688 -23.578 -27.141 1 57.44 375 ARG A O 1
ATOM 2957 N N . ILE A 1 376 ? 19.656 -23.359 -27.766 1 56.16 376 ILE A N 1
ATOM 2958 C CA . ILE A 1 376 ? 19.656 -24.734 -28.281 1 56.16 376 ILE A CA 1
ATOM 2959 C C . ILE A 1 376 ? 19.984 -24.719 -29.781 1 56.16 376 ILE A C 1
ATOM 2961 O O . ILE A 1 376 ? 19.188 -24.234 -30.578 1 56.16 376 ILE A O 1
ATOM 2965 N N . PRO A 1 377 ? 21.281 -24.844 -30 1 49.72 377 PRO A N 1
ATOM 2966 C CA . PRO A 1 377 ? 21.672 -25.078 -31.406 1 49.72 377 PRO A CA 1
ATOM 2967 C C . PRO A 1 377 ? 21.125 -26.391 -31.969 1 49.72 377 PRO A C 1
ATOM 2969 O O . PRO A 1 377 ? 21.5 -26.812 -33.062 1 49.72 377 PRO A O 1
ATOM 2972 N N . ASP A 1 378 ? 20.266 -27.062 -31.281 1 50.03 378 ASP A N 1
ATOM 2973 C CA . ASP A 1 378 ? 20.031 -28.391 -31.844 1 50.03 378 ASP A CA 1
ATOM 2974 C C . ASP A 1 378 ? 19.359 -28.312 -33.219 1 50.03 378 ASP A C 1
ATOM 2976 O O . ASP A 1 378 ? 18.344 -27.625 -33.344 1 50.03 378 ASP A O 1
ATOM 2980 N N . ASP A 1 379 ? 19.984 -28.781 -34.156 1 56.72 379 ASP A N 1
ATOM 2981 C CA . ASP A 1 379 ? 19.516 -28.953 -35.531 1 56.72 379 ASP A CA 1
ATOM 2982 C C . ASP A 1 379 ? 18.047 -29.359 -35.562 1 56.72 379 ASP A C 1
ATOM 2984 O O . ASP A 1 379 ? 17.328 -28.984 -36.5 1 56.72 379 ASP A O 1
ATOM 2988 N N . SER A 1 380 ? 17.641 -30.062 -34.625 1 57.12 380 SER A N 1
ATOM 2989 C CA . SER A 1 380 ? 16.266 -30.531 -34.656 1 57.12 380 SER A CA 1
ATOM 2990 C C . SER A 1 380 ? 15.281 -29.406 -34.406 1 57.12 380 SER A C 1
ATOM 2992 O O . SER A 1 380 ? 14.133 -29.453 -34.844 1 57.12 380 SER A O 1
ATOM 2994 N N . MET A 1 381 ? 15.789 -28.344 -33.781 1 62.03 381 MET A N 1
ATOM 2995 C CA . MET A 1 381 ? 14.898 -27.234 -33.438 1 62.03 381 MET A CA 1
ATOM 2996 C C . MET A 1 381 ? 14.898 -26.188 -34.562 1 62.03 381 MET A C 1
ATOM 2998 O O . MET A 1 381 ? 14 -25.344 -34.625 1 62.03 381 MET A O 1
ATOM 3002 N N . SER A 1 382 ? 15.953 -26.359 -35.375 1 63.16 382 SER A N 1
ATOM 3003 C CA . SER A 1 382 ? 16.109 -25.375 -36.438 1 63.16 382 SER A CA 1
ATOM 3004 C C . SER A 1 382 ? 14.898 -25.375 -37.375 1 63.16 382 SER A C 1
ATOM 3006 O O . SER A 1 382 ? 14.562 -24.344 -37.969 1 63.16 382 SER A O 1
ATOM 3008 N N . LYS A 1 383 ? 14.234 -26.594 -37.344 1 66.56 383 LYS A N 1
ATOM 3009 C CA . LYS A 1 383 ? 13.055 -26.688 -38.188 1 66.56 383 LYS A CA 1
ATOM 3010 C C . LYS A 1 383 ? 11.914 -25.812 -37.688 1 66.56 383 LYS A C 1
ATOM 3012 O O . LYS A 1 383 ? 11.023 -25.438 -38.438 1 66.56 383 LYS A O 1
ATOM 3017 N N . TYR A 1 384 ? 11.922 -25.516 -36.438 1 69.06 384 TYR A N 1
ATOM 3018 C CA . TYR A 1 384 ? 10.805 -24.797 -35.844 1 69.06 384 TYR A CA 1
ATOM 3019 C C . TYR A 1 384 ? 11.148 -23.344 -35.625 1 69.06 384 TYR A C 1
ATOM 3021 O O . TYR A 1 384 ? 10.258 -22.5 -35.5 1 69.06 384 TYR A O 1
ATOM 3029 N N . GLY A 1 385 ? 12.422 -23.109 -35.594 1 74.38 385 GLY A N 1
ATOM 3030 C CA . GLY A 1 385 ? 12.859 -21.75 -35.344 1 74.38 385 GLY A CA 1
ATOM 3031 C C . GLY A 1 385 ? 13.938 -21.656 -34.281 1 74.38 385 GLY A C 1
ATOM 3032 O O . GLY A 1 385 ? 14.727 -22.594 -34.094 1 74.38 385 GLY A O 1
ATOM 3033 N N . GLN A 1 386 ? 14.133 -20.562 -33.781 1 78 386 GLN A N 1
ATOM 3034 C CA . GLN A 1 386 ? 15.133 -20.297 -32.781 1 78 386 GLN A CA 1
ATOM 3035 C C . GLN A 1 386 ? 14.484 -20 -31.422 1 78 386 GLN A C 1
ATOM 3037 O O . GLN A 1 386 ? 13.484 -19.297 -31.344 1 78 386 GLN A O 1
ATOM 3042 N N . PHE A 1 387 ? 14.961 -20.844 -30.438 1 80.94 387 PHE A N 1
ATOM 3043 C CA . PHE A 1 387 ? 14.469 -20.625 -29.094 1 80.94 387 PHE A CA 1
ATOM 3044 C C . PHE A 1 387 ? 15.617 -20.25 -28.156 1 80.94 387 PHE A C 1
ATOM 3046 O O . PHE A 1 387 ? 16.594 -20.984 -28.047 1 80.94 387 PHE A O 1
ATOM 3053 N N . ASP A 1 388 ? 15.516 -19.125 -27.562 1 82.44 388 ASP A N 1
ATOM 3054 C CA . ASP A 1 388 ? 16.453 -18.656 -26.547 1 82.44 388 ASP A CA 1
ATOM 3055 C C . ASP A 1 388 ? 15.781 -18.594 -25.172 1 82.44 388 ASP A C 1
ATOM 3057 O O . ASP A 1 388 ? 14.812 -17.859 -24.984 1 82.44 388 ASP A O 1
ATOM 3061 N N . VAL A 1 389 ? 16.25 -19.484 -24.328 1 85.81 389 VAL A N 1
ATOM 3062 C CA . VAL A 1 389 ? 15.727 -19.484 -22.953 1 85.81 389 VAL A CA 1
ATOM 3063 C C . VAL A 1 389 ? 16.797 -18.984 -22 1 85.81 389 VAL A C 1
ATOM 3065 O O . VAL A 1 389 ? 17.922 -19.484 -21.984 1 85.81 389 VAL A O 1
ATOM 3068 N N . ARG A 1 390 ? 16.422 -17.953 -21.234 1 82 390 ARG A N 1
ATOM 3069 C CA . ARG A 1 390 ? 17.297 -17.406 -20.203 1 82 390 ARG A CA 1
ATOM 3070 C C . ARG A 1 390 ? 16.641 -17.469 -18.828 1 82 390 ARG A C 1
ATOM 3072 O O . ARG A 1 390 ? 15.438 -17.219 -18.703 1 82 390 ARG A O 1
ATOM 3079 N N . VAL A 1 391 ? 17.453 -17.859 -17.859 1 83.06 391 VAL A N 1
ATOM 3080 C CA . VAL A 1 391 ? 16.938 -17.891 -16.484 1 83.06 391 VAL A CA 1
ATOM 3081 C C . VAL A 1 391 ? 17.812 -17.047 -15.578 1 83.06 391 VAL A C 1
ATOM 3083 O O . VAL A 1 391 ? 19.047 -17.156 -15.602 1 83.06 391 VAL A O 1
ATOM 3086 N N . PHE A 1 392 ? 17.172 -16.141 -14.867 1 78.06 392 PHE A N 1
ATOM 3087 C CA . PHE A 1 392 ? 17.844 -15.328 -13.867 1 78.06 392 PHE A CA 1
ATOM 3088 C C . PHE A 1 392 ? 17.375 -15.68 -12.469 1 78.06 392 PHE A C 1
ATOM 3090 O O . PHE A 1 392 ? 16.172 -15.562 -12.164 1 78.06 392 PHE A O 1
ATOM 3097 N N . PHE A 1 393 ? 18.312 -16.203 -11.664 1 77.44 393 PHE A N 1
ATOM 3098 C CA . PHE A 1 393 ? 17.969 -16.516 -10.281 1 77.44 393 PHE A CA 1
ATOM 3099 C C . PHE A 1 393 ? 18.234 -15.32 -9.375 1 77.44 393 PHE A C 1
ATOM 3101 O O . PHE A 1 393 ? 19.203 -14.594 -9.562 1 77.44 393 PHE A O 1
ATOM 3108 N N . ALA A 1 394 ? 17.297 -14.922 -8.492 1 64.38 394 ALA A N 1
ATOM 3109 C CA . ALA A 1 394 ? 17.516 -13.945 -7.434 1 64.38 394 ALA A CA 1
ATOM 3110 C C . ALA A 1 394 ? 17.797 -14.625 -6.098 1 64.38 394 ALA A C 1
ATOM 3112 O O . ALA A 1 394 ? 17 -15.469 -5.656 1 64.38 394 ALA A O 1
ATOM 3113 N N . PRO A 1 395 ? 19.078 -14.414 -5.133 1 53.66 395 PRO A N 1
ATOM 3114 C CA . PRO A 1 395 ? 20.328 -13.703 -5.371 1 53.66 395 PRO A CA 1
ATOM 3115 C C . PRO A 1 395 ? 21.25 -14.43 -6.352 1 53.66 395 PRO A C 1
ATOM 3117 O O . PRO A 1 395 ? 21.156 -15.648 -6.492 1 53.66 395 PRO A O 1
ATOM 3120 N N . LYS A 1 396 ? 21.75 -13.602 -7.273 1 45.97 396 LYS A N 1
ATOM 3121 C CA . LYS A 1 396 ? 22.875 -14.266 -7.945 1 45.97 396 LYS A CA 1
ATOM 3122 C C . LYS A 1 396 ? 23.797 -14.93 -6.941 1 45.97 396 LYS A C 1
ATOM 3124 O O . LYS A 1 396 ? 24.406 -14.258 -6.102 1 45.97 396 LYS A O 1
ATOM 3129 N N . ASN A 1 397 ? 23.312 -15.859 -6.324 1 37.91 397 ASN A N 1
ATOM 3130 C CA . ASN A 1 397 ? 24.25 -16.531 -5.422 1 37.91 397 ASN A CA 1
ATOM 3131 C C . ASN A 1 397 ? 25.609 -16.719 -6.074 1 37.91 397 ASN A C 1
ATOM 3133 O O . ASN A 1 397 ? 25.734 -17.484 -7.031 1 37.91 397 ASN A O 1
ATOM 3137 N N . SER A 1 398 ? 26.375 -15.695 -6.277 1 34.81 398 SER A N 1
ATOM 3138 C CA . SER A 1 398 ? 27.766 -16.016 -6.594 1 34.81 398 SER A CA 1
ATOM 3139 C C . SER A 1 398 ? 28.328 -17.047 -5.617 1 34.81 398 SER A C 1
ATOM 3141 O O . SER A 1 398 ? 28.344 -16.828 -4.406 1 34.81 398 SER A O 1
ATOM 3143 N N . ARG A 1 399 ? 28.219 -18.266 -5.797 1 31.27 399 ARG A N 1
ATOM 3144 C CA . ARG A 1 399 ? 29.125 -19.125 -5.062 1 31.27 399 ARG A CA 1
ATOM 3145 C C . ARG A 1 399 ? 30.5 -18.484 -4.934 1 31.27 399 ARG A C 1
ATOM 3147 O O . ARG A 1 399 ? 31.016 -17.906 -5.895 1 31.27 399 ARG A O 1
ATOM 3154 N N . PRO A 1 400 ? 30.984 -18.25 -3.695 1 30.17 400 PRO A N 1
ATOM 3155 C CA . PRO A 1 400 ? 32.438 -18.109 -3.705 1 30.17 400 PRO A CA 1
ATOM 3156 C C . PRO A 1 400 ? 33.125 -19.172 -4.566 1 30.17 400 PRO A C 1
ATOM 3158 O O . PRO A 1 400 ? 32.781 -20.344 -4.5 1 30.17 400 PRO A O 1
ATOM 3161 N N . GLN A 1 401 ? 33.531 -18.891 -5.844 1 26.09 401 GLN A N 1
ATOM 3162 C CA . GLN A 1 401 ? 34.562 -19.812 -6.355 1 26.09 401 GLN A CA 1
ATOM 3163 C C . GLN A 1 401 ? 35.469 -20.266 -5.242 1 26.09 401 GLN A C 1
ATOM 3165 O O . GLN A 1 401 ? 36.062 -19.453 -4.531 1 26.09 401 GLN A O 1
ATOM 3170 N N . LYS A 1 402 ? 35.344 -21.609 -4.938 1 23.91 402 LYS A N 1
ATOM 3171 C CA . LYS A 1 402 ? 36.562 -22.141 -4.305 1 23.91 402 LYS A CA 1
ATOM 3172 C C . LYS A 1 402 ? 37.781 -21.938 -5.199 1 23.91 402 LYS A C 1
ATOM 3174 O O . LYS A 1 402 ? 37.688 -22.172 -6.41 1 23.91 402 LYS A O 1
ATOM 3179 N N . MET B 1 1 ? 20.203 37.062 58.594 1 19.45 1 MET B N 1
ATOM 3180 C CA . MET B 1 1 ? 21.312 36.125 58.406 1 19.45 1 MET B CA 1
ATOM 3181 C C . MET B 1 1 ? 20.875 34.875 57.688 1 19.45 1 MET B C 1
ATOM 3183 O O . MET B 1 1 ? 21.688 34.031 57.344 1 19.45 1 MET B O 1
ATOM 3187 N N . VAL B 1 2 ? 19.641 34.5 57.844 1 21.69 2 VAL B N 1
ATOM 3188 C CA . VAL B 1 2 ? 19.281 33.094 57.688 1 21.69 2 VAL B CA 1
ATOM 3189 C C . VAL B 1 2 ? 19.516 32.656 56.25 1 21.69 2 VAL B C 1
ATOM 3191 O O . VAL B 1 2 ? 19.328 33.438 55.312 1 21.69 2 VAL B O 1
ATOM 3194 N N . ALA B 1 3 ? 20.125 31.375 56.062 1 21.7 3 ALA B N 1
ATOM 3195 C CA . ALA B 1 3 ? 20.875 30.422 55.25 1 21.7 3 ALA B CA 1
ATOM 3196 C C . ALA B 1 3 ? 20.016 29.906 54.094 1 21.7 3 ALA B C 1
ATOM 3198 O O . ALA B 1 3 ? 19.266 28.953 54.25 1 21.7 3 ALA B O 1
ATOM 3199 N N . ALA B 1 4 ? 19.312 30.688 53.406 1 21.91 4 ALA B N 1
ATOM 3200 C CA . ALA B 1 4 ? 18.25 30.328 52.469 1 21.91 4 ALA B CA 1
ATOM 3201 C C . ALA B 1 4 ? 18.781 29.484 51.312 1 21.91 4 ALA B C 1
ATOM 3203 O O . ALA B 1 4 ? 18.766 29.922 50.156 1 21.91 4 ALA B O 1
ATOM 3204 N N . ALA B 1 5 ? 19.938 28.781 51.594 1 19.97 5 ALA B N 1
ATOM 3205 C CA . ALA B 1 5 ? 20.797 28.312 50.531 1 19.97 5 ALA B CA 1
ATOM 3206 C C . ALA B 1 5 ? 20.125 27.188 49.719 1 19.97 5 ALA B C 1
ATOM 3208 O O . ALA B 1 5 ? 20.375 26.016 49.969 1 19.97 5 ALA B O 1
ATOM 3209 N N . GLU B 1 6 ? 18.828 27.109 49.906 1 19.97 6 GLU B N 1
ATOM 3210 C CA . GLU B 1 6 ? 18.344 25.781 49.5 1 19.97 6 GLU B CA 1
ATOM 3211 C C . GLU B 1 6 ? 18.984 25.312 48.219 1 19.97 6 GLU B C 1
ATOM 3213 O O . GLU B 1 6 ? 19.266 26.125 47.312 1 19.97 6 GLU B O 1
ATOM 3218 N N . GLU B 1 7 ? 19.484 24.141 48.156 1 18.78 7 GLU B N 1
ATOM 3219 C CA . GLU B 1 7 ? 20.281 23.188 47.375 1 18.78 7 GLU B CA 1
ATOM 3220 C C . GLU B 1 7 ? 19.859 23.156 45.906 1 18.78 7 GLU B C 1
ATOM 3222 O O . GLU B 1 7 ? 18.672 23.344 45.594 1 18.78 7 GLU B O 1
ATOM 3227 N N . LYS B 1 8 ? 20.859 23.141 45.031 1 21.86 8 LYS B N 1
ATOM 3228 C CA . LYS B 1 8 ? 21.281 23.203 43.625 1 21.86 8 LYS B CA 1
ATOM 3229 C C . LYS B 1 8 ? 20.625 22.094 42.812 1 21.86 8 LYS B C 1
ATOM 3231 O O . LYS B 1 8 ? 20.953 21.922 41.625 1 21.86 8 LYS B O 1
ATOM 3236 N N . GLN B 1 9 ? 20.047 21.078 43.562 1 20.89 9 GLN B N 1
ATOM 3237 C CA . GLN B 1 9 ? 20.328 19.766 42.969 1 20.89 9 GLN B CA 1
ATOM 3238 C C . GLN B 1 9 ? 19.781 19.703 41.562 1 20.89 9 GLN B C 1
ATOM 3240 O O . GLN B 1 9 ? 18.734 19.094 41.312 1 20.89 9 GLN B O 1
ATOM 3245 N N . GLY B 1 10 ? 19.641 20.719 41.062 1 19.81 10 GLY B N 1
ATOM 3246 C CA . GLY B 1 10 ? 18.75 20.859 39.906 1 19.81 10 GLY B CA 1
ATOM 3247 C C . GLY B 1 10 ? 19.156 19.984 38.719 1 19.81 10 GLY B C 1
ATOM 3248 O O . GLY B 1 10 ? 18.359 19.766 37.812 1 19.81 10 GLY B O 1
ATOM 3249 N N . VAL B 1 11 ? 20.438 20.078 38.438 1 21.69 11 VAL B N 1
ATOM 3250 C CA . VAL B 1 11 ? 20.797 20.125 37.031 1 21.69 11 VAL B CA 1
ATOM 3251 C C . VAL B 1 11 ? 20.719 18.734 36.406 1 21.69 11 VAL B C 1
ATOM 3253 O O . VAL B 1 11 ? 20.5 18.594 35.219 1 21.69 11 VAL B O 1
ATOM 3256 N N . GLY B 1 12 ? 21.359 17.75 37.188 1 20.28 12 GLY B N 1
ATOM 3257 C CA . GLY B 1 12 ? 22.141 16.641 36.656 1 20.28 12 GLY B CA 1
ATOM 3258 C C . GLY B 1 12 ? 21.344 15.766 35.719 1 20.28 12 GLY B C 1
ATOM 3259 O O . GLY B 1 12 ? 20.234 16.125 35.312 1 20.28 12 GLY B O 1
ATOM 3260 N N . SER B 1 13 ? 21.516 14.297 36 1 20.95 13 SER B N 1
ATOM 3261 C CA . SER B 1 13 ? 21.828 13.016 35.375 1 20.95 13 SER B CA 1
ATOM 3262 C C . SER B 1 13 ? 20.594 12.398 34.75 1 20.95 13 SER B C 1
ATOM 3264 O O . SER B 1 13 ? 20.5 11.172 34.594 1 20.95 13 SER B O 1
ATOM 3266 N N . ILE B 1 14 ? 19.625 13.008 34.625 1 19.8 14 ILE B N 1
ATOM 3267 C CA . ILE B 1 14 ? 18.344 12.328 34.75 1 19.8 14 ILE B CA 1
ATOM 3268 C C . ILE B 1 14 ? 18.25 11.188 33.75 1 19.8 14 ILE B C 1
ATOM 3270 O O . ILE B 1 14 ? 17.25 10.469 33.688 1 19.8 14 ILE B O 1
ATOM 3274 N N . PHE B 1 15 ? 19.031 11.352 32.812 1 22.73 15 PHE B N 1
ATOM 3275 C CA . PHE B 1 15 ? 18.75 10.445 31.719 1 22.73 15 PHE B CA 1
ATOM 3276 C C . PHE B 1 15 ? 19.062 9 32.094 1 22.73 15 PHE B C 1
ATOM 3278 O O . PHE B 1 15 ? 19.141 8.125 31.25 1 22.73 15 PHE B O 1
ATOM 3285 N N . SER B 1 16 ? 19.578 8.875 33.281 1 20.19 16 SER B N 1
ATOM 3286 C CA . SER B 1 16 ? 20.281 7.633 33.594 1 20.19 16 SER B CA 1
ATOM 3287 C C . SER B 1 16 ? 19.375 6.426 33.438 1 20.19 16 SER B C 1
ATOM 3289 O O . SER B 1 16 ? 19.75 5.41 32.844 1 20.19 16 SER B O 1
ATOM 3291 N N . CYS B 1 17 ? 18.625 6.277 34.562 1 18.05 17 CYS B N 1
ATOM 3292 C CA . CYS B 1 17 ? 18.281 4.988 35.156 1 18.05 17 CYS B CA 1
ATOM 3293 C C . CYS B 1 17 ? 17.281 4.242 34.312 1 18.05 17 CYS B C 1
ATOM 3295 O O . CYS B 1 17 ? 16.078 4.215 34.625 1 18.05 17 CYS B O 1
ATOM 3297 N N . ILE B 1 18 ? 17.062 4.645 33.281 1 18.97 18 ILE B N 1
ATOM 3298 C CA . ILE B 1 18 ? 15.992 3.801 32.75 1 18.97 18 ILE B CA 1
ATOM 3299 C C . ILE B 1 18 ? 16.344 2.33 32.938 1 18.97 18 ILE B C 1
ATOM 3301 O O . ILE B 1 18 ? 17.297 1.828 32.344 1 18.97 18 ILE B O 1
ATOM 3305 N N . ASP B 1 19 ? 16.344 2.006 34.156 1 18.84 19 ASP B N 1
ATOM 3306 C CA . ASP B 1 19 ? 16.391 0.592 34.531 1 18.84 19 ASP B CA 1
ATOM 3307 C C . ASP B 1 19 ? 15.531 -0.247 33.562 1 18.84 19 ASP B C 1
ATOM 3309 O O . ASP B 1 19 ? 14.352 0.04 33.375 1 18.84 19 ASP B O 1
ATOM 3313 N N . LYS B 1 20 ? 16.219 -0.848 32.812 1 22.28 20 LYS B N 1
ATOM 3314 C CA . LYS B 1 20 ? 15.797 -1.788 31.781 1 22.28 20 LYS B CA 1
ATOM 3315 C C . LYS B 1 20 ? 14.844 -2.834 32.344 1 22.28 20 LYS B C 1
ATOM 3317 O O . LYS B 1 20 ? 15.219 -3.996 32.531 1 22.28 20 LYS B O 1
ATOM 3322 N N . HIS B 1 21 ? 14.164 -2.393 33.406 1 20.44 21 HIS B N 1
ATOM 3323 C CA . HIS B 1 21 ? 13.359 -3.541 33.812 1 20.44 21 HIS B CA 1
ATOM 3324 C C . HIS B 1 21 ? 12.555 -4.094 32.625 1 20.44 21 HIS B C 1
ATOM 3326 O O . HIS B 1 21 ? 11.891 -3.336 31.922 1 20.44 21 HIS B O 1
ATOM 3332 N N . GLY B 1 22 ? 13.062 -5.062 32.188 1 22.7 22 GLY B N 1
ATOM 3333 C CA . GLY B 1 22 ? 12.641 -5.93 31.094 1 22.7 22 GLY B CA 1
ATOM 3334 C C . GLY B 1 22 ? 11.164 -6.266 31.141 1 22.7 22 GLY B C 1
ATOM 3335 O O . GLY B 1 22 ? 10.797 -7.434 31.281 1 22.7 22 GLY B O 1
ATOM 3336 N N . ASP B 1 23 ? 10.391 -5.266 31.672 1 21.36 23 ASP B N 1
ATOM 3337 C CA . ASP B 1 23 ? 9.094 -5.93 31.766 1 21.36 23 ASP B CA 1
ATOM 3338 C C . ASP B 1 23 ? 8.672 -6.504 30.422 1 21.36 23 ASP B C 1
ATOM 3340 O O . ASP B 1 23 ? 9.016 -5.957 29.375 1 21.36 23 ASP B O 1
ATOM 3344 N N . GLU B 1 24 ? 8.117 -7.547 30.391 1 23.98 24 GLU B N 1
ATOM 3345 C CA . GLU B 1 24 ? 7.523 -8.477 29.438 1 23.98 24 GLU B CA 1
ATOM 3346 C C . GLU B 1 24 ? 6.555 -7.758 28.5 1 23.98 24 GLU B C 1
ATOM 3348 O O . GLU B 1 24 ? 5.605 -7.117 28.953 1 23.98 24 GLU B O 1
ATOM 3353 N N . ALA B 1 25 ? 7.188 -7.129 27.547 1 24.66 25 ALA B N 1
ATOM 3354 C CA . ALA B 1 25 ? 6.469 -6.531 26.438 1 24.66 25 ALA B CA 1
ATOM 3355 C C . ALA B 1 25 ? 5.102 -7.184 26.25 1 24.66 25 ALA B C 1
ATOM 3357 O O . ALA B 1 25 ? 5.012 -8.383 25.969 1 24.66 25 ALA B O 1
ATOM 3358 N N . SER B 1 26 ? 4.281 -6.668 26.859 1 21.61 26 SER B N 1
ATOM 3359 C CA . SER B 1 26 ? 2.92 -7.164 26.688 1 21.61 26 SER B CA 1
ATOM 3360 C C . SER B 1 26 ? 2.557 -7.266 25.219 1 21.61 26 SER B C 1
ATOM 3362 O O . SER B 1 26 ? 2.779 -6.328 24.438 1 21.61 26 SER B O 1
ATOM 3364 N N . GLU B 1 27 ? 2.629 -8.289 24.578 1 24.86 27 GLU B N 1
ATOM 3365 C CA . GLU B 1 27 ? 2.32 -8.75 23.234 1 24.86 27 GLU B CA 1
ATOM 3366 C C . GLU B 1 27 ? 1.15 -7.973 22.625 1 24.86 27 GLU B C 1
ATOM 3368 O O . GLU B 1 27 ? 0.167 -7.695 23.328 1 24.86 27 GLU B O 1
ATOM 3373 N N . PRO B 1 28 ? 1.498 -7.031 21.844 1 25.34 28 PRO B N 1
ATOM 3374 C CA . PRO B 1 28 ? 0.209 -6.414 21.516 1 25.34 28 PRO B CA 1
ATOM 3375 C C . PRO B 1 28 ? -0.948 -7.41 21.562 1 25.34 28 PRO B C 1
ATOM 3377 O O . PRO B 1 28 ? -0.749 -8.602 21.328 1 25.34 28 PRO B O 1
ATOM 3380 N N . PRO B 1 29 ? -1.877 -7.172 22.219 1 23.66 29 PRO B N 1
ATOM 3381 C CA . PRO B 1 29 ? -2.879 -8.242 22.281 1 23.66 29 PRO B CA 1
ATOM 3382 C C . PRO B 1 29 ? -3.217 -8.828 20.922 1 23.66 29 PRO B C 1
ATOM 3384 O O . PRO B 1 29 ? -3.275 -8.102 19.922 1 23.66 29 PRO B O 1
ATOM 3387 N N . ILE B 1 30 ? -2.488 -9.836 20.422 1 26.44 30 ILE B N 1
ATOM 3388 C CA . ILE B 1 30 ? -3.225 -10.688 19.5 1 26.44 30 ILE B CA 1
ATOM 3389 C C . ILE B 1 30 ? -4.727 -10.477 19.688 1 26.44 30 ILE B C 1
ATOM 3391 O O . ILE B 1 30 ? -5.254 -10.656 20.781 1 26.44 30 ILE B O 1
ATOM 3395 N N . LEU B 1 31 ? -5.184 -9.586 19.031 1 26.33 31 LEU B N 1
ATOM 3396 C CA . LEU B 1 31 ? -6.621 -9.648 19.281 1 26.33 31 LEU B CA 1
ATOM 3397 C C . LEU B 1 31 ? -7.062 -11.078 19.578 1 26.33 31 LEU B C 1
ATOM 3399 O O . LEU B 1 31 ? -7.02 -11.938 18.703 1 26.33 31 LEU B O 1
ATOM 3403 N N . HIS B 1 32 ? -6.625 -11.547 20.672 1 25.77 32 HIS B N 1
ATOM 3404 C CA . HIS B 1 32 ? -7.309 -12.719 21.219 1 25.77 32 HIS B CA 1
ATOM 3405 C C . HIS B 1 32 ? -8.82 -12.547 21.172 1 25.77 32 HIS B C 1
ATOM 3407 O O . HIS B 1 32 ? -9.367 -11.625 21.797 1 25.77 32 HIS B O 1
ATOM 3413 N N . TRP B 1 33 ? -9.375 -12.914 20.031 1 27.36 33 TRP B N 1
ATOM 3414 C CA . TRP B 1 33 ? -10.797 -13.203 19.875 1 27.36 33 TRP B CA 1
ATOM 3415 C C . TRP B 1 33 ? -11.406 -13.688 21.188 1 27.36 33 TRP B C 1
ATOM 3417 O O . TRP B 1 33 ? -12.625 -13.859 21.281 1 27.36 33 TRP B O 1
ATOM 3427 N N . ASP B 1 34 ? -10.422 -14.031 22.047 1 28.97 34 ASP B N 1
ATOM 3428 C CA . ASP B 1 34 ? -10.914 -14.703 23.25 1 28.97 34 ASP B CA 1
ATOM 3429 C C . ASP B 1 34 ? -11.672 -13.734 24.156 1 28.97 34 ASP B C 1
ATOM 3431 O O . ASP B 1 34 ? -12.398 -14.156 25.062 1 28.97 34 ASP B O 1
ATOM 3435 N N . ASP B 1 35 ? -11.086 -12.523 24.172 1 30.34 35 ASP B N 1
ATOM 3436 C CA . ASP B 1 35 ? -11.805 -11.859 25.266 1 30.34 35 ASP B CA 1
ATOM 3437 C C . ASP B 1 35 ? -13.25 -11.562 24.875 1 30.34 35 ASP B C 1
ATOM 3439 O O . ASP B 1 35 ? -13.938 -10.812 25.562 1 30.34 35 ASP B O 1
ATOM 3443 N N . VAL B 1 36 ? -13.484 -11.516 23.672 1 30.52 36 VAL B N 1
ATOM 3444 C CA . VAL B 1 36 ? -14.906 -11.312 23.438 1 30.52 36 VAL B CA 1
ATOM 3445 C C . VAL B 1 36 ? -15.703 -12.5 23.984 1 30.52 36 VAL B C 1
ATOM 3447 O O . VAL B 1 36 ? -15.727 -13.57 23.375 1 30.52 36 VAL B O 1
ATOM 3450 N N . CYS B 1 37 ? -15.477 -12.648 25.156 1 29.22 37 CYS B N 1
ATOM 3451 C CA . CYS B 1 37 ? -16.438 -13.5 25.859 1 29.22 37 CYS B CA 1
ATOM 3452 C C . CYS B 1 37 ? -17.875 -13.133 25.484 1 29.22 37 CYS B C 1
ATOM 3454 O O . CYS B 1 37 ? -18.391 -12.102 25.906 1 29.22 37 CYS B O 1
ATOM 3456 N N . LEU B 1 38 ? -18.203 -13.406 24.25 1 32.56 38 LEU B N 1
ATOM 3457 C CA . LEU B 1 38 ? -19.641 -13.32 24.016 1 32.56 38 LEU B CA 1
ATOM 3458 C C . LEU B 1 38 ? -20.406 -14.055 25.109 1 32.56 38 LEU B C 1
ATOM 3460 O O . LEU B 1 38 ? -19.969 -15.117 25.562 1 32.56 38 LEU B O 1
ATOM 3464 N N . SER B 1 39 ? -21 -13.398 25.781 1 31.64 39 SER B N 1
ATOM 3465 C CA . SER B 1 39 ? -21.922 -14.031 26.719 1 31.64 39 SER B CA 1
ATOM 3466 C C . SER B 1 39 ? -22.734 -15.125 26.047 1 31.64 39 SER B C 1
ATOM 3468 O O . SER B 1 39 ? -22.891 -15.125 24.828 1 31.64 39 SER B O 1
ATOM 3470 N N . ASP B 1 40 ? -23.094 -16.156 26.688 1 38.91 40 ASP B N 1
ATOM 3471 C CA . ASP B 1 40 ? -23.906 -17.328 26.406 1 38.91 40 ASP B CA 1
ATOM 3472 C C . ASP B 1 40 ? -25.141 -16.953 25.578 1 38.91 40 ASP B C 1
ATOM 3474 O O . ASP B 1 40 ? -25.594 -17.75 24.75 1 38.91 40 ASP B O 1
ATOM 3478 N N . SER B 1 41 ? -25.734 -15.859 25.797 1 38.59 41 SER B N 1
ATOM 3479 C CA . SER B 1 41 ? -27 -15.523 25.125 1 38.59 41 SER B CA 1
ATOM 3480 C C . SER B 1 41 ? -26.75 -15.156 23.672 1 38.59 41 SER B C 1
ATOM 3482 O O . SER B 1 41 ? -27.672 -15.219 22.844 1 38.59 41 SER B O 1
ATOM 3484 N N . ASP B 1 42 ? -25.703 -14.641 23.25 1 41.03 42 ASP B N 1
ATOM 3485 C CA . ASP B 1 42 ? -25.422 -14.219 21.875 1 41.03 42 ASP B CA 1
ATOM 3486 C C . ASP B 1 42 ? -25.047 -15.406 21 1 41.03 42 ASP B C 1
ATOM 3488 O O . ASP B 1 42 ? -24.938 -15.281 19.781 1 41.03 42 ASP B O 1
ATOM 3492 N N . ASP B 1 43 ? -24.688 -16.469 21.5 1 44.34 43 ASP B N 1
ATOM 3493 C CA . ASP B 1 43 ? -24.406 -17.719 20.812 1 44.34 43 ASP B CA 1
ATOM 3494 C C . ASP B 1 43 ? -25.625 -18.234 20.078 1 44.34 43 ASP B C 1
ATOM 3496 O O . ASP B 1 43 ? -25.516 -18.781 18.984 1 44.34 43 ASP B O 1
ATOM 3500 N N . ASP B 1 44 ? -26.734 -18.047 20.672 1 46.53 44 ASP B N 1
ATOM 3501 C CA . ASP B 1 44 ? -27.953 -18.453 20 1 46.53 44 ASP B CA 1
ATOM 3502 C C . ASP B 1 44 ? -28.188 -17.641 18.734 1 46.53 44 ASP B C 1
ATOM 3504 O O . ASP B 1 44 ? -28.688 -18.156 17.734 1 46.53 44 ASP B O 1
ATOM 3508 N N . LEU B 1 45 ? -27.875 -16.406 18.75 1 45.59 45 LEU B N 1
ATOM 3509 C CA . LEU B 1 45 ? -28.078 -15.57 17.578 1 45.59 45 LEU B CA 1
ATOM 3510 C C . LEU B 1 45 ? -27.078 -15.922 16.484 1 45.59 45 LEU B C 1
ATOM 3512 O O . LEU B 1 45 ? -27.422 -15.914 15.289 1 45.59 45 LEU B O 1
ATOM 3516 N N . VAL B 1 46 ? -25.922 -16.203 16.859 1 49.22 46 VAL B N 1
ATOM 3517 C CA . VAL B 1 46 ? -24.906 -16.578 15.883 1 49.22 46 VAL B CA 1
ATOM 3518 C C . VAL B 1 46 ? -25.312 -17.875 15.188 1 49.22 46 VAL B C 1
ATOM 3520 O O . VAL B 1 46 ? -25.125 -18.031 13.984 1 49.22 46 VAL B O 1
ATOM 3523 N N . ASP B 1 47 ? -25.797 -18.875 15.898 1 51.12 47 ASP B N 1
ATOM 3524 C CA . ASP B 1 47 ? -26.188 -20.156 15.297 1 51.12 47 ASP B CA 1
ATOM 3525 C C . ASP B 1 47 ? -27.312 -19.969 14.289 1 51.12 47 ASP B C 1
ATOM 3527 O O . ASP B 1 47 ? -27.453 -20.766 13.359 1 51.12 47 ASP B O 1
ATOM 3531 N N . ARG B 1 48 ? -28.109 -19.016 14.508 1 49.72 48 ARG B N 1
ATOM 3532 C CA . ARG B 1 48 ? -29.234 -18.75 13.609 1 49.72 48 ARG B CA 1
ATOM 3533 C C . ARG B 1 48 ? -28.797 -17.844 12.461 1 49.72 48 ARG B C 1
ATOM 3535 O O . ARG B 1 48 ? -29.516 -17.719 11.461 1 49.72 48 ARG B O 1
ATOM 3542 N N . LEU B 1 49 ? -27.719 -17.094 12.648 1 46.81 49 LEU B N 1
ATOM 3543 C CA . LEU B 1 49 ? -27.344 -16.141 11.609 1 46.81 49 LEU B CA 1
ATOM 3544 C C . LEU B 1 49 ? -26.359 -16.766 10.633 1 46.81 49 LEU B C 1
ATOM 3546 O O . LEU B 1 49 ? -25.344 -17.328 11.055 1 46.81 49 LEU B O 1
ATOM 3550 N N . ASN B 1 50 ? -26.672 -17.344 9.617 1 44.72 50 ASN B N 1
ATOM 3551 C CA . ASN B 1 50 ? -25.797 -17.656 8.492 1 44.72 50 ASN B CA 1
ATOM 3552 C C . ASN B 1 50 ? -25.281 -16.391 7.809 1 44.72 50 ASN B C 1
ATOM 3554 O O . ASN B 1 50 ? -25.953 -15.359 7.832 1 44.72 50 ASN B O 1
ATOM 3558 N N . LEU B 1 51 ? -23.953 -16.438 7.527 1 47.12 51 LEU B N 1
ATOM 3559 C CA . LEU B 1 51 ? -23.391 -15.336 6.754 1 47.12 51 LEU B CA 1
ATOM 3560 C C . LEU B 1 51 ? -24.359 -14.898 5.66 1 47.12 51 LEU B C 1
ATOM 3562 O O . LEU B 1 51 ? -24.438 -13.711 5.336 1 47.12 51 LEU B O 1
ATOM 3566 N N . SER B 1 52 ? -24.922 -15.898 4.961 1 44.97 52 SER B N 1
ATOM 3567 C CA . SER B 1 52 ? -25.938 -15.562 3.977 1 44.97 52 SER B CA 1
ATOM 3568 C C . SER B 1 52 ? -27.031 -14.695 4.59 1 44.97 52 SER B C 1
ATOM 3570 O O . SER B 1 52 ? -27.609 -13.836 3.918 1 44.97 52 SER B O 1
ATOM 3572 N N . ASP B 1 53 ? -27.344 -14.977 5.73 1 41.75 53 ASP B N 1
ATOM 3573 C CA . ASP B 1 53 ? -28.375 -14.234 6.449 1 41.75 53 ASP B CA 1
ATOM 3574 C C . ASP B 1 53 ? -27.859 -12.859 6.887 1 41.75 53 ASP B C 1
ATOM 3576 O O . ASP B 1 53 ? -28.656 -11.969 7.203 1 41.75 53 ASP B O 1
ATOM 3580 N N . LEU B 1 54 ? -26.75 -12.773 7.199 1 40.97 54 LEU B N 1
ATOM 3581 C CA . LEU B 1 54 ? -26.062 -11.484 7.281 1 40.97 54 LEU B CA 1
ATOM 3582 C C . LEU B 1 54 ? -25.766 -10.93 5.891 1 40.97 54 LEU B C 1
ATOM 3584 O O . LEU B 1 54 ? -25.266 -9.812 5.754 1 40.97 54 LEU B O 1
ATOM 3588 N N . ALA B 1 55 ? -25.625 -11.734 4.883 1 37.56 55 ALA B N 1
ATOM 3589 C CA . ALA B 1 55 ? -25.625 -11.383 3.467 1 37.56 55 ALA B CA 1
ATOM 3590 C C . ALA B 1 55 ? -26.75 -10.398 3.148 1 37.56 55 ALA B C 1
ATOM 3592 O O . ALA B 1 55 ? -26.688 -9.672 2.15 1 37.56 55 ALA B O 1
ATOM 3593 N N . GLY B 1 56 ? -27.969 -10.539 3.613 1 33.84 56 GLY B N 1
ATOM 3594 C CA . GLY B 1 56 ? -28.906 -9.445 3.459 1 33.84 56 GLY B CA 1
ATOM 3595 C C . GLY B 1 56 ? -28.359 -8.109 3.891 1 33.84 56 GLY B C 1
ATOM 3596 O O . GLY B 1 56 ? -29.047 -7.094 3.844 1 33.84 56 GLY B O 1
ATOM 3597 N N . LEU B 1 57 ? -27.562 -8.148 4.715 1 32.19 57 LEU B N 1
ATOM 3598 C CA . LEU B 1 57 ? -26.828 -6.902 4.867 1 32.19 57 LEU B CA 1
ATOM 3599 C C . LEU B 1 57 ? -25.922 -6.656 3.66 1 32.19 57 LEU B C 1
ATOM 3601 O O . LEU B 1 57 ? -24.703 -6.578 3.799 1 32.19 57 LEU B O 1
ATOM 3605 N N . ALA B 1 58 ? -25.875 -7.496 2.693 1 32.66 58 ALA B N 1
ATOM 3606 C CA . ALA B 1 58 ? -25.469 -7.039 1.368 1 32.66 58 ALA B CA 1
ATOM 3607 C C . ALA B 1 58 ? -25.797 -5.562 1.168 1 32.66 58 ALA B C 1
ATOM 3609 O O . ALA B 1 58 ? -26.922 -5.129 1.443 1 32.66 58 ALA B O 1
ATOM 3610 N N . LEU B 1 59 ? -24.953 -4.805 1.376 1 31.75 59 LEU B N 1
ATOM 3611 C CA . LEU B 1 59 ? -25.312 -3.449 0.977 1 31.75 59 LEU B CA 1
ATOM 3612 C C . LEU B 1 59 ? -26.281 -3.471 -0.2 1 31.75 59 LEU B C 1
ATOM 3614 O O . LEU B 1 59 ? -26.031 -4.148 -1.201 1 31.75 59 LEU B O 1
ATOM 3618 N N . ALA B 1 60 ? -27.547 -3.596 0.031 1 29.55 60 ALA B N 1
ATOM 3619 C CA . ALA B 1 60 ? -28.391 -3.123 -1.07 1 29.55 60 ALA B CA 1
ATOM 3620 C C . ALA B 1 60 ? -27.609 -2.164 -1.972 1 29.55 60 ALA B C 1
ATOM 3622 O O . ALA B 1 60 ? -26.938 -1.255 -1.486 1 29.55 60 ALA B O 1
ATOM 3623 N N . HIS B 1 61 ? -27.141 -2.715 -3.111 1 30.28 61 HIS B N 1
ATOM 3624 C CA . HIS B 1 61 ? -26.891 -1.681 -4.109 1 30.28 61 HIS B CA 1
ATOM 3625 C C . HIS B 1 61 ? -27.812 -0.491 -3.914 1 30.28 61 HIS B C 1
ATOM 3627 O O . HIS B 1 61 ? -29 -0.566 -4.25 1 30.28 61 HIS B O 1
ATOM 3633 N N . SER B 1 62 ? -28 -0.086 -2.84 1 29.69 62 SER B N 1
ATOM 3634 C CA . SER B 1 62 ? -28.812 1.109 -3.037 1 29.69 62 SER B CA 1
ATOM 3635 C C . SER B 1 62 ? -28.578 1.712 -4.418 1 29.69 62 SER B C 1
ATOM 3637 O O . SER B 1 62 ? -27.469 1.677 -4.941 1 29.69 62 SER B O 1
ATOM 3639 N N . ASP B 1 63 ? -29.562 1.696 -5.293 1 30.56 63 ASP B N 1
ATOM 3640 C CA . ASP B 1 63 ? -29.781 2.609 -6.41 1 30.56 63 ASP B CA 1
ATOM 3641 C C . ASP B 1 63 ? -29.031 3.916 -6.211 1 30.56 63 ASP B C 1
ATOM 3643 O O . ASP B 1 63 ? -29.422 4.957 -6.746 1 30.56 63 ASP B O 1
ATOM 3647 N N . ASP B 1 64 ? -28.625 4.137 -5.035 1 33.06 64 ASP B N 1
ATOM 3648 C CA . ASP B 1 64 ? -27.938 5.406 -5.273 1 33.06 64 ASP B CA 1
ATOM 3649 C C . ASP B 1 64 ? -27.031 5.32 -6.496 1 33.06 64 ASP B C 1
ATOM 3651 O O . ASP B 1 64 ? -26.344 4.316 -6.699 1 33.06 64 ASP B O 1
ATOM 3655 N N . GLU B 1 65 ? -27.219 6.031 -7.609 1 32.19 65 GLU B N 1
ATOM 3656 C CA . GLU B 1 65 ? -26.531 6.387 -8.844 1 32.19 65 GLU B CA 1
ATOM 3657 C C . GLU B 1 65 ? -25.047 6.047 -8.75 1 32.19 65 GLU B C 1
ATOM 3659 O O . GLU B 1 65 ? -24.422 6.195 -7.695 1 32.19 65 GLU B O 1
ATOM 3664 N N . GLU B 1 66 ? -24.484 5.219 -9.75 1 34.25 66 GLU B N 1
ATOM 3665 C CA . GLU B 1 66 ? -23.344 4.727 -10.531 1 34.25 66 GLU B CA 1
ATOM 3666 C C . GLU B 1 66 ? -22.141 5.648 -10.383 1 34.25 66 GLU B C 1
ATOM 3668 O O . GLU B 1 66 ? -21.375 5.836 -11.328 1 34.25 66 GLU B O 1
ATOM 3673 N N . GLU B 1 67 ? -22.094 6.684 -9.625 1 33.69 67 GLU B N 1
ATOM 3674 C CA . GLU B 1 67 ? -20.844 7.242 -10.148 1 33.69 67 GLU B CA 1
ATOM 3675 C C . GLU B 1 67 ? -19.688 6.27 -9.969 1 33.69 67 GLU B C 1
ATOM 3677 O O . GLU B 1 67 ? -19.547 5.656 -8.914 1 33.69 67 GLU B O 1
ATOM 3682 N N . GLY B 1 68 ? -19.312 5.508 -10.961 1 31.22 68 GLY B N 1
ATOM 3683 C CA . GLY B 1 68 ? -18.109 4.703 -11.172 1 31.22 68 GLY B CA 1
ATOM 3684 C C . GLY B 1 68 ? -17 5.031 -10.203 1 31.22 68 GLY B C 1
ATOM 3685 O O . GLY B 1 68 ? -16.625 6.195 -10.039 1 31.22 68 GLY B O 1
ATOM 3686 N N . VAL B 1 69 ? -16.953 4.344 -9.18 1 35.03 69 VAL B N 1
ATOM 3687 C CA . VAL B 1 69 ? -15.758 4.477 -8.359 1 35.03 69 VAL B CA 1
ATOM 3688 C C . VAL B 1 69 ? -14.523 4.598 -9.258 1 35.03 69 VAL B C 1
ATOM 3690 O O . VAL B 1 69 ? -14.219 3.688 -10.031 1 35.03 69 VAL B O 1
ATOM 3693 N N . THR B 1 70 ? -14.25 5.66 -9.578 1 37.03 70 THR B N 1
ATOM 3694 C CA . THR B 1 70 ? -13 5.887 -10.297 1 37.03 70 THR B CA 1
ATOM 3695 C C . THR B 1 70 ? -11.805 5.41 -9.469 1 37.03 70 THR B C 1
ATOM 3697 O O . THR B 1 70 ? -11.883 5.348 -8.234 1 37.03 70 THR B O 1
ATOM 3700 N N . ASP B 1 71 ? -10.961 4.703 -9.945 1 42.72 71 ASP B N 1
ATOM 3701 C CA . ASP B 1 71 ? -9.703 4.188 -9.414 1 42.72 71 ASP B CA 1
ATOM 3702 C C . ASP B 1 71 ? -9.172 5.074 -8.297 1 42.72 71 ASP B C 1
ATOM 3704 O O . ASP B 1 71 ? -8.383 4.629 -7.461 1 42.72 71 ASP B O 1
ATOM 3708 N N . GLY B 1 72 ? -9.703 6.301 -8.18 1 44.59 72 GLY B N 1
ATOM 3709 C CA . GLY B 1 72 ? -9.18 7.27 -7.227 1 44.59 72 GLY B CA 1
ATOM 3710 C C . GLY B 1 72 ? -10.039 7.395 -5.98 1 44.59 72 GLY B C 1
ATOM 3711 O O . GLY B 1 72 ? -9.641 8.039 -5.008 1 44.59 72 GLY B O 1
ATOM 3712 N N . GLU B 1 73 ? -11.32 6.984 -6.016 1 46.78 73 GLU B N 1
ATOM 3713 C CA . GLU B 1 73 ? -12.164 7.25 -4.852 1 46.78 73 GLU B CA 1
ATOM 3714 C C . GLU B 1 73 ? -12.086 6.109 -3.842 1 46.78 73 GLU B C 1
ATOM 3716 O O . GLU B 1 73 ? -12.023 4.941 -4.223 1 46.78 73 GLU B O 1
ATOM 3721 N N . GLU B 1 74 ? -11.539 6.363 -2.621 1 50.94 74 GLU B N 1
ATOM 3722 C CA . GLU B 1 74 ? -11.523 5.379 -1.541 1 50.94 74 GLU B CA 1
ATOM 3723 C C . GLU B 1 74 ? -12.844 4.617 -1.469 1 50.94 74 GLU B C 1
ATOM 3725 O O . GLU B 1 74 ? -13.914 5.223 -1.498 1 50.94 74 GLU B O 1
ATOM 3730 N N . THR B 1 75 ? -12.906 3.436 -1.831 1 52.91 75 THR B N 1
ATOM 3731 C CA . THR B 1 75 ? -14.078 2.584 -1.643 1 52.91 75 THR B CA 1
ATOM 3732 C C . THR B 1 75 ? -14.523 2.598 -0.185 1 52.91 75 THR B C 1
ATOM 3734 O O . THR B 1 75 ? -13.711 2.412 0.723 1 52.91 75 THR B O 1
ATOM 3737 N N . ASN B 1 76 ? -15.633 3.283 0.149 1 58.34 76 ASN B N 1
ATOM 3738 C CA . ASN B 1 76 ? -16.297 3.246 1.442 1 58.34 76 ASN B CA 1
ATOM 3739 C C . ASN B 1 76 ? -16.516 1.813 1.923 1 58.34 76 ASN B C 1
ATOM 3741 O O . ASN B 1 76 ? -16.969 0.96 1.16 1 58.34 76 ASN B O 1
ATOM 3745 N N . CYS B 1 77 ? -15.734 1.512 3.006 1 70.06 77 CYS B N 1
ATOM 3746 C CA . CYS B 1 77 ? -15.992 0.253 3.695 1 70.06 77 CYS B CA 1
ATOM 3747 C C . CYS B 1 77 ? -17.5 0.025 3.871 1 70.06 77 CYS B C 1
ATOM 3749 O O . CYS B 1 77 ? -18.172 0.816 4.527 1 70.06 77 CYS B O 1
ATOM 3751 N N . PRO B 1 78 ? -18.094 -0.897 3.092 1 68.12 78 PRO B N 1
ATOM 3752 C CA . PRO B 1 78 ? -19.531 -1.154 3.232 1 68.12 78 PRO B CA 1
ATOM 3753 C C . PRO B 1 78 ? -19.938 -1.419 4.68 1 68.12 78 PRO B C 1
ATOM 3755 O O . PRO B 1 78 ? -21.094 -1.203 5.043 1 68.12 78 PRO B O 1
ATOM 3758 N N . GLY B 1 79 ? -19 -1.858 5.457 1 70.19 79 GLY B N 1
ATOM 3759 C CA . GLY B 1 79 ? -19.281 -2.199 6.844 1 70.19 79 GLY B CA 1
ATOM 3760 C C . GLY B 1 79 ? -19.547 -0.987 7.715 1 70.19 79 GLY B C 1
ATOM 3761 O O . GLY B 1 79 ? -20.078 -1.113 8.82 1 70.19 79 GLY B O 1
ATOM 3762 N N . LYS B 1 80 ? -19.328 0.168 7.156 1 67.75 80 LYS B N 1
ATOM 3763 C CA . LYS B 1 80 ? -19.5 1.377 7.957 1 67.75 80 LYS B CA 1
ATOM 3764 C C . LYS B 1 80 ? -20.969 1.654 8.234 1 67.75 80 LYS B C 1
ATOM 3766 O O . LYS B 1 80 ? -21.297 2.393 9.164 1 67.75 80 LYS B O 1
ATOM 3771 N N . LYS B 1 81 ? -21.781 1.002 7.496 1 67.44 81 LYS B N 1
ATOM 3772 C CA . LYS B 1 81 ? -23.219 1.251 7.609 1 67.44 81 LYS B CA 1
ATOM 3773 C C . LYS B 1 81 ? -23.828 0.421 8.734 1 67.44 81 LYS B C 1
ATOM 3775 O O . LYS B 1 81 ? -24.953 0.686 9.164 1 67.44 81 L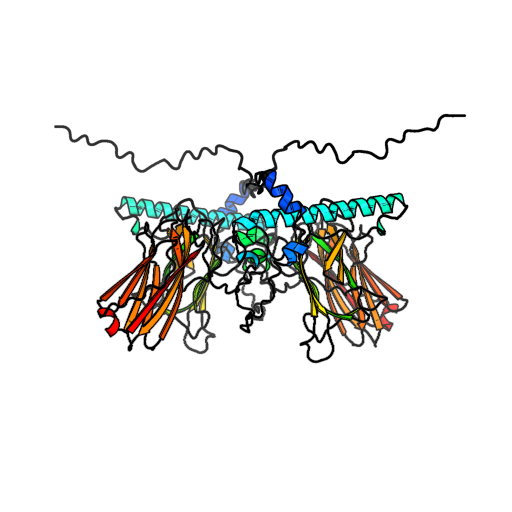YS B O 1
ATOM 3780 N N . PHE B 1 82 ? -23.109 -0.461 9.336 1 73.44 82 PHE B N 1
ATOM 3781 C CA . PHE B 1 82 ? -23.625 -1.334 10.375 1 73.44 82 PHE B CA 1
ATOM 3782 C C . PHE B 1 82 ? -23.438 -0.703 11.75 1 73.44 82 PHE B C 1
ATOM 3784 O O . PHE B 1 82 ? -22.438 -0.033 12 1 73.44 82 PHE B O 1
ATOM 3791 N N . PRO B 1 83 ? -24.5 -0.867 12.586 1 71.31 83 PRO B N 1
ATOM 3792 C CA . PRO B 1 83 ? -24.344 -0.366 13.953 1 71.31 83 PRO B CA 1
ATOM 3793 C C . PRO B 1 83 ? -23.172 -1.014 14.688 1 71.31 83 PRO B C 1
ATOM 3795 O O . PRO B 1 83 ? -22.891 -2.195 14.484 1 71.31 83 PRO B O 1
ATOM 3798 N N . ARG B 1 84 ? -22.641 -0.349 15.625 1 74.19 84 ARG B N 1
ATOM 3799 C CA . ARG B 1 84 ? -21.469 -0.773 16.375 1 74.19 84 ARG B CA 1
ATOM 3800 C C . ARG B 1 84 ? -21.75 -2.057 17.141 1 74.19 84 ARG B C 1
ATOM 3802 O O . ARG B 1 84 ? -20.859 -2.912 17.281 1 74.19 84 ARG B O 1
ATOM 3809 N N . GLU B 1 85 ? -22.953 -2.145 17.672 1 74.81 85 GLU B N 1
ATOM 3810 C CA . GLU B 1 85 ? -23.297 -3.293 18.5 1 74.81 85 GLU B CA 1
ATOM 3811 C C . GLU B 1 85 ? -23.266 -4.59 17.688 1 74.81 85 GLU B C 1
ATOM 3813 O O . GLU B 1 85 ? -23.125 -5.676 18.25 1 74.81 85 GLU B O 1
ATOM 3818 N N . LYS B 1 86 ? -23.281 -4.379 16.375 1 77.12 86 LYS B N 1
ATOM 3819 C CA . LYS B 1 86 ? -23.344 -5.551 15.508 1 77.12 86 LYS B CA 1
ATOM 3820 C C . LYS B 1 86 ? -21.938 -6.039 15.141 1 77.12 86 LYS B C 1
ATOM 3822 O O . LYS B 1 86 ? -21.781 -7.148 14.625 1 77.12 86 LYS B O 1
ATOM 3827 N N . ALA B 1 87 ? -20.953 -5.285 15.445 1 79.25 87 ALA B N 1
ATOM 3828 C CA . ALA B 1 87 ? -19.594 -5.578 15 1 79.25 87 ALA B CA 1
ATOM 3829 C C . ALA B 1 87 ? -19.141 -6.957 15.477 1 79.25 87 ALA B C 1
ATOM 3831 O O . ALA B 1 87 ? -18.625 -7.758 14.695 1 79.25 87 ALA B O 1
ATOM 3832 N N . LYS B 1 88 ? -19.391 -7.207 16.688 1 80.19 88 LYS B N 1
ATOM 3833 C CA . LYS B 1 88 ? -18.953 -8.469 17.281 1 80.19 88 LYS B CA 1
ATOM 3834 C C . LYS B 1 88 ? -19.719 -9.648 16.672 1 80.19 88 LYS B C 1
ATOM 3836 O O . LYS B 1 88 ? -19.141 -10.703 16.422 1 80.19 88 LYS B O 1
ATOM 3841 N N . LEU B 1 89 ? -20.984 -9.367 16.547 1 81.88 89 LEU B N 1
ATOM 3842 C CA . LEU B 1 89 ? -21.828 -10.414 15.992 1 81.88 89 LEU B CA 1
ATOM 3843 C C . LEU B 1 89 ? -21.375 -10.773 14.578 1 81.88 89 LEU B C 1
ATOM 3845 O O . LEU B 1 89 ? -21.219 -11.953 14.25 1 81.88 89 LEU B O 1
ATOM 3849 N N . ILE B 1 90 ? -21.094 -9.805 13.82 1 82.12 90 ILE B N 1
ATOM 3850 C CA . ILE B 1 90 ? -20.672 -10.008 12.438 1 82.12 90 ILE B CA 1
ATOM 3851 C C . ILE B 1 90 ? -19.344 -10.758 12.398 1 82.12 90 ILE B C 1
ATOM 3853 O O . ILE B 1 90 ? -19.188 -11.711 11.625 1 82.12 90 ILE B O 1
ATOM 3857 N N . GLN B 1 91 ? -18.484 -10.383 13.172 1 84.94 91 GLN B N 1
ATOM 3858 C CA . GLN B 1 91 ? -17.172 -11.031 13.25 1 84.94 91 GLN B CA 1
ATOM 3859 C C . GLN B 1 91 ? -17.312 -12.492 13.648 1 84.94 91 GLN B C 1
ATOM 3861 O O . GLN B 1 91 ? -16.672 -13.367 13.047 1 84.94 91 GLN B O 1
ATOM 3866 N N . ARG B 1 92 ? -18.141 -12.766 14.594 1 82.5 92 ARG B N 1
ATOM 3867 C CA . ARG B 1 92 ? -18.328 -14.133 15.078 1 82.5 92 ARG B CA 1
ATOM 3868 C C . ARG B 1 92 ? -18.938 -15.016 14.008 1 82.5 92 ARG B C 1
ATOM 3870 O O . ARG B 1 92 ? -18.516 -16.156 13.812 1 82.5 92 ARG B O 1
ATOM 3877 N N . VAL B 1 93 ? -19.906 -14.453 13.398 1 82.31 93 VAL B N 1
ATOM 3878 C CA . VAL B 1 93 ? -20.578 -15.211 12.352 1 82.31 93 VAL B CA 1
ATOM 3879 C C . VAL B 1 93 ? -19.594 -15.547 11.242 1 82.31 93 VAL B C 1
ATOM 3881 O O . VAL B 1 93 ? -19.578 -16.672 10.727 1 82.31 93 VAL B O 1
ATOM 3884 N N . TRP B 1 94 ? -18.781 -14.648 10.875 1 85.12 94 TRP B N 1
ATOM 3885 C CA . TRP B 1 94 ? -17.797 -14.859 9.828 1 85.12 94 TRP B CA 1
ATOM 3886 C C . TRP B 1 94 ? -16.812 -15.961 10.219 1 85.12 94 TRP B C 1
ATOM 3888 O O . TRP B 1 94 ? -16.562 -16.891 9.438 1 85.12 94 TRP B O 1
ATOM 3898 N N . VAL B 1 95 ? -16.281 -15.867 11.414 1 84.06 95 VAL B N 1
ATOM 3899 C CA . VAL B 1 95 ? -15.297 -16.828 11.891 1 84.06 95 VAL B CA 1
ATOM 3900 C C . VAL B 1 95 ? -15.938 -18.203 12.016 1 84.06 95 VAL B C 1
ATOM 3902 O O . VAL B 1 95 ? -15.359 -19.219 11.578 1 84.06 95 VAL B O 1
ATOM 3905 N N . ARG B 1 96 ? -17.109 -18.297 12.523 1 82 96 ARG B N 1
ATOM 3906 C CA . ARG B 1 96 ? -17.812 -19.578 12.711 1 82 96 ARG B CA 1
ATOM 3907 C C . ARG B 1 96 ? -18.109 -20.234 11.367 1 82 96 ARG B C 1
ATOM 3909 O O . ARG B 1 96 ? -18.031 -21.453 11.242 1 82 96 ARG B O 1
ATOM 3916 N N . SER B 1 97 ? -18.547 -19.391 10.484 1 83.44 97 SER B N 1
ATOM 3917 C CA . SER B 1 97 ? -18.828 -19.938 9.156 1 83.44 97 SER B CA 1
ATOM 3918 C C . SER B 1 97 ? -17.578 -20.547 8.547 1 83.44 97 SER B C 1
ATOM 3920 O O . SER B 1 97 ? -17.641 -21.609 7.914 1 83.44 97 SER B O 1
ATOM 3922 N N . ASP B 1 98 ? -16.484 -19.969 8.703 1 84.31 98 ASP B N 1
ATOM 3923 C CA . ASP B 1 98 ? -15.219 -20.484 8.203 1 84.31 98 ASP B CA 1
ATOM 3924 C C . ASP B 1 98 ? -14.859 -21.812 8.867 1 84.31 98 ASP B C 1
ATOM 3926 O O . ASP B 1 98 ? -14.508 -22.781 8.188 1 84.31 98 ASP B O 1
ATOM 3930 N N . ILE B 1 99 ? -15.047 -21.781 10.156 1 84.69 99 ILE B N 1
ATOM 3931 C CA . ILE B 1 99 ? -14.75 -22.984 10.922 1 84.69 99 ILE B CA 1
ATOM 3932 C C . ILE B 1 99 ? -15.664 -24.125 10.477 1 84.69 99 ILE B C 1
ATOM 3934 O O . ILE B 1 99 ? -15.203 -25.234 10.219 1 84.69 99 ILE B O 1
ATOM 3938 N N . LYS B 1 100 ? -16.922 -23.812 10.367 1 86 100 LYS B N 1
ATOM 3939 C CA . LYS B 1 100 ? -17.906 -24.812 9.969 1 86 100 LYS B CA 1
ATOM 3940 C C . LYS B 1 100 ? -17.578 -25.391 8.586 1 86 100 LYS B C 1
ATOM 3942 O O . LYS B 1 100 ? -17.609 -26.609 8.391 1 86 100 LYS B O 1
ATOM 3947 N N . GLN B 1 101 ? -17.312 -24.578 7.617 1 87.62 101 GLN B N 1
ATOM 3948 C CA . GLN B 1 101 ? -17 -25.016 6.266 1 87.62 101 GLN B CA 1
ATOM 3949 C C . GLN B 1 101 ? -15.758 -25.906 6.254 1 87.62 101 GLN B C 1
ATOM 3951 O O . GLN B 1 101 ? -15.727 -26.922 5.551 1 87.62 101 GLN B O 1
ATOM 3956 N N . ASN B 1 102 ? -14.812 -25.531 7.031 1 88.25 102 ASN B N 1
ATOM 3957 C CA . ASN B 1 102 ? -13.594 -26.328 7.102 1 88.25 102 ASN B CA 1
ATOM 3958 C C . ASN B 1 102 ? -13.836 -27.672 7.777 1 88.25 102 ASN B C 1
ATOM 3960 O O . ASN B 1 102 ? -13.266 -28.688 7.367 1 88.25 102 ASN B O 1
ATOM 3964 N N . GLU B 1 103 ? -14.656 -27.641 8.812 1 89.81 103 GLU B N 1
ATOM 3965 C CA . GLU B 1 103 ? -15 -28.891 9.477 1 89.81 103 GLU B CA 1
ATOM 3966 C C . GLU B 1 103 ? -15.75 -29.828 8.531 1 89.81 103 GLU B C 1
ATOM 3968 O O . GLU B 1 103 ? -15.453 -31.031 8.469 1 89.81 103 GLU B O 1
ATOM 3973 N N . GLU B 1 104 ? -16.703 -29.281 7.84 1 91.31 104 GLU B N 1
ATOM 3974 C CA . GLU B 1 104 ? -17.453 -30.078 6.859 1 91.31 104 GLU B CA 1
ATOM 3975 C C . GLU B 1 104 ? -16.547 -30.625 5.781 1 91.31 104 GLU B C 1
ATOM 3977 O O . GLU B 1 104 ? -16.703 -31.766 5.344 1 91.31 104 GLU B O 1
ATOM 3982 N N . HIS B 1 105 ? -15.656 -29.875 5.324 1 91.12 105 HIS B N 1
ATOM 3983 C CA . HIS B 1 105 ? -14.688 -30.328 4.336 1 91.12 105 HIS B CA 1
ATOM 3984 C C . HIS B 1 105 ? -13.828 -31.469 4.883 1 91.12 105 HIS B C 1
ATOM 3986 O O . HIS B 1 105 ? -13.578 -32.438 4.184 1 91.12 105 HIS B O 1
ATOM 3992 N N . ARG B 1 106 ? -13.398 -31.312 6.094 1 92.25 106 ARG B N 1
ATOM 3993 C CA . ARG B 1 106 ? -12.586 -32.344 6.723 1 92.25 106 ARG B CA 1
ATOM 3994 C C . ARG B 1 106 ? -13.352 -33.656 6.828 1 92.25 106 ARG B C 1
ATOM 3996 O O . ARG B 1 106 ? -12.797 -34.75 6.566 1 92.25 106 ARG B O 1
ATOM 4003 N N . GLU B 1 107 ? -14.539 -33.531 7.246 1 93.31 107 GLU B N 1
ATOM 4004 C CA . GLU B 1 107 ? -15.383 -34.719 7.344 1 93.31 107 GLU B CA 1
ATOM 4005 C C . GLU B 1 107 ? -15.57 -35.375 5.977 1 93.31 107 GLU B C 1
ATOM 4007 O O . GLU B 1 107 ? -15.523 -36.594 5.859 1 93.31 107 GLU B O 1
ATOM 4012 N N . LEU B 1 108 ? -15.805 -34.531 5.023 1 93.44 108 LEU B N 1
ATOM 4013 C CA . LEU B 1 108 ? -15.953 -35.031 3.664 1 93.44 108 LEU B CA 1
ATOM 4014 C C . LEU B 1 108 ? -14.68 -35.75 3.209 1 93.44 108 LEU B C 1
ATOM 4016 O O . LEU B 1 108 ? -14.742 -36.812 2.623 1 93.44 108 LEU B O 1
ATOM 4020 N N . CYS B 1 109 ? -13.547 -35.156 3.4 1 91.81 109 CYS B N 1
ATOM 4021 C CA . CYS B 1 109 ? -12.273 -35.75 3.025 1 91.81 109 CYS B CA 1
ATOM 4022 C C . CYS B 1 109 ? -12.07 -37.094 3.727 1 91.81 109 CYS B C 1
ATOM 4024 O O . CYS B 1 109 ? -11.648 -38.062 3.105 1 91.81 109 CYS B O 1
ATOM 4026 N N . LYS B 1 110 ? -12.375 -37.125 5.047 1 92.94 110 LYS B N 1
ATOM 4027 C CA . LYS B 1 110 ? -12.258 -38.375 5.801 1 92.94 110 LYS B CA 1
ATOM 4028 C C . LYS B 1 110 ? -13.141 -39.469 5.203 1 92.94 110 LYS B C 1
ATOM 4030 O O . LYS B 1 110 ? -12.711 -40.594 5.043 1 92.94 110 LYS B O 1
ATOM 4035 N N . MET B 1 111 ? -14.336 -39.094 4.926 1 94.12 111 MET B N 1
ATOM 4036 C CA . MET B 1 111 ? -15.281 -40.031 4.328 1 94.12 111 MET B CA 1
ATOM 4037 C C . MET B 1 111 ? -14.742 -40.562 3.006 1 94.12 111 MET B C 1
ATOM 4039 O O . MET B 1 111 ? -14.82 -41.781 2.744 1 94.12 111 MET B O 1
ATOM 4043 N N . LEU B 1 112 ? -14.203 -39.688 2.225 1 93.38 112 LEU B N 1
ATOM 4044 C CA . LEU B 1 112 ? -13.695 -40.062 0.916 1 93.38 112 LEU B CA 1
ATOM 4045 C C . LEU B 1 112 ? -12.469 -40.969 1.057 1 93.38 112 LEU B C 1
ATOM 4047 O O . LEU B 1 112 ? -12.328 -41.938 0.318 1 93.38 112 LEU B O 1
ATOM 4051 N N . LEU B 1 113 ? -11.68 -40.625 1.963 1 93 113 LEU B N 1
ATOM 4052 C CA . LEU B 1 113 ? -10.508 -41.438 2.221 1 93 113 LEU B CA 1
ATOM 4053 C C . LEU B 1 113 ? -10.914 -42.812 2.727 1 93 113 LEU B C 1
ATOM 4055 O O . LEU B 1 113 ? -10.336 -43.844 2.322 1 93 113 LEU B O 1
ATOM 4059 N N . ASP B 1 114 ? -11.883 -42.906 3.574 1 93.56 114 ASP B N 1
ATOM 4060 C CA . ASP B 1 114 ? -12.398 -44.156 4.094 1 93.56 114 ASP B CA 1
ATOM 4061 C C . ASP B 1 114 ? -12.984 -45.031 2.975 1 93.56 114 ASP B C 1
ATOM 4063 O O . ASP B 1 114 ? -12.945 -46.25 3.045 1 93.56 114 ASP B O 1
ATOM 4067 N N . LEU B 1 115 ? -13.469 -44.375 1.981 1 94.44 115 LEU B N 1
ATOM 4068 C CA . LEU B 1 115 ? -14.055 -45.062 0.839 1 94.44 115 LEU B CA 1
ATOM 4069 C C . LEU B 1 115 ? -12.977 -45.5 -0.145 1 94.44 115 LEU B C 1
ATOM 4071 O O . LEU B 1 115 ? -13.281 -46.125 -1.163 1 94.44 115 LEU B O 1
ATOM 4075 N N . GLY B 1 116 ? -11.68 -45.094 0.103 1 92 116 GLY B N 1
ATOM 4076 C CA . GLY B 1 116 ? -10.57 -45.594 -0.694 1 92 116 GLY B CA 1
ATOM 4077 C C . GLY B 1 116 ? -10.078 -44.594 -1.721 1 92 116 GLY B C 1
ATOM 4078 O O . GLY B 1 116 ? -9.234 -44.938 -2.557 1 92 116 GLY B O 1
ATOM 4079 N N . HIS B 1 117 ? -10.656 -43.375 -1.642 1 89.5 117 HIS B N 1
ATOM 4080 C CA . HIS B 1 117 ? -10.172 -42.375 -2.572 1 89.5 117 HIS B CA 1
ATOM 4081 C C . HIS B 1 117 ? -8.758 -41.938 -2.225 1 89.5 117 HIS B C 1
ATOM 4083 O O . HIS B 1 117 ? -8.367 -41.938 -1.054 1 89.5 117 HIS B O 1
ATOM 4089 N N . GLU B 1 118 ? -8.008 -41.594 -3.281 1 88.06 118 GLU B N 1
ATOM 4090 C CA . GLU B 1 118 ? -6.645 -41.125 -3.09 1 88.06 118 GLU B CA 1
ATOM 4091 C C . GLU B 1 118 ? -6.633 -39.656 -2.666 1 88.06 118 GLU B C 1
ATOM 4093 O O . GLU B 1 118 ? -7.59 -38.906 -2.922 1 88.06 118 GLU B O 1
ATOM 4098 N N . TRP B 1 119 ? -5.605 -39.25 -2.033 1 81.25 119 TRP B N 1
ATOM 4099 C CA . TRP B 1 119 ? -5.414 -37.875 -1.561 1 81.25 119 TRP B CA 1
ATOM 4100 C C . TRP B 1 119 ? -5.539 -36.875 -2.709 1 81.25 119 TRP B C 1
ATOM 4102 O O . TRP B 1 119 ? -6.078 -35.781 -2.533 1 81.25 119 TRP B O 1
ATOM 4112 N N . SER B 1 120 ? -5.066 -37.281 -3.832 1 79.25 120 SER B N 1
ATOM 4113 C CA . SER B 1 120 ? -5.07 -36.406 -4.996 1 79.25 120 SER B CA 1
ATOM 4114 C C . SER B 1 120 ? -6.492 -36.125 -5.484 1 79.25 120 SER B C 1
ATOM 4116 O O . SER B 1 120 ? -6.734 -35.188 -6.23 1 79.25 120 SER B O 1
ATOM 4118 N N . ALA B 1 121 ? -7.402 -37 -5.02 1 83.5 121 ALA B N 1
ATOM 4119 C CA . ALA B 1 121 ? -8.781 -36.906 -5.48 1 83.5 121 ALA B CA 1
ATOM 4120 C C . ALA B 1 121 ? -9.633 -36.094 -4.5 1 83.5 121 ALA B C 1
ATOM 4122 O O . ALA B 1 121 ? -10.82 -35.875 -4.73 1 83.5 121 ALA B O 1
ATOM 4123 N N . LEU B 1 122 ? -9.023 -35.688 -3.484 1 89.69 122 LEU B N 1
ATOM 4124 C CA . LEU B 1 122 ? -9.781 -34.969 -2.479 1 89.69 122 LEU B CA 1
ATOM 4125 C C . LEU B 1 122 ? -10.203 -33.594 -3.008 1 89.69 122 LEU B C 1
ATOM 4127 O O . LEU B 1 122 ? -9.492 -33 -3.809 1 89.69 122 LEU B O 1
ATOM 4131 N N . PRO B 1 123 ? -11.391 -33.188 -2.629 1 91.38 123 PRO B N 1
ATOM 4132 C CA . PRO B 1 123 ? -11.852 -31.875 -3.061 1 91.38 123 PRO B CA 1
ATOM 4133 C C . PRO B 1 123 ? -11.008 -30.734 -2.49 1 91.38 123 PRO B C 1
ATOM 4135 O O . PRO B 1 123 ? -10.367 -30.906 -1.449 1 91.38 123 PRO B O 1
ATOM 4138 N N . PRO B 1 124 ? -10.992 -29.641 -3.223 1 93.12 124 PRO B N 1
ATOM 4139 C CA . PRO B 1 124 ? -10.281 -28.469 -2.688 1 93.12 124 PRO B CA 1
ATOM 4140 C C . PRO B 1 124 ? -10.898 -27.953 -1.393 1 93.12 124 PRO B C 1
ATOM 4142 O O . PRO B 1 124 ? -12.102 -28.109 -1.169 1 93.12 124 PRO B O 1
ATOM 4145 N N . PHE B 1 125 ? -10.086 -27.484 -0.561 1 92.38 125 PHE B N 1
ATOM 4146 C CA . PHE B 1 125 ? -10.609 -26.922 0.681 1 92.38 125 PHE B CA 1
ATOM 4147 C C . PHE B 1 125 ? -11.25 -25.562 0.437 1 92.38 125 PHE B C 1
ATOM 4149 O O . PHE B 1 125 ? -10.867 -24.844 -0.496 1 92.38 125 PHE B O 1
ATOM 4156 N N . PRO B 1 126 ? -12.211 -25.234 1.28 1 92.31 126 PRO B N 1
ATOM 4157 C CA . PRO B 1 126 ? -12.82 -23.906 1.159 1 92.31 126 PRO B CA 1
ATOM 4158 C C . PRO B 1 126 ? -11.891 -22.781 1.63 1 92.31 126 PRO B C 1
ATOM 4160 O O . PRO B 1 126 ? -11.398 -22.812 2.76 1 92.31 126 PRO B O 1
ATOM 4163 N N . MET B 1 127 ? -11.688 -21.812 0.808 1 92.56 127 MET B N 1
ATOM 4164 C CA . MET B 1 127 ? -10.859 -20.672 1.195 1 92.56 127 MET B CA 1
ATOM 4165 C C . MET B 1 127 ? -11.648 -19.688 2.061 1 92.56 127 MET B C 1
ATOM 4167 O O . MET B 1 127 ? -12.875 -19.609 1.957 1 92.56 127 MET B O 1
ATOM 4171 N N . LYS B 1 128 ? -10.898 -19.031 2.852 1 88.88 128 LYS B N 1
ATOM 4172 C CA . LYS B 1 128 ? -11.508 -18.031 3.719 1 88.88 128 LYS B CA 1
ATOM 4173 C C . LYS B 1 128 ? -11.781 -16.734 2.953 1 88.88 128 LYS B C 1
ATOM 4175 O O . LYS B 1 128 ? -10.891 -15.906 2.785 1 88.88 128 LYS B O 1
ATOM 4180 N N . VAL B 1 129 ? -12.984 -16.531 2.611 1 90.56 129 VAL B N 1
ATOM 4181 C CA . VAL B 1 129 ? -13.391 -15.359 1.843 1 90.56 129 VAL B CA 1
ATOM 4182 C C . VAL B 1 129 ? -13.867 -14.266 2.789 1 90.56 129 VAL B C 1
ATOM 4184 O O . VAL B 1 129 ? -14.648 -14.523 3.707 1 90.56 129 VAL B O 1
ATOM 4187 N N . PHE B 1 130 ? -13.328 -13.07 2.564 1 88 130 PHE B N 1
ATOM 4188 C CA . PHE B 1 130 ? -13.781 -11.945 3.371 1 88 130 PHE B CA 1
ATOM 4189 C C . PHE B 1 130 ? -15.195 -11.531 2.979 1 88 130 PHE B C 1
ATOM 4191 O O . PHE B 1 130 ? -15.5 -11.398 1.792 1 88 130 PHE B O 1
ATOM 4198 N N . PRO B 1 131 ? -15.984 -11.422 4.008 1 84.75 131 PRO B N 1
ATOM 4199 C CA . PRO B 1 131 ? -17.344 -10.969 3.713 1 84.75 131 PRO B CA 1
ATOM 4200 C C . PRO B 1 131 ? -17.406 -9.484 3.373 1 84.75 131 PRO B C 1
ATOM 4202 O O . PRO B 1 131 ? -16.391 -8.797 3.361 1 84.75 131 PRO B O 1
ATOM 4205 N N . GLN B 1 132 ? -18.531 -9.039 3.039 1 77.25 132 GLN B N 1
ATOM 4206 C CA . GLN B 1 132 ? -18.719 -7.637 2.691 1 77.25 132 GLN B CA 1
ATOM 4207 C C . GLN B 1 132 ? -18.422 -6.727 3.879 1 77.25 132 GLN B C 1
ATOM 4209 O O . GLN B 1 132 ? -18.031 -5.57 3.701 1 77.25 132 GLN B O 1
ATOM 4214 N N . ALA B 1 133 ? -18.672 -7.301 5.051 1 81.5 133 ALA B N 1
ATOM 4215 C CA . ALA B 1 133 ? -18.375 -6.543 6.262 1 81.5 133 ALA B CA 1
ATOM 4216 C C . ALA B 1 133 ? -17.875 -7.461 7.375 1 81.5 133 ALA B C 1
ATOM 4218 O O . ALA B 1 133 ? -18.391 -8.57 7.547 1 81.5 133 ALA B O 1
ATOM 4219 N N . ILE B 1 134 ? -16.938 -7.039 8.031 1 82.94 134 ILE B N 1
ATOM 4220 C CA . ILE B 1 134 ? -16.469 -7.723 9.234 1 82.94 134 ILE B CA 1
ATOM 4221 C C . ILE B 1 134 ? -16.516 -6.766 10.422 1 82.94 134 ILE B C 1
ATOM 4223 O O . ILE B 1 134 ? -16.859 -5.59 10.273 1 82.94 134 ILE B O 1
ATOM 4227 N N . GLY B 1 135 ? -16.219 -7.316 11.531 1 81 135 GLY B N 1
ATOM 4228 C CA . GLY B 1 135 ? -16.25 -6.492 12.727 1 81 135 GLY B CA 1
ATOM 4229 C C . GLY B 1 135 ? -15.398 -5.238 12.609 1 81 135 GLY B C 1
ATOM 4230 O O . GLY B 1 135 ? -15.82 -4.156 13.031 1 81 135 GLY B O 1
ATOM 4231 N N . ALA B 1 136 ? -14.258 -5.422 11.977 1 80.94 136 ALA B N 1
ATOM 4232 C CA . ALA B 1 136 ? -13.336 -4.297 11.836 1 80.94 136 ALA B CA 1
ATOM 4233 C C . ALA B 1 136 ? -13.938 -3.211 10.945 1 80.94 136 ALA B C 1
ATOM 4235 O O . ALA B 1 136 ? -13.672 -2.021 11.141 1 80.94 136 ALA B O 1
ATOM 4236 N N . CYS B 1 137 ? -14.711 -3.621 9.992 1 78.81 137 CYS B N 1
ATOM 4237 C CA . CYS B 1 137 ? -15.398 -2.652 9.141 1 78.81 137 CYS B CA 1
ATOM 4238 C C . CYS B 1 137 ? -16.344 -1.79 9.961 1 78.81 137 CYS B C 1
ATOM 4240 O O . CYS B 1 137 ? -16.375 -0.568 9.805 1 78.81 137 CYS B O 1
ATOM 4242 N N . VAL B 1 138 ? -17.031 -2.439 10.82 1 75 138 VAL B N 1
ATOM 4243 C CA . VAL B 1 138 ? -18.047 -1.778 11.633 1 75 138 VAL B CA 1
ATOM 4244 C C . VAL B 1 138 ? -17.375 -0.813 12.609 1 75 138 VAL B C 1
ATOM 4246 O O . VAL B 1 138 ? -17.875 0.295 12.836 1 75 138 VAL B O 1
ATOM 4249 N N . LEU B 1 139 ? -16.297 -1.246 13.039 1 74.38 139 LEU B N 1
ATOM 4250 C CA . LEU B 1 139 ? -15.562 -0.439 14.016 1 74.38 139 LEU B CA 1
ATOM 4251 C C . LEU B 1 139 ? -14.727 0.626 13.312 1 74.38 139 LEU B C 1
ATOM 4253 O O . LEU B 1 139 ? -14.086 1.453 13.969 1 74.38 139 LEU B O 1
ATOM 4257 N N . ARG B 1 140 ? -14.727 0.587 12 1 74.19 140 ARG B N 1
ATOM 4258 C CA . ARG B 1 140 ? -13.938 1.495 11.172 1 74.19 140 ARG B CA 1
ATOM 4259 C C . ARG B 1 140 ? -12.453 1.384 11.484 1 74.19 140 ARG B C 1
ATOM 4261 O O . ARG B 1 140 ? -11.766 2.398 11.633 1 74.19 140 ARG B O 1
ATOM 4268 N N . GLY B 1 141 ? -12.109 0.113 11.789 1 71.94 141 GLY B N 1
ATOM 4269 C CA . GLY B 1 141 ? -10.719 -0.211 12.062 1 71.94 141 GLY B CA 1
ATOM 4270 C C . GLY B 1 141 ? -9.977 -0.71 10.836 1 71.94 141 GLY B C 1
ATOM 4271 O O . GLY B 1 141 ? -10.312 -0.345 9.703 1 71.94 141 GLY B O 1
ATOM 4272 N N . TYR B 1 142 ? -8.859 -1.357 11.125 1 73.75 142 TYR B N 1
ATOM 4273 C CA . TYR B 1 142 ? -8.062 -1.93 10.047 1 73.75 142 TYR B CA 1
ATOM 4274 C C . TYR B 1 142 ? -8.766 -3.121 9.414 1 73.75 142 TYR B C 1
ATOM 4276 O O . TYR B 1 142 ? -8.617 -4.258 9.867 1 73.75 142 TYR B O 1
ATOM 4284 N N . CYS B 1 143 ? -9.57 -2.697 8.406 1 77.88 143 CYS B N 1
ATOM 4285 C CA . CYS B 1 143 ? -10.305 -3.754 7.715 1 77.88 143 CYS B CA 1
ATOM 4286 C C . CYS B 1 143 ? -9.711 -4.016 6.336 1 77.88 143 CYS B C 1
ATOM 4288 O O . CYS B 1 143 ? -8.883 -3.242 5.852 1 77.88 143 CYS B O 1
ATOM 4290 N N . HIS B 1 144 ? -10.102 -5.133 5.699 1 76.38 144 HIS B N 1
ATOM 4291 C CA . HIS B 1 144 ? -9.547 -5.555 4.418 1 76.38 144 HIS B CA 1
ATOM 4292 C C . HIS B 1 144 ? -9.891 -4.562 3.314 1 76.38 144 HIS B C 1
ATOM 4294 O O . HIS B 1 144 ? -9.148 -4.438 2.336 1 76.38 144 HIS B O 1
ATOM 4300 N N . HIS B 1 145 ? -11 -3.828 3.477 1 76.88 145 HIS B N 1
ATOM 4301 C CA . HIS B 1 145 ? -11.312 -2.805 2.486 1 76.88 145 HIS B CA 1
ATOM 4302 C C . HIS B 1 145 ? -10.273 -1.69 2.492 1 76.88 145 HIS B C 1
ATOM 4304 O O . HIS B 1 145 ? -9.82 -1.254 1.431 1 76.88 145 HIS B O 1
ATOM 4310 N N . ARG B 1 146 ? -9.898 -1.335 3.686 1 75 146 ARG B N 1
ATOM 4311 C CA . ARG B 1 146 ? -8.922 -0.26 3.826 1 75 146 ARG B CA 1
ATOM 4312 C C . ARG B 1 146 ? -7.539 -0.718 3.381 1 75 146 ARG B C 1
ATOM 4314 O O . ARG B 1 146 ? -6.809 0.034 2.729 1 75 146 ARG B O 1
ATOM 4321 N N . ILE B 1 147 ? -7.293 -1.897 3.715 1 72.69 147 ILE B N 1
ATOM 4322 C CA . ILE B 1 147 ? -5.957 -2.42 3.459 1 72.69 147 ILE B CA 1
ATOM 4323 C C . ILE B 1 147 ? -5.777 -2.674 1.964 1 72.69 147 ILE B C 1
ATOM 4325 O O . ILE B 1 147 ? -4.734 -2.352 1.393 1 72.69 147 ILE B O 1
ATOM 4329 N N . TYR B 1 148 ? -6.844 -3.07 1.402 1 72.62 148 TYR B N 1
ATOM 4330 C CA . TYR B 1 148 ? -6.598 -3.619 0.074 1 72.62 148 TYR B CA 1
ATOM 4331 C C . TYR B 1 148 ? -7.27 -2.773 -1 1 72.62 148 TYR B C 1
ATOM 4333 O O . TYR B 1 148 ? -6.961 -2.902 -2.188 1 72.62 148 TYR B O 1
ATOM 4341 N N . LYS B 1 149 ? -8.141 -1.956 -0.628 1 71.62 149 LYS B N 1
ATOM 4342 C CA . LYS B 1 149 ? -8.852 -1.166 -1.633 1 71.62 149 LYS B CA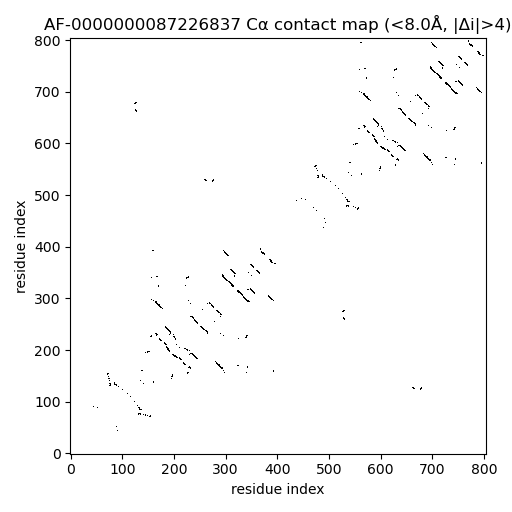 1
ATOM 4343 C C . LYS B 1 149 ? -8.367 0.282 -1.631 1 71.62 149 LYS B C 1
ATOM 4345 O O . LYS B 1 149 ? -8.719 1.059 -2.521 1 71.62 149 LYS B O 1
ATOM 4350 N N . THR B 1 150 ? -7.547 0.557 -0.602 1 74.5 150 THR B N 1
ATOM 4351 C CA . THR B 1 150 ? -7.008 1.912 -0.549 1 74.5 150 THR B CA 1
ATOM 4352 C C . THR B 1 150 ? -5.699 2.006 -1.328 1 74.5 150 THR B C 1
ATOM 4354 O O . THR B 1 150 ? -4.797 1.187 -1.139 1 74.5 150 THR B O 1
ATOM 4357 N N . HIS B 1 151 ? -5.711 2.971 -2.244 1 73.88 151 HIS B N 1
ATOM 4358 C CA . HIS B 1 151 ? -4.504 3.256 -3.01 1 73.88 151 HIS B CA 1
ATOM 4359 C C . HIS B 1 151 ? -3.789 4.492 -2.475 1 73.88 151 HIS B C 1
ATOM 4361 O O . HIS B 1 151 ? -4.383 5.289 -1.746 1 73.88 151 HIS B O 1
ATOM 4367 N N . ASP B 1 152 ? -2.518 4.609 -2.846 1 72.88 152 ASP B N 1
ATOM 4368 C CA . ASP B 1 152 ? -1.738 5.742 -2.35 1 72.88 152 ASP B CA 1
ATOM 4369 C C . ASP B 1 152 ? -2.312 7.066 -2.85 1 72.88 152 ASP B C 1
ATOM 4371 O O . ASP B 1 152 ? -2.121 8.109 -2.221 1 72.88 152 ASP B O 1
ATOM 4375 N N . THR B 1 153 ? -3.039 6.926 -3.951 1 71.25 153 THR B N 1
ATOM 4376 C CA . THR B 1 153 ? -3.568 8.164 -4.516 1 71.25 153 THR B CA 1
ATOM 4377 C C . THR B 1 153 ? -5.066 8.273 -4.258 1 71.25 153 THR B C 1
ATOM 4379 O O . THR B 1 153 ? -5.734 9.156 -4.809 1 71.25 153 THR B O 1
ATOM 4382 N N . SER B 1 154 ? -5.516 7.273 -3.457 1 72.38 154 SER B N 1
ATOM 4383 C CA . SER B 1 154 ? -6.941 7.32 -3.158 1 72.38 154 SER B CA 1
ATOM 4384 C C . SER B 1 154 ? -7.32 8.633 -2.473 1 72.38 154 SER B C 1
ATOM 4386 O O . SER B 1 154 ? -6.504 9.227 -1.765 1 72.38 154 SER B O 1
ATOM 4388 N N . THR B 1 155 ? -8.422 9.156 -2.922 1 65.62 155 THR B N 1
ATOM 4389 C CA . THR B 1 155 ? -8.977 10.32 -2.244 1 65.62 155 THR B CA 1
ATOM 4390 C C . THR B 1 155 ? -10.227 9.938 -1.448 1 65.62 155 THR B C 1
ATOM 4392 O O . THR B 1 155 ? -10.953 9.023 -1.833 1 65.62 155 THR B O 1
ATOM 4395 N N . THR B 1 156 ? -10.078 9.844 -0.018 1 58.16 156 THR B N 1
ATOM 4396 C CA . THR B 1 156 ? -11.234 9.461 0.776 1 58.16 156 THR B CA 1
ATOM 4397 C C . THR B 1 156 ? -12.211 10.625 0.909 1 58.16 156 THR B C 1
ATOM 4399 O O . THR B 1 156 ? -11.797 11.766 1.104 1 58.16 156 THR B O 1
ATOM 4402 N N . LYS B 1 157 ? -13.391 10.242 0.471 1 52.09 157 LYS B N 1
ATOM 4403 C CA . LYS B 1 157 ? -14.352 11.219 0.991 1 52.09 157 LYS B CA 1
ATOM 4404 C C . LYS B 1 157 ? -14.453 11.133 2.512 1 52.09 157 LYS B C 1
ATOM 4406 O O . LYS B 1 157 ? -14.117 10.102 3.104 1 52.09 157 LYS B O 1
ATOM 4411 N N . SER B 1 158 ? -14.602 12.172 3.352 1 48.31 158 SER B N 1
ATOM 4412 C CA . SER B 1 158 ? -14.562 12.656 4.727 1 48.31 158 SER B CA 1
ATOM 4413 C C . SER B 1 158 ? -14.938 11.555 5.711 1 48.31 158 SER B C 1
ATOM 4415 O O . SER B 1 158 ? -14.586 11.617 6.891 1 48.31 158 SER B O 1
ATOM 4417 N N . THR B 1 159 ? -15.812 10.547 5.469 1 50.91 159 THR B N 1
ATOM 4418 C CA . THR B 1 159 ? -16.531 9.977 6.602 1 50.91 159 THR B CA 1
ATOM 4419 C C . THR B 1 159 ? -15.766 8.781 7.176 1 50.91 159 THR B C 1
ATOM 4421 O O . THR B 1 159 ? -16.344 7.949 7.879 1 50.91 159 THR B O 1
ATOM 4424 N N . LEU B 1 160 ? -14.469 8.633 6.98 1 56.41 160 LEU B N 1
ATOM 4425 C CA . LEU B 1 160 ? -13.914 7.305 7.238 1 56.41 160 LEU B CA 1
ATOM 4426 C C . LEU B 1 160 ? -13.102 7.301 8.531 1 56.41 160 LEU B C 1
ATOM 4428 O O . LEU B 1 160 ? -12.391 6.328 8.82 1 56.41 160 LEU B O 1
ATOM 4432 N N . GLY B 1 161 ? -13.352 8.188 9.508 1 62.41 161 GLY B N 1
ATOM 4433 C CA . GLY B 1 161 ? -12.508 8.133 10.688 1 62.41 161 GLY B CA 1
ATOM 4434 C C . GLY B 1 161 ? -12.828 6.965 11.594 1 62.41 161 GLY B C 1
ATOM 4435 O O . GLY B 1 161 ? -13.82 6.27 11.391 1 62.41 161 GLY B O 1
ATOM 4436 N N . TYR B 1 162 ? -11.898 6.477 12.484 1 69.06 162 TYR B N 1
ATOM 4437 C CA . TYR B 1 162 ? -12.07 5.43 13.492 1 69.06 162 TYR B CA 1
ATOM 4438 C C . TYR B 1 162 ? -13.148 5.812 14.5 1 69.06 162 TYR B C 1
ATOM 4440 O O . TYR B 1 162 ? -13.375 6.996 14.758 1 69.06 162 TYR B O 1
ATOM 4448 N N . ARG B 1 163 ? -13.852 4.848 15 1 70.44 163 ARG B N 1
ATOM 4449 C CA . ARG B 1 163 ? -14.93 5.094 15.953 1 70.44 163 ARG B CA 1
ATOM 4450 C C . ARG B 1 163 ? -14.375 5.48 17.312 1 70.44 163 ARG B C 1
ATOM 4452 O O . ARG B 1 163 ? -15.062 6.121 18.109 1 70.44 163 ARG B O 1
ATOM 4459 N N . GLU B 1 164 ? -13.117 5.035 17.625 1 76.38 164 GLU B N 1
ATOM 4460 C CA . GLU B 1 164 ? -12.5 5.336 18.922 1 76.38 164 GLU B CA 1
ATOM 4461 C C . GLU B 1 164 ? -11.344 6.32 18.75 1 76.38 164 GLU B C 1
ATOM 4463 O O . GLU B 1 164 ? -10.672 6.328 17.719 1 76.38 164 GLU B O 1
ATOM 4468 N N . PRO B 1 165 ? -11.219 7.195 19.828 1 82.62 165 PRO B N 1
ATOM 4469 C CA . PRO B 1 165 ? -10.07 8.102 19.781 1 82.62 165 PRO B CA 1
ATOM 4470 C C . PRO B 1 165 ? -8.742 7.367 19.641 1 82.62 165 PRO B C 1
ATOM 4472 O O . PRO B 1 165 ? -8.555 6.297 20.234 1 82.62 165 PRO B O 1
ATOM 4475 N N . ASN B 1 166 ? -7.863 7.945 18.859 1 84.31 166 ASN B N 1
ATOM 4476 C CA . ASN B 1 166 ? -6.566 7.348 18.578 1 84.31 166 ASN B CA 1
ATOM 4477 C C . ASN B 1 166 ? -5.449 8.391 18.609 1 84.31 166 ASN B C 1
ATOM 4479 O O . ASN B 1 166 ? -5.715 9.586 18.75 1 84.31 166 ASN B O 1
ATOM 4483 N N . ARG B 1 167 ? -4.207 7.875 18.562 1 88.19 167 ARG B N 1
ATOM 4484 C CA . ARG B 1 167 ? -3.08 8.773 18.328 1 88.19 167 ARG B CA 1
ATOM 4485 C C . ARG B 1 167 ? -3.088 9.289 16.891 1 88.19 167 ARG B C 1
ATOM 4487 O O . ARG B 1 167 ? -3.219 8.508 15.945 1 88.19 167 ARG B O 1
ATOM 4494 N N . MET B 1 168 ? -2.992 10.586 16.781 1 89.62 168 MET B N 1
ATOM 4495 C CA . MET B 1 168 ? -3.088 11.18 15.453 1 89.62 168 MET B CA 1
ATOM 4496 C C . MET B 1 168 ? -2.041 12.273 15.266 1 89.62 168 MET B C 1
ATOM 4498 O O . MET B 1 168 ? -1.566 12.852 16.25 1 89.62 168 MET B O 1
ATOM 4502 N N . LEU B 1 169 ? -1.703 12.5 14.047 1 92.44 169 LEU B N 1
ATOM 4503 C CA . LEU B 1 169 ? -0.731 13.523 13.688 1 92.44 169 LEU B CA 1
ATOM 4504 C C . LEU B 1 169 ? -1.421 14.727 13.055 1 92.44 169 LEU B C 1
ATOM 4506 O O . LEU B 1 169 ? -2.305 14.57 12.211 1 92.44 169 LEU B O 1
ATOM 4510 N N . GLN B 1 170 ? -1.101 15.922 13.555 1 93.75 170 GLN B N 1
ATOM 4511 C CA . GLN B 1 170 ? -1.551 17.172 12.961 1 93.75 170 GLN B CA 1
ATOM 4512 C C . GLN B 1 170 ? -0.367 18.047 12.539 1 93.75 170 GLN B C 1
ATOM 4514 O O . GLN B 1 170 ? 0.517 18.328 13.352 1 93.75 170 GLN B O 1
ATOM 4519 N N . VAL B 1 171 ? -0.345 18.406 11.273 1 94.56 171 VAL B N 1
ATOM 4520 C CA . VAL B 1 171 ? 0.665 19.344 10.789 1 94.56 171 VAL B CA 1
ATOM 4521 C C . VAL B 1 171 ? 0.143 20.766 10.898 1 94.56 171 VAL B C 1
ATOM 4523 O O . VAL B 1 171 ? -0.988 21.062 10.5 1 94.56 171 VAL B O 1
ATOM 4526 N N . PHE B 1 172 ? 1.04 21.656 11.391 1 94.62 172 PHE B N 1
ATOM 4527 C CA . PHE B 1 172 ? 0.615 23.031 11.648 1 94.62 172 PHE B CA 1
ATOM 4528 C C . PHE B 1 172 ? 1.311 24 10.703 1 94.62 172 PHE B C 1
ATOM 4530 O O . PHE B 1 172 ? 0.787 25.078 10.414 1 94.62 172 PHE B O 1
ATOM 4537 N N . SER B 1 173 ? 2.453 23.578 10.352 1 94.25 173 SER B N 1
ATOM 4538 C CA . SER B 1 173 ? 3.166 24.547 9.523 1 94.25 173 SER B CA 1
ATOM 4539 C C . SER B 1 173 ? 4.234 23.859 8.68 1 94.25 173 SER B C 1
ATOM 4541 O O . SER B 1 173 ? 4.746 22.797 9.047 1 94.25 173 SER B O 1
ATOM 4543 N N . LEU B 1 174 ? 4.496 24.453 7.52 1 96.19 174 LEU B N 1
ATOM 4544 C CA . LEU B 1 174 ? 5.602 24.156 6.613 1 96.19 174 LEU B CA 1
ATOM 4545 C C . LEU B 1 174 ? 6.359 25.438 6.254 1 96.19 174 LEU B C 1
ATOM 4547 O O . LEU B 1 174 ? 5.754 26.438 5.875 1 96.19 174 LEU B O 1
ATOM 4551 N N . ARG B 1 175 ? 7.637 25.391 6.457 1 95.25 175 ARG B N 1
ATOM 4552 C CA . ARG B 1 175 ? 8.469 26.531 6.109 1 95.25 175 ARG B CA 1
ATOM 4553 C C . ARG B 1 175 ? 9.656 26.109 5.25 1 95.25 175 ARG B C 1
ATOM 4555 O O . ARG B 1 175 ? 10.367 25.156 5.59 1 95.25 175 ARG B O 1
ATOM 4562 N N . LEU B 1 176 ? 9.805 26.734 4.164 1 95.81 176 LEU B N 1
ATOM 4563 C CA . LEU B 1 176 ? 10.922 26.469 3.268 1 95.81 176 LEU B CA 1
ATOM 4564 C C . LEU B 1 176 ? 11.852 27.672 3.188 1 95.81 176 LEU B C 1
ATOM 4566 O O . LEU B 1 176 ? 11.438 28.75 2.762 1 95.81 176 LEU B O 1
ATOM 4570 N N . SER B 1 177 ? 13.047 27.484 3.635 1 92.56 177 SER B N 1
ATOM 4571 C CA . SER B 1 177 ? 14.047 28.547 3.564 1 92.56 177 SER B CA 1
ATOM 4572 C C . SER B 1 177 ? 15.18 28.188 2.619 1 92.56 177 SER B C 1
ATOM 4574 O O . SER B 1 177 ? 15.391 27 2.316 1 92.56 177 SER B O 1
ATOM 4576 N N . SER B 1 178 ? 15.703 29.156 2.041 1 88.69 178 SER B N 1
ATOM 4577 C CA . SER B 1 178 ? 16.812 28.953 1.119 1 88.69 178 SER B CA 1
ATOM 4578 C C . SER B 1 178 ? 17.891 30.031 1.311 1 88.69 178 SER B C 1
ATOM 4580 O O . SER B 1 178 ? 17.578 31.141 1.737 1 88.69 178 SER B O 1
ATOM 4582 N N . SER B 1 179 ? 19.094 29.641 1.042 1 84.44 179 SER B N 1
ATOM 4583 C CA . SER B 1 179 ? 20.188 30.609 1.042 1 84.44 179 SER B CA 1
ATOM 4584 C C . SER B 1 179 ? 20.344 31.25 -0.33 1 84.44 179 SER B C 1
ATOM 4586 O O . SER B 1 179 ? 21.234 32.094 -0.526 1 84.44 179 SER B O 1
ATOM 4588 N N . THR B 1 180 ? 19.5 30.875 -1.206 1 80 180 THR B N 1
ATOM 4589 C CA . THR B 1 180 ? 19.547 31.484 -2.537 1 80 180 THR B CA 1
ATOM 4590 C C . THR B 1 180 ? 18.797 32.812 -2.562 1 80 180 THR B C 1
ATOM 4592 O O . THR B 1 180 ? 18.266 33.25 -1.542 1 80 180 THR B O 1
ATOM 4595 N N . SER B 1 181 ? 18.797 33.375 -3.764 1 83 181 SER B N 1
ATOM 4596 C CA . SER B 1 181 ? 18.109 34.656 -3.939 1 83 181 SER B CA 1
ATOM 4597 C C . SER B 1 181 ? 16.594 34.469 -3.994 1 83 181 SER B C 1
ATOM 4599 O O . SER B 1 181 ? 16.109 33.469 -4.531 1 83 181 SER B O 1
ATOM 4601 N N . TYR B 1 182 ? 15.977 35.375 -3.404 1 87.38 182 TYR B N 1
ATOM 4602 C CA . TYR B 1 182 ? 14.523 35.406 -3.416 1 87.38 182 TYR B CA 1
ATOM 4603 C C . TYR B 1 182 ? 14.016 36.375 -4.473 1 87.38 182 TYR B C 1
ATOM 4605 O O . TYR B 1 182 ? 14.727 37.312 -4.867 1 87.38 182 TYR B O 1
ATOM 4613 N N . PRO B 1 183 ? 12.859 36.25 -4.965 1 90.44 183 PRO B N 1
ATOM 4614 C CA . PRO B 1 183 ? 11.859 35.219 -4.652 1 90.44 183 PRO B CA 1
ATOM 4615 C C . PRO B 1 183 ? 12.117 33.906 -5.383 1 90.44 183 PRO B C 1
ATOM 4617 O O . PRO B 1 183 ? 12.828 33.906 -6.395 1 90.44 183 PRO B O 1
ATOM 4620 N N . VAL B 1 184 ? 11.656 32.781 -4.848 1 91.94 184 VAL B N 1
ATOM 4621 C CA . VAL B 1 184 ? 11.742 31.469 -5.445 1 91.94 184 VAL B CA 1
ATOM 4622 C C . VAL B 1 184 ? 10.336 30.891 -5.629 1 91.94 184 VAL B C 1
ATOM 4624 O O . VAL B 1 184 ? 9.516 30.953 -4.715 1 91.94 184 VAL B O 1
ATOM 4627 N N . GLY B 1 185 ? 9.992 30.438 -6.902 1 93.38 185 GLY B N 1
ATOM 4628 C CA . GLY B 1 185 ? 8.75 29.734 -7.168 1 93.38 185 GLY B CA 1
ATOM 4629 C C . GLY B 1 185 ? 8.852 28.234 -6.945 1 93.38 185 GLY B C 1
ATOM 4630 O O . GLY B 1 185 ? 9.641 27.562 -7.609 1 93.38 185 GLY B O 1
ATOM 4631 N N . VAL B 1 186 ? 8.047 27.797 -5.988 1 95.62 186 VAL B N 1
ATOM 4632 C CA . VAL B 1 186 ? 8.172 26.391 -5.586 1 95.62 186 VAL B CA 1
ATOM 4633 C C . VAL B 1 186 ? 6.887 25.641 -5.926 1 95.62 186 VAL B C 1
ATOM 4635 O O . VAL B 1 186 ? 5.785 26.156 -5.727 1 95.62 186 VAL B O 1
ATOM 4638 N N . TYR B 1 187 ? 6.992 24.469 -6.535 1 96.88 187 TYR B N 1
ATOM 4639 C CA . TYR B 1 187 ? 5.887 23.547 -6.734 1 96.88 187 TYR B CA 1
ATOM 4640 C C . TYR B 1 187 ? 6.277 22.125 -6.332 1 96.88 187 TYR B C 1
ATOM 4642 O O . TYR B 1 187 ? 7.457 21.844 -6.098 1 96.88 187 TYR B O 1
ATOM 4650 N N . GLY B 1 188 ? 5.301 21.25 -6.133 1 97.06 188 GLY B N 1
ATOM 4651 C CA . GLY B 1 188 ? 5.539 19.891 -5.688 1 97.06 188 GLY B CA 1
ATOM 4652 C C . GLY B 1 188 ? 4.566 19.438 -4.613 1 97.06 188 GLY B C 1
ATOM 4653 O O . GLY B 1 188 ? 3.439 19.938 -4.539 1 97.06 188 GLY B O 1
ATOM 4654 N N . ILE B 1 189 ? 5.035 18.391 -3.879 1 96.19 189 ILE B N 1
ATOM 4655 C CA . ILE B 1 189 ? 4.105 17.844 -2.896 1 96.19 189 ILE B CA 1
ATOM 4656 C C . ILE B 1 189 ? 4.848 17.547 -1.596 1 96.19 189 ILE B C 1
ATOM 4658 O O . ILE B 1 189 ? 6.059 17.297 -1.604 1 96.19 189 ILE B O 1
ATOM 4662 N N . ILE B 1 190 ? 4.164 17.656 -0.499 1 96.69 190 ILE B N 1
ATOM 4663 C CA . ILE B 1 190 ? 4.512 17.141 0.82 1 96.69 190 ILE B CA 1
ATOM 4664 C C . ILE B 1 190 ? 3.35 16.312 1.376 1 96.69 190 ILE B C 1
ATOM 4666 O O . ILE B 1 190 ? 2.223 16.812 1.472 1 96.69 190 ILE B O 1
ATOM 4670 N N . ALA B 1 191 ? 3.637 15.109 1.677 1 94.44 191 ALA B N 1
ATOM 4671 C CA . ALA B 1 191 ? 2.572 14.227 2.145 1 94.44 191 ALA B CA 1
ATOM 4672 C C . ALA B 1 191 ? 3.043 13.383 3.322 1 94.44 191 ALA B C 1
ATOM 4674 O O . ALA B 1 191 ? 4.238 13.117 3.465 1 94.44 191 ALA B O 1
ATOM 4675 N N . VAL B 1 192 ? 2.08 13.047 4.113 1 92.69 192 VAL B N 1
ATOM 4676 C CA . VAL B 1 192 ? 2.338 12.133 5.223 1 92.69 192 VAL B CA 1
ATOM 4677 C C . VAL B 1 192 ? 1.61 10.812 4.988 1 92.69 192 VAL B C 1
ATOM 4679 O O . VAL B 1 192 ? 0.425 10.805 4.648 1 92.69 192 VAL B O 1
ATOM 4682 N N . ARG B 1 193 ? 2.354 9.781 5.125 1 86.94 193 ARG B N 1
ATOM 4683 C CA . ARG B 1 193 ? 1.772 8.438 5.094 1 86.94 193 ARG B CA 1
ATOM 4684 C C . ARG B 1 193 ? 1.805 7.801 6.477 1 86.94 193 ARG B C 1
ATOM 4686 O O . ARG B 1 193 ? 2.871 7.668 7.082 1 86.94 193 ARG B O 1
ATOM 4693 N N . ASP B 1 194 ? 0.661 7.488 6.91 1 78.88 194 ASP B N 1
ATOM 4694 C CA . ASP B 1 194 ? 0.636 6.875 8.234 1 78.88 194 ASP B CA 1
ATOM 4695 C C . ASP B 1 194 ? 0.716 5.352 8.133 1 78.88 194 ASP B C 1
ATOM 4697 O O . ASP B 1 194 ? 0.856 4.805 7.043 1 78.88 194 ASP B O 1
ATOM 4701 N N . SER B 1 195 ? 0.811 4.672 9.289 1 68.12 195 SER B N 1
ATOM 4702 C CA . SER B 1 195 ? 1.094 3.24 9.352 1 68.12 195 SER B CA 1
ATOM 4703 C C . SER B 1 195 ? -0.14 2.416 9.008 1 68.12 195 SER B C 1
ATOM 4705 O O . SER B 1 195 ? -0.038 1.216 8.742 1 68.12 195 SER B O 1
ATOM 4707 N N . LEU B 1 196 ? -1.26 3.105 8.938 1 66.06 196 LEU B N 1
ATOM 4708 C CA . LEU B 1 196 ? -2.488 2.326 8.828 1 66.06 196 LEU B CA 1
ATOM 4709 C C . LEU B 1 196 ? -2.885 2.143 7.367 1 66.06 196 LEU B C 1
ATOM 4711 O O . LEU B 1 196 ? -3.521 1.148 7.012 1 66.06 196 LEU B O 1
ATOM 4715 N N . GLU B 1 197 ? -2.557 3.078 6.582 1 67.62 197 GLU B N 1
ATOM 4716 C CA . GLU B 1 197 ? -2.945 3.012 5.176 1 67.62 197 GLU B CA 1
ATOM 4717 C C . GLU B 1 197 ? -1.872 3.615 4.277 1 67.62 197 GLU B C 1
ATOM 4719 O O . GLU B 1 197 ? -1.116 4.488 4.703 1 67.62 197 GLU B O 1
ATOM 4724 N N . PRO B 1 198 ? -1.829 3.08 3.068 1 70.75 198 PRO B N 1
ATOM 4725 C CA . PRO B 1 198 ? -0.812 3.596 2.15 1 70.75 198 PRO B CA 1
ATOM 4726 C C . PRO B 1 198 ? -1.153 4.98 1.605 1 70.75 198 PRO B C 1
ATOM 4728 O O . PRO B 1 198 ? -0.389 5.543 0.817 1 70.75 198 PRO B O 1
ATOM 4731 N N . LEU B 1 199 ? -2.121 5.539 2.07 1 79.38 199 LEU B N 1
ATOM 4732 C CA . LEU B 1 199 ? -2.654 6.789 1.536 1 79.38 199 LEU B CA 1
ATOM 4733 C C . LEU B 1 199 ? -1.668 7.934 1.742 1 79.38 199 LEU B C 1
ATOM 4735 O O . LEU B 1 199 ? -1.076 8.062 2.816 1 79.38 199 LEU B O 1
ATOM 4739 N N . ARG B 1 200 ? -1.56 8.734 0.629 1 86.56 200 ARG B N 1
ATOM 4740 C CA . ARG B 1 200 ? -0.822 9.984 0.742 1 86.56 200 ARG B CA 1
ATOM 4741 C C . ARG B 1 200 ? -1.713 11.102 1.286 1 86.56 200 ARG B C 1
ATOM 4743 O O . ARG B 1 200 ? -2.615 11.578 0.593 1 86.56 200 ARG B O 1
ATOM 4750 N N . ASN B 1 201 ? -1.43 11.398 2.494 1 90.25 201 ASN B N 1
ATOM 4751 C CA . ASN B 1 201 ? -2.102 12.562 3.059 1 90.25 201 ASN B CA 1
ATOM 4752 C C . ASN B 1 201 ? -1.323 13.852 2.781 1 90.25 201 ASN B C 1
ATOM 4754 O O . ASN B 1 201 ? -0.408 14.203 3.527 1 90.25 201 ASN B O 1
ATOM 4758 N N . TYR B 1 202 ? -1.768 14.516 1.776 1 93.25 202 TYR B N 1
ATOM 4759 C CA . TYR B 1 202 ? -1.062 15.719 1.367 1 93.25 202 TYR B CA 1
ATOM 4760 C C . TYR B 1 202 ? -1.265 16.844 2.381 1 93.25 202 TYR B C 1
ATOM 4762 O O . TYR B 1 202 ? -2.385 17.078 2.838 1 93.25 202 TYR B O 1
ATOM 4770 N N . VAL B 1 203 ? -0.178 17.422 2.68 1 95.12 203 VAL B N 1
ATOM 4771 C CA . VAL B 1 203 ? -0.266 18.625 3.498 1 95.12 203 VAL B CA 1
ATOM 4772 C C . VAL B 1 203 ? 0.179 19.828 2.684 1 95.12 203 VAL B C 1
ATOM 4774 O O . VAL B 1 203 ? -0.07 20.984 3.074 1 95.12 203 VAL B O 1
ATOM 4777 N N . PHE B 1 204 ? 0.856 19.641 1.669 1 96.12 204 PHE B N 1
ATOM 4778 C CA . PHE B 1 204 ? 1.159 20.562 0.586 1 96.12 204 PHE B CA 1
ATOM 4779 C C . PHE B 1 204 ? 1.015 19.891 -0.769 1 96.12 204 PHE B C 1
ATOM 4781 O O . PHE B 1 204 ? 1.646 18.859 -1.021 1 96.12 204 PHE B O 1
ATOM 4788 N N . ASN B 1 205 ? 0.144 20.438 -1.63 1 93.5 205 ASN B N 1
ATOM 4789 C CA . ASN B 1 205 ? -0.16 19.75 -2.875 1 93.5 205 ASN B CA 1
ATOM 4790 C C . ASN B 1 205 ? -0.255 20.719 -4.051 1 93.5 205 ASN B C 1
ATOM 4792 O O . ASN B 1 205 ? -1.349 21.156 -4.414 1 93.5 205 ASN B O 1
ATOM 4796 N N . ARG B 1 206 ? 0.863 21 -4.574 1 95.12 206 ARG B N 1
ATOM 4797 C CA . ARG B 1 206 ? 0.99 21.781 -5.805 1 95.12 206 ARG B CA 1
ATOM 4798 C C . ARG B 1 206 ? 1.827 21.031 -6.84 1 95.12 206 ARG B C 1
ATOM 4800 O O . ARG B 1 206 ? 2.934 21.453 -7.172 1 95.12 206 ARG B O 1
ATOM 4807 N N . PRO B 1 207 ? 1.248 20 -7.43 1 92.69 207 PRO B N 1
ATOM 4808 C CA . PRO B 1 207 ? 2.045 19.094 -8.266 1 92.69 207 PRO B CA 1
ATOM 4809 C C . PRO B 1 207 ? 2.359 19.688 -9.641 1 92.69 207 PRO B C 1
ATOM 4811 O O . PRO B 1 207 ? 3.229 19.172 -10.352 1 92.69 207 PRO B O 1
ATOM 4814 N N . CYS B 1 208 ? 1.652 20.719 -9.977 1 92.56 208 CYS B N 1
ATOM 4815 C CA . CYS B 1 208 ? 1.799 21.25 -11.32 1 92.56 208 CYS B CA 1
ATOM 4816 C C . CYS B 1 208 ? 2.676 22.5 -11.312 1 92.56 208 CYS B C 1
ATOM 4818 O O . CYS B 1 208 ? 2.525 23.359 -10.453 1 92.56 208 CYS B O 1
ATOM 4820 N N . ARG B 1 209 ? 3.447 22.703 -12.281 1 93.25 209 ARG B N 1
ATOM 4821 C CA . ARG B 1 209 ? 4.363 23.828 -12.453 1 93.25 209 ARG B CA 1
ATOM 4822 C C . ARG B 1 209 ? 3.605 25.141 -12.547 1 93.25 209 ARG B C 1
ATOM 4824 O O . ARG B 1 209 ? 4.125 26.203 -12.172 1 93.25 209 ARG B O 1
ATOM 4831 N N . ASP B 1 210 ? 2.52 25.016 -13.047 1 91.75 210 ASP B N 1
ATOM 4832 C CA . ASP B 1 210 ? 1.732 26.219 -13.266 1 91.75 210 ASP B CA 1
ATOM 4833 C C . ASP B 1 210 ? 1.135 26.719 -11.953 1 91.75 210 ASP B C 1
ATOM 4835 O O . ASP B 1 210 ? 0.664 27.859 -11.875 1 91.75 210 ASP B O 1
ATOM 4839 N N . ASP B 1 211 ? 1.128 25.969 -10.898 1 91.75 211 ASP B N 1
ATOM 4840 C CA . ASP B 1 211 ? 0.58 26.344 -9.594 1 91.75 211 ASP B CA 1
ATOM 4841 C C . ASP B 1 211 ? 1.69 26.531 -8.57 1 91.75 211 ASP B C 1
ATOM 4843 O O . ASP B 1 211 ? 1.674 25.906 -7.508 1 91.75 211 ASP B O 1
ATOM 4847 N N . VAL B 1 212 ? 2.582 27.484 -8.867 1 93.25 212 VAL B N 1
ATOM 4848 C CA . VAL B 1 212 ? 3.764 27.688 -8.039 1 93.25 212 VAL B CA 1
ATOM 4849 C C . VAL B 1 212 ? 3.41 28.578 -6.844 1 93.25 212 VAL B C 1
ATOM 4851 O O . VAL B 1 212 ? 2.545 29.453 -6.945 1 93.25 212 VAL B O 1
ATOM 4854 N N . VAL B 1 213 ? 4.012 28.297 -5.738 1 92.5 213 VAL B N 1
ATOM 4855 C CA . VAL B 1 213 ? 3.982 29.188 -4.578 1 92.5 213 VAL B CA 1
ATOM 4856 C C . VAL B 1 213 ? 5.266 30.016 -4.523 1 92.5 213 VAL B C 1
ATOM 4858 O O . VAL B 1 213 ? 6.367 29.469 -4.625 1 92.5 213 VAL B O 1
ATOM 4861 N N . THR B 1 214 ? 5.086 31.266 -4.391 1 91.56 214 THR B N 1
ATOM 4862 C CA . THR B 1 214 ? 6.25 32.156 -4.324 1 91.56 214 THR B CA 1
ATOM 4863 C C . THR B 1 214 ? 6.68 32.375 -2.877 1 91.56 214 THR B C 1
ATOM 4865 O O . THR B 1 214 ? 5.879 32.812 -2.047 1 91.56 214 THR B O 1
ATOM 4868 N N . ILE B 1 215 ? 7.832 31.953 -2.668 1 90.69 215 ILE B N 1
ATOM 4869 C CA . ILE B 1 215 ? 8.445 32.188 -1.369 1 90.69 215 ILE B CA 1
ATOM 4870 C C . ILE B 1 215 ? 9.328 33.438 -1.45 1 90.69 215 ILE B C 1
ATOM 4872 O O . ILE B 1 215 ? 10.156 33.562 -2.357 1 90.69 215 ILE B O 1
ATOM 4876 N N . ASP B 1 216 ? 9.133 34.312 -0.484 1 89.06 216 ASP B N 1
ATOM 4877 C CA . ASP B 1 216 ? 9.914 35.562 -0.454 1 89.06 216 ASP B CA 1
ATOM 4878 C C . ASP B 1 216 ? 10.766 35.625 0.811 1 89.06 216 ASP B C 1
ATOM 4880 O O . ASP B 1 216 ? 10.68 34.781 1.683 1 89.06 216 ASP B O 1
ATOM 4884 N N . GLN B 1 217 ? 11.594 36.656 0.821 1 83.31 217 GLN B N 1
ATOM 4885 C CA . GLN B 1 217 ? 12.531 36.844 1.925 1 83.31 217 GLN B CA 1
ATOM 4886 C C . GLN B 1 217 ? 11.797 37.062 3.246 1 83.31 217 GLN B C 1
ATOM 4888 O O . GLN B 1 217 ? 12.336 36.75 4.316 1 83.31 217 GLN B O 1
ATOM 4893 N N . ASP B 1 218 ? 10.578 37.438 3.148 1 83.31 218 ASP B N 1
ATOM 4894 C CA . ASP B 1 218 ? 9.836 37.781 4.355 1 83.31 218 ASP B CA 1
ATOM 4895 C C . ASP B 1 218 ? 8.906 36.656 4.777 1 83.31 218 ASP B C 1
ATOM 4897 O O . ASP B 1 218 ? 8.367 36.656 5.887 1 83.31 218 ASP B O 1
ATOM 4901 N N . SER B 1 219 ? 8.672 35.781 3.889 1 83.56 219 SER B N 1
ATOM 4902 C CA . SER B 1 219 ? 7.754 34.719 4.246 1 83.56 219 SER B CA 1
ATOM 4903 C C . SER B 1 219 ? 8.203 33.375 3.656 1 83.56 219 SER B C 1
ATOM 4905 O O . SER B 1 219 ? 8.219 33.219 2.436 1 83.56 219 SER B O 1
ATOM 4907 N N . PHE B 1 220 ? 8.492 32.438 4.531 1 88.94 220 PHE B N 1
ATOM 4908 C CA . PHE B 1 220 ? 8.992 31.109 4.129 1 88.94 220 PHE B CA 1
ATOM 4909 C C . PHE B 1 220 ? 7.902 30.062 4.246 1 88.94 220 PHE B C 1
ATOM 4911 O O . PHE B 1 220 ? 8.156 28.875 4.055 1 88.94 220 PHE B O 1
ATOM 4918 N N . THR B 1 221 ? 6.742 30.594 4.453 1 90.81 221 THR B N 1
ATOM 4919 C CA . THR B 1 221 ? 5.684 29.641 4.785 1 90.81 221 THR B CA 1
ATOM 4920 C C . THR B 1 221 ? 5.094 29.031 3.52 1 90.81 221 THR B C 1
ATOM 4922 O O . THR B 1 221 ? 4.801 29.734 2.555 1 90.81 221 THR B O 1
ATOM 4925 N N . LEU B 1 222 ? 4.984 27.75 3.475 1 93.75 222 LEU B N 1
ATOM 4926 C CA . LEU B 1 222 ? 4.227 27.047 2.447 1 93.75 222 LEU B CA 1
ATOM 4927 C C . LEU B 1 222 ? 2.775 26.859 2.877 1 93.75 222 LEU B C 1
ATOM 4929 O O . LEU B 1 222 ? 2.508 26.406 3.996 1 93.75 222 LEU B O 1
ATOM 4933 N N . PRO B 1 223 ? 1.813 27.219 1.983 1 91.81 223 PRO B N 1
ATOM 4934 C CA . PRO B 1 223 ? 0.409 27.031 2.361 1 91.81 223 PRO B CA 1
ATOM 4935 C C . PRO B 1 223 ? 0.028 25.562 2.531 1 91.81 223 PRO B C 1
ATOM 4937 O O . PRO B 1 223 ? 0.356 24.734 1.681 1 91.81 223 PRO B O 1
ATOM 4940 N N . LEU B 1 224 ? -0.663 25.266 3.574 1 93.06 224 LEU B N 1
ATOM 4941 C CA . LEU B 1 224 ? -1.118 23.906 3.85 1 93.06 224 LEU B CA 1
ATOM 4942 C C . LEU B 1 224 ? -2.375 23.594 3.049 1 93.06 224 LEU B C 1
ATOM 4944 O O . LEU B 1 224 ? -3.137 24.484 2.689 1 93.06 224 LEU B O 1
ATOM 4948 N N . CYS B 1 225 ? -2.49 22.375 2.709 1 91.94 225 CYS B N 1
ATOM 4949 C CA . CYS B 1 225 ? -3.764 21.859 2.211 1 91.94 225 CYS B CA 1
ATOM 4950 C C . CYS B 1 225 ? -4.32 20.781 3.139 1 91.94 225 CYS B C 1
ATOM 4952 O O . CYS B 1 225 ? -3.641 20.344 4.07 1 91.94 225 CYS B O 1
ATOM 4954 N N . SER B 1 226 ? -5.578 20.469 2.895 1 90.38 226 SER B N 1
ATOM 4955 C CA . SER B 1 226 ? -6.227 19.484 3.75 1 90.38 226 SER B CA 1
ATOM 4956 C C . SER B 1 226 ? -5.82 18.078 3.365 1 90.38 226 SER B C 1
ATOM 4958 O O . SER B 1 226 ? -5.879 17.703 2.189 1 90.38 226 SER B O 1
ATOM 4960 N N . PRO B 1 227 ? -5.336 17.328 4.359 1 89.31 227 PRO B N 1
ATOM 4961 C CA . PRO B 1 227 ? -5.199 15.898 4.055 1 89.31 227 PRO B CA 1
ATOM 4962 C C . PRO B 1 227 ? -6.531 15.242 3.701 1 89.31 227 PRO B C 1
ATOM 4964 O O . PRO B 1 227 ? -7.594 15.82 3.938 1 89.31 227 PRO B O 1
ATOM 4967 N N . CYS B 1 228 ? -6.414 14.109 3.08 1 82.06 228 CYS B N 1
ATOM 4968 C CA . CYS B 1 228 ? -7.625 13.406 2.672 1 82.06 228 CYS B CA 1
ATOM 4969 C C . CYS B 1 228 ? -8.32 12.773 3.871 1 82.06 228 CYS B C 1
ATOM 4971 O O . CYS B 1 228 ? -9.531 12.562 3.852 1 82.06 228 CYS B O 1
ATOM 4973 N N . ARG B 1 229 ? -7.535 12.453 4.918 1 83 229 ARG B N 1
ATOM 4974 C CA . ARG B 1 229 ? -8.031 11.828 6.137 1 83 229 ARG B CA 1
ATOM 4975 C C . ARG B 1 229 ? -7.133 12.141 7.324 1 83 229 ARG B C 1
ATOM 4977 O O . ARG B 1 229 ? -6.066 12.742 7.16 1 83 229 ARG B O 1
ATOM 4984 N N . GLY B 1 230 ? -7.766 11.805 8.43 1 85.06 230 GLY B N 1
ATOM 4985 C CA . GLY B 1 230 ? -6.902 11.906 9.594 1 85.06 230 GLY B CA 1
ATOM 4986 C C . GLY B 1 230 ? -5.695 10.992 9.523 1 85.06 230 GLY B C 1
ATOM 4987 O O . GLY B 1 230 ? -5.773 9.898 8.969 1 85.06 230 GLY B O 1
ATOM 4988 N N . MET B 1 231 ? -4.613 11.492 10.008 1 87.69 231 MET B N 1
ATOM 4989 C CA . MET B 1 231 ? -3.375 10.719 10.023 1 87.69 231 MET B CA 1
ATOM 4990 C C . MET B 1 231 ? -3.186 10.023 11.375 1 87.69 231 MET B C 1
ATOM 4992 O O . MET B 1 231 ? -2.924 10.68 12.383 1 87.69 231 MET B O 1
ATOM 4996 N N . TYR B 1 232 ? -3.344 8.75 11.367 1 84 232 TYR B N 1
ATOM 4997 C CA . TYR B 1 232 ? -3.305 7.945 12.586 1 84 232 TYR B CA 1
ATOM 4998 C C . TYR B 1 232 ? -1.91 7.375 12.82 1 84 232 TYR B C 1
ATOM 5000 O O . TYR B 1 232 ? -1.296 6.824 11.898 1 84 232 TYR B O 1
ATOM 5008 N N . LEU B 1 233 ? -1.409 7.551 14.039 1 82.19 233 LEU B N 1
ATOM 5009 C CA . LEU B 1 233 ? -0.048 7.141 14.359 1 82.19 233 LEU B CA 1
ATOM 5010 C C . LEU B 1 233 ? -0.051 5.875 15.211 1 82.19 233 LEU B C 1
ATOM 5012 O O . LEU B 1 233 ? -0.146 5.945 16.438 1 82.19 233 LEU B O 1
ATOM 5016 N N . ARG B 1 234 ? -0.114 4.754 14.688 1 72.5 234 ARG B N 1
ATOM 5017 C CA . ARG B 1 234 ? 0.069 3.508 15.422 1 72.5 234 ARG B CA 1
ATOM 5018 C C . ARG B 1 234 ? 1.548 3.15 15.539 1 72.5 234 ARG B C 1
ATOM 5020 O O . ARG B 1 234 ? 1.99 2.637 16.562 1 72.5 234 ARG B O 1
ATOM 5027 N N . GLN B 1 235 ? 2.223 3.447 14.469 1 75.19 235 GLN B N 1
ATOM 5028 C CA . GLN B 1 235 ? 3.676 3.334 14.383 1 75.19 235 GLN B CA 1
ATOM 5029 C C . GLN B 1 235 ? 4.293 4.605 13.812 1 75.19 235 GLN B C 1
ATOM 5031 O O . GLN B 1 235 ? 3.799 5.707 14.055 1 75.19 235 GLN B O 1
ATOM 5036 N N . ASP B 1 236 ? 5.406 4.441 13.164 1 78.44 236 ASP B N 1
ATOM 5037 C CA . ASP B 1 236 ? 6.07 5.578 12.539 1 78.44 236 ASP B CA 1
ATOM 5038 C C . ASP B 1 236 ? 5.336 6.02 11.273 1 78.44 236 ASP B C 1
ATOM 5040 O O . ASP B 1 236 ? 4.66 5.219 10.633 1 78.44 236 ASP B O 1
ATOM 5044 N N . ALA B 1 237 ? 5.305 7.297 11.141 1 87.5 237 ALA B N 1
ATOM 5045 C CA . ALA B 1 237 ? 4.766 7.848 9.898 1 87.5 237 ALA B CA 1
ATOM 5046 C C . ALA B 1 237 ? 5.891 8.258 8.953 1 87.5 237 ALA B C 1
ATOM 5048 O O . ALA B 1 237 ? 7.043 8.391 9.367 1 87.5 237 ALA B O 1
ATOM 5049 N N . LEU B 1 238 ? 5.516 8.312 7.738 1 89.94 238 LEU B N 1
ATOM 5050 C CA . LEU B 1 238 ? 6.473 8.695 6.707 1 89.94 238 LEU B CA 1
ATOM 5051 C C . LEU B 1 238 ? 6.133 10.062 6.129 1 89.94 238 LEU B C 1
ATOM 5053 O O . LEU B 1 238 ? 4.996 10.305 5.715 1 89.94 238 LEU B O 1
ATOM 5057 N N . LEU B 1 239 ? 7.129 10.875 6.152 1 93.75 239 LEU B N 1
ATOM 5058 C CA . LEU B 1 239 ? 7.027 12.148 5.441 1 93.75 239 LEU B CA 1
ATOM 5059 C C . LEU B 1 239 ? 7.629 12.039 4.043 1 93.75 239 LEU B C 1
ATOM 5061 O O . LEU B 1 239 ? 8.805 11.695 3.895 1 93.75 239 LEU B O 1
ATOM 5065 N N . GLU B 1 240 ? 6.789 12.289 3.068 1 92.62 240 GLU B N 1
ATOM 5066 C CA . GLU B 1 240 ? 7.203 12.297 1.668 1 92.62 240 GLU B CA 1
ATOM 5067 C C . GLU B 1 240 ? 7.293 13.719 1.127 1 92.62 240 GLU B C 1
ATOM 5069 O O . GLU B 1 240 ? 6.324 14.477 1.195 1 92.62 240 GLU B O 1
ATOM 5074 N N . VAL B 1 241 ? 8.5 14.055 0.598 1 95.62 241 VAL B N 1
ATOM 5075 C CA . VAL B 1 241 ? 8.703 15.406 0.096 1 95.62 241 VAL B CA 1
ATOM 5076 C C . VAL B 1 241 ? 9.242 15.352 -1.331 1 95.62 241 VAL B C 1
ATOM 5078 O O . VAL B 1 241 ? 10.219 14.648 -1.606 1 95.62 241 VAL B O 1
ATOM 5081 N N . ASP B 1 242 ? 8.602 16.016 -2.223 1 94.62 242 ASP B N 1
ATOM 5082 C CA . ASP B 1 242 ? 9.047 16.219 -3.596 1 94.62 242 ASP B CA 1
ATOM 5083 C C . ASP B 1 242 ? 8.789 17.656 -4.043 1 94.62 242 ASP B C 1
ATOM 5085 O O . ASP B 1 242 ? 7.668 18 -4.43 1 94.62 242 ASP B O 1
ATOM 5089 N N . LEU B 1 243 ? 9.836 18.469 -3.936 1 96.31 243 LEU B N 1
ATOM 5090 C CA . LEU B 1 243 ? 9.695 19.891 -4.211 1 96.31 243 LEU B CA 1
ATOM 5091 C C . LEU B 1 243 ? 10.625 20.328 -5.336 1 96.31 243 LEU B C 1
ATOM 5093 O O . LEU B 1 243 ? 11.766 19.859 -5.418 1 96.31 243 LEU B O 1
ATOM 5097 N N . TRP B 1 244 ? 10.141 21.25 -6.102 1 95.94 244 TRP B N 1
ATOM 5098 C CA . TRP B 1 244 ? 10.852 21.781 -7.254 1 95.94 244 TRP B CA 1
ATOM 5099 C C . TRP B 1 244 ? 10.828 23.312 -7.242 1 95.94 244 TRP B C 1
ATOM 5101 O O . TRP B 1 244 ? 9.875 23.922 -6.75 1 95.94 244 TRP B O 1
ATOM 5111 N N . VAL B 1 245 ? 11.844 23.891 -7.805 1 94.81 245 VAL B N 1
ATOM 5112 C CA . VAL B 1 245 ? 11.883 25.328 -8.047 1 94.81 245 VAL B CA 1
ATOM 5113 C C . VAL B 1 245 ? 11.656 25.594 -9.531 1 94.81 245 VAL B C 1
ATOM 5115 O O . VAL B 1 245 ? 12.289 24.984 -10.391 1 94.81 245 VAL B O 1
ATOM 5118 N N . LYS B 1 246 ? 10.766 26.469 -9.727 1 94.19 246 LYS B N 1
ATOM 5119 C CA . LYS B 1 246 ? 10.461 26.875 -11.094 1 94.19 246 LYS B CA 1
ATOM 5120 C C . LYS B 1 246 ? 11.5 27.875 -11.617 1 94.19 246 LYS B C 1
ATOM 5122 O O . LYS B 1 246 ? 11.727 28.922 -10.992 1 94.19 246 LYS B O 1
ATOM 5127 N N . GLU B 1 247 ? 12.039 27.578 -12.703 1 92.06 247 GLU B N 1
ATOM 5128 C CA . GLU B 1 247 ? 12.945 28.484 -13.406 1 92.06 247 GLU B CA 1
ATOM 5129 C C . GLU B 1 247 ? 12.281 29.078 -14.641 1 92.06 247 GLU B C 1
ATOM 5131 O O . GLU B 1 247 ? 11.172 28.688 -15.008 1 92.06 247 GLU B O 1
ATOM 5136 N N . GLU B 1 248 ? 12.977 30.047 -15.125 1 89.44 248 GLU B N 1
ATOM 5137 C CA . GLU B 1 248 ? 12.461 30.672 -16.344 1 89.44 248 GLU B CA 1
ATOM 5138 C C . GLU B 1 248 ? 12.43 29.688 -17.5 1 89.44 248 GLU B C 1
ATOM 5140 O O . GLU B 1 248 ? 13.289 28.797 -17.594 1 89.44 248 GLU B O 1
ATOM 5145 N N . GLY B 1 249 ? 11.336 29.812 -18.359 1 87.62 249 GLY B N 1
ATOM 5146 C CA . GLY B 1 249 ? 11.289 28.969 -19.547 1 87.62 249 GLY B CA 1
ATOM 5147 C C . GLY B 1 249 ? 10.227 27.891 -19.469 1 87.62 249 GLY B C 1
ATOM 5148 O O . GLY B 1 249 ? 9.172 28.094 -18.859 1 87.62 249 GLY B O 1
ATOM 5149 N N . ASP B 1 250 ? 10.453 26.688 -20.172 1 87.81 250 ASP B N 1
ATOM 5150 C CA . ASP B 1 250 ? 9.438 25.656 -20.391 1 87.81 250 ASP B CA 1
ATOM 5151 C C . ASP B 1 250 ? 9.5 24.578 -19.312 1 87.81 250 ASP B C 1
ATOM 5153 O O . ASP B 1 250 ? 8.758 23.594 -19.359 1 87.81 250 ASP B O 1
ATOM 5157 N N . GLY B 1 251 ? 10.336 24.797 -18.328 1 86.69 251 GLY B N 1
ATOM 5158 C CA . GLY B 1 251 ? 10.367 23.828 -17.25 1 86.69 251 GLY B CA 1
ATOM 5159 C C . GLY B 1 251 ? 11.586 22.938 -17.297 1 86.69 251 GLY B C 1
ATOM 5160 O O . GLY B 1 251 ? 11.898 22.25 -16.312 1 86.69 251 GLY B O 1
ATOM 5161 N N . SER B 1 252 ? 12.336 22.859 -18.375 1 86.62 252 SER B N 1
ATOM 5162 C CA . SER B 1 252 ? 13.5 21.984 -18.5 1 86.62 252 SER B CA 1
ATOM 5163 C C . SER B 1 252 ? 14.602 22.375 -17.531 1 86.62 252 SER B C 1
ATOM 5165 O O . SER B 1 252 ? 15.398 21.516 -17.125 1 86.62 252 SER B O 1
ATOM 5167 N N . ALA B 1 253 ? 14.57 23.609 -17.141 1 89.44 253 ALA B N 1
ATOM 5168 C CA . ALA B 1 253 ? 15.625 24.109 -16.266 1 89.44 253 ALA B CA 1
ATOM 5169 C C . ALA B 1 253 ? 15.18 24.047 -14.797 1 89.44 253 ALA B C 1
ATOM 5171 O O . ALA B 1 253 ? 15.953 24.391 -13.898 1 89.44 253 ALA B O 1
ATOM 5172 N N . ASP B 1 254 ? 13.977 23.578 -14.594 1 93.06 254 ASP B N 1
ATOM 5173 C CA . ASP B 1 254 ? 13.5 23.484 -13.219 1 93.06 254 ASP B CA 1
ATOM 5174 C C . ASP B 1 254 ? 14.398 22.562 -12.383 1 93.06 254 ASP B C 1
ATOM 5176 O O . ASP B 1 254 ? 14.984 21.625 -12.906 1 93.06 254 ASP B O 1
ATOM 5180 N N . LYS B 1 255 ? 14.547 22.875 -11.164 1 90.5 255 LYS B N 1
ATOM 5181 C CA . LYS B 1 255 ? 15.438 22.109 -10.281 1 90.5 255 LYS B CA 1
ATOM 5182 C C . LYS B 1 255 ? 14.656 21.438 -9.156 1 90.5 255 LYS B C 1
ATOM 5184 O O . LYS B 1 255 ? 13.867 22.094 -8.469 1 90.5 255 LYS B O 1
ATOM 5189 N N . GLN B 1 256 ? 14.844 20.156 -9.047 1 91.81 256 GLN B N 1
ATOM 5190 C CA . GLN B 1 256 ? 14.336 19.453 -7.875 1 91.81 256 GLN B CA 1
ATOM 5191 C C . GLN B 1 256 ? 15.172 19.781 -6.637 1 91.81 256 GLN B C 1
ATOM 5193 O O . GLN B 1 256 ? 16.375 19.484 -6.602 1 91.81 256 GLN B O 1
ATOM 5198 N N . ILE B 1 257 ? 14.602 20.391 -5.617 1 91.38 257 ILE B N 1
ATOM 5199 C CA . ILE B 1 257 ? 15.383 20.859 -4.484 1 91.38 257 ILE B CA 1
ATOM 5200 C C . ILE B 1 257 ? 15.266 19.875 -3.322 1 91.38 257 ILE B C 1
ATOM 5202 O O . ILE B 1 257 ? 16.156 19.781 -2.484 1 91.38 257 ILE B O 1
ATOM 5206 N N . LEU B 1 258 ? 14.156 19.203 -3.238 1 92.38 258 LEU B N 1
ATOM 5207 C CA . LEU B 1 258 ? 13.969 18.188 -2.223 1 92.38 258 LEU B CA 1
ATOM 5208 C C . LEU B 1 258 ? 13.273 16.953 -2.811 1 92.38 258 LEU B C 1
ATOM 5210 O O . LEU B 1 258 ? 12.234 17.094 -3.467 1 92.38 258 LEU B O 1
ATOM 5214 N N . SER B 1 259 ? 13.797 15.805 -2.732 1 89.19 259 SER B N 1
ATOM 5215 C CA . SER B 1 259 ? 13.219 14.5 -3.018 1 89.19 259 SER B CA 1
ATOM 5216 C C . SER B 1 259 ? 13.609 13.477 -1.957 1 89.19 259 SER B C 1
ATOM 5218 O O . SER B 1 259 ? 14.594 12.75 -2.123 1 89.19 259 SER B O 1
ATOM 5220 N N . VAL B 1 260 ? 12.773 13.5 -0.867 1 90.56 260 VAL B N 1
ATOM 5221 C CA . VAL B 1 260 ? 13.234 12.719 0.273 1 90.56 260 VAL B CA 1
ATOM 5222 C C . VAL B 1 260 ? 12.047 12.07 0.973 1 90.56 260 VAL B C 1
ATOM 5224 O O . VAL B 1 260 ? 10.906 12.523 0.834 1 90.56 260 VAL B O 1
ATOM 5227 N N . TYR B 1 261 ? 12.359 10.977 1.618 1 88.31 261 TYR B N 1
ATOM 5228 C CA . TYR B 1 261 ? 11.508 10.359 2.623 1 88.31 261 TYR B CA 1
ATOM 5229 C C . TYR B 1 261 ? 12.109 10.484 4.012 1 88.31 261 TYR B C 1
ATOM 5231 O O . TYR B 1 261 ? 13.305 10.227 4.203 1 88.31 261 TYR B O 1
ATOM 5239 N N . ALA B 1 262 ? 11.305 10.969 4.895 1 90.88 262 ALA B N 1
ATOM 5240 C CA . ALA B 1 262 ? 11.766 11.086 6.273 1 90.88 262 ALA B CA 1
ATOM 5241 C C . ALA B 1 262 ? 10.797 10.406 7.238 1 90.88 262 ALA B C 1
ATOM 5243 O O . ALA B 1 262 ? 9.586 10.375 6.992 1 90.88 262 ALA B O 1
ATOM 5244 N N . GLU B 1 263 ? 11.344 9.898 8.312 1 87.31 263 GLU B N 1
ATOM 5245 C CA . GLU B 1 263 ? 10.523 9.234 9.312 1 87.31 263 GLU B CA 1
ATOM 5246 C C . GLU B 1 263 ? 10.047 10.211 10.383 1 87.31 263 GLU B C 1
ATOM 5248 O O . GLU B 1 263 ? 10.828 11.047 10.844 1 87.31 263 GLU B O 1
ATOM 5253 N N . ILE B 1 264 ? 8.758 10.148 10.586 1 88.56 264 ILE B N 1
ATOM 5254 C CA . ILE B 1 264 ? 8.211 10.781 11.781 1 88.56 264 ILE B CA 1
ATOM 5255 C C . ILE B 1 264 ? 8.023 9.734 12.875 1 88.56 264 ILE B C 1
ATOM 5257 O O . ILE B 1 264 ? 7.133 8.891 12.789 1 88.56 264 ILE B O 1
ATOM 5261 N N . GLU B 1 265 ? 8.891 9.773 13.789 1 78.69 265 GLU B N 1
ATOM 5262 C CA . GLU B 1 265 ? 8.891 8.75 14.828 1 78.69 265 GLU B CA 1
ATOM 5263 C C . GLU B 1 265 ? 7.762 8.984 15.828 1 78.69 265 GLU B C 1
ATOM 5265 O O . GLU B 1 265 ? 7.422 10.125 16.141 1 78.69 265 GLU B O 1
ATOM 5270 N N . SER B 1 266 ? 7.18 7.852 16.188 1 69.25 266 SER B N 1
ATOM 5271 C CA . SER B 1 266 ? 6.195 7.926 17.266 1 69.25 266 SER B CA 1
ATOM 5272 C C . SER B 1 266 ? 6.867 8.219 18.609 1 69.25 266 SER B C 1
ATOM 5274 O O . SER B 1 266 ? 7.539 7.355 19.172 1 69.25 266 SER B O 1
ATOM 5276 N N . CYS B 1 267 ? 7.457 9.406 18.734 1 62.47 267 CYS B N 1
ATOM 5277 C CA . CYS B 1 267 ? 8.227 9.812 19.906 1 62.47 267 CYS B CA 1
ATOM 5278 C C . CYS B 1 267 ? 7.312 10.078 21.094 1 62.47 267 CYS B C 1
ATOM 5280 O O . CYS B 1 267 ? 6.133 10.391 20.922 1 62.47 267 CYS B O 1
ATOM 5282 N N . PRO B 1 268 ? 7.902 9.875 22.234 1 60.81 268 PRO B N 1
ATOM 5283 C CA . PRO B 1 268 ? 7.156 10.062 23.484 1 60.81 268 PRO B CA 1
ATOM 5284 C C . PRO B 1 268 ? 6.711 11.516 23.688 1 60.81 268 PRO B C 1
ATOM 5286 O O . PRO B 1 268 ? 5.926 11.797 24.594 1 60.81 268 PRO B O 1
ATOM 5289 N N . ALA B 1 269 ? 7.156 12.477 22.859 1 73.94 269 ALA B N 1
ATOM 5290 C CA . ALA B 1 269 ? 6.703 13.852 23.062 1 73.94 269 ALA B CA 1
ATOM 5291 C C . ALA B 1 269 ? 5.309 14.062 22.484 1 73.94 269 ALA B C 1
ATOM 5293 O O . ALA B 1 269 ? 5.129 14.867 21.562 1 73.94 269 ALA B O 1
ATOM 5294 N N . TYR B 1 270 ? 4.363 13.484 23.219 1 84.25 270 TYR B N 1
ATOM 5295 C CA . TYR B 1 270 ? 2.982 13.602 22.766 1 84.25 270 TYR B CA 1
ATOM 5296 C C . TYR B 1 270 ? 2.361 14.914 23.234 1 84.25 270 TYR B C 1
ATOM 5298 O O . TYR B 1 270 ? 2.744 15.445 24.281 1 84.25 270 TYR B O 1
ATOM 5306 N N . ASP B 1 271 ? 1.562 15.438 22.438 1 87.06 271 ASP B N 1
ATOM 5307 C CA . ASP B 1 271 ? 0.74 16.594 22.75 1 87.06 271 ASP B CA 1
ATOM 5308 C C . ASP B 1 271 ? 1.597 17.859 22.875 1 87.06 271 ASP B C 1
ATOM 5310 O O . ASP B 1 271 ? 1.272 18.766 23.656 1 87.06 271 ASP B O 1
ATOM 5314 N N . GLU B 1 272 ? 2.771 17.812 22.328 1 86.94 272 GLU B N 1
ATOM 5315 C CA . GLU B 1 272 ? 3.654 18.984 22.266 1 86.94 272 GLU B CA 1
ATOM 5316 C C . GLU B 1 272 ? 4.02 19.312 20.812 1 86.94 272 GLU B C 1
ATOM 5318 O O . GLU B 1 272 ? 4.137 18.422 19.984 1 86.94 272 GLU B O 1
ATOM 5323 N N . MET B 1 273 ? 4.172 20.625 20.703 1 90.44 273 MET B N 1
ATOM 5324 C CA . MET B 1 273 ? 4.59 21.062 19.375 1 90.44 273 MET B CA 1
ATOM 5325 C C . MET B 1 273 ? 6.035 20.672 19.094 1 90.44 273 MET B C 1
ATOM 5327 O O . MET B 1 273 ? 6.922 20.906 19.922 1 90.44 273 MET B O 1
ATOM 5331 N N . LEU B 1 274 ? 6.234 20 18 1 90.75 274 LEU B N 1
ATOM 5332 C CA . LEU B 1 274 ? 7.566 19.609 17.531 1 90.75 274 LEU B CA 1
ATOM 5333 C C . LEU B 1 274 ? 7.871 20.25 16.188 1 90.75 274 LEU B C 1
ATOM 5335 O O . LEU B 1 274 ? 6.973 20.453 15.359 1 90.75 274 LEU B O 1
ATOM 5339 N N . TYR B 1 275 ? 9.094 20.641 16.094 1 92.94 275 TYR B N 1
ATOM 5340 C CA . TYR B 1 275 ? 9.562 21.172 14.82 1 92.94 275 TYR B CA 1
ATOM 5341 C C . TYR B 1 275 ? 10.695 20.328 14.25 1 92.94 275 TYR B C 1
ATOM 5343 O O . TYR B 1 275 ? 11.75 20.188 14.875 1 92.94 275 TYR B O 1
ATOM 5351 N N . GLY B 1 276 ? 10.383 19.703 13.078 1 94.5 276 GLY B N 1
ATOM 5352 C CA . GLY B 1 276 ? 11.406 18.953 12.375 1 94.5 276 GLY B CA 1
ATOM 5353 C C . GLY B 1 276 ? 11.977 19.688 11.18 1 94.5 276 GLY B C 1
ATOM 5354 O O . GLY B 1 276 ? 11.305 20.531 10.586 1 94.5 276 GLY B O 1
ATOM 5355 N N . GLN B 1 277 ? 13.242 19.312 10.867 1 95.19 277 GLN B N 1
ATOM 5356 C CA . GLN B 1 277 ? 13.898 19.969 9.75 1 95.19 277 GLN B CA 1
ATOM 5357 C C . GLN B 1 277 ? 14.562 18.953 8.82 1 95.19 277 GLN B C 1
ATOM 5359 O O . GLN B 1 277 ? 15.164 17.984 9.273 1 95.19 277 GLN B O 1
ATOM 5364 N N . ILE B 1 278 ? 14.406 19.188 7.551 1 94.5 278 ILE B N 1
ATOM 5365 C CA . ILE B 1 278 ? 15.133 18.5 6.496 1 94.5 278 ILE B CA 1
ATOM 5366 C C . ILE B 1 278 ? 16 19.5 5.73 1 94.5 278 ILE B C 1
ATOM 5368 O O . ILE B 1 278 ? 15.5 20.5 5.211 1 94.5 278 ILE B O 1
ATOM 5372 N N . ARG B 1 279 ? 17.266 19.172 5.691 1 89.94 279 ARG B N 1
ATOM 5373 C CA . ARG B 1 279 ? 18.188 20.031 4.965 1 89.94 279 ARG B CA 1
ATOM 5374 C C . ARG B 1 279 ? 18.75 19.328 3.734 1 89.94 279 ARG B C 1
ATOM 5376 O O . ARG B 1 279 ? 19.188 18.188 3.814 1 89.94 279 ARG B O 1
ATOM 5383 N N . THR B 1 280 ? 18.641 20.016 2.611 1 85.19 280 THR B N 1
ATOM 5384 C CA . THR B 1 280 ? 19.234 19.547 1.363 1 85.19 280 THR B CA 1
ATOM 5385 C C . THR B 1 280 ? 19.844 20.719 0.588 1 85.19 280 THR B C 1
ATOM 5387 O O . THR B 1 280 ? 19.125 21.594 0.116 1 85.19 280 THR B O 1
ATOM 5390 N N . GLY B 1 281 ? 21.156 20.672 0.42 1 84 281 GLY B N 1
ATOM 5391 C CA . GLY B 1 281 ? 21.812 21.766 -0.279 1 84 281 GLY B CA 1
ATOM 5392 C C . GLY B 1 281 ? 21.578 23.125 0.371 1 84 281 GLY B C 1
ATOM 5393 O O . GLY B 1 281 ? 21.859 23.297 1.554 1 84 281 GLY B O 1
ATOM 5394 N N . LEU B 1 282 ? 20.953 24 -0.425 1 89.44 282 LEU B N 1
ATOM 5395 C CA . LEU B 1 282 ? 20.75 25.375 0.022 1 89.44 282 LEU B CA 1
ATOM 5396 C C . LEU B 1 282 ? 19.359 25.547 0.624 1 89.44 282 LEU B C 1
ATOM 5398 O O . LEU B 1 282 ? 18.984 26.656 1.003 1 89.44 282 LEU B O 1
ATOM 5402 N N . PHE B 1 283 ? 18.688 24.422 0.696 1 92.12 283 PHE B N 1
ATOM 5403 C CA . PHE B 1 283 ? 17.297 24.547 1.131 1 92.12 283 PHE B CA 1
ATOM 5404 C C . PHE B 1 283 ? 17.078 23.812 2.449 1 92.12 283 PHE B C 1
ATOM 5406 O O . PHE B 1 283 ? 17.734 22.812 2.727 1 92.12 283 PHE B O 1
ATOM 5413 N N . SER B 1 284 ? 16.219 24.391 3.227 1 93.06 284 SER B N 1
ATOM 5414 C CA . SER B 1 284 ? 15.781 23.797 4.484 1 93.06 284 SER B CA 1
ATOM 5415 C C . SER B 1 284 ? 14.266 23.812 4.609 1 93.06 284 SER B C 1
ATOM 5417 O O . SER B 1 284 ? 13.633 24.844 4.402 1 93.06 284 SER B O 1
ATOM 5419 N N . LEU B 1 285 ? 13.742 22.656 4.848 1 96.88 285 LEU B N 1
ATOM 5420 C CA . LEU B 1 285 ? 12.305 22.531 5.07 1 96.88 285 LEU B CA 1
ATOM 5421 C C . LEU B 1 285 ? 12.008 22.234 6.535 1 96.88 285 LEU B C 1
ATOM 5423 O O . LEU B 1 285 ? 12.484 21.25 7.086 1 96.88 285 LEU B O 1
ATOM 5427 N N . ASP B 1 286 ? 11.25 23.109 7.148 1 95.81 286 ASP B N 1
ATOM 5428 C CA . ASP B 1 286 ? 10.781 22.922 8.516 1 95.81 286 ASP B CA 1
ATOM 5429 C C . ASP B 1 286 ? 9.312 22.5 8.547 1 95.81 286 ASP B C 1
ATOM 5431 O O . ASP B 1 286 ? 8.492 23.047 7.805 1 95.81 286 ASP B O 1
ATOM 5435 N N . ILE B 1 287 ? 9.055 21.531 9.359 1 96.5 287 ILE B N 1
ATOM 5436 C CA . ILE B 1 287 ? 7.684 21.078 9.555 1 96.5 287 ILE B CA 1
ATOM 5437 C C . ILE B 1 287 ? 7.316 21.172 11.031 1 96.5 287 ILE B C 1
ATOM 5439 O O . ILE B 1 287 ? 8.055 20.688 11.891 1 96.5 287 ILE B O 1
ATOM 5443 N N . GLY B 1 288 ? 6.258 21.875 11.367 1 94.31 288 GLY B N 1
ATOM 5444 C CA . GLY B 1 288 ? 5.68 21.906 12.695 1 94.31 288 GLY B CA 1
ATOM 5445 C C . GLY B 1 288 ? 4.484 20.984 12.852 1 94.31 288 GLY B C 1
ATOM 5446 O O . GLY B 1 288 ? 3.531 21.062 12.07 1 94.31 288 GLY B O 1
ATOM 5447 N N . TYR B 1 289 ? 4.59 20.078 13.805 1 93.5 289 TYR B N 1
ATOM 5448 C CA . TYR B 1 289 ? 3.506 19.109 13.961 1 93.5 289 TYR B CA 1
ATOM 5449 C C . TYR B 1 289 ? 3.346 18.703 15.422 1 93.5 289 TYR B C 1
ATOM 5451 O O . TYR B 1 289 ? 4.23 18.953 16.25 1 93.5 289 TYR B O 1
ATOM 5459 N N . ILE B 1 290 ? 2.182 18.172 15.758 1 92.12 290 ILE B N 1
ATOM 5460 C CA . ILE B 1 290 ? 1.891 17.578 17.062 1 92.12 290 ILE B CA 1
ATOM 5461 C C . ILE B 1 290 ? 1.382 16.141 16.875 1 92.12 290 ILE B C 1
ATOM 5463 O O . ILE B 1 290 ? 0.569 15.883 15.984 1 92.12 290 ILE B O 1
ATOM 5467 N N . SER B 1 291 ? 1.973 15.219 17.609 1 91.06 291 SER B N 1
ATOM 5468 C CA . SER B 1 291 ? 1.394 13.891 17.781 1 91.06 291 SER B CA 1
ATOM 5469 C C . SER B 1 291 ? 0.438 13.852 18.969 1 91.06 291 SER B C 1
ATOM 5471 O O . SER B 1 291 ? 0.872 13.883 20.125 1 91.06 291 SER B O 1
ATOM 5473 N N . PHE B 1 292 ? -0.831 13.664 18.609 1 89.19 292 PHE B N 1
ATOM 5474 C CA . PHE B 1 292 ? -1.85 13.688 19.641 1 89.19 292 PHE B CA 1
ATOM 5475 C C . PHE B 1 292 ? -2.123 12.289 20.172 1 89.19 292 PHE B C 1
ATOM 5477 O O . PHE B 1 292 ? -2.168 11.328 19.391 1 89.19 292 PHE B O 1
ATOM 5484 N N . THR B 1 293 ? -2.244 12.039 21.438 1 86.12 293 THR B N 1
ATOM 5485 C CA . THR B 1 293 ? -2.494 10.734 22.031 1 86.12 293 THR B CA 1
ATOM 5486 C C . THR B 1 293 ? -3.955 10.328 21.859 1 86.12 293 THR B C 1
ATOM 5488 O O . THR B 1 293 ? -4.246 9.211 21.422 1 86.12 293 THR B O 1
ATOM 5491 N N . ARG B 1 294 ? -4.988 11 22.391 1 87.62 294 ARG B N 1
ATOM 5492 C CA . ARG B 1 294 ? -6.406 10.664 22.359 1 87.62 294 ARG B CA 1
ATOM 5493 C C . ARG B 1 294 ? -7.199 11.711 21.578 1 87.62 294 ARG B C 1
ATOM 5495 O O . ARG B 1 294 ? -7.773 12.625 22.156 1 87.62 294 ARG B O 1
ATOM 5502 N N . SER B 1 295 ? -7.23 11.367 20.25 1 87.19 295 SER B N 1
ATOM 5503 C CA . SER B 1 295 ? -7.816 12.383 19.375 1 87.19 295 SER B CA 1
ATOM 5504 C C . SER B 1 295 ? -8.75 11.766 18.344 1 87.19 295 SER B C 1
ATOM 5506 O O . SER B 1 295 ? -8.727 10.547 18.141 1 87.19 295 SER B O 1
ATOM 5508 N N . ILE B 1 296 ? -9.578 12.602 17.797 1 84.75 296 ILE B N 1
ATOM 5509 C CA . ILE B 1 296 ? -10.531 12.18 16.781 1 84.75 296 ILE B CA 1
ATOM 5510 C C . ILE B 1 296 ? -10.383 13.078 15.547 1 84.75 296 ILE B C 1
ATOM 5512 O O . ILE B 1 296 ? -9.82 14.164 15.625 1 84.75 296 ILE B O 1
ATOM 5516 N N . GLU B 1 297 ? -10.898 12.516 14.477 1 86 297 GLU B N 1
ATOM 5517 C CA . GLU B 1 297 ? -10.914 13.242 13.219 1 86 297 GLU B CA 1
ATOM 5518 C C . GLU B 1 297 ? -12.133 14.156 13.117 1 86 297 GLU B C 1
ATOM 5520 O O . GLU B 1 297 ? -13.234 13.758 13.492 1 86 297 GLU B O 1
ATOM 5525 N N . ALA B 1 298 ? -11.914 15.383 12.719 1 86.12 298 ALA B N 1
ATOM 5526 C CA . ALA B 1 298 ? -13 16.312 12.406 1 86.12 298 ALA B CA 1
ATOM 5527 C C . ALA B 1 298 ? -12.883 16.828 10.977 1 86.12 298 ALA B C 1
ATOM 5529 O O . ALA B 1 298 ? -11.789 17.188 10.531 1 86.12 298 ALA B O 1
ATOM 5530 N N . VAL B 1 299 ? -13.992 16.812 10.32 1 84.62 299 VAL B N 1
ATOM 5531 C CA . VAL B 1 299 ? -14.055 17.375 8.969 1 84.62 299 VAL B CA 1
ATOM 5532 C C . VAL B 1 299 ? -14.789 18.703 9 1 84.62 299 VAL B C 1
ATOM 5534 O O . VAL B 1 299 ? -15.969 18.766 9.352 1 84.62 299 VAL B O 1
ATOM 5537 N N . ILE B 1 300 ? -14.062 19.719 8.641 1 87.06 300 ILE B N 1
ATOM 5538 C CA . ILE B 1 300 ? -14.641 21.062 8.57 1 87.06 300 ILE B CA 1
ATOM 5539 C C . ILE B 1 300 ? -15.016 21.375 7.125 1 87.06 300 ILE B C 1
ATOM 5541 O O . ILE B 1 300 ? -14.172 21.312 6.23 1 87.06 300 ILE B O 1
ATOM 5545 N N . GLU B 1 301 ? -16.234 21.656 6.945 1 84.75 301 GLU B N 1
ATOM 5546 C CA . GLU B 1 301 ? -16.719 22.109 5.641 1 84.75 301 GLU B CA 1
ATOM 5547 C C . GLU B 1 301 ? -17.156 23.562 5.684 1 84.75 301 GLU B C 1
ATOM 5549 O O . GLU B 1 301 ? -17.938 23.969 6.559 1 84.75 301 GLU B O 1
ATOM 5554 N N . VAL B 1 302 ? -16.641 24.297 4.785 1 86.12 302 VAL B N 1
ATOM 5555 C CA . VAL B 1 302 ? -17 25.703 4.715 1 86.12 302 VAL B CA 1
ATOM 5556 C C . VAL B 1 302 ? -17.594 26.016 3.346 1 86.12 302 VAL B C 1
ATOM 5558 O O . VAL B 1 302 ? -17.031 25.641 2.312 1 86.12 302 VAL B O 1
ATOM 5561 N N . LEU B 1 303 ? -18.734 26.562 3.406 1 83.38 303 LEU B N 1
ATOM 5562 C CA . LEU B 1 303 ? -19.375 27.141 2.234 1 83.38 303 LEU B CA 1
ATOM 5563 C C . LEU B 1 303 ? -19.609 28.641 2.432 1 83.38 303 LEU B C 1
ATOM 5565 O O . LEU B 1 303 ? -20.281 29.031 3.387 1 83.38 303 LEU B O 1
ATOM 5569 N N . ALA B 1 304 ? -18.938 29.391 1.525 1 80.19 304 ALA B N 1
ATOM 5570 C CA . ALA B 1 304 ? -19.094 30.828 1.708 1 80.19 304 ALA B CA 1
ATOM 5571 C C . ALA B 1 304 ? -19.422 31.516 0.386 1 80.19 304 ALA B C 1
ATOM 5573 O O . ALA B 1 304 ? -18.969 31.078 -0.677 1 80.19 304 ALA B O 1
ATOM 5574 N N . LYS B 1 305 ? -20.312 32.375 0.464 1 78.06 305 LYS B N 1
ATOM 5575 C CA . LYS B 1 305 ? -20.562 33.344 -0.597 1 78.06 305 LYS B CA 1
ATOM 5576 C C . LYS B 1 305 ? -20.047 34.719 -0.207 1 78.06 305 LYS B C 1
ATOM 5578 O O . LYS B 1 305 ? -20.453 35.281 0.818 1 78.06 305 LYS B O 1
ATOM 5583 N N . VAL B 1 306 ? -19 35.125 -0.852 1 73.69 306 VAL B N 1
ATOM 5584 C CA . VAL B 1 306 ? -18.391 36.406 -0.485 1 73.69 306 VAL B CA 1
ATOM 5585 C C . VAL B 1 306 ? -18.641 37.438 -1.576 1 73.69 306 VAL B C 1
ATOM 5587 O O . VAL B 1 306 ? -18.516 37.125 -2.766 1 73.69 306 VAL B O 1
ATOM 5590 N N . ASP B 1 307 ? -19.094 38.531 -1.094 1 74.38 307 ASP B N 1
ATOM 5591 C CA . ASP B 1 307 ? -19.312 39.625 -2.023 1 74.38 307 ASP B CA 1
ATOM 5592 C C . ASP B 1 307 ? -18.016 40.406 -2.283 1 74.38 307 ASP B C 1
ATOM 5594 O O . ASP B 1 307 ? -17.531 41.125 -1.407 1 74.38 307 ASP B O 1
ATOM 5598 N N . GLY B 1 308 ? -17.422 40.25 -3.473 1 73.62 308 GLY B N 1
ATOM 5599 C CA . GLY B 1 308 ? -16.219 40.969 -3.883 1 73.62 308 GLY B CA 1
ATOM 5600 C C . GLY B 1 308 ? -14.938 40.312 -3.371 1 73.62 308 GLY B C 1
ATOM 5601 O O . GLY B 1 308 ? -14.977 39.281 -2.689 1 73.62 308 GLY B O 1
ATOM 5602 N N . PRO B 1 309 ? -13.906 40.938 -3.789 1 77.88 309 PRO B N 1
ATOM 5603 C CA . PRO B 1 309 ? -12.602 40.406 -3.375 1 77.88 309 PRO B CA 1
ATOM 5604 C C . PRO B 1 309 ? -12.258 40.75 -1.928 1 77.88 309 PRO B C 1
ATOM 5606 O O . PRO B 1 309 ? -12.352 41.938 -1.527 1 77.88 309 PRO B O 1
ATOM 5609 N N . HIS B 1 310 ? -12.117 39.812 -1.051 1 82.69 310 HIS B N 1
ATOM 5610 C CA . HIS B 1 310 ? -11.695 39.969 0.337 1 82.69 310 HIS B CA 1
ATOM 5611 C C . HIS B 1 310 ? -10.633 38.938 0.711 1 82.69 310 HIS B C 1
ATOM 5613 O O . HIS B 1 310 ? -10.625 37.812 0.189 1 82.69 310 HIS B O 1
ATOM 5619 N N . HIS B 1 311 ? -9.75 39.469 1.499 1 86.69 311 HIS B N 1
ATOM 5620 C CA . HIS B 1 311 ? -8.852 38.5 2.125 1 86.69 311 HIS B CA 1
ATOM 5621 C C . HIS B 1 311 ? -9.562 37.719 3.221 1 86.69 311 HIS B C 1
ATOM 5623 O O . HIS B 1 311 ? -10.172 38.312 4.117 1 86.69 311 HIS B O 1
ATOM 5629 N N . VAL B 1 312 ? -9.602 36.5 3.023 1 85.06 312 VAL B N 1
ATOM 5630 C CA . VAL B 1 312 ? -10.32 35.594 3.93 1 85.06 312 VAL B CA 1
ATOM 5631 C C . VAL B 1 312 ? -9.344 34.625 4.586 1 85.06 312 VAL B C 1
ATOM 5633 O O . VAL B 1 312 ? -8.531 34 3.906 1 85.06 312 VAL B O 1
ATOM 5636 N N . ARG B 1 313 ? -9.391 34.594 5.945 1 89.31 313 ARG B N 1
ATOM 5637 C CA . ARG B 1 313 ? -8.57 33.656 6.68 1 89.31 313 ARG B CA 1
ATOM 5638 C C . ARG B 1 313 ? -9.422 32.812 7.617 1 89.31 313 ARG B C 1
ATOM 5640 O O . ARG B 1 313 ? -10.094 33.344 8.508 1 89.31 313 ARG B O 1
ATOM 5647 N N . PHE B 1 314 ? -9.445 31.5 7.332 1 91.19 314 PHE B N 1
ATOM 5648 C CA . PHE B 1 314 ? -10.094 30.547 8.227 1 91.19 314 PHE B CA 1
ATOM 5649 C C . PHE B 1 314 ? -9.055 29.812 9.062 1 91.19 314 PHE B C 1
ATOM 5651 O O . PHE B 1 314 ? -8.047 29.344 8.539 1 91.19 314 PHE B O 1
ATOM 5658 N N . GLY B 1 315 ? -9.273 29.781 10.359 1 92.56 315 GLY B N 1
ATOM 5659 C CA . GLY B 1 315 ? -8.445 29.016 11.273 1 92.56 315 GLY B CA 1
ATOM 5660 C C . GLY B 1 315 ? -9.242 28.141 12.219 1 92.56 315 GLY B C 1
ATOM 5661 O O . GLY B 1 315 ? -10.438 28.375 12.43 1 92.56 315 GLY B O 1
ATOM 5662 N N . ALA B 1 316 ? -8.617 27.094 12.688 1 93.12 316 ALA B N 1
ATOM 5663 C CA . ALA B 1 316 ? -9.242 26.203 13.664 1 93.12 316 ALA B CA 1
ATOM 5664 C C . ALA B 1 316 ? -8.352 26.031 14.891 1 93.12 316 ALA B C 1
ATOM 5666 O O . ALA B 1 316 ? -7.125 26.062 14.789 1 93.12 316 ALA B O 1
ATOM 5667 N N . PHE B 1 317 ? -9.062 25.875 16.062 1 90.5 317 PHE B N 1
ATOM 5668 C CA . PHE B 1 317 ? -8.398 25.656 17.344 1 90.5 317 PHE B CA 1
ATOM 5669 C C . PHE B 1 317 ? -9.039 24.5 18.094 1 90.5 317 PHE B C 1
ATOM 5671 O O . PHE B 1 317 ? -10.266 24.453 18.25 1 90.5 317 PHE B O 1
ATOM 5678 N N . SER B 1 318 ? -8.203 23.562 18.391 1 84.75 318 SER B N 1
ATOM 5679 C CA . SER B 1 318 ? -8.688 22.531 19.312 1 84.75 318 SER B CA 1
ATOM 5680 C C . SER B 1 318 ? -8.352 22.891 20.75 1 84.75 318 SER B C 1
ATOM 5682 O O . SER B 1 318 ? -7.246 23.359 21.047 1 84.75 318 SER B O 1
ATOM 5684 N N . SER B 1 319 ? -9.367 22.734 21.578 1 78.75 319 SER B N 1
ATOM 5685 C CA . SER B 1 319 ? -9.133 23.047 22.984 1 78.75 319 SER B CA 1
ATOM 5686 C C . SER B 1 319 ? -7.973 22.234 23.547 1 78.75 319 SER B C 1
ATOM 5688 O O . SER B 1 319 ? -7.816 21.062 23.219 1 78.75 319 SER B O 1
ATOM 5690 N N . GLY B 1 320 ? -7.18 22.844 24.25 1 69.12 320 GLY B N 1
ATOM 5691 C CA . GLY B 1 320 ? -6.035 22.188 24.859 1 69.12 320 GLY B CA 1
ATOM 5692 C C . GLY B 1 320 ? -4.727 22.484 24.141 1 69.12 320 GLY B C 1
ATOM 5693 O O . GLY B 1 320 ? -3.652 22.156 24.656 1 69.12 320 GLY B O 1
ATOM 5694 N N . PHE B 1 321 ? -4.984 23.031 22.938 1 77.69 321 PHE B N 1
ATOM 5695 C CA . PHE B 1 321 ? -3.758 23.375 22.234 1 77.69 321 PHE B CA 1
ATOM 5696 C C . PHE B 1 321 ? -3.812 24.797 21.688 1 77.69 321 PHE B C 1
ATOM 5698 O O . PHE B 1 321 ? -4.852 25.234 21.203 1 77.69 321 PHE B O 1
ATOM 5705 N N . ASP B 1 322 ? -2.75 25.547 21.875 1 78.12 322 ASP B N 1
ATOM 5706 C CA . ASP B 1 322 ? -2.725 26.969 21.578 1 78.12 322 ASP B CA 1
ATOM 5707 C C . ASP B 1 322 ? -2.277 27.219 20.125 1 78.12 322 ASP B C 1
ATOM 5709 O O . ASP B 1 322 ? -2.104 28.359 19.719 1 78.12 322 ASP B O 1
ATOM 5713 N N . HIS B 1 323 ? -2.203 26.219 19.391 1 87.38 323 HIS B N 1
ATOM 5714 C CA . HIS B 1 323 ? -1.718 26.438 18.031 1 87.38 323 HIS B CA 1
ATOM 5715 C C . HIS B 1 323 ? -2.863 26.422 17.031 1 87.38 323 HIS B C 1
ATOM 5717 O O . HIS B 1 323 ? -3.746 25.562 17.094 1 87.38 323 HIS B O 1
ATOM 5723 N N . GLU B 1 324 ? -2.859 27.422 16.219 1 90.56 324 GLU B N 1
ATOM 5724 C CA . GLU B 1 324 ? -3.873 27.531 15.172 1 90.56 324 GLU B CA 1
ATOM 5725 C C . GLU B 1 324 ? -3.574 26.594 14.008 1 90.56 324 GLU B C 1
ATOM 5727 O O . GLU B 1 324 ? -2.424 26.469 13.586 1 90.56 324 GLU B O 1
ATOM 5732 N N . ILE B 1 325 ? -4.629 25.969 13.578 1 90.62 325 ILE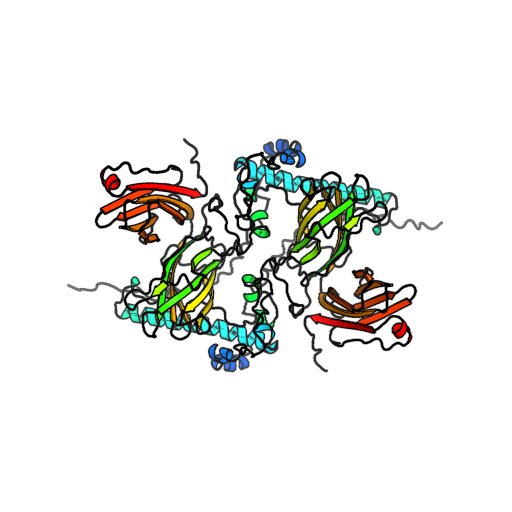 B N 1
ATOM 5733 C CA . ILE B 1 325 ? -4.566 25.266 12.305 1 90.62 325 ILE B CA 1
ATOM 5734 C C . ILE B 1 325 ? -5.125 26.156 11.195 1 90.62 325 ILE B C 1
ATOM 5736 O O . ILE B 1 325 ? -6.324 26.453 11.172 1 90.62 325 ILE B O 1
ATOM 5740 N N . VAL B 1 326 ? -4.301 26.547 10.328 1 91.06 326 VAL B N 1
ATOM 5741 C CA . VAL B 1 326 ? -4.758 27.391 9.234 1 91.06 326 VAL B CA 1
ATOM 5742 C C . VAL B 1 326 ? -5.496 26.547 8.195 1 91.06 326 VAL B C 1
ATOM 5744 O O . VAL B 1 326 ? -4.926 25.609 7.633 1 91.06 326 VAL B O 1
ATOM 5747 N N . LEU B 1 327 ? -6.738 26.859 7.973 1 91.88 327 LEU B N 1
ATOM 5748 C CA . LEU B 1 327 ? -7.559 26.125 7.016 1 91.88 327 LEU B CA 1
ATOM 5749 C C . LEU B 1 327 ? -7.508 26.766 5.641 1 91.88 327 LEU B C 1
ATOM 5751 O O . LEU B 1 327 ? -7.535 26.078 4.617 1 91.88 327 LEU B O 1
ATOM 5755 N N . PHE B 1 328 ? -7.578 28.016 5.684 1 88.25 328 PHE B N 1
ATOM 5756 C CA . PHE B 1 328 ? -7.57 28.812 4.465 1 88.25 328 PHE B CA 1
ATOM 5757 C C . PHE B 1 328 ? -7.008 30.203 4.734 1 88.25 328 PHE B C 1
ATOM 5759 O O . PHE B 1 328 ? -7.336 30.828 5.742 1 88.25 328 PHE B O 1
ATOM 5766 N N . ASP B 1 329 ? -6.109 30.656 3.832 1 86.69 329 ASP B N 1
ATOM 5767 C CA . ASP B 1 329 ? -5.535 32 3.941 1 86.69 329 ASP B CA 1
ATOM 5768 C C . ASP B 1 329 ? -5.207 32.562 2.564 1 86.69 329 ASP B C 1
ATOM 5770 O O . ASP B 1 329 ? -4.082 32.406 2.076 1 86.69 329 ASP B O 1
ATOM 5774 N N . ASP B 1 330 ? -6.195 33.125 2.018 1 81.25 330 ASP B N 1
ATOM 5775 C CA . ASP B 1 330 ? -6 33.688 0.678 1 81.25 330 ASP B CA 1
ATOM 5776 C C . ASP B 1 330 ? -7.035 34.75 0.366 1 81.25 330 ASP B C 1
ATOM 5778 O O . ASP B 1 330 ? -7.957 34.969 1.151 1 81.25 330 ASP B O 1
ATOM 5782 N N . THR B 1 331 ? -6.742 35.5 -0.736 1 81.38 331 THR B N 1
ATOM 5783 C CA . THR B 1 331 ? -7.707 36.469 -1.236 1 81.38 331 THR B CA 1
ATOM 5784 C C . THR B 1 331 ? -8.734 35.781 -2.143 1 81.38 331 THR B C 1
ATOM 5786 O O . THR B 1 331 ? -8.367 35.094 -3.09 1 81.38 331 THR B O 1
ATOM 5789 N N . PHE B 1 332 ? -9.891 35.969 -1.71 1 77.81 332 PHE B N 1
ATOM 5790 C CA . PHE B 1 332 ? -10.969 35.344 -2.473 1 77.81 332 PHE B CA 1
ATOM 5791 C C . PHE B 1 332 ? -11.617 36.375 -3.404 1 77.81 332 PHE B C 1
ATOM 5793 O O . PHE B 1 332 ? -12.086 37.406 -2.957 1 77.81 332 PHE B O 1
ATOM 5800 N N . SER B 1 333 ? -11.586 36.156 -4.68 1 74.19 333 SER B N 1
ATOM 5801 C CA . SER B 1 333 ? -12.148 37.062 -5.668 1 74.19 333 SER B CA 1
ATOM 5802 C C . SER B 1 333 ? -13.469 36.531 -6.223 1 74.19 333 SER B C 1
ATOM 5804 O O . SER B 1 333 ? -14.203 37.281 -6.891 1 74.19 333 SER B O 1
ATOM 5806 N N . GLY B 1 334 ? -13.797 35.312 -5.957 1 70 334 GLY B N 1
ATOM 5807 C CA . GLY B 1 334 ? -15.016 34.75 -6.512 1 70 334 GLY B CA 1
ATOM 5808 C C . GLY B 1 334 ? -16.234 35 -5.648 1 70 334 GLY B C 1
ATOM 5809 O O . GLY B 1 334 ? -16.219 35.875 -4.773 1 70 334 GLY B O 1
ATOM 5810 N N . THR B 1 335 ? -17.312 34.344 -6.148 1 74.06 335 THR B N 1
ATOM 5811 C CA . THR B 1 335 ? -18.578 34.5 -5.449 1 74.06 335 THR B CA 1
ATOM 5812 C C . THR B 1 335 ? -18.828 33.344 -4.492 1 74.06 335 THR B C 1
ATOM 5814 O O . THR B 1 335 ? -19.547 33.5 -3.496 1 74.06 335 THR B O 1
ATOM 5817 N N . LYS B 1 336 ? -18.219 32.25 -4.805 1 79.62 336 LYS B N 1
ATOM 5818 C CA . LYS B 1 336 ? -18.484 31.094 -3.967 1 79.62 336 LYS B CA 1
ATOM 5819 C C . LYS B 1 336 ? -17.172 30.375 -3.605 1 79.62 336 LYS B C 1
ATOM 5821 O O . LYS B 1 336 ? -16.281 30.234 -4.445 1 79.62 336 LYS B O 1
ATOM 5826 N N . MET B 1 337 ? -17.016 30.219 -2.291 1 80.44 337 MET B N 1
ATOM 5827 C CA . MET B 1 337 ? -15.891 29.453 -1.771 1 80.44 337 MET B CA 1
ATOM 5828 C C . MET B 1 337 ? -16.375 28.156 -1.115 1 80.44 337 MET B C 1
ATOM 5830 O O . MET B 1 337 ? -17.359 28.156 -0.377 1 80.44 337 MET B O 1
ATOM 5834 N N . GLN B 1 338 ? -15.82 27.047 -1.562 1 85.38 338 GLN B N 1
ATOM 5835 C CA . GLN B 1 338 ? -16.109 25.766 -0.905 1 85.38 338 GLN B CA 1
ATOM 5836 C C . GLN B 1 338 ? -14.828 24.969 -0.67 1 85.38 338 GLN B C 1
ATOM 5838 O O . GLN B 1 338 ? -14.023 24.797 -1.588 1 85.38 338 GLN B O 1
ATOM 5843 N N . PHE B 1 339 ? -14.602 24.719 0.621 1 85.19 339 PHE B N 1
ATOM 5844 C CA . PHE B 1 339 ? -13.469 23.844 0.891 1 85.19 339 PHE B CA 1
ATOM 5845 C C . PHE B 1 339 ? -13.734 22.969 2.109 1 85.19 339 PHE B C 1
ATOM 5847 O O . PHE B 1 339 ? -14.688 23.203 2.859 1 85.19 339 PHE B O 1
ATOM 5854 N N . GLN B 1 340 ? -13 21.922 2.17 1 86.06 340 GLN B N 1
ATOM 5855 C CA . GLN B 1 340 ? -13.031 20.984 3.289 1 86.06 340 GLN B CA 1
ATOM 5856 C C . GLN B 1 340 ? -11.633 20.781 3.873 1 86.06 340 GLN B C 1
ATOM 5858 O O . GLN B 1 340 ? -10.641 20.812 3.145 1 86.06 340 GLN B O 1
ATOM 5863 N N . HIS B 1 341 ? -11.602 20.688 5.184 1 90.25 341 HIS B N 1
ATOM 5864 C CA . HIS B 1 341 ? -10.336 20.422 5.848 1 90.25 341 HIS B CA 1
ATOM 5865 C C . HIS B 1 341 ? -10.492 19.375 6.949 1 90.25 341 HIS B C 1
ATOM 5867 O O . HIS B 1 341 ? -11.422 19.453 7.754 1 90.25 341 HIS B O 1
ATOM 5873 N N . VAL B 1 342 ? -9.656 18.406 6.898 1 88.81 342 VAL B N 1
ATOM 5874 C CA . VAL B 1 342 ? -9.625 17.391 7.945 1 88.81 342 VAL B CA 1
ATOM 5875 C C . VAL B 1 342 ? -8.625 17.797 9.023 1 88.81 342 VAL B C 1
ATOM 5877 O O . VAL B 1 342 ? -7.469 18.109 8.727 1 88.81 342 VAL B O 1
ATOM 5880 N N . VAL B 1 343 ? -9.109 17.844 10.281 1 90.69 343 VAL B N 1
ATOM 5881 C CA . VAL B 1 343 ? -8.242 18.25 11.383 1 90.69 343 VAL B CA 1
ATOM 5882 C C . VAL B 1 343 ? -8.359 17.25 12.531 1 90.69 343 VAL B C 1
ATOM 5884 O O . VAL B 1 343 ? -9.289 16.438 12.57 1 90.69 343 VAL B O 1
ATOM 5887 N N . VAL B 1 344 ? -7.371 17.312 13.375 1 89.88 344 VAL B N 1
ATOM 5888 C CA . VAL B 1 344 ? -7.355 16.484 14.578 1 89.88 344 VAL B CA 1
ATOM 5889 C C . VAL B 1 344 ? -7.91 17.281 15.758 1 89.88 344 VAL B C 1
ATOM 5891 O O . VAL B 1 344 ? -7.559 18.438 15.945 1 89.88 344 VAL B O 1
ATOM 5894 N N . VAL B 1 345 ? -8.789 16.656 16.484 1 88.62 345 VAL B N 1
ATOM 5895 C CA . VAL B 1 345 ? -9.336 17.234 17.703 1 88.62 345 VAL B CA 1
ATOM 5896 C C . VAL B 1 345 ? -9.148 16.266 18.875 1 88.62 345 VAL B C 1
ATOM 5898 O O . VAL B 1 345 ? -9.383 15.062 18.719 1 88.62 345 VAL B O 1
ATOM 5901 N N . LYS B 1 346 ? -8.727 16.812 19.938 1 85.5 346 LYS B N 1
ATOM 5902 C CA . LYS B 1 346 ? -8.672 15.969 21.125 1 85.5 346 LYS B CA 1
ATOM 5903 C C . LYS B 1 346 ? -10.062 15.469 21.516 1 85.5 346 LYS B C 1
ATOM 5905 O O . LYS B 1 346 ? -11.031 16.219 21.453 1 85.5 346 LYS B O 1
ATOM 5910 N N . ALA B 1 347 ? -10.023 14.219 21.969 1 82.5 347 ALA B N 1
ATOM 5911 C CA . ALA B 1 347 ? -11.297 13.617 22.344 1 82.5 347 ALA B CA 1
ATOM 5912 C C . ALA B 1 347 ? -11.953 14.398 23.469 1 82.5 347 ALA B C 1
ATOM 5914 O O . ALA B 1 347 ? -11.281 14.82 24.422 1 82.5 347 ALA B O 1
ATOM 5915 N N . GLU B 1 348 ? -13.25 14.656 23.359 1 78.62 348 GLU B N 1
ATOM 5916 C CA . GLU B 1 348 ? -14.086 15.312 24.359 1 78.62 348 GLU B CA 1
ATOM 5917 C C . GLU B 1 348 ? -13.727 16.781 24.5 1 78.62 348 GLU B C 1
ATOM 5919 O O . GLU B 1 348 ? -14.078 17.422 25.5 1 78.62 348 GLU B O 1
ATOM 5924 N N . GLU B 1 349 ? -12.93 17.328 23.562 1 82.69 349 GLU B N 1
ATOM 5925 C CA . GLU B 1 349 ? -12.594 18.75 23.578 1 82.69 349 GLU B CA 1
ATOM 5926 C C . GLU B 1 349 ? -13.352 19.5 22.484 1 82.69 349 GLU B C 1
ATOM 5928 O O . GLU B 1 349 ? -14.047 18.891 21.672 1 82.69 349 GLU B O 1
ATOM 5933 N N . LYS B 1 350 ? -13.219 20.75 22.641 1 84.62 350 LYS B N 1
ATOM 5934 C CA . LYS B 1 350 ? -13.945 21.609 21.703 1 84.62 350 LYS B CA 1
ATOM 5935 C C . LYS B 1 350 ? -13.062 22 20.516 1 84.62 350 LYS B C 1
ATOM 5937 O O . LYS B 1 350 ? -11.836 22.016 20.641 1 84.62 350 LYS B O 1
ATOM 5942 N N . LEU B 1 351 ? -13.781 22.188 19.391 1 89.94 351 LEU B N 1
ATOM 5943 C CA . LEU B 1 351 ? -13.156 22.734 18.188 1 89.94 351 LEU B CA 1
ATOM 5944 C C . LEU B 1 351 ? -13.727 24.109 17.844 1 89.94 351 LEU B C 1
ATOM 5946 O O . LEU B 1 351 ? -14.938 24.25 17.656 1 89.94 351 LEU B O 1
ATOM 5950 N N . ASP B 1 352 ? -12.844 25.078 17.859 1 89.88 352 ASP B N 1
ATOM 5951 C CA . ASP B 1 352 ? -13.25 26.422 17.453 1 89.88 352 ASP B CA 1
ATOM 5952 C C . ASP B 1 352 ? -12.789 26.734 16.031 1 89.88 352 ASP B C 1
ATOM 5954 O O . ASP B 1 352 ? -11.617 26.547 15.703 1 89.88 352 ASP B O 1
ATOM 5958 N N . VAL B 1 353 ? -13.734 27.125 15.219 1 91 353 VAL B N 1
ATOM 5959 C CA . VAL B 1 353 ? -13.406 27.594 13.883 1 91 353 VAL B CA 1
ATOM 5960 C C . VAL B 1 353 ? -13.578 29.109 13.812 1 91 353 VAL B C 1
ATOM 5962 O O . VAL B 1 353 ? -14.609 29.641 14.234 1 91 353 VAL B O 1
ATOM 5965 N N . CYS B 1 354 ? -12.523 29.781 13.312 1 90.44 354 CYS B N 1
ATOM 5966 C CA . CYS B 1 354 ? -12.531 31.25 13.297 1 90.44 354 CYS B CA 1
ATOM 5967 C C . CYS B 1 354 ? -12.367 31.781 11.883 1 90.44 354 CYS B C 1
ATOM 5969 O O . CYS B 1 354 ? -11.672 31.172 11.062 1 90.44 354 CYS B O 1
ATOM 5971 N N . LEU B 1 355 ? -13.07 32.844 11.586 1 89.94 355 LEU B N 1
ATOM 5972 C CA . LEU B 1 355 ? -12.961 33.562 10.328 1 89.94 355 LEU B CA 1
ATOM 5973 C C . LEU B 1 355 ? -12.492 35 10.57 1 89.94 355 LEU B C 1
ATOM 5975 O O . LEU B 1 355 ? -13.086 35.719 11.375 1 89.94 355 LEU B O 1
ATOM 5979 N N . LYS B 1 356 ? -11.414 35.312 9.969 1 87.44 356 LYS B N 1
ATOM 5980 C CA . LYS B 1 356 ? -10.945 36.719 9.969 1 87.44 356 LYS B CA 1
ATOM 5981 C C . LYS B 1 356 ? -11.203 37.375 8.625 1 87.44 356 LYS B C 1
ATOM 5983 O O . LYS B 1 356 ? -10.695 36.938 7.594 1 87.44 356 LYS B O 1
ATOM 5988 N N . LEU B 1 357 ? -12.031 38.375 8.641 1 83.25 357 LEU B N 1
ATOM 5989 C CA . LEU B 1 357 ? -12.352 39.188 7.473 1 83.25 357 LEU B CA 1
ATOM 5990 C C . LEU B 1 357 ? -12 40.656 7.723 1 83.25 357 LEU B C 1
ATOM 5992 O O . LEU B 1 357 ? -12.75 41.375 8.398 1 83.25 357 LEU B O 1
ATOM 5996 N N . GLY B 1 358 ? -10.938 41.094 7.094 1 75.44 358 GLY B N 1
ATOM 5997 C CA . GLY B 1 358 ? -10.484 42.438 7.438 1 75.44 358 GLY B CA 1
ATOM 5998 C C . GLY B 1 358 ? -10.211 42.594 8.922 1 75.44 358 GLY B C 1
ATOM 5999 O O . GLY B 1 358 ? -9.398 41.875 9.5 1 75.44 358 GLY B O 1
ATOM 6000 N N . GLU B 1 359 ? -11.008 43.469 9.547 1 79.06 359 GLU B N 1
ATOM 6001 C CA . GLU B 1 359 ? -10.82 43.719 10.977 1 79.06 359 GLU B CA 1
ATOM 6002 C C . GLU B 1 359 ? -11.82 42.938 11.82 1 79.06 359 GLU B C 1
ATOM 6004 O O . GLU B 1 359 ? -11.75 42.969 13.047 1 79.06 359 GLU B O 1
ATOM 6009 N N . SER B 1 360 ? -12.672 42.25 11.164 1 80.75 360 SER B N 1
ATOM 6010 C CA . SER B 1 360 ? -13.727 41.531 11.867 1 80.75 360 SER B CA 1
ATOM 6011 C C . SER B 1 360 ? -13.328 40.094 12.117 1 80.75 360 SER B C 1
ATOM 6013 O O . SER B 1 360 ? -12.695 39.469 11.273 1 80.75 360 SER B O 1
ATOM 6015 N N . LEU B 1 361 ? -13.602 39.625 13.344 1 87 361 LEU B N 1
ATOM 6016 C CA . LEU B 1 361 ? -13.359 38.25 13.742 1 87 361 LEU B CA 1
ATOM 6017 C C . LEU B 1 361 ? -14.672 37.531 14.062 1 87 361 LEU B C 1
ATOM 6019 O O . LEU B 1 361 ? -15.484 38.031 14.836 1 87 361 LEU B O 1
ATOM 6023 N N . PHE B 1 362 ? -14.914 36.438 13.422 1 85.12 362 PHE B N 1
ATOM 6024 C CA . PHE B 1 362 ? -16.078 35.594 13.688 1 85.12 362 PHE B CA 1
ATOM 6025 C C . PHE B 1 362 ? -15.633 34.219 14.148 1 85.12 362 PHE B C 1
ATOM 6027 O O . PHE B 1 362 ? -14.531 33.75 13.828 1 85.12 362 PHE B O 1
ATOM 6034 N N . GLY B 1 363 ? -16.469 33.562 14.977 1 87 363 GLY B N 1
ATOM 6035 C CA . GLY B 1 363 ? -16.078 32.25 15.477 1 87 363 GLY B CA 1
ATOM 6036 C C . GLY B 1 363 ? -17.25 31.328 15.719 1 87 363 GLY B C 1
ATOM 6037 O O . GLY B 1 363 ? -18.359 31.781 15.992 1 87 363 GLY B O 1
ATOM 6038 N N . TRP B 1 364 ? -17.031 30.109 15.523 1 86.38 364 TRP B N 1
ATOM 6039 C CA . TRP B 1 364 ? -17.953 29.016 15.805 1 86.38 364 TRP B CA 1
ATOM 6040 C C . TRP B 1 364 ? -17.312 27.969 16.703 1 86.38 364 TRP B C 1
ATOM 6042 O O . TRP B 1 364 ? -16.125 27.641 16.531 1 86.38 364 TRP B O 1
ATOM 6052 N N . ALA B 1 365 ? -18.047 27.484 17.672 1 85.56 365 ALA B N 1
ATOM 6053 C CA . ALA B 1 365 ? -17.562 26.438 18.562 1 85.56 365 ALA B CA 1
ATOM 6054 C C . ALA B 1 365 ? -18.344 25.141 18.344 1 85.56 365 ALA B C 1
ATOM 6056 O O . ALA B 1 365 ? -19.562 25.172 18.203 1 85.56 365 ALA B O 1
ATOM 6057 N N . PHE B 1 366 ? -17.578 24.094 18.219 1 84.81 366 PHE B N 1
ATOM 6058 C CA . PHE B 1 366 ? -18.188 22.781 18 1 84.81 366 PHE B CA 1
ATOM 6059 C C . PHE B 1 366 ? -17.688 21.781 19.031 1 84.81 366 PHE B C 1
ATOM 6061 O O . PHE B 1 366 ? -16.578 21.891 19.531 1 84.81 366 PHE B O 1
ATOM 6068 N N . GLN B 1 367 ? -18.531 20.953 19.453 1 77.19 367 GLN B N 1
ATOM 6069 C CA . GLN B 1 367 ? -18.172 19.844 20.328 1 77.19 367 GLN B CA 1
ATOM 6070 C C . GLN B 1 367 ? -18.609 18.5 19.734 1 77.19 367 GLN B C 1
ATOM 6072 O O . GLN B 1 367 ? -19.625 18.422 19.047 1 77.19 367 GLN B O 1
ATOM 6077 N N . ASP B 1 368 ? -17.656 17.547 19.984 1 66.5 368 ASP B N 1
ATOM 6078 C CA . ASP B 1 368 ? -17.953 16.203 19.484 1 66.5 368 ASP B CA 1
ATOM 6079 C C . ASP B 1 368 ? -19.375 15.797 19.859 1 66.5 368 ASP B C 1
ATOM 6081 O O . ASP B 1 368 ? -19.797 15.945 21 1 66.5 368 ASP B O 1
ATOM 6085 N N . GLY B 1 369 ? -20.188 15.289 18.938 1 57.31 369 GLY B N 1
ATOM 6086 C CA . GLY B 1 369 ? -21.578 14.922 19.141 1 57.31 369 GLY B CA 1
ATOM 6087 C C . GLY B 1 369 ? -22.547 15.961 18.609 1 57.31 369 GLY B C 1
ATOM 6088 O O . GLY B 1 369 ? -23.734 15.672 18.422 1 57.31 369 GLY B O 1
ATOM 6089 N N . HIS B 1 370 ? -22.203 17.188 18.594 1 50.34 370 HIS B N 1
ATOM 6090 C CA . HIS B 1 370 ? -23.109 18.219 18.062 1 50.34 370 HIS B CA 1
ATOM 6091 C C . HIS B 1 370 ? -22.875 18.438 16.578 1 50.34 370 HIS B C 1
ATOM 6093 O O . HIS B 1 370 ? -21.75 18.734 16.156 1 50.34 370 HIS B O 1
ATOM 6099 N N . VAL B 1 371 ? -23.516 17.672 15.75 1 48.25 371 VAL B N 1
ATOM 6100 C CA . VAL B 1 371 ? -23.469 17.688 14.289 1 48.25 371 VAL B CA 1
ATOM 6101 C C . VAL B 1 371 ? -24.438 18.766 13.766 1 48.25 371 VAL B C 1
ATOM 6103 O O . VAL B 1 371 ? -25.562 18.875 14.242 1 48.25 371 VAL B O 1
ATOM 6106 N N . GLY B 1 372 ? -24.125 20.031 13.461 1 52.75 372 GLY B N 1
ATOM 6107 C CA . GLY B 1 372 ? -25 20.844 12.625 1 52.75 372 GLY B CA 1
ATOM 6108 C C . GLY B 1 372 ? -24.312 22.094 12.086 1 52.75 372 GLY B C 1
ATOM 6109 O O . GLY B 1 372 ? -23.281 22.5 12.609 1 52.75 372 GLY B O 1
ATOM 6110 N N . PRO B 1 373 ? -24.734 22.281 10.867 1 56.38 373 PRO B N 1
ATOM 6111 C CA . PRO B 1 373 ? -24.266 23.547 10.273 1 56.38 373 PRO B CA 1
ATOM 6112 C C . PRO B 1 373 ? -24.562 24.75 11.156 1 56.38 373 PRO B C 1
ATOM 6114 O O . PRO B 1 373 ? -25.594 24.812 11.812 1 56.38 373 PRO B O 1
ATOM 6117 N N . VAL B 1 374 ? -23.531 25.422 11.469 1 62.56 374 VAL B N 1
ATOM 6118 C CA . VAL B 1 374 ? -23.781 26.719 12.094 1 62.56 374 VAL B CA 1
ATOM 6119 C C . VAL B 1 374 ? -23.781 27.812 11.023 1 62.56 374 VAL B C 1
ATOM 6121 O O . VAL B 1 374 ? -22.859 27.875 10.195 1 62.56 374 VAL B O 1
ATOM 6124 N N . ARG B 1 375 ? -25.031 28.25 10.805 1 58.66 375 ARG B N 1
ATOM 6125 C CA . ARG B 1 375 ? -25.141 29.422 9.969 1 58.66 375 ARG B CA 1
ATOM 6126 C C . ARG B 1 375 ? -25.047 30.703 10.797 1 58.66 375 ARG B C 1
ATOM 6128 O O . ARG B 1 375 ? -25.547 30.75 11.922 1 58.66 375 ARG B O 1
ATOM 6135 N N . ILE B 1 376 ? -24.094 31.516 10.508 1 57.31 376 ILE B N 1
ATOM 6136 C CA . ILE B 1 376 ? -24.031 32.781 11.227 1 57.31 376 ILE B CA 1
ATOM 6137 C C . ILE B 1 376 ? -25.031 33.781 10.633 1 57.31 376 ILE B C 1
ATOM 6139 O O . ILE B 1 376 ? -24.891 34.188 9.492 1 57.31 376 ILE B O 1
ATOM 6143 N N . PRO B 1 377 ? -26.219 33.75 11.266 1 50.28 377 PRO B N 1
ATOM 6144 C CA . PRO B 1 377 ? -27.188 34.781 10.891 1 50.28 377 PRO B CA 1
ATOM 6145 C C . PRO B 1 377 ? -26.703 36.188 11.25 1 50.28 377 PRO B C 1
ATOM 6147 O O . PRO B 1 377 ? -27.469 37.156 11.133 1 50.28 377 PRO B O 1
ATOM 6150 N N . ASP B 1 378 ? -25.516 36.344 11.742 1 50.59 378 ASP B N 1
ATOM 6151 C CA . ASP B 1 378 ? -25.328 37.688 12.305 1 50.59 378 ASP B CA 1
ATOM 6152 C C . ASP B 1 378 ? -25.297 38.75 11.211 1 50.59 378 ASP B C 1
ATOM 6154 O O . ASP B 1 378 ? -24.594 38.594 10.211 1 50.59 378 ASP B O 1
ATOM 6158 N N . ASP B 1 379 ? -26.156 39.625 11.289 1 56.69 379 ASP B N 1
ATOM 6159 C CA . ASP B 1 379 ? -26.297 40.844 10.477 1 56.69 379 ASP B CA 1
ATOM 6160 C C . ASP B 1 379 ? -24.938 41.438 10.133 1 56.69 379 ASP B C 1
ATOM 6162 O O . ASP B 1 379 ? -24.75 42 9.055 1 56.69 379 ASP B O 1
ATOM 6166 N N . SER B 1 380 ? -24.031 41.281 10.953 1 57.06 380 SER B N 1
ATOM 6167 C CA . SER B 1 380 ? -22.734 41.906 10.711 1 57.06 380 SER B CA 1
ATOM 6168 C C . SER B 1 380 ? -21.984 41.188 9.594 1 57.06 380 SER B C 1
ATOM 6170 O O . SER B 1 380 ? -21.156 41.781 8.898 1 57.06 380 SER B O 1
ATOM 6172 N N . MET B 1 381 ? -22.359 39.906 9.383 1 62.03 381 MET B N 1
ATOM 6173 C CA . MET B 1 381 ? -21.672 39.156 8.359 1 62.03 381 MET B CA 1
ATOM 6174 C C . MET B 1 381 ? -22.359 39.281 7.008 1 62.03 381 MET B C 1
ATOM 6176 O O . MET B 1 381 ? -21.766 38.969 5.973 1 62.03 381 MET B O 1
ATOM 6180 N N . SER B 1 382 ? -23.625 39.75 7.156 1 62.88 382 SER B N 1
ATOM 6181 C CA . SER B 1 382 ? -24.422 39.875 5.941 1 62.88 382 SER B CA 1
ATOM 6182 C C . SER B 1 382 ? -23.75 40.781 4.922 1 62.88 382 SER B C 1
ATOM 6184 O O . SER B 1 382 ? -23.922 40.625 3.715 1 62.88 382 SER B O 1
ATOM 6186 N N . LYS B 1 383 ? -22.875 41.688 5.527 1 66.12 383 LYS B N 1
ATOM 6187 C CA . LYS B 1 383 ? -22.203 42.625 4.633 1 66.12 383 LYS B CA 1
ATOM 6188 C C . LYS B 1 383 ? -21.156 41.906 3.781 1 66.12 383 LYS B C 1
ATOM 6190 O O . LYS B 1 383 ? -20.766 42.375 2.719 1 66.12 383 LYS B O 1
ATOM 6195 N N . TYR B 1 384 ? -20.703 40.781 4.238 1 68.88 384 TYR B N 1
ATOM 6196 C CA . TYR B 1 384 ? -19.609 40.125 3.541 1 68.88 384 TYR B CA 1
ATOM 6197 C C . TYR B 1 384 ? -20.109 38.938 2.742 1 68.88 384 TYR B C 1
ATOM 6199 O O . TYR B 1 384 ? -19.438 38.469 1.817 1 68.88 384 TYR B O 1
ATOM 6207 N N . GLY B 1 385 ? -21.281 38.5 3.117 1 74.69 385 GLY B N 1
ATOM 6208 C CA . GLY B 1 385 ? -21.828 37.344 2.453 1 74.69 385 GLY B CA 1
ATOM 6209 C C . GLY B 1 385 ? -22.328 36.281 3.422 1 74.69 385 GLY B C 1
ATOM 6210 O O . GLY B 1 385 ? -22.75 36.594 4.535 1 74.69 385 GLY B O 1
ATOM 6211 N N . GLN B 1 386 ? -22.531 35.156 2.951 1 78.31 386 GLN B N 1
ATOM 6212 C CA . GLN B 1 386 ? -23.016 34.031 3.736 1 78.31 386 GLN B CA 1
ATOM 6213 C C . GLN B 1 386 ? -21.922 33 3.951 1 78.31 386 GLN B C 1
ATOM 6215 O O . GLN B 1 386 ? -21.172 32.688 3.029 1 78.31 386 GLN B O 1
ATOM 6220 N N . PHE B 1 387 ? -21.75 32.75 5.293 1 81 387 PHE B N 1
ATOM 6221 C CA . PHE B 1 387 ? -20.781 31.703 5.629 1 81 387 PHE B CA 1
ATOM 6222 C C . PHE B 1 387 ? -21.453 30.531 6.34 1 81 387 PHE B C 1
ATOM 6224 O O . PHE B 1 387 ? -22.125 30.734 7.359 1 81 387 PHE B O 1
ATOM 6231 N N . ASP B 1 388 ? -21.344 29.391 5.77 1 82.81 388 ASP B N 1
ATOM 6232 C CA . ASP B 1 388 ? -21.828 28.141 6.375 1 82.81 388 ASP B CA 1
ATOM 6233 C C . ASP B 1 388 ? -20.672 27.234 6.77 1 82.81 388 ASP B C 1
ATOM 6235 O O . ASP B 1 388 ? -19.875 26.828 5.918 1 82.81 388 ASP B O 1
ATOM 6239 N N . VAL B 1 389 ? -20.516 27.094 8.062 1 86.31 389 VAL B N 1
ATOM 6240 C CA . VAL B 1 389 ? -19.469 26.219 8.562 1 86.31 389 VAL B CA 1
ATOM 6241 C C . VAL B 1 389 ? -20.094 24.969 9.172 1 86.31 389 VAL B C 1
ATOM 6243 O O . VAL B 1 389 ? -20.969 25.047 10.039 1 86.31 389 VAL B O 1
ATOM 6246 N N . ARG B 1 390 ? -19.656 23.828 8.656 1 82.69 390 ARG B N 1
ATOM 6247 C CA . ARG B 1 390 ? -20.109 22.547 9.18 1 82.69 390 ARG B CA 1
ATOM 6248 C C . ARG B 1 390 ? -18.922 21.703 9.672 1 82.69 390 ARG B C 1
ATOM 6250 O O . ARG B 1 390 ? -17.859 21.703 9.047 1 82.69 390 ARG B O 1
ATOM 6257 N N . VAL B 1 391 ? -19.141 21.078 10.812 1 83.94 391 VAL B N 1
ATOM 6258 C CA . VAL B 1 391 ? -18.094 20.203 11.336 1 83.94 391 VAL B CA 1
ATOM 6259 C C . VAL B 1 391 ? -18.656 18.812 11.57 1 83.94 391 VAL B C 1
ATOM 6261 O O . VAL B 1 391 ? -19.719 18.656 12.18 1 83.94 391 VAL B O 1
ATOM 6264 N N . PHE B 1 392 ? -17.969 17.844 11.031 1 78.62 392 PHE B N 1
ATOM 6265 C CA . PHE B 1 392 ? -18.312 16.438 11.25 1 78.62 392 PHE B CA 1
ATOM 6266 C C . PHE B 1 392 ? -17.219 15.734 12.039 1 78.62 392 PHE B C 1
ATOM 6268 O O . PHE B 1 392 ? -16.062 15.703 11.617 1 78.62 392 PHE B O 1
ATOM 6275 N N . PHE B 1 393 ? -17.625 15.242 13.219 1 78.31 393 PHE B N 1
ATOM 6276 C CA . PHE B 1 393 ? -16.656 14.508 14.031 1 78.31 393 PHE B CA 1
ATOM 6277 C C . PHE B 1 393 ? -16.75 13.016 13.734 1 78.31 393 PHE B C 1
ATOM 6279 O O . PHE B 1 393 ? -17.828 12.477 13.523 1 78.31 393 PHE B O 1
ATOM 6286 N N . ALA B 1 394 ? -15.656 12.281 13.539 1 66.44 394 ALA B N 1
ATOM 6287 C CA . ALA B 1 394 ? -15.578 10.828 13.461 1 66.44 394 ALA B CA 1
ATOM 6288 C C . ALA B 1 394 ? -14.961 10.242 14.727 1 66.44 394 ALA B C 1
ATOM 6290 O O . ALA B 1 394 ? -13.844 10.602 15.102 1 66.44 394 ALA B O 1
ATOM 6291 N N . PRO B 1 395 ? -15.703 9.07 15.672 1 55.06 395 PRO B N 1
ATOM 6292 C CA . PRO B 1 395 ? -17.062 8.555 15.477 1 55.06 395 PRO B CA 1
ATOM 6293 C C . PRO B 1 395 ? -18.141 9.57 15.875 1 55.06 395 PRO B C 1
ATOM 6295 O O . PRO B 1 395 ? -17.875 10.484 16.656 1 55.06 395 PRO B O 1
ATOM 6298 N N . LYS B 1 396 ? -19.188 9.531 15.039 1 47.25 396 LYS B N 1
ATOM 6299 C CA . LYS B 1 396 ? -20.328 10.25 15.609 1 47.25 396 LYS B CA 1
ATOM 6300 C C . LYS B 1 396 ? -20.609 9.766 17.031 1 47.25 396 LYS B C 1
ATOM 6302 O O . LYS B 1 396 ? -20.891 8.586 17.25 1 47.25 396 LYS B O 1
ATOM 6307 N N . ASN B 1 397 ? -19.766 10.039 17.859 1 39.38 397 ASN B N 1
ATOM 6308 C CA . ASN B 1 397 ? -20.047 9.617 19.219 1 39.38 397 ASN B CA 1
ATOM 6309 C C . ASN B 1 397 ? -21.469 9.938 19.625 1 39.38 397 ASN B C 1
ATOM 6311 O O . ASN B 1 397 ? -21.875 11.109 19.656 1 39.38 397 ASN B O 1
ATOM 6315 N N . SER B 1 398 ? -22.438 9.148 19.188 1 36.72 398 SER B N 1
ATOM 6316 C CA . SER B 1 398 ? -23.703 9.289 19.891 1 36.72 398 SER B CA 1
ATOM 6317 C C . SER B 1 398 ? -23.531 9.203 21.406 1 36.72 398 SER B C 1
ATOM 6319 O O . SER B 1 398 ? -22.938 8.242 21.906 1 36.72 398 SER B O 1
ATOM 6321 N N . ARG B 1 399 ? -23.406 10.203 22.094 1 32.75 399 ARG B N 1
ATOM 6322 C CA . ARG B 1 399 ? -23.594 10.078 23.547 1 32.75 399 ARG B CA 1
ATOM 6323 C C . ARG B 1 399 ? -24.672 9.047 23.859 1 32.75 399 ARG B C 1
ATOM 6325 O O . ARG B 1 399 ? -25.719 9.023 23.219 1 32.75 399 ARG B O 1
ATOM 6332 N N . PRO B 1 400 ? -24.328 7.969 24.594 1 31.84 400 PRO B N 1
ATOM 6333 C CA . PRO B 1 400 ? -25.5 7.359 25.219 1 31.84 400 PRO B CA 1
ATOM 6334 C C . PRO B 1 400 ? -26.453 8.391 25.828 1 31.84 400 PRO B C 1
ATOM 6336 O O . PRO B 1 400 ? -26 9.344 26.469 1 31.84 400 PRO B O 1
ATOM 6339 N N . GLN B 1 401 ? -27.594 8.789 25.188 1 26.86 401 GLN B N 1
ATOM 6340 C CA . GLN B 1 401 ? -28.578 9.445 26.047 1 26.86 401 GLN B CA 1
ATOM 6341 C C . GLN B 1 401 ? -28.578 8.852 27.438 1 26.86 401 GLN B C 1
ATOM 6343 O O . GLN B 1 401 ? -28.688 7.633 27.609 1 26.86 401 GLN B O 1
ATOM 6348 N N . LYS B 1 402 ? -28.188 9.766 28.438 1 24.42 402 LYS B N 1
ATOM 6349 C CA . LYS B 1 402 ? -28.688 9.383 29.75 1 24.42 402 LYS B CA 1
ATOM 6350 C C . LYS B 1 402 ? -30.203 9.25 29.75 1 24.42 402 LYS B C 1
ATOM 6352 O O . LYS B 1 402 ? -30.906 10.078 29.172 1 24.42 402 LYS B O 1
#

Secondary structure (DSSP, 8-state):
----------SS-GGG----------------TTS----GGGHHHHHH--TTTSGGGS------------TTB----GGGGS-GGGHHHHHHHHHHHHHHHHHHHHHHHHHHHHTT--GGGSPPEEPEE--S--HHHHTTSS-HHHHHH--TT-B--STT--SS-EEEEEEEEEEEEESSPSPEEEEEEEEEE-SS----EEEEEE-STTSPEEEBTTB-BPPP---SS-EE-SS-EEEEEEEEEE-SSSSTT-EEEEEEEEEE---S-TTSEEEEEEEETTEEEEEEEEEEEEEEEEEEEEEEEESSSEEEEEEEEETT----EEEEEEEE-SSEEEEEEEEEEETT-EEEEEEEETTEEEEEEEETT----EE---HHHHTTEEEEEEEEEES-------/--------TTSS-TT-----------------TTS----THHHHHHHH--HHHHGGGS------------TTB----GGGGS-GGGHHHHHHHHHHHHHHHHHHHHHHHHHHHHTT--GGGSPPEEPEE--S--HHHHTTSS-HHHHHH--TT-B--STT--SS-EEEEEEEEEEEEESSPSPEEEEEEEEEE-SS----EEEEEE-STTSPEEEBTTB-BPPP---SS-EE-SS-EEEEEEEEEE-SSSSTT-EEEEEEEEEE---S-TTSEEEEEEEETTEEEEEEEEEEEEEEEEEEEEEEEESSSEEEEEEEEETT----EEEEEEEE-SSEEEEEEEEEEETT-EEEEEEEETTEEEEEEEETT----EE---HHHHTTEEEEEEEEEES-------

Organism: Triticum turgidum subsp. durum (NCBI:txid4567)

Sequence (804 aa):
MVAAAEEKQGVGSIFSCIDKHGDEASEPPILHWDDVCLSDSDDDLVDRLNLSDLAGLALAHSDDEEEGVTDGEETNCPGKKFPREKAKLIQRVWVRSDIKQNEEHRELCKMLLDLGHEWSALPPFPMKVFPQAIGACVLRGYCHHRIYKTHDTSTTKSTLGYREPNRMLQVFSLRLSSSTSYPVGVYGIIAVRDSLEPLRNYVFNRPCRDDVVTIDQDSFTLPLCSPCRGMYLRQDALLEVDLWVKEEGDGSADKQILSVYAEIESCPAYDEMLYGQIRTGLFSLDIGYISFTRSIEAVIEVLAKVDGPHHVRFGAFSSGFDHEIVLFDDTFSGTKMQFQHVVVVKAEEKLDVCLKLGESLFGWAFQDGHVGPVRIPDDSMSKYGQFDVRVFFAPKNSRPQKMVAAAEEKQGVGSIFSCIDKHGDEASEPPILHWDDVCLSDSDDDLVDRLNLSDLAGLALAHSDDEEEGVTDGEETNCPGKKFPREKAKLIQRVWVRSDIKQNEEHRELCKMLLDLGHEWSALPPFPMKVFPQAIGACVLRGYCHHRIYKTHDTSTTKSTLGYREPNRMLQVFSLRLSSSTSYPVGVYGIIAVRDSLEPLRNYVFNRPCRDDVVTIDQDSFTLPLCSPCRGMYLRQDALLEVDLWVKEEGDGSADKQILSVYAEIESCPAYDEMLYGQIRTGLFSLDIGYISFTRSIEAVIEVLAKVDGPHHVRFGAFSSGFDHEIVLFDDTFSGTKMQFQHVVVVKAEEKLDVCLKLGESLFGWAFQDGHVGPVRIPDDSMSKYGQFDVRVFFAPKNSRPQK

Nearest PDB structures (foldseek):
  5ixc-assembly2_B  TM=3.521E-01  e=5.813E-07  Homo sapiens
  5ixc-assembly1_A  TM=3.521E-01  e=5.813E-07  Homo sapiens
  3k51-assembly1_A  TM=3.763E-01  e=1.269E-01  Homo sapiens
  5ffo-assembly1_H  TM=3.926E-01  e=9.496E-01  Homo sapiens
  3mi8-assembly1_A  TM=2.558E-01  e=2.574E-01  Homo sapiens

Solvent-accessible surface area (backbone atoms only — not comparable to full-atom values): 44128 Å² total; per-residue (Å²): 135,86,84,69,81,79,82,80,79,65,82,77,67,74,82,59,75,65,66,74,66,71,70,73,73,70,60,68,74,60,78,55,71,62,72,63,63,68,57,78,76,57,52,62,56,44,76,69,42,42,60,72,65,53,42,70,60,39,72,67,76,57,77,71,80,72,82,65,78,49,91,48,56,38,67,72,52,66,13,56,77,44,59,64,86,45,15,62,56,42,35,48,30,53,52,47,52,49,50,49,51,48,51,53,47,49,51,49,45,50,53,40,43,74,72,66,49,55,78,88,69,49,77,55,41,74,50,51,62,58,64,75,47,41,26,36,23,25,45,34,49,93,22,68,49,53,61,69,54,49,40,48,75,38,39,30,78,59,85,64,38,37,54,60,64,34,30,28,52,39,78,54,44,39,33,51,46,60,77,62,77,68,67,43,34,36,26,23,37,31,25,40,27,34,60,75,39,71,33,52,24,31,39,24,80,24,79,44,78,88,52,50,45,76,33,41,90,87,40,37,64,50,74,61,46,51,27,43,46,73,38,44,49,85,44,52,27,36,36,40,37,40,33,31,37,63,43,82,80,92,48,85,67,38,42,79,62,41,79,45,43,29,52,43,69,74,56,88,65,54,72,35,86,42,44,35,27,48,78,41,93,61,34,37,40,36,37,32,32,31,42,33,61,56,18,25,30,31,38,36,35,39,42,31,34,34,69,50,71,42,55,42,33,34,33,35,32,28,55,94,47,94,59,64,35,67,68,39,80,47,75,39,67,52,57,68,45,75,53,65,35,48,43,69,31,42,60,94,34,40,39,35,41,34,39,38,48,83,90,45,76,48,76,47,80,40,42,77,60,59,74,55,68,44,67,65,77,49,70,80,42,57,75,45,34,48,52,37,43,31,50,46,49,30,34,70,45,70,65,78,79,126,132,85,81,80,66,75,80,75,85,66,75,78,70,76,81,61,71,70,69,74,68,71,67,73,71,72,60,69,73,62,80,55,72,63,70,63,64,67,56,77,75,56,53,60,54,42,75,70,41,43,58,71,64,52,39,73,64,39,73,67,74,56,80,67,78,71,74,69,75,48,95,40,48,37,64,73,52,66,15,57,77,44,59,63,85,44,16,61,54,42,34,48,27,52,52,47,50,50,52,49,51,47,51,52,46,49,51,49,45,51,52,41,43,74,73,66,49,54,77,90,68,48,76,55,42,73,49,51,62,59,64,80,46,40,25,36,23,25,46,37,48,94,23,71,49,52,62,68,55,42,39,48,72,26,40,44,72,79,84,68,42,35,54,61,65,35,29,28,52,39,78,56,45,38,33,51,45,60,77,62,78,66,68,43,34,36,24,22,40,30,26,39,28,33,61,76,39,69,32,50,26,30,39,25,78,24,79,44,79,87,53,50,44,77,32,41,90,86,42,38,64,50,73,62,47,51,27,45,51,71,38,44,48,86,44,52,27,37,37,39,38,39,33,30,36,63,43,82,81,92,48,84,66,38,43,77,60,42,80,46,43,27,53,41,69,75,57,88,65,52,72,37,86,40,42,34,27,48,78,40,94,62,35,36,40,36,38,30,32,29,41,33,61,55,19,27,30,31,37,39,37,39,42,31,33,34,70,51,72,41,56,40,33,34,33,34,31,30,55,95,46,93,61,63,35,67,68,41,80,47,74,41,65,53,55,68,45,77,54,66,36,47,42,70,31,44,59,93,34,41,39,35,41,34,39,38,47,83,91,44,78,46,75,47,79,42,42,74,59,58,72,55,71,45,65,66,76,51,70,81,43,58,77,45,33,48,54,38,43,30,48,45,49,27,35,69,46,69,67,76,78,128